Protein AF-0000000086840726 (afdb_homodimer)

InterPro domains:
  IPR001106 Aromatic amino acid lyase [PF00221] (37-524)
  IPR001106 Aromatic amino acid lyase [PTHR10362] (24-712)
  IPR001106 Aromatic amino acid lyase [cd00332] (35-520)
  IPR005922 Phenylalanine ammonia-lyase [TIGR01226] (16-706)
  IPR008948 L-Aspartase-like [SSF48557] (13-707)
  IPR023144 Phenylalanine ammonia-lyase, shielding domain superfamily [G3DSA:1.10.274.20] (523-639)
  IPR024083 Fumarase/histidase, N-terminal [G3DSA:1.10.275.10] (2-245)

Secondary structure (DSSP, 8-state):
---GGGGHHHHHHHHHHHHHHHHHTTSS--EE-SS---HHHHHHHHHH-PPPEE---HHHHHHHHHHHHHHHHHHHTT---TTTTB--GGGTT-B-S-HHHHHHHHHHHH--S---HHHH-GGG-TT-PPPSB--HHHHHHHHHHHHHHHTTSSS---HHHHHHHHHHHHTTEEE--BSS----SSBSHHHHHHHHHHHTT-TTSEEEESSGGG-EEEEHHHHHHHTT--PPP--TTHHHHHHSBSHHHHHHHHHHHHHHHHHHHHHHHHHHHHHHHTT-BGGGG-HHHHHSS--HHHHHHHHHHHHHHTT-SS-BSSSS---S-SS--S--HHHHTHHHHHHHHHHHHHHHHHHHHHHHTS---SSEEE----HHHHHHTTS-TT--EEE---TT--HHHHHHHHHHHHHHHHHHHHHHHHHHHHH-TTTTTTPPGGG--SSS---TTHHHHHHHHHHHHHHHHHTS-GGGG---BTTTTBS----HHHHHHHHHHHHHHHHHHHHHHHHHHHHHHHHHHHHHHHHHHIIIIITT--STTSTTTTS---HHHHHHHHHHHHHHHHHHHHH--SS-HHHHHHHHHHHTHHHHHHHHHHHT----HHHHHHHHHHHHHHHHHHHHHHHSGGGSPPHHHHHTTS-HHHHHHHHIIIIIS-PPPP-GGGG-HHHHHHHT---TT---HHHHHHHHHHHHHHSHHHHHHHHHHHHTPPPP-SHHHHHHHHHHHHHH-/---GGGGHHHHHHHHHHHHHHHHHTTSS--EE-SS---HHHHHHHHHH-PPPEE---HHHHHHHHHHHHHHHHHHHTT---TTTTB--GGGTT-B-S-HHHHHHHHHHHH--S---HHHH-GGG-TT-PPPSB--HHHHHHHHHHHHHHHTTSSS---HHHHHHHHHHHHTTEEE--BSS----SSBSHHHHHHHHHHHTT-TTSEEEESSGGG-EEEEHHHHHHHTT--PPP--TTHHHHHHSBSHHHHHHHHHHHHHHHHHHHHHHHHHHHHHHHTT-BGGGG-HHHHHSS--HHHHHHHHHHHHHHTT-SS-BSSSS---S-SS--S--HHHHTHHHHHHHHHHHHHHHHHHHHHHHTS---SSEEE----HHHHHHTTS-TT--EEE---TT--HHHHHHHHHHHHHHHHHHHHHHHHHHHHH-TTTTTTPPGGG--SSS---TTHHHHHHHHHHHHHHHHHTS-GGGG---BTTTTBS----HHHHHHHHHHHHHHHHHHHHHHHHHHHHHHHHHHHHHHHHHHIIIIITT--STTSTTTTS---HHHHHHHHHHHHHHHHHHHHHT-SS-HHHHHHHHHHHTHHHHHHHHHHHT----HHHHHHHHHHHHHHHHHHHHHHHSGGGSPPHHHHHTTS-HHHHHHHHIIIIIS-PPPP-GGGG-HHHHHHHT---TT---HHHHHHHHHHHHHHSHHHHHHHHHHHHTPPPP-SHHHHHHHHHHHHHH-

pLDDT: mean 91.69, std 8.72, range [26.02, 98.69]

Structure (mmCIF, N/CA/C/O backbone):
data_AF-0000000086840726-model_v1
#
loop_
_entity.id
_entity.type
_entity.pdbx_description
1 polymer 'Phenylalanine ammonia-lyase'
#
loop_
_atom_site.group_PDB
_atom_site.id
_atom_site.type_symbol
_atom_site.label_atom_id
_atom_site.label_alt_id
_atom_site.label_comp_id
_atom_site.label_asym_id
_atom_site.label_entity_id
_atom_site.label_seq_id
_atom_site.pdbx_PDB_ins_code
_atom_site.Cartn_x
_atom_site.Cartn_y
_atom_site.Cartn_z
_atom_site.occupancy
_atom_site.B_iso_or_equiv
_atom_site.auth_seq_id
_atom_site.auth_comp_id
_atom_site.auth_asym_id
_atom_site.auth_atom_id
_atom_site.pdbx_PDB_model_num
ATOM 1 N N . MET A 1 1 ? 1.669 6.367 32.062 1 26.02 1 MET A N 1
ATOM 2 C CA . MET A 1 1 ? 3.076 6.375 31.688 1 26.02 1 MET A CA 1
ATOM 3 C C . MET A 1 1 ? 3.352 5.344 30.594 1 26.02 1 MET A C 1
ATOM 5 O O . MET A 1 1 ? 3.473 4.148 30.891 1 26.02 1 MET A O 1
ATOM 9 N N . THR A 1 2 ? 2.682 5.512 29.406 1 36.84 2 THR A N 1
ATOM 10 C CA . THR A 1 2 ? 2.564 4.602 28.266 1 36.84 2 THR A CA 1
ATOM 11 C C . THR A 1 2 ? 3.943 4.195 27.75 1 36.84 2 THR A C 1
ATOM 13 O O . THR A 1 2 ? 4.723 5.047 27.328 1 36.84 2 THR A O 1
ATOM 16 N N . GLY A 1 3 ? 4.508 3.154 28.109 1 33.62 3 GLY A N 1
ATOM 17 C CA . GLY A 1 3 ? 5.812 2.514 28.094 1 33.62 3 GLY A CA 1
ATOM 18 C C . GLY A 1 3 ? 6.379 2.361 26.703 1 33.62 3 GLY A C 1
ATOM 19 O O . GLY A 1 3 ? 5.832 2.906 25.734 1 33.62 3 GLY A O 1
ATOM 20 N N . PRO A 1 4 ? 7.387 1.463 26.422 1 45.06 4 PRO A N 1
ATOM 21 C CA . PRO A 1 4 ? 8.359 1.13 25.375 1 45.06 4 PRO A CA 1
ATOM 22 C C . PRO A 1 4 ? 7.699 0.834 24.031 1 45.06 4 PRO A C 1
ATOM 24 O O . PRO A 1 4 ? 8.281 1.122 22.969 1 45.06 4 PRO A O 1
ATOM 27 N N . LYS A 1 5 ? 6.512 0.329 23.984 1 55 5 LYS A N 1
ATOM 28 C CA . LYS A 1 5 ? 5.75 -0.009 22.797 1 55 5 LYS A CA 1
ATOM 29 C C . LYS A 1 5 ? 5.301 1.248 22.047 1 55 5 LYS A C 1
ATOM 31 O O . LYS A 1 5 ? 4.93 1.185 20.875 1 55 5 LYS A O 1
ATOM 36 N N . SER A 1 6 ? 5.457 2.453 22.609 1 67.25 6 SER A N 1
ATOM 37 C CA . SER A 1 6 ? 4.906 3.703 22.094 1 67.25 6 SER A CA 1
ATOM 38 C C . SER A 1 6 ? 5.859 4.352 21.094 1 67.25 6 SER A C 1
ATOM 40 O O . SER A 1 6 ? 5.488 5.305 20.406 1 67.25 6 SER A O 1
ATOM 42 N N . LEU A 1 7 ? 7.086 3.775 20.859 1 86 7 LEU A N 1
ATOM 43 C CA . LEU A 1 7 ? 8.016 4.383 19.906 1 86 7 LEU A CA 1
ATOM 44 C C . LEU A 1 7 ? 8.578 3.336 18.953 1 86 7 LEU A C 1
ATOM 46 O O . LEU A 1 7 ? 9.781 3.324 18.672 1 86 7 LEU A O 1
ATOM 50 N N . ALA A 1 8 ? 7.66 2.525 18.406 1 91.44 8 ALA A N 1
ATOM 51 C CA . ALA A 1 8 ? 8.117 1.363 17.641 1 91.44 8 ALA A CA 1
ATOM 52 C C . ALA A 1 8 ? 8.945 1.79 16.438 1 91.44 8 ALA A C 1
ATOM 54 O O . ALA A 1 8 ? 10.039 1.262 16.203 1 91.44 8 ALA A O 1
ATOM 55 N N . HIS A 1 9 ? 8.516 2.717 15.695 1 96.44 9 HIS A N 1
ATOM 56 C CA . HIS A 1 9 ? 9.203 3.131 14.477 1 96.44 9 HIS A CA 1
ATOM 57 C C . HIS A 1 9 ? 10.5 3.859 14.805 1 96.44 9 HIS A C 1
ATOM 59 O O . HIS A 1 9 ? 11.539 3.584 14.203 1 96.44 9 HIS A O 1
ATOM 65 N N . THR A 1 10 ? 10.461 4.816 15.75 1 96.25 10 THR A N 1
ATOM 66 C CA . THR A 1 10 ? 11.648 5.562 16.141 1 96.25 10 THR A CA 1
ATOM 67 C C . THR A 1 10 ? 12.734 4.621 16.672 1 96.25 10 THR A C 1
ATOM 69 O O . THR A 1 10 ? 13.906 4.762 16.312 1 96.25 10 THR A O 1
ATOM 72 N N . ASN A 1 11 ? 12.305 3.688 17.453 1 95.81 11 ASN A N 1
ATOM 73 C CA . ASN A 1 11 ? 13.258 2.727 18 1 95.81 11 ASN A CA 1
ATOM 74 C C . ASN A 1 11 ? 13.883 1.88 16.891 1 95.81 11 ASN A C 1
ATOM 76 O O . ASN A 1 11 ? 15.078 1.591 16.938 1 95.81 11 ASN A O 1
ATOM 80 N N . ALA A 1 12 ? 13.055 1.448 15.992 1 96.38 12 ALA A N 1
ATOM 81 C CA . ALA A 1 12 ? 13.57 0.672 14.875 1 96.38 12 ALA A CA 1
ATOM 82 C C . ALA A 1 12 ? 14.578 1.484 14.062 1 96.38 12 ALA A C 1
ATOM 84 O O . ALA A 1 12 ? 15.609 0.96 13.641 1 96.38 12 ALA A O 1
ATOM 85 N N . THR A 1 13 ? 14.273 2.754 13.82 1 96.69 13 THR A N 1
ATOM 86 C CA . THR A 1 13 ? 15.156 3.646 13.078 1 96.69 13 THR A CA 1
ATOM 87 C C . THR A 1 13 ? 16.453 3.885 13.836 1 96.69 13 THR A C 1
ATOM 89 O O . THR A 1 13 ? 17.531 3.885 13.242 1 96.69 13 THR A O 1
ATOM 92 N N . LEU A 1 14 ? 16.359 4.078 15.156 1 96.62 14 LEU A N 1
ATOM 93 C CA . LEU A 1 14 ? 17.531 4.281 16 1 96.62 14 LEU A CA 1
ATOM 94 C C . LEU A 1 14 ? 18.422 3.039 16.016 1 96.62 14 LEU A C 1
ATOM 96 O O . LEU A 1 14 ? 19.641 3.146 16.047 1 96.62 14 LEU A O 1
ATOM 100 N N . GLN A 1 15 ? 17.766 1.908 16.031 1 96.38 15 GLN A N 1
ATOM 101 C CA . GLN A 1 15 ? 18.531 0.664 16.047 1 96.38 15 GLN A CA 1
ATOM 102 C C . GLN A 1 15 ? 19.391 0.538 14.781 1 96.38 15 GLN A C 1
ATOM 104 O O . GLN A 1 15 ? 20.562 0.166 14.859 1 96.38 15 GLN A O 1
ATOM 109 N N . ILE A 1 16 ? 18.828 0.812 13.68 1 96.75 16 ILE A N 1
ATOM 110 C CA . ILE A 1 16 ? 19.562 0.76 12.422 1 96.75 16 ILE A CA 1
ATOM 111 C C . ILE A 1 16 ? 20.672 1.808 12.438 1 96.75 16 ILE A C 1
ATOM 113 O O . ILE A 1 16 ? 21.812 1.526 12.031 1 96.75 16 ILE A O 1
ATOM 117 N N . TRP A 1 17 ? 20.375 2.996 12.906 1 96 17 TRP A N 1
ATOM 118 C CA . TRP A 1 17 ? 21.328 4.102 12.961 1 96 17 TRP A CA 1
ATOM 119 C C . TRP A 1 17 ? 22.5 3.756 13.867 1 96 17 TRP A C 1
ATOM 121 O O . TRP A 1 17 ? 23.656 3.977 13.5 1 96 17 TRP A O 1
ATOM 131 N N . ARG A 1 18 ? 22.266 3.225 15.039 1 95.56 18 ARG A N 1
ATOM 132 C CA . ARG A 1 18 ? 23.312 2.824 15.977 1 95.56 18 ARG A CA 1
ATOM 133 C C . ARG A 1 18 ? 24.234 1.773 15.359 1 95.56 18 ARG A C 1
ATOM 135 O O . ARG A 1 18 ? 25.453 1.887 15.43 1 95.56 18 ARG A O 1
ATOM 142 N N . ARG A 1 19 ? 23.531 0.818 14.812 1 96.25 19 ARG A N 1
ATOM 143 C CA . ARG A 1 19 ? 24.297 -0.262 14.195 1 96.25 19 ARG A CA 1
ATOM 144 C C . ARG A 1 19 ? 25.172 0.261 13.055 1 96.25 19 ARG A C 1
ATOM 146 O O . ARG A 1 19 ? 26.328 -0.132 12.922 1 96.25 19 ARG A O 1
ATOM 153 N N . LEU A 1 20 ? 24.656 1.109 12.258 1 96 20 LEU A N 1
ATOM 154 C CA . LEU A 1 20 ? 25.406 1.687 11.141 1 96 20 LEU A CA 1
ATOM 155 C C . LEU A 1 20 ? 26.594 2.49 11.648 1 96 20 LEU A C 1
ATOM 157 O O . LEU A 1 20 ? 27.688 2.434 11.062 1 96 20 LEU A O 1
ATOM 161 N N . ARG A 1 21 ? 26.391 3.244 12.703 1 93.62 21 ARG A N 1
ATOM 162 C CA . ARG A 1 21 ? 27.484 4.02 13.289 1 93.62 21 ARG A CA 1
ATOM 163 C C . ARG A 1 21 ? 28.609 3.109 13.773 1 93.62 21 ARG A C 1
ATOM 165 O O . ARG A 1 21 ? 29.781 3.412 13.578 1 93.62 21 ARG A O 1
ATOM 172 N N . HIS A 1 22 ? 28.234 2.025 14.352 1 94.31 22 HIS A N 1
ATOM 173 C CA . HIS A 1 22 ? 29.219 1.062 14.836 1 94.31 22 HIS A CA 1
ATOM 174 C C . HIS A 1 22 ? 29.984 0.431 13.68 1 94.31 22 HIS A C 1
ATOM 176 O O . HIS A 1 22 ? 31.188 0.204 13.773 1 94.31 22 HIS A O 1
ATOM 182 N N . LEU A 1 23 ? 29.281 0.157 12.633 1 95.44 23 LEU A N 1
ATOM 183 C CA . LEU A 1 23 ? 29.906 -0.476 11.477 1 95.44 23 LEU A CA 1
ATOM 184 C C . LEU A 1 23 ? 30.844 0.49 10.766 1 95.44 23 LEU A C 1
ATOM 186 O O . LEU A 1 23 ? 31.922 0.099 10.328 1 95.44 23 LEU A O 1
ATOM 190 N N . ARG A 1 24 ? 30.438 1.73 10.695 1 92.5 24 ARG A N 1
ATOM 191 C CA . ARG A 1 24 ? 31.25 2.756 10.047 1 92.5 24 ARG A CA 1
ATOM 192 C C . ARG A 1 24 ? 32.531 3.008 10.82 1 92.5 24 ARG A C 1
ATOM 194 O O . ARG A 1 24 ? 33.594 3.283 10.234 1 92.5 24 ARG A O 1
ATOM 201 N N . ALA A 1 25 ? 32.438 2.951 12.094 1 90.44 25 ALA A N 1
ATOM 202 C CA . ALA A 1 25 ? 33.594 3.191 12.961 1 90.44 25 ALA A CA 1
ATOM 203 C C . ALA A 1 25 ? 34.5 1.973 13.008 1 90.44 25 ALA A C 1
ATOM 205 O O . ALA A 1 25 ? 35.531 1.996 13.664 1 90.44 25 ALA A O 1
ATOM 206 N N . LYS A 1 26 ? 34.156 0.919 12.297 1 86.44 26 LYS A N 1
ATOM 207 C CA . LYS A 1 26 ? 34.938 -0.327 12.234 1 86.44 26 LYS A CA 1
ATOM 208 C C . LYS A 1 26 ? 35.062 -0.958 13.617 1 86.44 26 LYS A C 1
ATOM 210 O O . LYS A 1 26 ? 36.062 -1.62 13.906 1 86.44 26 LYS A O 1
ATOM 215 N N . SER A 1 27 ? 34.188 -0.633 14.391 1 84.75 27 SER A N 1
ATOM 216 C CA . SER A 1 27 ? 34.125 -1.226 15.727 1 84.75 27 SER A CA 1
ATOM 217 C C . SER A 1 27 ? 33.5 -2.611 15.695 1 84.75 27 SER A C 1
ATOM 219 O O . SER A 1 27 ? 33.625 -3.379 16.656 1 84.75 27 SER A O 1
ATOM 221 N N . ALA A 1 28 ? 32.844 -2.867 14.68 1 86.31 28 ALA A N 1
ATOM 222 C CA . ALA A 1 28 ? 32.219 -4.18 14.477 1 86.31 28 ALA A CA 1
ATOM 223 C C . ALA A 1 28 ? 32.375 -4.637 13.023 1 86.31 28 ALA A C 1
ATOM 225 O O . ALA A 1 28 ? 32.375 -3.818 12.102 1 86.31 28 ALA A O 1
ATOM 226 N N . ALA A 1 29 ? 32.5 -5.844 12.883 1 91.88 29 ALA A N 1
ATOM 227 C CA . ALA A 1 29 ? 32.625 -6.398 11.539 1 91.88 29 ALA A CA 1
ATOM 228 C C . ALA A 1 29 ? 31.297 -6.922 11.039 1 91.88 29 ALA A C 1
ATOM 230 O O . ALA A 1 29 ? 30.422 -7.285 11.836 1 91.88 29 ALA A O 1
ATOM 231 N N . ILE A 1 30 ? 31.062 -6.797 9.82 1 97 30 ILE A N 1
ATOM 232 C CA . ILE A 1 30 ? 29.922 -7.473 9.188 1 97 30 ILE A CA 1
ATOM 233 C C . ILE A 1 30 ? 30.312 -8.898 8.82 1 97 30 ILE A C 1
ATOM 235 O O . ILE A 1 30 ? 31.172 -9.109 7.957 1 97 30 ILE A O 1
ATOM 239 N N . VAL A 1 31 ? 29.781 -9.883 9.508 1 97.69 31 VAL A N 1
ATOM 240 C CA . VAL A 1 31 ? 30.031 -11.297 9.242 1 97.69 31 VAL A CA 1
ATOM 241 C C . VAL A 1 31 ? 28.797 -11.945 8.625 1 97.69 31 VAL A C 1
ATOM 243 O O . VAL A 1 31 ? 27.75 -12.023 9.266 1 97.69 31 VAL A O 1
ATOM 246 N N . LEU A 1 32 ? 28.969 -12.305 7.434 1 98.25 32 LEU A N 1
ATOM 247 C CA . LEU A 1 32 ? 27.875 -12.969 6.727 1 98.25 32 LEU A CA 1
ATOM 248 C C . LEU A 1 32 ? 27.797 -14.445 7.102 1 98.25 32 LEU A C 1
ATOM 250 O O . LEU A 1 32 ? 28.797 -15.164 7 1 98.25 32 LEU A O 1
ATOM 254 N N . ASP A 1 33 ? 26.641 -14.883 7.535 1 97.69 33 ASP A N 1
ATOM 255 C CA . ASP A 1 33 ? 26.453 -16.281 7.93 1 97.69 33 ASP A CA 1
ATOM 256 C C . ASP A 1 33 ? 25.172 -16.844 7.309 1 97.69 33 ASP A C 1
ATOM 258 O O . ASP A 1 33 ? 24.75 -17.953 7.648 1 97.69 33 ASP A O 1
ATOM 262 N N . GLY A 1 34 ? 24.531 -16.062 6.512 1 96.88 34 GLY A N 1
ATOM 263 C CA . GLY A 1 34 ? 23.328 -16.5 5.84 1 96.88 34 GLY A CA 1
ATOM 264 C C . GLY A 1 34 ? 22.062 -16.219 6.633 1 96.88 34 GLY A C 1
ATOM 265 O O . GLY A 1 34 ? 20.953 -16.344 6.109 1 96.88 34 GLY A O 1
ATOM 266 N N . ASN A 1 35 ? 22.172 -15.664 7.844 1 96.44 35 ASN A N 1
ATOM 267 C CA . ASN A 1 35 ? 20.984 -15.68 8.703 1 96.44 35 ASN A CA 1
ATOM 268 C C . ASN A 1 35 ? 20.828 -14.359 9.461 1 96.44 35 ASN A C 1
ATOM 270 O O . ASN A 1 35 ? 19.828 -14.148 10.141 1 96.44 35 ASN A O 1
ATOM 274 N N . SER A 1 36 ? 21.766 -13.445 9.273 1 96.69 36 SER A N 1
ATOM 275 C CA . SER A 1 36 ? 21.688 -12.312 10.195 1 96.69 36 SER A CA 1
ATOM 276 C C . SER A 1 36 ? 22.016 -11 9.484 1 96.69 36 SER A C 1
ATOM 278 O O . SER A 1 36 ? 22.469 -10.039 10.109 1 96.69 36 SER A O 1
ATOM 280 N N . LEU A 1 37 ? 21.938 -10.969 8.219 1 97.94 37 LEU A N 1
ATOM 281 C CA . LEU A 1 37 ? 22.172 -9.719 7.496 1 97.94 37 LEU A CA 1
ATOM 282 C C . LEU A 1 37 ? 21.047 -8.727 7.758 1 97.94 37 LEU A C 1
ATOM 284 O O . LEU A 1 37 ? 19.859 -9.062 7.629 1 97.94 37 LEU A O 1
ATOM 288 N N . ASP A 1 38 ? 21.344 -7.578 8.203 1 97.75 38 ASP A N 1
ATOM 289 C CA . ASP A 1 38 ? 20.344 -6.559 8.5 1 97.75 38 ASP A CA 1
ATOM 290 C C . ASP A 1 38 ? 20.5 -5.352 7.574 1 97.75 38 ASP A C 1
ATOM 292 O O . ASP A 1 38 ? 21.453 -5.281 6.789 1 97.75 38 ASP A O 1
ATOM 296 N N . ILE A 1 39 ? 19.609 -4.434 7.637 1 98.31 39 ILE A N 1
ATOM 297 C CA . ILE A 1 39 ? 19.547 -3.273 6.754 1 98.31 39 ILE A CA 1
ATOM 298 C C . ILE A 1 39 ? 20.75 -2.365 7.004 1 98.31 39 ILE A C 1
ATOM 300 O O . ILE A 1 39 ? 21.359 -1.846 6.062 1 98.31 39 ILE A O 1
ATOM 304 N N . ALA A 1 40 ? 21.141 -2.15 8.227 1 98.19 40 ALA A N 1
ATOM 305 C CA . ALA A 1 40 ? 22.297 -1.319 8.555 1 98.19 40 ALA A CA 1
ATOM 306 C C . ALA A 1 40 ? 23.562 -1.84 7.875 1 98.19 40 ALA A C 1
ATOM 308 O O . ALA A 1 40 ? 24.359 -1.057 7.367 1 98.19 40 ALA A O 1
ATOM 309 N N . SER A 1 41 ? 23.734 -3.154 7.891 1 98.31 41 SER A N 1
ATOM 310 C CA . SER A 1 41 ? 24.891 -3.777 7.262 1 98.31 41 SER A CA 1
ATOM 311 C C . SER A 1 41 ? 24.891 -3.549 5.754 1 98.31 41 SER A C 1
ATOM 313 O O . SER A 1 41 ? 25.938 -3.291 5.16 1 98.31 41 SER A O 1
ATOM 315 N N . VAL A 1 42 ? 23.734 -3.699 5.145 1 98.56 42 VAL A N 1
ATOM 316 C CA . VAL A 1 42 ? 23.625 -3.459 3.711 1 98.56 42 VAL A CA 1
ATOM 317 C C . VAL A 1 42 ? 24.016 -2.018 3.398 1 98.56 42 VAL A C 1
ATOM 319 O O . VAL A 1 42 ? 24.781 -1.767 2.459 1 98.56 42 VAL A O 1
ATOM 322 N N . VAL A 1 43 ? 23.516 -1.052 4.156 1 98.12 43 VAL A N 1
ATOM 323 C CA . VAL A 1 43 ? 23.828 0.358 3.947 1 98.12 43 VAL A CA 1
ATOM 324 C C . VAL A 1 43 ? 25.312 0.597 4.16 1 98.12 43 VAL A C 1
ATOM 326 O O . VAL A 1 43 ? 25.953 1.33 3.398 1 98.12 43 VAL A O 1
ATOM 329 N N . ALA A 1 44 ? 25.922 0.008 5.152 1 97.94 44 ALA A N 1
ATOM 330 C CA . ALA A 1 44 ? 27.328 0.175 5.473 1 97.94 44 ALA A CA 1
ATOM 331 C C . ALA A 1 44 ? 28.219 -0.273 4.309 1 97.94 44 ALA A C 1
ATOM 333 O O . ALA A 1 44 ? 29.172 0.415 3.949 1 97.94 44 ALA A O 1
ATOM 334 N N . VAL A 1 45 ? 27.891 -1.415 3.746 1 97.88 45 VAL A N 1
ATOM 335 C CA . VAL A 1 45 ? 28.672 -1.953 2.639 1 97.88 45 VAL A CA 1
ATOM 336 C C . VAL A 1 45 ? 28.438 -1.109 1.388 1 97.88 45 VAL A C 1
ATOM 338 O O . VAL A 1 45 ? 29.391 -0.778 0.673 1 97.88 45 VAL A O 1
ATOM 341 N N . ALA A 1 46 ? 27.219 -0.783 1.151 1 97.69 46 ALA A N 1
ATOM 342 C CA . ALA A 1 46 ? 26.797 -0.138 -0.093 1 97.69 46 ALA A CA 1
ATOM 343 C C . ALA A 1 46 ? 27.312 1.297 -0.162 1 97.69 46 ALA A C 1
ATOM 345 O O . ALA A 1 46 ? 27.734 1.764 -1.225 1 97.69 46 ALA A O 1
ATOM 346 N N . ARG A 1 47 ? 27.297 2.029 1.031 1 95.69 47 ARG A N 1
ATOM 347 C CA . ARG A 1 47 ? 27.484 3.475 0.969 1 95.69 47 ARG A CA 1
ATOM 348 C C . ARG A 1 47 ? 28.734 3.898 1.738 1 95.69 47 ARG A C 1
ATOM 350 O O . ARG A 1 47 ? 29.25 4.996 1.531 1 95.69 47 ARG A O 1
ATOM 357 N N . HIS A 1 48 ? 29.266 3.018 2.613 1 94.19 48 HIS A N 1
ATOM 358 C CA . HIS A 1 48 ? 30.297 3.518 3.523 1 94.19 48 HIS A CA 1
ATOM 359 C C . HIS A 1 48 ? 31.562 2.666 3.451 1 94.19 48 HIS A C 1
ATOM 361 O O . HIS A 1 48 ? 32.375 2.703 4.359 1 94.19 48 HIS A O 1
ATOM 367 N N . ASP A 1 49 ? 31.672 1.822 2.496 1 92 49 ASP A N 1
ATOM 368 C CA . ASP A 1 49 ? 32.875 1.086 2.15 1 92 49 ASP A CA 1
ATOM 369 C C . ASP A 1 49 ? 33.281 0.118 3.266 1 92 49 ASP A C 1
ATOM 371 O O . ASP A 1 49 ? 34.469 -0.07 3.543 1 92 49 ASP A O 1
ATOM 375 N N . VAL A 1 50 ? 32.25 -0.289 4.004 1 96.06 50 VAL A N 1
ATOM 376 C CA . VAL A 1 50 ? 32.531 -1.353 4.965 1 96.06 50 VAL A CA 1
ATOM 377 C C . VAL A 1 50 ? 32.625 -2.691 4.242 1 96.06 50 VAL A C 1
ATOM 379 O O . VAL A 1 50 ? 31.797 -3.012 3.389 1 96.06 50 VAL A O 1
ATOM 382 N N . LYS A 1 51 ? 33.719 -3.436 4.555 1 96.5 51 LYS A N 1
ATOM 383 C CA . LYS A 1 51 ? 34 -4.699 3.873 1 96.5 51 LYS A CA 1
ATOM 384 C C . LYS A 1 51 ? 33.469 -5.883 4.691 1 96.5 51 LYS A C 1
ATOM 386 O O . LYS A 1 51 ? 33.938 -6.121 5.805 1 96.5 51 LYS A O 1
ATOM 391 N N . PRO A 1 52 ? 32.531 -6.609 4.148 1 97.5 52 PRO A N 1
ATOM 392 C CA . PRO A 1 52 ? 32 -7.758 4.887 1 97.5 52 PRO A CA 1
ATOM 393 C C . PRO A 1 52 ? 32.906 -8.969 4.84 1 97.5 52 PRO A C 1
ATOM 395 O O . PRO A 1 52 ? 33.75 -9.078 3.938 1 97.5 52 PRO A O 1
ATOM 398 N N . LEU A 1 53 ? 32.781 -9.852 5.824 1 97.44 53 LEU A N 1
ATOM 399 C CA . LEU A 1 53 ? 33.469 -11.133 5.875 1 97.44 53 LEU A CA 1
ATOM 400 C C . LEU A 1 53 ? 32.5 -12.289 5.848 1 97.44 53 LEU A C 1
ATOM 402 O O . LEU A 1 53 ? 31.328 -12.133 6.258 1 97.44 53 LEU A O 1
ATOM 406 N N . ILE A 1 54 ? 32.906 -13.398 5.348 1 98 54 ILE A N 1
ATOM 407 C CA . ILE A 1 54 ? 32.125 -14.625 5.469 1 98 54 ILE A CA 1
ATOM 408 C C . ILE A 1 54 ? 32.5 -15.352 6.758 1 98 54 ILE A C 1
ATOM 410 O O . ILE A 1 54 ? 33.688 -15.438 7.109 1 98 54 ILE A O 1
ATOM 414 N N . SER A 1 55 ? 31.547 -15.805 7.426 1 97.5 55 SER A N 1
ATOM 415 C CA . SER A 1 55 ? 31.75 -16.547 8.672 1 97.5 55 SER A CA 1
ATOM 416 C C . SER A 1 55 ? 32.75 -17.688 8.469 1 97.5 55 SER A C 1
ATOM 418 O O . SER A 1 55 ? 32.719 -18.375 7.453 1 97.5 55 SER A O 1
ATOM 420 N N . SER A 1 56 ? 33.656 -17.844 9.43 1 95.56 56 SER A N 1
ATOM 421 C CA . SER A 1 56 ? 34.625 -18.922 9.391 1 95.56 56 SER A CA 1
ATOM 422 C C . SER A 1 56 ? 34.094 -20.172 10.086 1 95.56 56 SER A C 1
ATOM 424 O O . SER A 1 56 ? 34.844 -21.125 10.32 1 95.56 56 SER A O 1
ATOM 426 N N . ASP A 1 57 ? 32.875 -20.141 10.445 1 95.75 57 ASP A N 1
ATOM 427 C CA . ASP A 1 57 ? 32.25 -21.297 11.086 1 95.75 57 ASP A CA 1
ATOM 428 C C . ASP A 1 57 ? 32.344 -22.531 10.188 1 95.75 57 ASP A C 1
ATOM 430 O O . ASP A 1 57 ? 31.781 -22.547 9.094 1 95.75 57 ASP A O 1
ATOM 434 N N . PRO A 1 58 ? 32.906 -23.578 10.695 1 95.25 58 PRO A N 1
ATOM 435 C CA . PRO A 1 58 ? 33.062 -24.781 9.875 1 95.25 58 PRO A CA 1
ATOM 436 C C . PRO A 1 58 ? 31.719 -25.422 9.523 1 95.25 58 PRO A C 1
ATOM 438 O O . PRO A 1 58 ? 31.578 -26.062 8.477 1 95.25 58 PRO A O 1
ATOM 441 N N . GLU A 1 59 ? 30.781 -25.188 10.398 1 94 59 GLU A N 1
ATOM 442 C CA . GLU A 1 59 ? 29.453 -25.766 10.133 1 94 59 GLU A CA 1
ATOM 443 C C . GLU A 1 59 ? 28.828 -25.141 8.898 1 94 59 GLU A C 1
ATOM 445 O O . GLU A 1 59 ? 28.094 -25.812 8.164 1 94 59 GLU A O 1
ATOM 450 N N . LEU A 1 60 ? 29.094 -23.891 8.734 1 95.12 60 LEU A N 1
ATOM 451 C CA . LEU A 1 60 ? 28.594 -23.203 7.543 1 95.12 60 LEU A CA 1
ATOM 452 C C . LEU A 1 60 ? 29.188 -23.812 6.277 1 95.12 60 LEU A C 1
ATOM 454 O O . LEU A 1 60 ? 28.469 -24.094 5.32 1 95.12 60 LEU A O 1
ATOM 458 N N . ALA A 1 61 ? 30.453 -23.984 6.281 1 95.5 61 ALA A N 1
ATOM 459 C CA . ALA A 1 61 ? 31.141 -24.578 5.137 1 95.5 61 ALA A CA 1
ATOM 460 C C . ALA A 1 61 ? 30.641 -25.984 4.863 1 95.5 61 ALA A C 1
ATOM 462 O O . ALA A 1 61 ? 30.453 -26.375 3.709 1 95.5 61 ALA A O 1
ATOM 463 N N . LYS A 1 62 ? 30.469 -26.719 5.898 1 94.44 62 LYS A N 1
ATOM 464 C CA . LYS A 1 62 ? 29.984 -28.094 5.777 1 94.44 62 LYS A CA 1
ATOM 465 C C . LYS A 1 62 ? 28.594 -28.125 5.133 1 94.44 62 LYS A C 1
ATOM 467 O O . LYS A 1 62 ? 28.328 -28.953 4.262 1 94.44 62 LYS A O 1
ATOM 472 N N . GLN A 1 63 ? 27.766 -27.266 5.574 1 93.25 63 GLN A N 1
ATOM 473 C CA . GLN A 1 63 ? 26.422 -27.203 5.027 1 93.25 63 GLN A CA 1
ATOM 474 C C . GLN A 1 63 ? 26.438 -26.891 3.537 1 93.25 63 GLN A C 1
ATOM 476 O O . GLN A 1 63 ? 25.672 -27.469 2.762 1 93.25 63 GLN A O 1
ATOM 481 N N . ILE A 1 64 ? 27.234 -26 3.15 1 95.56 64 ILE A N 1
ATOM 482 C CA . ILE A 1 64 ? 27.375 -25.625 1.749 1 95.56 64 ILE A CA 1
ATOM 483 C C . ILE A 1 64 ? 27.891 -26.812 0.938 1 95.56 64 ILE A C 1
ATOM 485 O O . ILE A 1 64 ? 27.359 -27.125 -0.127 1 95.56 64 ILE A O 1
ATOM 489 N N . ASP A 1 65 ? 28.891 -27.516 1.462 1 94.5 65 ASP A N 1
ATOM 490 C CA . ASP A 1 65 ? 29.453 -28.672 0.777 1 94.5 65 ASP A CA 1
ATOM 491 C C . ASP A 1 65 ? 28.406 -29.781 0.614 1 94.5 65 ASP A C 1
ATOM 493 O O . ASP A 1 65 ? 28.359 -30.438 -0.424 1 94.5 65 ASP A O 1
ATOM 497 N N . LEU A 1 66 ? 27.641 -29.938 1.657 1 93.19 66 LEU A N 1
ATOM 498 C CA . LEU A 1 66 ? 26.594 -30.969 1.608 1 93.19 66 LEU A CA 1
ATOM 499 C C . LEU A 1 66 ? 25.609 -30.688 0.481 1 93.19 66 LEU A C 1
ATOM 501 O O . LEU A 1 66 ? 25.141 -31.609 -0.178 1 93.19 66 LEU A O 1
ATOM 505 N N . SER A 1 67 ? 25.297 -29.469 0.31 1 94.31 67 SER A N 1
ATOM 506 C CA . SER A 1 67 ? 24.375 -29.125 -0.763 1 94.31 67 SER A CA 1
ATOM 507 C C . SER A 1 67 ? 24.984 -29.391 -2.133 1 94.31 67 SER A C 1
ATOM 509 O O . SER A 1 67 ? 24.297 -29.859 -3.041 1 94.31 67 SER A O 1
ATOM 511 N N . VAL A 1 68 ? 26.25 -29.125 -2.326 1 94.56 68 VAL A N 1
ATOM 512 C CA . VAL A 1 68 ? 26.953 -29.375 -3.578 1 94.56 68 VAL A CA 1
ATOM 513 C C . VAL A 1 68 ? 27.016 -30.875 -3.844 1 94.56 68 VAL A C 1
ATOM 515 O O . VAL A 1 68 ? 26.781 -31.328 -4.973 1 94.56 68 VAL A O 1
ATOM 518 N N . GLU A 1 69 ? 27.266 -31.609 -2.824 1 93.12 69 GLU A N 1
ATOM 519 C CA . GLU A 1 69 ? 27.328 -33.062 -2.932 1 93.12 69 GLU A CA 1
ATOM 520 C C . GLU A 1 69 ? 25.969 -33.656 -3.266 1 93.12 69 GLU A C 1
ATOM 522 O O . GLU A 1 69 ? 25.859 -34.594 -4.055 1 93.12 69 GLU A O 1
ATOM 527 N N . ALA A 1 70 ? 25.031 -33.156 -2.627 1 92.44 70 ALA A N 1
ATOM 528 C CA . ALA A 1 70 ? 23.672 -33.625 -2.889 1 92.44 70 ALA A CA 1
ATOM 529 C C . ALA A 1 70 ? 23.297 -33.406 -4.352 1 92.44 70 ALA A C 1
ATOM 531 O O . ALA A 1 70 ? 22.672 -34.281 -4.969 1 92.44 70 ALA A O 1
ATOM 532 N N . LEU A 1 71 ? 23.578 -32.281 -4.855 1 93.69 71 LEU A N 1
ATOM 533 C CA . LEU A 1 71 ? 23.297 -32.031 -6.262 1 93.69 71 LEU A CA 1
ATOM 534 C C . LEU A 1 71 ? 24.062 -33 -7.16 1 93.69 71 LEU A C 1
ATOM 536 O O . LEU A 1 71 ? 23.5 -33.5 -8.133 1 93.69 71 LEU A O 1
ATOM 540 N N . ALA A 1 72 ? 25.312 -33.219 -6.836 1 91.75 72 ALA A N 1
ATOM 541 C CA . ALA A 1 72 ? 26.125 -34.156 -7.617 1 91.75 72 ALA A CA 1
ATOM 542 C C . ALA A 1 72 ? 25.5 -35.531 -7.609 1 91.75 72 ALA A C 1
ATOM 544 O O . ALA A 1 72 ? 25.516 -36.219 -8.633 1 91.75 72 ALA A O 1
ATOM 545 N N . ALA A 1 73 ? 25.047 -35.906 -6.473 1 89.69 73 ALA A N 1
ATOM 546 C CA . ALA A 1 73 ? 24.406 -37.219 -6.336 1 89.69 73 ALA A CA 1
ATOM 547 C C . ALA A 1 73 ? 23.141 -37.281 -7.184 1 89.69 73 ALA A C 1
ATOM 549 O O . ALA A 1 73 ? 22.859 -38.344 -7.793 1 89.69 73 ALA A O 1
ATOM 550 N N . TYR A 1 74 ? 22.453 -36.312 -7.172 1 88.88 74 TYR A N 1
ATOM 551 C CA . TYR A 1 74 ? 21.234 -36.219 -7.973 1 88.88 74 TYR A CA 1
ATOM 552 C C . TYR A 1 74 ? 21.547 -36.375 -9.461 1 88.88 74 TYR A C 1
ATOM 554 O O . TYR A 1 74 ? 20.875 -37.125 -10.172 1 88.88 74 TYR A O 1
ATOM 562 N N . LEU A 1 75 ? 22.562 -35.656 -9.859 1 89 75 LEU A N 1
ATOM 563 C CA . LEU A 1 75 ? 22.953 -35.656 -11.266 1 89 75 LEU A CA 1
ATOM 564 C C . LEU A 1 75 ? 23.516 -37 -11.672 1 89 75 LEU A C 1
ATOM 566 O O . LEU A 1 75 ? 23.328 -37.438 -12.797 1 89 75 LEU A O 1
ATOM 570 N N . ALA A 1 76 ? 24.203 -37.594 -10.797 1 88.88 76 ALA A N 1
ATOM 571 C CA . ALA A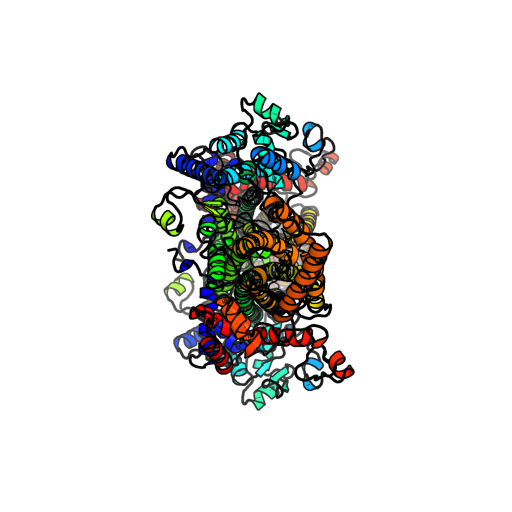 1 76 ? 24.812 -38.906 -11.07 1 88.88 76 ALA A CA 1
ATOM 572 C C . ALA A 1 76 ? 23.75 -39.969 -11.336 1 88.88 76 ALA A C 1
ATOM 574 O O . ALA A 1 76 ? 24 -40.938 -12.039 1 88.88 76 ALA A O 1
ATOM 575 N N . ARG A 1 77 ? 22.594 -39.719 -10.875 1 88.44 77 ARG A N 1
ATOM 576 C CA . ARG A 1 77 ? 21.484 -40.656 -11.062 1 88.44 77 ARG A CA 1
ATOM 577 C C . ARG A 1 77 ? 20.641 -40.25 -12.281 1 88.44 77 ARG A C 1
ATOM 579 O O . ARG A 1 77 ? 19.578 -40.844 -12.516 1 88.44 77 ARG A O 1
ATOM 586 N N . ASP A 1 78 ? 21.062 -39.25 -12.922 1 87.5 78 ASP A N 1
ATOM 587 C CA . ASP A 1 78 ? 20.391 -38.719 -14.109 1 87.5 78 ASP A CA 1
ATOM 588 C C . ASP A 1 78 ? 18.984 -38.219 -13.789 1 87.5 78 ASP A C 1
ATOM 590 O O . ASP A 1 78 ? 18.062 -38.406 -14.578 1 87.5 78 ASP A O 1
ATOM 594 N N . TRP A 1 79 ? 18.891 -37.812 -12.539 1 88.75 79 TRP A N 1
ATOM 595 C CA . TRP A 1 79 ? 17.625 -37.188 -12.172 1 88.75 79 TRP A CA 1
ATOM 596 C C . TRP A 1 79 ? 17.547 -35.75 -12.719 1 88.75 79 TRP A C 1
ATOM 598 O O . TRP A 1 79 ? 18.562 -35.062 -12.812 1 88.75 79 TRP A O 1
ATOM 608 N N . VAL A 1 80 ? 16.406 -35.406 -13.047 1 87.38 80 VAL A N 1
ATOM 609 C CA . VAL A 1 80 ? 16.188 -34.125 -13.695 1 87.38 80 VAL A CA 1
ATOM 610 C C . VAL A 1 80 ? 16.344 -33 -12.672 1 87.38 80 VAL A C 1
ATOM 612 O O . VAL A 1 80 ? 15.719 -33.031 -11.602 1 87.38 80 VAL A O 1
ATOM 615 N N . VAL A 1 81 ? 17.172 -32.094 -12.953 1 88.06 81 VAL A N 1
ATOM 616 C CA . VAL A 1 81 ? 17.344 -30.875 -12.188 1 88.06 81 VAL A CA 1
ATOM 617 C C . VAL A 1 81 ? 17.219 -29.672 -13.117 1 88.06 81 VAL A C 1
ATOM 619 O O . VAL A 1 81 ? 18.094 -29.438 -13.953 1 88.06 81 VAL A O 1
ATOM 622 N N . TYR A 1 82 ? 16.219 -28.938 -12.883 1 88.56 82 TYR A N 1
ATOM 623 C CA . TYR A 1 82 ? 15.938 -27.766 -13.719 1 88.56 82 TYR A CA 1
ATOM 624 C C . TYR A 1 82 ? 17.156 -26.859 -13.789 1 88.56 82 TYR A C 1
ATOM 626 O O . TYR A 1 82 ? 17.781 -26.562 -12.773 1 88.56 82 TYR A O 1
ATOM 634 N N . GLY A 1 83 ? 17.453 -26.406 -15 1 87.06 83 GLY A N 1
ATOM 635 C CA . GLY A 1 83 ? 18.484 -25.406 -15.234 1 87.06 83 GLY A CA 1
ATOM 636 C C . GLY A 1 83 ? 19.891 -25.938 -15.062 1 87.06 83 GLY A C 1
ATOM 637 O O . GLY A 1 83 ? 20.859 -25.188 -15.141 1 87.06 83 GLY A O 1
ATOM 638 N N . VAL A 1 84 ? 19.984 -27.188 -14.734 1 88.94 84 VAL A N 1
ATOM 639 C CA . VAL A 1 84 ? 21.281 -27.828 -14.594 1 88.94 84 VAL A CA 1
ATOM 640 C C . VAL A 1 84 ? 21.469 -28.859 -15.703 1 88.94 84 VAL A C 1
ATOM 642 O O . VAL A 1 84 ? 22.484 -28.844 -16.422 1 88.94 84 VAL A O 1
ATOM 645 N N . ASN A 1 85 ? 20.5 -29.688 -15.875 1 87.25 85 ASN A N 1
ATOM 646 C CA . ASN A 1 85 ? 20.531 -30.594 -17.016 1 87.25 85 ASN A CA 1
ATOM 647 C C . ASN A 1 85 ? 19.297 -30.438 -17.891 1 87.25 85 ASN A C 1
ATOM 649 O O . ASN A 1 85 ? 19.016 -31.312 -18.719 1 87.25 85 ASN A O 1
ATOM 653 N N . THR A 1 86 ? 18.578 -29.469 -17.594 1 83.19 86 THR A N 1
ATOM 654 C CA . THR A 1 86 ? 17.5 -29.031 -18.484 1 83.19 86 THR A CA 1
ATOM 655 C C . THR A 1 86 ? 17.766 -27.625 -19 1 83.19 86 THR A C 1
ATOM 657 O O . THR A 1 86 ? 18.672 -26.938 -18.516 1 83.19 86 THR A O 1
ATOM 660 N N . GLY A 1 87 ? 16.938 -27.125 -19.969 1 75.94 87 GLY A N 1
ATOM 661 C CA . GLY A 1 87 ? 16.938 -25.719 -20.359 1 75.94 87 GLY A CA 1
ATOM 662 C C . GLY A 1 87 ? 16.266 -24.828 -19.344 1 75.94 87 GLY A C 1
ATOM 663 O O . GLY A 1 87 ? 16.109 -25.203 -18.172 1 75.94 87 GLY A O 1
ATOM 664 N N . PHE A 1 88 ? 16.078 -23.594 -19.828 1 76.88 88 PHE A N 1
ATOM 665 C CA . PHE A 1 88 ? 15.523 -22.578 -18.953 1 76.88 88 PHE A CA 1
ATOM 666 C C . PHE A 1 88 ? 14.172 -22.094 -19.453 1 76.88 88 PHE A C 1
ATOM 668 O O . PHE A 1 88 ? 13.914 -22.094 -20.672 1 76.88 88 PHE A O 1
ATOM 675 N N . GLY A 1 89 ? 13.258 -21.766 -18.469 1 72.62 89 GLY A N 1
ATOM 676 C CA . GLY A 1 89 ? 12.016 -21.078 -18.812 1 72.62 89 GLY A CA 1
ATOM 677 C C . GLY A 1 89 ? 11.18 -21.844 -19.828 1 72.62 89 GLY A C 1
ATOM 678 O O . GLY A 1 89 ? 10.898 -23.031 -19.641 1 72.62 89 GLY A O 1
ATOM 679 N N . GLY A 1 90 ? 10.914 -21.188 -20.891 1 68.81 90 GLY A N 1
ATOM 680 C CA . GLY A 1 90 ? 10.102 -21.781 -21.953 1 68.81 90 GLY A CA 1
ATOM 681 C C . GLY A 1 90 ? 10.789 -22.922 -22.656 1 68.81 90 GLY A C 1
ATOM 682 O O . GLY A 1 90 ? 10.141 -23.703 -23.359 1 68.81 90 GLY A O 1
ATOM 683 N N . SER A 1 91 ? 12.078 -23.094 -22.391 1 69.5 91 SER A N 1
ATOM 684 C CA . SER A 1 91 ? 12.828 -24.172 -23.016 1 69.5 91 SER A CA 1
ATOM 685 C C . SER A 1 91 ? 13.211 -25.234 -21.984 1 69.5 91 SER A C 1
ATOM 687 O O . SER A 1 91 ? 14.164 -25.984 -22.188 1 69.5 91 SER A O 1
ATOM 689 N N . ALA A 1 92 ? 12.484 -25.234 -20.969 1 72.94 92 ALA A N 1
ATOM 690 C CA . ALA A 1 92 ? 12.812 -26.109 -19.828 1 72.94 92 ALA A CA 1
ATOM 691 C C . ALA A 1 92 ? 12.609 -27.578 -20.188 1 72.94 92 ALA A C 1
ATOM 693 O O . ALA A 1 92 ? 13.078 -28.469 -19.469 1 72.94 92 ALA A O 1
ATOM 694 N N . ASP A 1 93 ? 12.102 -27.812 -21.266 1 73.5 93 ASP A N 1
ATOM 695 C CA . ASP A 1 93 ? 11.836 -29.188 -21.688 1 73.5 93 ASP A CA 1
ATOM 696 C C . ASP A 1 93 ? 13.055 -29.812 -22.359 1 73.5 93 ASP A C 1
ATOM 698 O O . ASP A 1 93 ? 13.133 -31.031 -22.531 1 73.5 93 ASP A O 1
ATOM 702 N N . SER A 1 94 ? 14.086 -29.078 -22.609 1 71.75 94 SER A N 1
ATOM 703 C CA . SER A 1 94 ? 15.297 -29.594 -23.234 1 71.75 94 SER A CA 1
ATOM 704 C C . SER A 1 94 ? 16.203 -30.281 -22.219 1 71.75 94 SER A C 1
ATOM 706 O O . SER A 1 94 ? 16.094 -30.047 -21.016 1 71.75 94 SER A O 1
ATOM 708 N N . ARG A 1 95 ? 16.984 -31.25 -22.734 1 81.12 95 ARG A N 1
ATOM 709 C CA . ARG A 1 95 ? 17.953 -31.953 -21.906 1 81.12 95 ARG A CA 1
ATOM 710 C C . ARG A 1 95 ? 19.375 -31.766 -22.453 1 81.12 95 ARG A C 1
ATOM 712 O O . ARG A 1 95 ? 19.562 -31.594 -23.656 1 81.12 95 ARG A O 1
ATOM 719 N N . THR A 1 96 ? 20.297 -31.703 -21.469 1 81 96 THR A N 1
ATOM 720 C CA . THR A 1 96 ? 21.688 -31.562 -21.891 1 81 96 THR A CA 1
ATOM 721 C C . THR A 1 96 ? 22.625 -32.25 -20.891 1 81 96 THR A C 1
ATOM 723 O O . THR A 1 96 ? 22.281 -32.406 -19.734 1 81 96 THR A O 1
ATOM 726 N N . ASN A 1 97 ? 23.766 -32.656 -21.438 1 83.62 97 ASN A N 1
ATOM 727 C CA . ASN A 1 97 ? 24.844 -33.156 -20.594 1 83.62 97 ASN A CA 1
ATOM 728 C C . ASN A 1 97 ? 25.984 -32.156 -20.453 1 83.62 97 ASN A C 1
ATOM 730 O O . ASN A 1 97 ? 26.938 -32.375 -19.719 1 83.62 97 ASN A O 1
ATOM 734 N N . GLY A 1 98 ? 25.844 -31.062 -21.109 1 85.62 98 GLY A N 1
ATOM 735 C CA . GLY A 1 98 ? 26.812 -30 -20.984 1 85.62 98 GLY A CA 1
ATOM 736 C C . GLY A 1 98 ? 26.516 -29.062 -19.828 1 85.62 98 GLY A C 1
ATOM 737 O O . GLY A 1 98 ? 26.234 -27.875 -20.031 1 85.62 98 GLY A O 1
ATOM 738 N N . LEU A 1 99 ? 26.812 -29.531 -18.75 1 86.94 99 LEU A N 1
ATOM 739 C CA . LEU A 1 99 ? 26.344 -28.859 -17.547 1 86.94 99 LEU A CA 1
ATOM 740 C C . LEU A 1 99 ? 27.016 -27.5 -17.375 1 86.94 99 LEU A C 1
ATOM 742 O O . LEU A 1 99 ? 26.344 -26.516 -17.062 1 86.94 99 LEU A O 1
ATOM 746 N N . VAL A 1 100 ? 28.281 -27.422 -17.609 1 88.12 100 VAL A N 1
ATOM 747 C CA . VAL A 1 100 ? 29.016 -26.172 -17.422 1 88.12 100 VAL A CA 1
ATOM 748 C C . VAL A 1 100 ? 28.703 -25.219 -18.578 1 88.12 100 VAL A C 1
ATOM 750 O O . VAL A 1 100 ? 28.516 -24.016 -18.359 1 88.12 100 VAL A O 1
ATOM 753 N N . ASP A 1 101 ? 28.594 -25.734 -19.766 1 86.75 101 ASP A N 1
ATOM 754 C CA . ASP A 1 101 ? 28.266 -24.922 -20.938 1 86.75 101 ASP A CA 1
ATOM 755 C C . ASP A 1 101 ? 26.875 -24.297 -20.781 1 86.75 101 ASP A C 1
ATOM 757 O O . ASP A 1 101 ? 26.641 -23.172 -21.234 1 86.75 101 ASP A O 1
ATOM 761 N N . LEU A 1 102 ? 26.047 -25.047 -20.25 1 86.31 102 LEU A N 1
ATOM 762 C CA . LEU A 1 102 ? 24.703 -24.547 -20.031 1 86.31 102 LEU A CA 1
ATOM 763 C C . LEU A 1 102 ? 24.719 -23.297 -19.156 1 86.31 102 LEU A C 1
ATOM 765 O O . LEU A 1 102 ? 23.922 -22.375 -19.375 1 86.31 102 LEU A O 1
ATOM 769 N N . GLN A 1 103 ? 25.578 -23.312 -18.172 1 90.06 103 GLN A N 1
ATOM 770 C CA . GLN A 1 103 ? 25.688 -22.156 -17.281 1 90.06 103 GLN A CA 1
ATOM 771 C C . GLN A 1 103 ? 26.219 -20.938 -18.031 1 90.06 103 GLN A C 1
ATOM 773 O O . GLN A 1 103 ? 25.812 -19.812 -17.75 1 90.06 103 GLN A O 1
ATOM 778 N N . ILE A 1 104 ? 27.047 -21.141 -18.969 1 86.56 104 ILE A N 1
ATOM 779 C CA . ILE A 1 104 ? 27.562 -20.062 -19.797 1 86.56 104 ILE A CA 1
ATOM 780 C C . ILE A 1 104 ? 26.438 -19.5 -20.672 1 86.56 104 ILE A C 1
ATOM 782 O O . ILE A 1 104 ? 26.297 -18.297 -20.828 1 86.56 104 ILE A O 1
ATOM 786 N N . HIS A 1 105 ? 25.609 -20.391 -21.203 1 84.56 105 HIS A N 1
ATOM 787 C CA . HIS A 1 105 ? 24.469 -19.969 -22 1 84.56 105 HIS A CA 1
ATOM 788 C C . HIS A 1 105 ? 23.5 -19.125 -21.188 1 84.56 105 HIS A C 1
ATOM 790 O O . HIS A 1 105 ? 22.922 -18.172 -21.688 1 84.56 105 HIS A O 1
ATOM 796 N N . LEU A 1 106 ? 23.344 -19.516 -20 1 89.38 106 LEU A N 1
ATOM 797 C CA . LEU A 1 106 ? 22.453 -18.797 -19.078 1 89.38 106 LEU A CA 1
ATOM 798 C C . LEU A 1 106 ? 22.938 -17.359 -18.906 1 89.38 106 LEU A C 1
ATOM 800 O O . LEU A 1 106 ? 22.141 -16.422 -19 1 89.38 106 LEU A O 1
ATOM 804 N N . LEU A 1 107 ? 24.188 -17.156 -18.688 1 90.81 107 LEU A N 1
ATOM 805 C CA . LEU A 1 107 ? 24.734 -15.82 -18.531 1 90.81 107 LEU A CA 1
ATOM 806 C C . LEU A 1 107 ? 24.672 -15.039 -19.828 1 90.81 107 LEU A C 1
ATOM 808 O O . LEU A 1 107 ? 24.359 -13.844 -19.828 1 90.81 107 LEU A O 1
ATOM 812 N N . GLN A 1 108 ? 24.906 -15.75 -20.922 1 85 108 GLN A N 1
ATOM 813 C CA . GLN A 1 108 ? 24.906 -15.102 -22.219 1 85 108 GLN A CA 1
ATOM 814 C C . GLN A 1 108 ? 23.547 -14.461 -22.531 1 85 108 GLN A C 1
ATOM 816 O O . GLN A 1 108 ? 23.484 -13.297 -22.906 1 85 108 GLN A O 1
ATOM 821 N N . HIS A 1 109 ? 22.516 -15.195 -22.297 1 84.12 109 HIS A N 1
ATOM 822 C CA . HIS A 1 109 ? 21.25 -14.625 -22.734 1 84.12 109 HIS A CA 1
ATOM 823 C C . HIS A 1 109 ? 20.734 -13.617 -21.703 1 84.12 109 HIS A C 1
ATOM 825 O O . HIS A 1 109 ? 19.969 -12.711 -22.062 1 84.12 109 HIS A O 1
ATOM 831 N N . THR A 1 110 ? 21.156 -13.711 -20.453 1 90.69 110 THR A N 1
ATOM 832 C CA . THR A 1 110 ? 20.719 -12.75 -19.453 1 90.69 110 THR A CA 1
ATOM 833 C C . THR A 1 110 ? 21.562 -11.484 -19.516 1 90.69 110 THR A C 1
ATOM 835 O O . THR A 1 110 ? 21.172 -10.445 -18.969 1 90.69 110 THR A O 1
ATOM 838 N N . GLN A 1 111 ? 22.719 -11.531 -20.125 1 90.06 111 GLN A N 1
ATOM 839 C CA . GLN A 1 111 ? 23.547 -10.359 -20.375 1 90.06 111 GLN A CA 1
ATOM 840 C C . GLN A 1 111 ? 23.188 -9.695 -21.703 1 90.06 111 GLN A C 1
ATOM 842 O O . GLN A 1 111 ? 24.016 -9.617 -22.609 1 90.06 111 GLN A O 1
ATOM 847 N N . SER A 1 112 ? 22 -9.164 -21.781 1 88.62 112 SER A N 1
ATOM 848 C CA . SER A 1 112 ? 21.438 -8.703 -23.047 1 88.62 112 SER A CA 1
ATOM 849 C C . SER A 1 112 ? 20.953 -7.258 -22.938 1 88.62 112 SER A C 1
ATOM 851 O O . SER A 1 112 ? 20.312 -6.742 -23.859 1 88.62 112 SER A O 1
ATOM 853 N N . ALA A 1 113 ? 21.266 -6.551 -21.797 1 90.75 113 ALA A N 1
ATOM 854 C CA . ALA A 1 113 ? 20.797 -5.188 -21.594 1 90.75 113 ALA A CA 1
ATOM 855 C C . ALA A 1 113 ? 21.812 -4.168 -22.109 1 90.75 113 ALA A C 1
ATOM 857 O O . ALA A 1 113 ? 22.891 -4.539 -22.562 1 90.75 113 ALA A O 1
ATOM 858 N N . ILE A 1 114 ? 21.484 -2.814 -22.094 1 88.12 114 ILE A N 1
ATOM 859 C CA . ILE A 1 114 ? 22.234 -1.764 -22.781 1 88.12 114 ILE A CA 1
ATOM 860 C C . ILE A 1 114 ? 23.172 -1.078 -21.797 1 88.12 114 ILE A C 1
ATOM 862 O O . ILE A 1 114 ? 22.75 -0.629 -20.734 1 88.12 114 ILE A O 1
ATOM 866 N N . ILE A 1 115 ? 24.391 -1.075 -22.031 1 91.12 115 ILE A N 1
ATOM 867 C CA . ILE A 1 115 ? 25.438 -0.26 -21.422 1 91.12 115 ILE A CA 1
ATOM 868 C C . ILE A 1 115 ? 26.156 0.554 -22.5 1 91.12 115 ILE A C 1
ATOM 870 O O . ILE A 1 115 ? 26.672 -0.007 -23.469 1 91.12 115 ILE A O 1
ATOM 874 N N . THR A 1 116 ? 26.156 1.845 -22.406 1 87.94 116 THR A N 1
ATOM 875 C CA . THR A 1 116 ? 26.625 2.705 -23.484 1 87.94 116 THR A CA 1
ATOM 876 C C . THR A 1 116 ? 28.125 2.992 -23.328 1 87.94 116 THR A C 1
ATOM 878 O O . THR A 1 116 ? 28.719 2.664 -22.312 1 87.94 116 THR A O 1
ATOM 881 N N . SER A 1 117 ? 28.625 3.602 -24.359 1 90.44 117 SER A N 1
ATOM 882 C CA . SER A 1 117 ? 30.031 4.008 -24.328 1 90.44 117 SER A CA 1
ATOM 883 C C . SER A 1 117 ? 30.281 5.062 -23.266 1 90.44 117 SER A C 1
ATOM 885 O O . SER A 1 117 ? 31.359 5.094 -22.656 1 90.44 117 SER A O 1
ATOM 887 N N . ALA A 1 118 ? 29.281 5.859 -23.016 1 87.31 118 ALA A N 1
ATOM 888 C CA . ALA A 1 118 ? 29.406 6.883 -21.984 1 87.31 118 ALA A CA 1
ATOM 889 C C . ALA A 1 118 ? 29.516 6.254 -20.594 1 87.31 118 ALA A C 1
ATOM 891 O O . ALA A 1 118 ? 30.203 6.785 -19.719 1 87.31 118 ALA A O 1
ATOM 892 N N . ASP A 1 119 ? 28.859 5.152 -20.375 1 92.06 119 ASP A N 1
ATOM 893 C CA . ASP A 1 119 ? 28.953 4.43 -19.109 1 92.06 119 ASP A CA 1
ATOM 894 C C . ASP A 1 119 ? 30.344 3.82 -18.922 1 92.06 119 ASP A C 1
ATOM 896 O O . ASP A 1 119 ? 30.859 3.758 -17.812 1 92.06 119 ASP A O 1
ATOM 900 N N . LYS A 1 120 ? 31 3.369 -20 1 91.25 120 LYS A N 1
ATOM 901 C CA . LYS A 1 120 ? 32.281 2.662 -19.969 1 91.25 120 LYS A CA 1
ATOM 902 C C . LYS A 1 120 ? 33.438 3.639 -19.875 1 91.25 120 LYS A C 1
ATOM 904 O O . LYS A 1 120 ? 34.562 3.242 -19.547 1 91.25 120 LYS A O 1
ATOM 909 N N . ASP A 1 121 ? 33.125 4.902 -20.109 1 88.38 121 ASP A N 1
ATOM 910 C CA . ASP A 1 121 ? 34.125 5.965 -19.984 1 88.38 121 ASP A CA 1
ATOM 911 C C . ASP A 1 121 ? 33.5 7.227 -19.391 1 88.38 121 ASP A C 1
ATOM 913 O O . ASP A 1 121 ? 33.375 8.242 -20.062 1 88.38 121 ASP A O 1
ATOM 917 N N . PRO A 1 122 ? 33.312 7.133 -18.078 1 83.75 122 PRO A N 1
ATOM 918 C CA . PRO A 1 122 ? 32.594 8.242 -17.453 1 83.75 122 PRO A CA 1
ATOM 919 C C . PRO A 1 122 ? 33.375 9.555 -17.484 1 83.75 122 PRO A C 1
ATOM 921 O O . PRO A 1 122 ? 32.781 10.633 -17.516 1 83.75 122 PRO A O 1
ATOM 924 N N . ALA A 1 123 ? 34.625 9.484 -17.516 1 83.12 123 ALA A N 1
ATOM 925 C CA . ALA A 1 123 ? 35.469 10.68 -17.516 1 83.12 123 ALA A CA 1
ATOM 926 C C . ALA A 1 123 ? 35.25 11.492 -18.797 1 83.12 123 ALA A C 1
ATOM 928 O O . ALA A 1 123 ? 35.438 12.711 -18.797 1 83.12 123 ALA A O 1
ATOM 929 N N . SER A 1 124 ? 34.844 10.773 -19.797 1 80.5 124 SER A N 1
ATOM 930 C CA . SER A 1 124 ? 34.688 11.438 -21.094 1 80.5 124 SER A CA 1
ATOM 931 C C . SER A 1 124 ? 33.281 11.938 -21.297 1 80.5 124 SER A C 1
ATOM 933 O O . SER A 1 124 ? 32.938 12.492 -22.344 1 80.5 124 SER A O 1
ATOM 935 N N . ASN A 1 125 ? 32.5 11.766 -20.344 1 80.56 125 ASN A N 1
ATOM 936 C CA . ASN A 1 125 ? 31.078 12.133 -20.5 1 80.56 125 ASN A CA 1
ATOM 937 C C . ASN A 1 125 ? 30.859 13.625 -20.266 1 80.56 125 ASN A C 1
ATOM 939 O O . ASN A 1 125 ? 30.156 14 -19.328 1 80.56 125 ASN A O 1
ATOM 943 N N . SER A 1 126 ? 31.328 14.5 -21.125 1 80.19 126 SER A N 1
ATOM 944 C CA . SER A 1 126 ? 31.234 15.945 -21.016 1 80.19 126 SER A CA 1
ATOM 945 C C . SER A 1 126 ? 29.812 16.422 -21.281 1 80.19 126 SER A C 1
ATOM 947 O O . SER A 1 126 ? 29.422 17.516 -20.859 1 80.19 126 SER A O 1
ATOM 949 N N . ASP A 1 127 ? 29.094 15.648 -21.891 1 80.81 127 ASP A N 1
ATOM 950 C CA . ASP A 1 127 ? 27.719 16 -22.234 1 80.81 127 ASP A CA 1
ATOM 951 C C . ASP A 1 127 ? 26.75 15.633 -21.109 1 80.81 127 ASP A C 1
ATOM 953 O O . ASP A 1 127 ? 25.547 15.875 -21.219 1 80.81 127 ASP A O 1
ATOM 957 N N . ARG A 1 128 ? 27.203 15.102 -20.188 1 84.75 128 ARG A N 1
ATOM 958 C CA . ARG A 1 128 ? 26.438 14.758 -19 1 84.75 128 ARG A CA 1
ATOM 959 C C . ARG A 1 128 ? 25.266 13.859 -19.359 1 84.75 128 ARG A C 1
ATOM 961 O O . ARG A 1 128 ? 24.125 14.125 -18.969 1 84.75 128 ARG A O 1
ATOM 968 N N . GLN A 1 129 ? 25.531 12.945 -20.156 1 76.88 129 GLN A N 1
ATOM 969 C CA . GLN A 1 129 ? 24.516 11.953 -20.5 1 76.88 129 GLN A CA 1
ATOM 970 C C . GLN A 1 129 ? 24.109 11.141 -19.281 1 76.88 129 GLN A C 1
ATOM 972 O O . GLN A 1 129 ? 24.938 10.828 -18.422 1 76.88 129 GLN A O 1
ATOM 977 N N . ALA A 1 130 ? 22.828 10.914 -19.203 1 83.38 130 ALA A N 1
ATOM 978 C CA . ALA A 1 130 ? 22.328 10.102 -18.094 1 83.38 130 ALA A CA 1
ATOM 979 C C . ALA A 1 130 ? 22.938 8.703 -18.125 1 83.38 130 ALA A C 1
ATOM 981 O O . ALA A 1 130 ? 23.094 8.117 -19.188 1 83.38 130 ALA A O 1
ATOM 982 N N . PRO A 1 131 ? 23.234 8.203 -17.031 1 88.56 131 PRO A N 1
ATOM 983 C CA . PRO A 1 131 ? 23.766 6.832 -16.984 1 88.56 131 PRO A CA 1
ATOM 984 C C . PRO A 1 131 ? 22.703 5.781 -17.312 1 88.56 131 PRO A C 1
ATOM 986 O O . PRO A 1 131 ? 21.531 5.965 -16.984 1 88.56 131 PRO A O 1
ATOM 989 N N . HIS A 1 132 ? 23.156 4.719 -17.922 1 89.38 132 HIS A N 1
ATOM 990 C CA . HIS A 1 132 ? 22.297 3.572 -18.203 1 89.38 132 HIS A CA 1
ATOM 991 C C . HIS A 1 132 ? 22.609 2.412 -17.266 1 89.38 132 HIS A C 1
ATOM 993 O O . HIS A 1 132 ? 22.078 1.312 -17.438 1 89.38 132 HIS A O 1
ATOM 999 N N . VAL A 1 133 ? 23.531 2.682 -16.328 1 94.19 133 VAL A N 1
ATOM 1000 C CA . VAL A 1 133 ? 23.922 1.646 -15.391 1 94.19 133 VAL A CA 1
ATOM 1001 C C . VAL A 1 133 ? 23.516 2.053 -13.977 1 94.19 133 VAL A C 1
ATOM 1003 O O . VAL A 1 133 ? 23.297 3.236 -13.703 1 94.19 133 VAL A O 1
ATOM 1006 N N . MET A 1 134 ? 23.453 1.056 -13.109 1 96.25 134 MET A N 1
ATOM 1007 C CA . MET A 1 134 ? 23.094 1.274 -11.711 1 96.25 134 MET A CA 1
ATOM 1008 C C . MET A 1 134 ? 24.172 2.066 -10.984 1 96.25 134 MET A C 1
ATOM 1010 O O . MET A 1 134 ? 25.359 1.95 -11.312 1 96.25 134 MET A O 1
ATOM 1014 N N . PRO A 1 135 ? 23.719 2.922 -10 1 94.19 135 PRO A N 1
ATOM 1015 C CA . PRO A 1 135 ? 24.75 3.453 -9.094 1 94.19 135 PRO A CA 1
ATOM 1016 C C . PRO A 1 135 ? 25.547 2.354 -8.398 1 94.19 135 PRO A C 1
ATOM 1018 O O . PRO A 1 135 ? 24.984 1.316 -8.031 1 94.19 135 PRO A O 1
ATOM 1021 N N . PRO A 1 136 ? 26.844 2.592 -8.164 1 95.62 136 PRO A N 1
ATOM 1022 C CA . PRO A 1 136 ? 27.688 1.564 -7.543 1 95.62 136 PRO A CA 1
ATOM 1023 C C . PRO A 1 136 ? 27.125 1.07 -6.215 1 95.62 136 PRO A C 1
ATOM 1025 O O . PRO A 1 136 ? 27.266 -0.111 -5.883 1 95.62 136 PRO A O 1
ATOM 1028 N N . GLU A 1 137 ? 26.484 1.911 -5.422 1 96.44 137 GLU A N 1
ATOM 1029 C CA . GLU A 1 137 ? 26 1.506 -4.109 1 96.44 137 GLU A CA 1
ATOM 1030 C C . GLU A 1 137 ? 24.938 0.415 -4.23 1 96.44 137 GLU A C 1
ATOM 1032 O O . GLU A 1 137 ? 24.844 -0.472 -3.379 1 96.44 137 GLU A O 1
ATOM 1037 N N . TRP A 1 138 ? 24.094 0.487 -5.309 1 98 138 TRP A N 1
ATOM 1038 C CA . TRP A 1 138 ? 23.109 -0.56 -5.512 1 98 138 TRP A CA 1
ATOM 1039 C C . TRP A 1 138 ? 23.781 -1.905 -5.773 1 98 138 TRP A C 1
ATOM 1041 O O . TRP A 1 138 ? 23.344 -2.93 -5.23 1 98 138 TRP A O 1
ATOM 1051 N N . VAL A 1 139 ? 24.844 -1.871 -6.613 1 97.94 139 VAL A N 1
ATOM 1052 C CA . VAL A 1 139 ? 25.562 -3.08 -7.02 1 97.94 139 VAL A CA 1
ATOM 1053 C C . VAL A 1 139 ? 26.281 -3.682 -5.82 1 97.94 139 VAL A C 1
ATOM 1055 O O . VAL A 1 139 ? 26.234 -4.895 -5.602 1 97.94 139 VAL A O 1
ATOM 1058 N N . ARG A 1 140 ? 26.922 -2.848 -5.055 1 98.19 140 ARG A N 1
ATOM 1059 C CA . ARG A 1 140 ? 27.609 -3.322 -3.855 1 98.19 140 ARG A CA 1
ATOM 1060 C C . ARG A 1 140 ? 26.609 -3.945 -2.875 1 98.19 140 ARG A C 1
ATOM 1062 O O . ARG A 1 140 ? 26.906 -4.984 -2.275 1 98.19 140 ARG A O 1
ATOM 1069 N N . GLY A 1 141 ? 25.422 -3.297 -2.719 1 98.56 141 GLY A N 1
ATOM 1070 C CA . GLY A 1 141 ? 24.375 -3.881 -1.898 1 98.56 141 GLY A CA 1
ATOM 1071 C C . GLY A 1 141 ? 23.891 -5.223 -2.414 1 98.56 141 GLY A C 1
ATOM 1072 O O . GLY A 1 141 ? 23.641 -6.145 -1.631 1 98.56 141 GLY A O 1
ATOM 1073 N N . ALA A 1 142 ? 23.734 -5.336 -3.699 1 98.5 142 ALA A N 1
ATOM 1074 C CA . ALA A 1 142 ? 23.281 -6.582 -4.316 1 98.5 142 ALA A CA 1
ATOM 1075 C C . ALA A 1 142 ? 24.281 -7.711 -4.066 1 98.5 142 ALA A C 1
ATOM 1077 O O . ALA A 1 142 ? 23.891 -8.852 -3.82 1 98.5 142 ALA A O 1
ATOM 1078 N N . ILE A 1 143 ? 25.594 -7.402 -4.16 1 98.44 143 ILE A N 1
ATOM 1079 C CA . ILE A 1 143 ? 26.641 -8.398 -3.975 1 98.44 143 ILE A CA 1
ATOM 1080 C C . ILE A 1 143 ? 26.562 -8.969 -2.561 1 98.44 143 ILE A C 1
ATOM 1082 O O . ILE A 1 143 ? 26.562 -10.188 -2.375 1 98.44 143 ILE A O 1
ATOM 1086 N N . VAL A 1 144 ? 26.422 -8.102 -1.563 1 98.31 144 VAL A N 1
ATOM 1087 C CA . VAL A 1 144 ? 26.422 -8.57 -0.181 1 98.31 144 VAL A CA 1
ATOM 1088 C C . VAL A 1 144 ? 25.125 -9.32 0.104 1 98.31 144 VAL A C 1
ATOM 1090 O O . VAL A 1 144 ? 25.125 -10.32 0.822 1 98.31 144 VAL A O 1
ATOM 1093 N N . ALA A 1 145 ? 23.984 -8.867 -0.402 1 98.31 145 ALA A N 1
ATOM 1094 C CA . ALA A 1 145 ? 22.703 -9.547 -0.221 1 98.31 145 ALA A CA 1
ATOM 1095 C C . ALA A 1 145 ? 22.75 -10.953 -0.825 1 98.31 145 ALA A C 1
ATOM 1097 O O . ALA A 1 145 ? 22.297 -11.914 -0.197 1 98.31 145 ALA A O 1
ATOM 1098 N N . ARG A 1 146 ? 23.25 -11.07 -2.033 1 98.44 146 ARG A N 1
ATOM 1099 C CA . ARG A 1 146 ? 23.281 -12.359 -2.707 1 98.44 146 ARG A CA 1
ATOM 1100 C C . ARG A 1 146 ? 24.203 -13.336 -1.98 1 98.44 146 ARG A C 1
ATOM 1102 O O . ARG A 1 146 ? 23.859 -14.516 -1.819 1 98.44 146 ARG A O 1
ATOM 1109 N N . ALA A 1 147 ? 25.391 -12.805 -1.626 1 98.25 147 ALA A N 1
ATOM 1110 C CA . ALA A 1 147 ? 26.312 -13.656 -0.88 1 98.25 147 ALA A CA 1
ATOM 1111 C C . ALA A 1 147 ? 25.641 -14.234 0.362 1 98.25 147 ALA A C 1
ATOM 1113 O O . ALA A 1 147 ? 25.719 -15.438 0.617 1 98.25 147 ALA A O 1
ATOM 1114 N N . ASN A 1 148 ? 24.953 -13.414 1.089 1 98.44 148 ASN A N 1
ATOM 1115 C CA . ASN A 1 148 ? 24.297 -13.867 2.311 1 98.44 148 ASN A CA 1
ATOM 1116 C C . ASN A 1 148 ? 23.188 -14.867 2.012 1 98.44 148 ASN A C 1
ATOM 1118 O O . ASN A 1 148 ? 23.047 -15.875 2.707 1 98.44 148 ASN A O 1
ATOM 1122 N N . GLN A 1 149 ? 22.406 -14.648 1.046 1 97.62 149 GLN A N 1
ATOM 1123 C CA . GLN A 1 149 ? 21.312 -15.531 0.678 1 97.62 149 GLN A CA 1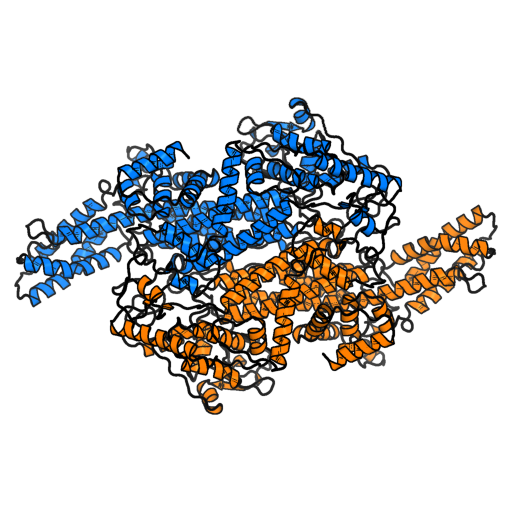
ATOM 1124 C C . GLN A 1 149 ? 21.812 -16.906 0.282 1 97.62 149 GLN A C 1
ATOM 1126 O O . GLN A 1 149 ? 21.188 -17.922 0.606 1 97.62 149 GLN A O 1
ATOM 1131 N N . ASN A 1 150 ? 22.938 -16.938 -0.427 1 97.75 150 ASN A N 1
ATOM 1132 C CA . ASN A 1 150 ? 23.484 -18.203 -0.89 1 97.75 150 ASN A CA 1
ATOM 1133 C C . ASN A 1 150 ? 24.219 -18.938 0.229 1 97.75 150 ASN A C 1
ATOM 1135 O O . ASN A 1 150 ? 24.359 -20.156 0.186 1 97.75 150 ASN A O 1
ATOM 1139 N N . LEU A 1 151 ? 24.688 -18.234 1.233 1 97.69 151 LEU A N 1
ATOM 1140 C CA . LEU A 1 151 ? 25.422 -18.844 2.338 1 97.69 151 LEU A CA 1
ATOM 1141 C C . LEU A 1 151 ? 24.516 -19.734 3.182 1 97.69 151 LEU A C 1
ATOM 1143 O O . LEU A 1 151 ? 25 -20.5 4.016 1 97.69 151 LEU A O 1
ATOM 1147 N N . ARG A 1 152 ? 23.281 -19.703 2.914 1 96 152 ARG A N 1
ATOM 1148 C CA . ARG A 1 152 ? 22.328 -20.5 3.682 1 96 152 ARG A CA 1
ATOM 1149 C C . ARG A 1 152 ? 22.406 -21.969 3.291 1 96 152 ARG A C 1
ATOM 1151 O O . ARG A 1 152 ? 21.891 -22.828 4.004 1 96 152 ARG A O 1
ATOM 1158 N N . GLY A 1 153 ? 23 -22.312 2.182 1 94.12 153 GLY A N 1
ATOM 1159 C CA . GLY A 1 153 ? 23.375 -23.688 1.859 1 94.12 153 GLY A CA 1
ATOM 1160 C C . GLY A 1 153 ? 22.281 -24.453 1.15 1 94.12 153 GLY A C 1
ATOM 1161 O O . GLY A 1 153 ? 22.266 -25.688 1.197 1 94.12 153 GLY A O 1
ATOM 1162 N N . HIS A 1 154 ? 21.391 -23.75 0.476 1 95.94 154 HIS A N 1
ATOM 1163 C CA . HIS A 1 154 ? 20.297 -24.438 -0.226 1 95.94 154 HIS A CA 1
ATOM 1164 C C . HIS A 1 154 ? 20.469 -24.328 -1.738 1 95.94 154 HIS A C 1
ATOM 1166 O O . HIS A 1 154 ? 19.672 -24.859 -2.498 1 95.94 154 HIS A O 1
ATOM 1172 N N . SER A 1 155 ? 21.531 -23.672 -2.229 1 95.94 155 SER A N 1
ATOM 1173 C CA . SER A 1 155 ? 21.625 -23.312 -3.641 1 95.94 155 SER A CA 1
ATOM 1174 C C . SER A 1 155 ? 22.719 -24.109 -4.34 1 95.94 155 SER A C 1
ATOM 1176 O O . SER A 1 155 ? 22.891 -24 -5.555 1 95.94 155 SER A O 1
ATOM 1178 N N . ALA A 1 156 ? 23.484 -24.906 -3.633 1 95.56 156 ALA A N 1
ATOM 1179 C CA . ALA A 1 156 ? 24.562 -25.703 -4.184 1 95.56 156 ALA A CA 1
ATOM 1180 C C . ALA A 1 156 ? 25.594 -24.812 -4.902 1 95.56 156 ALA A C 1
ATOM 1182 O O . ALA A 1 156 ? 26 -25.125 -6.023 1 95.56 156 ALA A O 1
ATOM 1183 N N . VAL A 1 157 ? 25.922 -23.719 -4.328 1 96.75 157 VAL A N 1
ATOM 1184 C CA . VAL A 1 157 ? 27.016 -22.844 -4.777 1 96.75 157 VAL A CA 1
ATOM 1185 C C . VAL A 1 157 ? 28.219 -23.016 -3.855 1 96.75 157 VAL A C 1
ATOM 1187 O O . VAL A 1 157 ? 28.109 -22.844 -2.639 1 96.75 157 VAL A O 1
ATOM 1190 N N . ARG A 1 158 ? 29.328 -23.297 -4.496 1 96.69 158 ARG A N 1
ATOM 1191 C CA . ARG A 1 158 ? 30.531 -23.547 -3.701 1 96.69 158 ARG A CA 1
ATOM 1192 C C . ARG A 1 158 ? 30.953 -22.312 -2.928 1 96.69 158 ARG A C 1
ATOM 1194 O O . ARG A 1 158 ? 30.75 -21.188 -3.398 1 96.69 158 ARG A O 1
ATOM 1201 N N . LEU A 1 159 ? 31.5 -22.547 -1.749 1 97.06 159 LEU A N 1
ATOM 1202 C CA . LEU A 1 159 ? 31.953 -21.453 -0.9 1 97.06 159 LEU A CA 1
ATOM 1203 C C . LEU A 1 159 ? 33 -20.594 -1.626 1 97.06 159 LEU A C 1
ATOM 1205 O O . LEU A 1 159 ? 33.062 -19.375 -1.431 1 97.06 159 LEU A O 1
ATOM 1209 N N . SER A 1 160 ? 33.875 -21.188 -2.445 1 96.44 160 SER A N 1
ATOM 1210 C CA . SER A 1 160 ? 34.906 -20.453 -3.172 1 96.44 160 SER A CA 1
ATOM 1211 C C . SER A 1 160 ? 34.281 -19.422 -4.121 1 96.44 160 SER A C 1
ATOM 1213 O O . SER A 1 160 ? 34.844 -18.344 -4.301 1 96.44 160 SER A O 1
ATOM 1215 N N . VAL A 1 161 ? 33.188 -19.75 -4.719 1 96.69 161 VAL A N 1
ATOM 1216 C CA . VAL A 1 161 ? 32.5 -18.844 -5.613 1 96.69 161 VAL A CA 1
ATOM 1217 C C . VAL A 1 161 ? 31.938 -17.656 -4.812 1 96.69 161 VAL A C 1
ATOM 1219 O O . VAL A 1 161 ? 32.031 -16.5 -5.254 1 96.69 161 VAL A O 1
ATOM 1222 N N . LEU A 1 162 ? 31.391 -17.938 -3.633 1 97.69 162 LEU A N 1
ATOM 1223 C CA . LEU A 1 162 ? 30.844 -16.875 -2.777 1 97.69 162 LEU A CA 1
ATOM 1224 C C . LEU A 1 162 ? 31.953 -15.969 -2.273 1 97.69 162 LEU A C 1
ATOM 1226 O O . LEU A 1 162 ? 31.75 -14.758 -2.137 1 97.69 162 LEU A O 1
ATOM 1230 N N . ARG A 1 163 ? 33.094 -16.531 -2.008 1 97.19 163 ARG A N 1
ATOM 1231 C CA . ARG A 1 163 ? 34.25 -15.734 -1.631 1 97.19 163 ARG A CA 1
ATOM 1232 C C . ARG A 1 163 ? 34.656 -14.805 -2.766 1 97.19 163 ARG A C 1
ATOM 1234 O O . ARG A 1 163 ? 35.062 -13.656 -2.527 1 97.19 163 ARG A O 1
ATOM 1241 N N . SER A 1 164 ? 34.625 -15.312 -3.961 1 96.81 164 SER A N 1
ATOM 1242 C CA . SER A 1 164 ? 34.969 -14.484 -5.113 1 96.81 164 SER A CA 1
ATOM 1243 C C . SER A 1 164 ? 34.031 -13.289 -5.227 1 96.81 164 SER A C 1
ATOM 1245 O O . SER A 1 164 ? 34.438 -12.211 -5.652 1 96.81 164 SER A O 1
ATOM 1247 N N . LEU A 1 165 ? 32.75 -13.477 -4.914 1 96.75 165 LEU A N 1
ATOM 1248 C CA . LEU A 1 165 ? 31.797 -12.375 -4.883 1 96.75 165 LEU A CA 1
ATOM 1249 C C . LEU A 1 165 ? 32.219 -11.312 -3.877 1 96.75 165 LEU A C 1
ATOM 1251 O O . LEU A 1 165 ? 32.219 -10.125 -4.188 1 96.75 165 LEU A O 1
ATOM 1255 N N . ILE A 1 166 ? 32.562 -11.75 -2.695 1 97.5 166 ILE A N 1
ATOM 1256 C CA . ILE A 1 166 ? 32.938 -10.844 -1.614 1 97.5 166 ILE A CA 1
ATOM 1257 C C . ILE A 1 166 ? 34.25 -10.164 -1.943 1 97.5 166 ILE A C 1
ATOM 1259 O O . ILE A 1 166 ? 34.469 -9 -1.593 1 97.5 166 ILE A O 1
ATOM 1263 N N . ASP A 1 167 ? 35.125 -10.867 -2.676 1 97.38 167 ASP A N 1
ATOM 1264 C CA . ASP A 1 167 ? 36.406 -10.305 -3.094 1 97.38 167 ASP A CA 1
ATOM 1265 C C . ASP A 1 167 ? 36.219 -9.062 -3.957 1 97.38 167 ASP A C 1
ATOM 1267 O O . ASP A 1 167 ? 37 -8.133 -3.908 1 97.38 167 ASP A O 1
ATOM 1271 N N . LEU A 1 168 ? 35.156 -9.078 -4.773 1 97.56 168 LEU A N 1
ATOM 1272 C CA . LEU A 1 168 ? 34.875 -7.871 -5.547 1 97.56 168 LEU A CA 1
ATOM 1273 C C . LEU A 1 168 ? 34.781 -6.652 -4.637 1 97.56 168 LEU A C 1
ATOM 1275 O O . LEU A 1 168 ? 35.344 -5.598 -4.941 1 97.56 168 LEU A O 1
ATOM 1279 N N . LEU A 1 169 ? 34.062 -6.789 -3.494 1 97.38 169 LEU A N 1
ATOM 1280 C CA . LEU A 1 169 ? 33.844 -5.691 -2.553 1 97.38 169 LEU A CA 1
ATOM 1281 C C . LEU A 1 169 ? 35.188 -5.316 -1.884 1 97.38 169 LEU A C 1
ATOM 1283 O O . LEU A 1 169 ? 35.469 -4.129 -1.717 1 97.38 169 LEU A O 1
ATOM 1287 N N . HIS A 1 170 ? 35.938 -6.312 -1.565 1 97.06 170 HIS A N 1
ATOM 1288 C CA . HIS A 1 170 ? 37.188 -6.078 -0.857 1 97.06 170 HIS A CA 1
ATOM 1289 C C . HIS A 1 170 ? 38.188 -5.348 -1.742 1 97.06 170 HIS A C 1
ATOM 1291 O O . HIS A 1 170 ? 39.031 -4.605 -1.244 1 97.06 170 HIS A O 1
ATOM 1297 N N . HIS A 1 171 ? 38.125 -5.484 -2.994 1 96.62 171 HIS A N 1
ATOM 1298 C CA . HIS A 1 171 ? 39.094 -4.902 -3.918 1 96.62 171 HIS A CA 1
ATOM 1299 C C . HIS A 1 171 ? 38.5 -3.723 -4.676 1 96.62 171 HIS A C 1
ATOM 1301 O O . HIS A 1 171 ? 39.062 -3.287 -5.691 1 96.62 171 HIS A O 1
ATOM 1307 N N . ASP A 1 172 ? 37.344 -3.246 -4.305 1 96.19 172 ASP A N 1
ATOM 1308 C CA . ASP A 1 172 ? 36.625 -2.104 -4.887 1 96.19 172 ASP A CA 1
ATOM 1309 C C . ASP A 1 172 ? 36.375 -2.314 -6.379 1 96.19 172 ASP A C 1
ATOM 1311 O O . ASP A 1 172 ? 36.688 -1.441 -7.195 1 96.19 172 ASP A O 1
ATOM 1315 N N . LEU A 1 173 ? 36 -3.492 -6.684 1 97.5 173 LEU A N 1
ATOM 1316 C CA . LEU A 1 173 ? 35.531 -3.834 -8.023 1 97.5 173 LEU A CA 1
ATOM 1317 C C . LEU A 1 173 ? 34.031 -3.822 -8.109 1 97.5 173 LEU A C 1
ATOM 1319 O O . LEU A 1 173 ? 33.344 -4.676 -7.512 1 97.5 173 LEU A O 1
ATOM 1323 N N . THR A 1 174 ? 33.438 -2.861 -8.797 1 97.75 174 THR A N 1
ATOM 1324 C CA . THR A 1 174 ? 31.984 -2.773 -8.922 1 97.75 174 THR A CA 1
ATOM 1325 C C . THR A 1 174 ? 31.547 -2.941 -10.375 1 97.75 174 THR A C 1
ATOM 1327 O O . THR A 1 174 ? 31.734 -2.037 -11.195 1 97.75 174 THR A O 1
ATOM 1330 N N . PRO A 1 175 ? 30.953 -4.031 -10.703 1 97.75 175 PRO A N 1
ATOM 1331 C CA . PRO A 1 175 ? 30.5 -4.258 -12.078 1 97.75 175 PRO A CA 1
ATOM 1332 C C . PRO A 1 175 ? 29.531 -3.184 -12.562 1 97.75 175 PRO A C 1
ATOM 1334 O O . PRO A 1 175 ? 28.719 -2.672 -11.781 1 97.75 175 PRO A O 1
ATOM 1337 N N . LEU A 1 176 ? 29.625 -2.76 -13.891 1 96.62 176 LEU A N 1
ATOM 1338 C CA . LEU A 1 176 ? 28.578 -1.961 -14.516 1 96.62 176 LEU A CA 1
ATOM 1339 C C . LEU A 1 176 ? 27.328 -2.801 -14.773 1 96.62 176 LEU A C 1
ATOM 1341 O O . LEU A 1 176 ? 27.359 -3.742 -15.57 1 96.62 176 LEU A O 1
ATOM 1345 N N . VAL A 1 177 ? 26.281 -2.566 -14.031 1 97.38 177 VAL A N 1
ATOM 1346 C CA . VAL A 1 177 ? 25.016 -3.297 -14.148 1 97.38 177 VAL A CA 1
ATOM 1347 C C . VAL A 1 177 ? 23.953 -2.398 -14.773 1 97.38 177 VAL A C 1
ATOM 1349 O O . VAL A 1 177 ? 23.75 -1.271 -14.32 1 97.38 177 VAL A O 1
ATOM 1352 N N . PRO A 1 178 ? 23.344 -2.826 -15.883 1 93.88 178 PRO A N 1
ATOM 1353 C CA . PRO A 1 178 ? 22.312 -1.996 -16.516 1 93.88 178 PRO A CA 1
ATOM 1354 C C . PRO A 1 178 ? 21.188 -1.597 -15.555 1 93.88 178 PRO A C 1
ATOM 1356 O O . PRO A 1 178 ? 20.766 -2.408 -14.734 1 93.88 178 PRO A O 1
ATOM 1359 N N . LEU A 1 179 ? 20.703 -0.421 -15.719 1 93.12 179 LEU A N 1
ATOM 1360 C CA . LEU A 1 179 ? 19.625 0.124 -14.906 1 93.12 179 LEU A CA 1
ATOM 1361 C C . LEU A 1 179 ? 18.281 -0.505 -15.281 1 93.12 179 LEU A C 1
ATOM 1363 O O . LEU A 1 179 ? 17.406 -0.677 -14.43 1 93.12 179 LEU A O 1
ATOM 1367 N N . ARG A 1 180 ? 18.094 -0.841 -16.594 1 90 180 ARG A N 1
ATOM 1368 C CA . ARG A 1 180 ? 16.828 -1.338 -17.141 1 90 180 ARG A CA 1
ATOM 1369 C C . ARG A 1 180 ? 17 -2.738 -17.719 1 90 180 ARG A C 1
ATOM 1371 O O . ARG A 1 180 ? 18.109 -3.131 -18.094 1 90 180 ARG A O 1
ATOM 1378 N N . GLY A 1 181 ? 15.906 -3.486 -17.734 1 86.88 181 GLY A N 1
ATOM 1379 C CA . GLY A 1 181 ? 15.938 -4.762 -18.422 1 86.88 181 GLY A CA 1
ATOM 1380 C C . GLY A 1 181 ? 15.406 -5.914 -17.594 1 86.88 181 GLY A C 1
ATOM 1381 O O . GLY A 1 181 ? 15.18 -7.008 -18.125 1 86.88 181 GLY A O 1
ATOM 1382 N N . THR A 1 182 ? 15.234 -5.648 -16.266 1 91.25 182 THR A N 1
ATOM 1383 C CA . THR A 1 182 ? 14.695 -6.715 -15.422 1 91.25 182 THR A CA 1
ATOM 1384 C C . THR A 1 182 ? 13.227 -6.461 -15.109 1 91.25 182 THR A C 1
ATOM 1386 O O . THR A 1 182 ? 12.812 -5.316 -14.914 1 91.25 182 THR A O 1
ATOM 1389 N N . ILE A 1 183 ? 12.414 -7.531 -15.086 1 90.81 183 ILE A N 1
ATOM 1390 C CA . ILE A 1 183 ? 11.023 -7.469 -14.656 1 90.81 183 ILE A CA 1
ATOM 1391 C C . ILE A 1 183 ? 10.859 -8.227 -13.344 1 90.81 183 ILE A C 1
ATOM 1393 O O . ILE A 1 183 ? 9.734 -8.398 -12.859 1 90.81 183 ILE A O 1
ATOM 1397 N N . SER A 1 184 ? 11.992 -8.734 -12.805 1 94.19 184 SER A N 1
ATOM 1398 C CA . SER A 1 184 ? 12.039 -9.43 -11.516 1 94.19 184 SER A CA 1
ATOM 1399 C C . SER A 1 184 ? 11.086 -10.617 -11.5 1 94.19 184 SER A C 1
ATOM 1401 O O . SER A 1 184 ? 10.367 -10.828 -10.523 1 94.19 184 SER A O 1
ATOM 1403 N N . ALA A 1 185 ? 11.008 -11.352 -12.523 1 89.69 185 ALA A N 1
ATOM 1404 C CA . ALA A 1 185 ? 10.141 -12.516 -12.625 1 89.69 185 ALA A CA 1
ATOM 1405 C C . ALA A 1 185 ? 10.719 -13.703 -11.859 1 89.69 185 ALA A C 1
ATOM 1407 O O . ALA A 1 185 ? 9.992 -14.398 -11.148 1 89.69 185 ALA A O 1
ATOM 1408 N N . SER A 1 186 ? 11.922 -14.062 -12.047 1 90.75 186 SER A N 1
ATOM 1409 C CA . SER A 1 186 ? 12.703 -15.047 -11.297 1 90.75 186 SER A CA 1
ATOM 1410 C C . SER A 1 186 ? 13.75 -14.375 -10.422 1 90.75 186 SER A C 1
ATOM 1412 O O . SER A 1 186 ? 14.906 -14.812 -10.383 1 90.75 186 SER A O 1
ATOM 1414 N N . GLY A 1 187 ? 13.273 -13.336 -9.836 1 91.06 187 GLY A N 1
ATOM 1415 C CA . GLY A 1 187 ? 14.219 -12.383 -9.273 1 91.06 187 GLY A CA 1
ATOM 1416 C C . GLY A 1 187 ? 14.883 -11.508 -10.32 1 91.06 187 GLY A C 1
ATOM 1417 O O . GLY A 1 187 ? 14.258 -11.156 -11.32 1 91.06 187 GLY A O 1
ATOM 1418 N N . ASP A 1 188 ? 16.078 -11.023 -9.992 1 94.56 188 ASP A N 1
ATOM 1419 C CA . ASP A 1 188 ? 16.75 -10.07 -10.883 1 94.56 188 ASP A CA 1
ATOM 1420 C C . ASP A 1 188 ? 17.891 -10.742 -11.648 1 94.56 188 ASP A C 1
ATOM 1422 O O . ASP A 1 188 ? 19.062 -10.469 -11.383 1 94.56 188 ASP A O 1
ATOM 1426 N N . LEU A 1 189 ? 17.438 -11.562 -12.656 1 93.38 189 LEU A N 1
ATOM 1427 C CA . LEU A 1 189 ? 18.391 -12.375 -13.406 1 93.38 189 LEU A CA 1
ATOM 1428 C C . LEU A 1 189 ? 19.391 -11.492 -14.141 1 93.38 189 LEU A C 1
ATOM 1430 O O . LEU A 1 189 ? 20.609 -11.68 -14.008 1 93.38 189 LEU A O 1
ATOM 1434 N N . MET A 1 190 ? 18.906 -10.469 -14.82 1 90.69 190 MET A N 1
ATOM 1435 C CA . MET A 1 190 ? 19.75 -9.664 -15.703 1 90.69 190 MET A CA 1
ATOM 1436 C C . MET A 1 190 ? 20.781 -8.875 -14.914 1 90.69 190 MET A C 1
ATOM 1438 O O . MET A 1 190 ? 21.984 -8.992 -15.156 1 90.69 190 MET A O 1
ATOM 1442 N N . PRO A 1 191 ? 20.359 -8.195 -13.875 1 95.25 191 PRO A N 1
ATOM 1443 C CA . PRO A 1 191 ? 21.375 -7.484 -13.078 1 95.25 191 PRO A CA 1
ATOM 1444 C C . PRO A 1 191 ? 22.422 -8.422 -12.477 1 95.25 191 PRO A C 1
ATOM 1446 O O . PRO A 1 191 ? 23.609 -8.133 -12.531 1 95.25 191 PRO A O 1
ATOM 1449 N N . MET A 1 192 ? 22 -9.508 -11.961 1 95.88 192 MET A N 1
ATOM 1450 C CA . MET A 1 192 ? 22.922 -10.422 -11.289 1 95.88 192 MET A CA 1
ATOM 1451 C C . MET A 1 192 ? 23.844 -11.094 -12.289 1 95.88 192 MET A C 1
ATOM 1453 O O . MET A 1 192 ? 24.984 -11.453 -11.953 1 95.88 192 MET A O 1
ATOM 1457 N N . SER A 1 193 ? 23.391 -11.266 -13.523 1 95.62 193 SER A N 1
ATOM 1458 C CA . SER A 1 193 ? 24.219 -11.898 -14.539 1 95.62 193 SER A CA 1
ATOM 1459 C C . SER A 1 193 ? 25.453 -11.055 -14.852 1 95.62 193 SER A C 1
ATOM 1461 O O . SER A 1 193 ? 26.516 -11.594 -15.164 1 95.62 193 SER A O 1
ATOM 1463 N N . TYR A 1 194 ? 25.312 -9.758 -14.789 1 95.44 194 TYR A N 1
ATOM 1464 C CA . TYR A 1 194 ? 26.469 -8.883 -15.023 1 95.44 194 TYR A CA 1
ATOM 1465 C C . TYR A 1 194 ? 27.453 -8.961 -13.859 1 95.44 194 TYR A C 1
ATOM 1467 O O . TYR A 1 194 ? 28.656 -8.867 -14.055 1 95.44 194 TYR A O 1
ATOM 1475 N N . ILE A 1 195 ? 26.953 -9.148 -12.664 1 97.44 195 ILE A N 1
ATOM 1476 C CA . ILE A 1 195 ? 27.812 -9.359 -11.508 1 97.44 195 ILE A CA 1
ATOM 1477 C C . ILE A 1 195 ? 28.516 -10.711 -11.625 1 97.44 195 ILE A C 1
ATOM 1479 O O . ILE A 1 195 ? 29.719 -10.805 -11.391 1 97.44 195 ILE A O 1
ATOM 1483 N N . ALA A 1 196 ? 27.734 -11.758 -11.992 1 96.62 196 ALA A N 1
ATOM 1484 C CA . ALA A 1 196 ? 28.312 -13.078 -12.211 1 96.62 196 ALA A CA 1
ATOM 1485 C C . ALA A 1 196 ? 29.359 -13.039 -13.312 1 96.62 196 ALA A C 1
ATOM 1487 O O . ALA A 1 196 ? 30.375 -13.727 -13.234 1 96.62 196 ALA A O 1
ATOM 1488 N N . GLY A 1 197 ? 29.078 -12.273 -14.359 1 95.19 197 GLY A N 1
ATOM 1489 C CA . GLY A 1 197 ? 30.047 -12.117 -15.438 1 95.19 197 GLY A CA 1
ATOM 1490 C C . GLY A 1 197 ? 31.359 -11.5 -14.969 1 95.19 197 GLY A C 1
ATOM 1491 O O . GLY A 1 197 ? 32.438 -11.859 -15.469 1 95.19 197 GLY A O 1
ATOM 1492 N N . ALA A 1 198 ? 31.281 -10.578 -14.062 1 96.69 198 ALA A N 1
ATOM 1493 C CA . ALA A 1 198 ? 32.469 -9.969 -13.5 1 96.69 198 ALA A CA 1
ATOM 1494 C C . ALA A 1 198 ? 33.281 -10.984 -12.703 1 96.69 198 ALA A C 1
ATOM 1496 O O . ALA A 1 198 ? 34.531 -11.047 -12.812 1 96.69 198 ALA A O 1
ATOM 1497 N N . VAL A 1 199 ? 32.594 -11.781 -11.945 1 95.94 199 VAL A N 1
ATOM 1498 C CA . VAL A 1 199 ? 33.219 -12.781 -11.094 1 95.94 199 VAL A CA 1
ATOM 1499 C C . VAL A 1 199 ? 33.938 -13.82 -11.953 1 95.94 199 VAL A C 1
ATOM 1501 O O . VAL A 1 199 ? 35 -14.328 -11.57 1 95.94 199 VAL A O 1
ATOM 1504 N N . THR A 1 200 ? 33.375 -14.078 -13.141 1 94.81 200 THR A N 1
ATOM 1505 C CA . THR A 1 200 ? 33.938 -15.109 -14.008 1 94.81 200 THR A CA 1
ATOM 1506 C C . THR A 1 200 ? 34.969 -14.531 -14.953 1 94.81 200 THR A C 1
ATOM 1508 O O . THR A 1 200 ? 35.625 -15.266 -15.695 1 94.81 200 THR A O 1
ATOM 1511 N N . GLY A 1 201 ? 35.188 -13.266 -14.914 1 95.5 201 GLY A N 1
ATOM 1512 C CA . GLY A 1 201 ? 36.219 -12.617 -15.711 1 95.5 201 GLY A CA 1
ATOM 1513 C C . GLY A 1 201 ? 35.875 -12.523 -17.188 1 95.5 201 GLY A C 1
ATOM 1514 O O . GLY A 1 201 ? 36.75 -12.648 -18.047 1 95.5 201 GLY A O 1
ATOM 1515 N N . ASN A 1 202 ? 34.531 -12.422 -17.516 1 94.44 202 ASN A N 1
ATOM 1516 C CA . ASN A 1 202 ? 34.125 -12.219 -18.906 1 94.44 202 ASN A CA 1
ATOM 1517 C C . ASN A 1 202 ? 34.719 -10.953 -19.5 1 94.44 202 ASN A C 1
ATOM 1519 O O . ASN A 1 202 ? 34.531 -9.859 -18.969 1 94.44 202 ASN A O 1
ATOM 1523 N N . PRO A 1 203 ? 35.438 -11.07 -20.547 1 94.38 203 PRO A N 1
ATOM 1524 C CA . PRO A 1 203 ? 36.188 -9.93 -21.062 1 94.38 203 PRO A CA 1
ATOM 1525 C C . PRO A 1 203 ? 35.312 -8.805 -21.578 1 94.38 203 PRO A C 1
ATOM 1527 O O . PRO A 1 203 ? 35.781 -7.699 -21.844 1 94.38 203 PRO A O 1
ATOM 1530 N N . ASP A 1 204 ? 34.062 -9.047 -21.766 1 93.62 204 ASP A N 1
ATOM 1531 C CA . ASP A 1 204 ? 33.156 -8.016 -22.281 1 93.62 204 ASP A CA 1
ATOM 1532 C C . ASP A 1 204 ? 32.219 -7.512 -21.188 1 93.62 204 ASP A C 1
ATOM 1534 O O . ASP A 1 204 ? 31.234 -6.828 -21.469 1 93.62 204 ASP A O 1
ATOM 1538 N N . ILE A 1 205 ? 32.438 -7.938 -20.016 1 95.81 205 ILE A N 1
ATOM 1539 C CA . ILE A 1 205 ? 31.797 -7.348 -18.844 1 95.81 205 ILE A CA 1
ATOM 1540 C C . ILE A 1 205 ? 32.719 -6.301 -18.234 1 95.81 205 ILE A C 1
ATOM 1542 O O . ILE A 1 205 ? 33.906 -6.57 -17.984 1 95.81 205 ILE A O 1
ATOM 1546 N N . PHE A 1 206 ? 32.156 -5.09 -17.984 1 95.94 206 PHE A N 1
ATOM 1547 C CA . PHE A 1 206 ? 33 -3.992 -17.516 1 95.94 206 PHE A CA 1
ATOM 1548 C C . PHE A 1 206 ? 32.781 -3.746 -16.031 1 95.94 206 PHE A C 1
ATOM 1550 O O . PHE A 1 206 ? 31.688 -4.004 -15.508 1 95.94 206 PHE A O 1
ATOM 1557 N N . VAL A 1 207 ? 33.906 -3.293 -15.398 1 97.38 207 VAL A N 1
ATOM 1558 C CA . VAL A 1 207 ? 33.938 -3.111 -13.953 1 97.38 207 VAL A CA 1
ATOM 1559 C C . VAL A 1 207 ? 34.562 -1.767 -13.617 1 97.38 207 VAL A C 1
ATOM 1561 O O . VAL A 1 207 ? 35.562 -1.357 -14.266 1 97.38 207 VAL A O 1
ATOM 1564 N N . GLN A 1 208 ? 33.875 -1.076 -12.727 1 96 208 GLN A N 1
ATOM 1565 C CA . GLN A 1 208 ? 34.531 0.093 -12.141 1 96 208 GLN A CA 1
ATOM 1566 C C . GLN A 1 208 ? 35.5 -0.314 -11.047 1 96 208 GLN A C 1
ATOM 1568 O O . GLN A 1 208 ? 35.125 -1.013 -10.102 1 96 208 GLN A O 1
ATOM 1573 N N . VAL A 1 209 ? 36.75 0.118 -11.211 1 95.81 209 VAL A N 1
ATOM 1574 C CA . VAL A 1 209 ? 37.812 -0.152 -10.234 1 95.81 209 VAL A CA 1
ATOM 1575 C C . VAL A 1 209 ? 38.094 1.11 -9.422 1 95.81 209 VAL A C 1
ATOM 1577 O O . VAL A 1 209 ? 38.344 2.178 -9.992 1 95.81 209 VAL A O 1
ATOM 1580 N N . GLY A 1 210 ? 38.031 0.941 -8.148 1 91.81 210 GLY A N 1
ATOM 1581 C CA . GLY A 1 210 ? 38.25 2.084 -7.281 1 91.81 210 GLY A CA 1
ATOM 1582 C C . GLY A 1 210 ? 37.031 2.922 -7.047 1 91.81 210 GLY A C 1
ATOM 1583 O O . GLY A 1 210 ? 35.906 2.51 -7.391 1 91.81 210 GLY A O 1
ATOM 1584 N N . ARG A 1 211 ? 37.281 4.105 -6.328 1 86.38 211 ARG A N 1
ATOM 1585 C CA . ARG A 1 211 ? 36.188 4.996 -5.957 1 86.38 211 ARG A CA 1
ATOM 1586 C C . ARG A 1 211 ? 36.531 6.445 -6.281 1 86.38 211 ARG A C 1
ATOM 1588 O O . ARG A 1 211 ? 37.688 6.785 -6.492 1 86.38 211 ARG A O 1
ATOM 1595 N N . GLY A 1 212 ? 35.469 7.215 -6.367 1 79 212 GLY A N 1
ATOM 1596 C CA . GLY A 1 212 ? 35.625 8.648 -6.523 1 79 212 GLY A CA 1
ATOM 1597 C C . GLY A 1 212 ? 36.25 9.031 -7.859 1 79 212 GLY A C 1
ATOM 1598 O O . GLY A 1 212 ? 35.969 8.406 -8.883 1 79 212 GLY A O 1
ATOM 1599 N N . SER A 1 213 ? 37.125 10.078 -7.805 1 81.38 213 SER A N 1
ATOM 1600 C CA . SER A 1 213 ? 37.656 10.656 -9.031 1 81.38 213 SER A CA 1
ATOM 1601 C C . SER A 1 213 ? 38.719 9.734 -9.648 1 81.38 213 SER A C 1
ATOM 1603 O O . SER A 1 213 ? 39 9.844 -10.836 1 81.38 213 SER A O 1
ATOM 1605 N N . GLU A 1 214 ? 39.188 8.82 -8.922 1 85.62 214 GLU A N 1
ATOM 1606 C CA . GLU A 1 214 ? 40.25 7.941 -9.406 1 85.62 214 GLU A CA 1
ATOM 1607 C C . GLU A 1 214 ? 39.656 6.641 -9.961 1 85.62 214 GLU A C 1
ATOM 1609 O O . GLU A 1 214 ? 40.406 5.797 -10.477 1 85.62 214 GLU A O 1
ATOM 1614 N N . ALA A 1 215 ? 38.406 6.574 -9.906 1 90 215 ALA A N 1
ATOM 1615 C CA . ALA A 1 215 ? 37.781 5.348 -10.375 1 90 215 ALA A CA 1
ATOM 1616 C C . ALA A 1 215 ? 37.969 5.18 -11.883 1 90 215 ALA A C 1
ATOM 1618 O O . ALA A 1 215 ? 37.906 6.16 -12.633 1 90 215 ALA A O 1
ATOM 1619 N N . ARG A 1 216 ? 38.25 3.994 -12.328 1 93.31 216 ARG A N 1
ATOM 1620 C CA . ARG A 1 216 ? 38.438 3.658 -13.742 1 93.31 216 ARG A CA 1
ATOM 1621 C C . ARG A 1 216 ? 37.562 2.463 -14.125 1 93.31 216 ARG A C 1
ATOM 1623 O O . ARG A 1 216 ? 37.312 1.589 -13.297 1 93.31 216 ARG A O 1
ATOM 1630 N N . VAL A 1 217 ? 37.094 2.461 -15.352 1 96.06 217 VAL A N 1
ATOM 1631 C CA . VAL A 1 217 ? 36.281 1.347 -15.859 1 96.06 217 VAL A CA 1
ATOM 1632 C C . VAL A 1 217 ? 37.125 0.507 -16.828 1 96.06 217 VAL A C 1
ATOM 1634 O O . VAL A 1 217 ? 37.875 1.05 -17.641 1 96.06 217 VAL A O 1
ATOM 1637 N N . MET A 1 218 ? 37.094 -0.786 -16.672 1 96.06 218 MET A N 1
ATOM 1638 C CA . MET A 1 218 ? 37.844 -1.693 -17.531 1 96.06 218 MET A CA 1
ATOM 1639 C C . MET A 1 218 ? 37.156 -3.049 -17.625 1 96.06 218 MET A C 1
ATOM 1641 O O . MET A 1 218 ? 36.219 -3.326 -16.875 1 96.06 218 MET A O 1
ATOM 1645 N N . PRO A 1 219 ? 37.562 -3.908 -18.594 1 95 219 PRO A N 1
ATOM 1646 C CA . PRO A 1 219 ? 37 -5.258 -18.672 1 95 219 PRO A CA 1
ATOM 1647 C C . PRO A 1 219 ? 37.25 -6.074 -17.406 1 95 219 PRO A C 1
ATOM 1649 O O . PRO A 1 219 ? 38.312 -5.965 -16.797 1 95 219 PRO A O 1
ATOM 1652 N N . SER A 1 220 ? 36.312 -6.902 -17.078 1 97.06 220 SER A N 1
ATOM 1653 C CA . SER A 1 220 ? 36.375 -7.664 -15.828 1 97.06 220 SER A CA 1
ATOM 1654 C C . SER A 1 220 ? 37.625 -8.547 -15.789 1 97.06 220 SER A C 1
ATOM 1656 O O . SER A 1 220 ? 38.219 -8.727 -14.734 1 97.06 220 SER A O 1
ATOM 1658 N N . SER A 1 221 ? 37.938 -9.156 -16.922 1 96.12 221 SER A N 1
ATOM 1659 C CA . SER A 1 221 ? 39.156 -10 -16.984 1 96.12 221 SER A CA 1
ATOM 1660 C C . SER A 1 221 ? 40.375 -9.219 -16.578 1 96.12 221 SER A C 1
ATOM 1662 O O . SER A 1 221 ? 41.219 -9.711 -15.828 1 96.12 221 SER A O 1
ATOM 1664 N N . GLU A 1 222 ? 40.5 -8.039 -17.047 1 96.44 222 GLU A N 1
ATOM 1665 C CA . GLU A 1 222 ? 41.625 -7.168 -16.703 1 96.44 222 GLU A CA 1
ATOM 1666 C C . GLU A 1 222 ? 41.562 -6.719 -15.25 1 96.44 222 GLU A C 1
ATOM 1668 O O . GLU A 1 222 ? 42.594 -6.617 -14.578 1 96.44 222 GLU A O 1
ATOM 1673 N N . ALA A 1 223 ? 40.438 -6.348 -14.836 1 97.12 223 ALA A N 1
ATOM 1674 C CA . ALA A 1 223 ? 40.219 -5.891 -13.461 1 97.12 223 ALA A CA 1
ATOM 1675 C C . ALA A 1 223 ? 40.656 -6.965 -12.461 1 97.12 223 ALA A C 1
ATOM 1677 O O . ALA A 1 223 ? 41.281 -6.664 -11.445 1 97.12 223 ALA A O 1
ATOM 1678 N N . LEU A 1 224 ? 40.188 -8.219 -12.703 1 97.19 224 LEU A N 1
ATOM 1679 C CA . LEU A 1 224 ? 40.562 -9.32 -11.836 1 97.19 224 LEU A CA 1
ATOM 1680 C C . LEU A 1 224 ? 42.094 -9.492 -11.82 1 97.19 224 LEU A C 1
ATOM 1682 O O . LEU A 1 224 ? 42.688 -9.617 -10.758 1 97.19 224 LEU A O 1
ATOM 1686 N N . ARG A 1 225 ? 42.656 -9.422 -12.945 1 95.81 225 ARG A N 1
ATOM 1687 C CA . ARG A 1 225 ? 44.094 -9.609 -13.07 1 95.81 225 ARG A CA 1
ATOM 1688 C C . ARG A 1 225 ? 44.844 -8.539 -12.297 1 95.81 225 ARG A C 1
ATOM 1690 O O . ARG A 1 225 ? 45.75 -8.859 -11.508 1 95.81 225 ARG A O 1
ATOM 1697 N N . VAL A 1 226 ? 44.531 -7.301 -12.492 1 95.38 226 VAL A N 1
ATOM 1698 C CA . VAL A 1 226 ? 45.25 -6.188 -11.883 1 95.38 226 VAL A CA 1
ATOM 1699 C C . VAL A 1 226 ? 45.062 -6.215 -10.375 1 95.38 226 VAL A C 1
ATOM 1701 O O . VAL A 1 226 ? 45.906 -5.703 -9.625 1 95.38 226 VAL A O 1
ATOM 1704 N N . SER A 1 227 ? 44.031 -6.82 -9.906 1 95.44 227 SER A N 1
ATOM 1705 C CA . SER A 1 227 ? 43.75 -6.875 -8.484 1 95.44 227 SER A CA 1
ATOM 1706 C C . SER A 1 227 ? 44.281 -8.148 -7.852 1 95.44 227 SER A C 1
ATOM 1708 O O . SER A 1 227 ? 44.062 -8.406 -6.668 1 95.44 227 SER A O 1
ATOM 1710 N N . GLY A 1 228 ? 44.875 -8.977 -8.641 1 95.5 228 GLY A N 1
ATOM 1711 C CA . GLY A 1 228 ? 45.469 -10.203 -8.141 1 95.5 228 GLY A CA 1
ATOM 1712 C C . GLY A 1 228 ? 44.438 -11.305 -7.922 1 95.5 228 GLY A C 1
ATOM 1713 O O . GLY A 1 228 ? 44.688 -12.227 -7.133 1 95.5 228 GLY A O 1
ATOM 1714 N N . LEU A 1 229 ? 43.312 -11.188 -8.547 1 96.38 229 LEU A N 1
ATOM 1715 C CA . LEU A 1 229 ? 42.281 -12.188 -8.43 1 96.38 229 LEU A CA 1
ATOM 1716 C C . LEU A 1 229 ? 42.188 -13.062 -9.68 1 96.38 229 LEU A C 1
ATOM 1718 O O . LEU A 1 229 ? 42.688 -12.672 -10.734 1 96.38 229 LEU A O 1
ATOM 1722 N N . ALA A 1 230 ? 41.688 -14.211 -9.523 1 94.19 230 ALA A N 1
ATOM 1723 C CA . ALA A 1 230 ? 41.438 -15.117 -10.648 1 94.19 230 ALA A CA 1
ATOM 1724 C C . ALA A 1 230 ? 39.969 -15.25 -10.938 1 94.19 230 ALA A C 1
ATOM 1726 O O . ALA A 1 230 ? 39.125 -15.18 -10.031 1 94.19 230 ALA A O 1
ATOM 1727 N N . PRO A 1 231 ? 39.656 -15.367 -12.289 1 93.31 231 PRO A N 1
ATOM 1728 C CA . PRO A 1 231 ? 38.25 -15.672 -12.602 1 93.31 231 PRO A CA 1
ATOM 1729 C C . PRO A 1 231 ? 37.75 -16.922 -11.875 1 93.31 231 PRO A C 1
ATOM 1731 O O . PRO A 1 231 ? 38.469 -17.906 -11.75 1 93.31 231 PRO A O 1
ATOM 1734 N N . SER A 1 232 ? 36.531 -16.719 -11.477 1 89 232 SER A N 1
ATOM 1735 C CA . SER A 1 232 ? 35.938 -17.875 -10.82 1 89 232 SER A CA 1
ATOM 1736 C C . SER A 1 232 ? 35.406 -18.875 -11.844 1 89 232 SER A C 1
ATOM 1738 O O . SER A 1 232 ? 34.781 -18.484 -12.828 1 89 232 SER A O 1
ATOM 1740 N N . GLY A 1 233 ? 35.719 -20.078 -11.805 1 87.44 233 GLY A N 1
ATOM 1741 C CA . GLY A 1 233 ? 35 -21.109 -12.523 1 87.44 233 GLY A CA 1
ATOM 1742 C C . GLY A 1 233 ? 33.656 -21.453 -11.875 1 87.44 233 GLY A C 1
ATOM 1743 O O . GLY A 1 233 ? 33.5 -21.312 -10.664 1 87.44 233 GLY A O 1
ATOM 1744 N N . LEU A 1 234 ? 32.688 -21.703 -12.781 1 92.69 234 LEU A N 1
ATOM 1745 C CA . LEU A 1 234 ? 31.375 -22.047 -12.219 1 92.69 234 LEU A CA 1
ATOM 1746 C C . LEU A 1 234 ? 31.047 -23.516 -12.508 1 92.69 234 LEU A C 1
ATOM 1748 O O . LEU A 1 234 ? 31.266 -24 -13.617 1 92.69 234 LEU A O 1
ATOM 1752 N N . GLY A 1 235 ? 30.688 -24.219 -11.438 1 91.06 235 GLY A N 1
ATOM 1753 C CA . GLY A 1 235 ? 30.203 -25.594 -11.578 1 91.06 235 GLY A CA 1
ATOM 1754 C C . GLY A 1 235 ? 28.75 -25.656 -12.047 1 91.06 235 GLY A C 1
ATOM 1755 O O . GLY A 1 235 ? 28.172 -24.641 -12.414 1 91.06 235 GLY A O 1
ATOM 1756 N N . PRO A 1 236 ? 28.359 -27.016 -11.922 1 90.19 236 PRO A N 1
ATOM 1757 C CA . PRO A 1 236 ? 26.953 -27.172 -12.281 1 90.19 236 PRO A CA 1
ATOM 1758 C C . PRO A 1 236 ? 26.016 -26.359 -11.383 1 90.19 236 PRO A C 1
ATOM 1760 O O . PRO A 1 236 ? 26.219 -26.312 -10.172 1 90.19 236 PRO A O 1
ATOM 1763 N N . LYS A 1 237 ? 25.094 -25.562 -11.891 1 94.44 237 LYS A N 1
ATOM 1764 C CA . LYS A 1 237 ? 24.016 -24.781 -11.273 1 94.44 237 LYS A CA 1
ATOM 1765 C C . LYS A 1 237 ? 24.531 -23.453 -10.727 1 94.44 237 LYS A C 1
ATOM 1767 O O . LYS A 1 237 ? 23.75 -22.609 -10.305 1 94.44 237 LYS A O 1
ATOM 1772 N N . GLU A 1 238 ? 25.875 -23.266 -10.648 1 95.5 238 GLU A N 1
ATOM 1773 C CA . GLU A 1 238 ? 26.422 -22.156 -9.867 1 95.5 238 GLU A CA 1
ATOM 1774 C C . GLU A 1 238 ? 26.094 -20.812 -10.508 1 95.5 238 GLU A C 1
ATOM 1776 O O . GLU A 1 238 ? 25.828 -19.828 -9.812 1 95.5 238 GLU A O 1
ATOM 1781 N N . ALA A 1 239 ? 26.078 -20.719 -11.867 1 93.88 239 ALA A N 1
ATOM 1782 C CA . ALA A 1 239 ? 25.609 -19.484 -12.5 1 93.88 239 ALA A CA 1
ATOM 1783 C C . ALA A 1 239 ? 24.156 -19.219 -12.141 1 93.88 239 ALA A C 1
ATOM 1785 O O . ALA A 1 239 ? 23.797 -18.078 -11.797 1 93.88 239 ALA A O 1
ATOM 1786 N N . LEU A 1 240 ? 23.328 -20.281 -12.258 1 94.31 240 LEU A N 1
ATOM 1787 C CA . LEU A 1 240 ? 21.922 -20.156 -11.898 1 94.31 240 LEU A CA 1
ATOM 1788 C C . LEU A 1 240 ? 21.781 -19.75 -10.43 1 94.31 240 LEU A C 1
ATOM 1790 O O . LEU A 1 240 ? 20.969 -18.875 -10.102 1 94.31 240 LEU A O 1
ATOM 1794 N N . GLY A 1 241 ? 22.547 -20.359 -9.578 1 96 241 GLY A N 1
ATOM 1795 C CA . GLY A 1 241 ? 22.5 -20.047 -8.156 1 96 241 GLY A CA 1
ATOM 1796 C C . GLY A 1 241 ? 22.891 -18.609 -7.852 1 96 241 GLY A C 1
ATOM 1797 O O . GLY A 1 241 ? 22.375 -18.016 -6.906 1 96 241 GLY A O 1
ATOM 1798 N N . LEU A 1 242 ? 23.766 -18.031 -8.641 1 96.19 242 LEU A N 1
ATOM 1799 C CA . LEU A 1 242 ? 24.219 -16.656 -8.43 1 96.19 242 LEU A CA 1
ATOM 1800 C C . LEU A 1 242 ? 23.172 -15.664 -8.906 1 96.19 242 LEU A C 1
ATOM 1802 O O . LEU A 1 242 ? 22.984 -14.609 -8.289 1 96.19 242 LEU A O 1
ATOM 1806 N N . ILE A 1 243 ? 22.438 -15.992 -9.984 1 95.5 243 ILE A N 1
ATOM 1807 C CA . ILE A 1 243 ? 21.734 -14.891 -10.625 1 95.5 243 ILE A CA 1
ATOM 1808 C C . ILE A 1 243 ? 20.234 -15 -10.336 1 95.5 243 ILE A C 1
ATOM 1810 O O . ILE A 1 243 ? 19.484 -14.031 -10.508 1 95.5 243 ILE A O 1
ATOM 1814 N N . ASN A 1 244 ? 19.766 -16.219 -9.984 1 95 244 ASN A N 1
ATOM 1815 C CA . ASN A 1 244 ? 18.359 -16.453 -9.727 1 95 244 ASN A CA 1
ATOM 1816 C C . ASN A 1 244 ? 17.953 -16.031 -8.32 1 95 244 ASN A C 1
ATOM 1818 O O . ASN A 1 244 ? 18.062 -16.812 -7.375 1 95 244 ASN A O 1
ATOM 1822 N N . GLY A 1 245 ? 17.484 -14.781 -8.164 1 95.31 245 GLY A N 1
ATOM 1823 C CA . GLY A 1 245 ? 17.078 -14.352 -6.84 1 95.31 245 GLY A CA 1
ATOM 1824 C C . GLY A 1 245 ? 16.797 -12.859 -6.758 1 95.31 245 GLY A C 1
ATOM 1825 O O . GLY A 1 245 ? 16.906 -12.148 -7.762 1 95.31 245 GLY A O 1
ATOM 1826 N N . THR A 1 246 ? 16.484 -12.328 -5.574 1 97 246 THR A N 1
ATOM 1827 C CA . THR A 1 246 ? 15.922 -11 -5.363 1 97 246 THR A CA 1
ATOM 1828 C C . THR A 1 246 ? 17 -10.023 -4.906 1 97 246 THR A C 1
ATOM 1830 O O . THR A 1 246 ? 16.703 -8.906 -4.48 1 97 246 THR A O 1
ATOM 1833 N N . ALA A 1 247 ? 18.25 -10.359 -4.988 1 98.06 247 ALA A N 1
ATOM 1834 C CA . ALA A 1 247 ? 19.344 -9.633 -4.328 1 98.06 247 ALA A CA 1
ATOM 1835 C C . ALA A 1 247 ? 19.375 -8.172 -4.762 1 98.06 247 ALA A C 1
ATOM 1837 O O . ALA A 1 247 ? 19.406 -7.27 -3.924 1 98.06 247 ALA A O 1
ATOM 1838 N N . PRO A 1 248 ? 19.344 -7.828 -6.094 1 97.62 248 PRO A N 1
ATOM 1839 C CA . PRO A 1 248 ? 19.359 -6.414 -6.465 1 97.62 248 PRO A CA 1
ATOM 1840 C C . PRO A 1 248 ? 18.156 -5.652 -5.922 1 97.62 248 PRO A C 1
ATOM 1842 O O . PRO A 1 248 ? 18.297 -4.551 -5.383 1 97.62 248 PRO A O 1
ATOM 1845 N N . SER A 1 249 ? 16.969 -6.258 -6.035 1 97.88 249 SER A N 1
ATOM 1846 C CA . SER A 1 249 ? 15.75 -5.578 -5.602 1 97.88 249 SER A CA 1
ATOM 1847 C C . SER A 1 249 ? 15.742 -5.367 -4.09 1 97.88 249 SER A C 1
ATOM 1849 O O . SER A 1 249 ? 15.406 -4.281 -3.611 1 97.88 249 SER A O 1
ATOM 1851 N N . VAL A 1 250 ? 16.094 -6.414 -3.305 1 98.25 250 VAL A N 1
ATOM 1852 C CA . VAL A 1 250 ? 16.031 -6.289 -1.853 1 98.25 250 VAL A CA 1
ATOM 1853 C C . VAL A 1 250 ? 17.125 -5.336 -1.368 1 98.25 250 VAL A C 1
ATOM 1855 O O . VAL A 1 250 ? 16.922 -4.594 -0.401 1 98.25 250 VAL A O 1
ATOM 1858 N N . ALA A 1 251 ? 18.266 -5.309 -2.029 1 98.44 251 ALA A N 1
ATOM 1859 C CA . ALA A 1 251 ? 19.328 -4.379 -1.68 1 98.44 251 ALA A CA 1
ATOM 1860 C C . ALA A 1 251 ? 18.891 -2.932 -1.872 1 98.44 251 ALA A C 1
ATOM 1862 O O . ALA A 1 251 ? 19 -2.111 -0.959 1 98.44 251 ALA A O 1
ATOM 1863 N N . VAL A 1 252 ? 18.391 -2.643 -3.07 1 98.19 252 VAL A N 1
ATOM 1864 C CA . VAL A 1 252 ? 17.938 -1.29 -3.371 1 98.19 252 VAL A CA 1
ATOM 1865 C C . VAL A 1 252 ? 16.797 -0.907 -2.436 1 98.19 252 VAL A C 1
ATOM 1867 O O . VAL A 1 252 ? 16.766 0.207 -1.905 1 98.19 252 VAL A O 1
ATOM 1870 N N . ALA A 1 253 ? 15.852 -1.862 -2.242 1 98.62 253 ALA A N 1
ATOM 1871 C CA . ALA A 1 253 ? 14.719 -1.614 -1.349 1 98.62 253 ALA A CA 1
ATOM 1872 C C . ALA A 1 253 ? 15.203 -1.302 0.066 1 98.62 253 ALA A C 1
ATOM 1874 O O . ALA A 1 253 ? 14.625 -0.451 0.749 1 98.62 253 ALA A O 1
ATOM 1875 N N . SER A 1 254 ? 16.234 -1.98 0.524 1 98.62 254 SER A N 1
ATOM 1876 C CA . SER A 1 254 ? 16.781 -1.755 1.856 1 98.62 254 SER A CA 1
ATOM 1877 C C . SER A 1 254 ? 17.375 -0.359 1.977 1 98.62 254 SER A C 1
ATOM 1879 O O . SER A 1 254 ? 17.188 0.323 2.984 1 98.62 254 SER A O 1
ATOM 1881 N N . LEU A 1 255 ? 18.125 0.062 1.003 1 98.25 255 LEU A N 1
ATOM 1882 C CA . LEU A 1 255 ? 18.703 1.401 0.994 1 98.25 255 LEU A CA 1
ATOM 1883 C C . LEU A 1 255 ? 17.609 2.465 1.027 1 98.25 255 LEU A C 1
ATOM 1885 O O . LEU A 1 255 ? 17.703 3.43 1.791 1 98.25 255 LEU A O 1
ATOM 1889 N N . VAL A 1 256 ? 16.594 2.232 0.213 1 98.06 256 VAL A N 1
ATOM 1890 C CA . VAL A 1 256 ? 15.508 3.199 0.072 1 98.06 256 VAL A CA 1
ATOM 1891 C C . VAL A 1 256 ? 14.711 3.268 1.368 1 98.06 256 VAL A C 1
ATOM 1893 O O . VAL A 1 256 ? 14.289 4.348 1.79 1 98.06 256 VAL A O 1
ATOM 1896 N N . LEU A 1 257 ? 14.438 2.086 1.948 1 98.38 257 LEU A N 1
ATOM 1897 C CA . LEU A 1 257 ? 13.695 2.066 3.203 1 98.38 257 LEU A CA 1
ATOM 1898 C C . LEU A 1 257 ? 14.445 2.826 4.293 1 98.38 257 LEU A C 1
ATOM 1900 O O . LEU A 1 257 ? 13.836 3.537 5.094 1 98.38 257 LEU A O 1
ATOM 1904 N N . HIS A 1 258 ? 15.75 2.656 4.359 1 98.06 258 HIS A N 1
ATOM 1905 C CA . HIS A 1 258 ? 16.578 3.4 5.305 1 98.06 258 HIS A CA 1
ATOM 1906 C C . HIS A 1 258 ? 16.375 4.902 5.152 1 98.06 258 HIS A C 1
ATOM 1908 O O . HIS A 1 258 ? 16.156 5.609 6.141 1 98.06 258 HIS A O 1
ATOM 1914 N N . ASP A 1 259 ? 16.438 5.371 3.953 1 97.69 259 ASP A N 1
ATOM 1915 C CA . ASP A 1 259 ? 16.234 6.789 3.674 1 97.69 259 ASP A CA 1
ATOM 1916 C C . ASP A 1 259 ? 14.82 7.234 4.039 1 97.69 259 ASP A C 1
ATOM 1918 O O . ASP A 1 259 ? 14.633 8.305 4.617 1 97.69 259 ASP A O 1
ATOM 1922 N N . ALA A 1 260 ? 13.828 6.402 3.645 1 98.31 260 ALA A N 1
ATOM 1923 C CA . ALA A 1 260 ? 12.422 6.734 3.883 1 98.31 260 ALA A CA 1
ATOM 1924 C C . ALA A 1 260 ? 12.133 6.863 5.375 1 98.31 260 ALA A C 1
ATOM 1926 O O . ALA A 1 260 ? 11.367 7.734 5.793 1 98.31 260 ALA A O 1
ATOM 1927 N N . GLN A 1 261 ? 12.695 5.996 6.18 1 97.94 261 GLN A N 1
ATOM 1928 C CA . GLN A 1 261 ? 12.492 6.047 7.621 1 97.94 261 GLN A CA 1
ATOM 1929 C C . GLN A 1 261 ? 13.07 7.324 8.219 1 97.94 261 GLN A C 1
ATOM 1931 O O . GLN A 1 261 ? 12.484 7.918 9.125 1 97.94 261 GLN A O 1
ATOM 1936 N N . HIS A 1 262 ? 14.227 7.746 7.75 1 97.56 262 HIS A N 1
ATOM 1937 C CA . HIS A 1 262 ? 14.812 9.008 8.172 1 97.56 262 HIS A CA 1
ATOM 1938 C C . HIS A 1 262 ? 13.914 10.188 7.809 1 97.56 262 HIS A C 1
ATOM 1940 O O . HIS A 1 262 ? 13.695 11.086 8.625 1 97.56 262 HIS A O 1
ATOM 1946 N N . LEU A 1 263 ? 13.43 10.141 6.605 1 98.38 263 LEU A N 1
ATOM 1947 C CA . LEU A 1 263 ? 12.586 11.234 6.137 1 98.38 263 LEU A CA 1
ATOM 1948 C C . LEU A 1 263 ? 11.281 11.289 6.93 1 98.38 263 LEU A C 1
ATOM 1950 O O . LEU A 1 263 ? 10.75 12.375 7.172 1 98.38 263 LEU A O 1
ATOM 1954 N N . ALA A 1 264 ? 10.758 10.109 7.34 1 98.38 264 ALA A N 1
ATOM 1955 C CA . ALA A 1 264 ? 9.555 10.062 8.172 1 98.38 264 ALA A CA 1
ATOM 1956 C C . ALA A 1 264 ? 9.805 10.727 9.523 1 98.38 264 ALA A C 1
ATOM 1958 O O . ALA A 1 264 ? 8.953 11.469 10.023 1 98.38 264 ALA A O 1
ATOM 1959 N N . VAL A 1 265 ? 10.938 10.508 10.141 1 97.69 265 VAL A N 1
ATOM 1960 C CA . VAL A 1 265 ? 11.305 11.133 11.398 1 97.69 265 VAL A CA 1
ATOM 1961 C C . VAL A 1 265 ? 11.469 12.641 11.203 1 97.69 265 VAL A C 1
ATOM 1963 O O . VAL A 1 265 ? 10.961 13.438 11.992 1 97.69 265 VAL A O 1
ATOM 1966 N N . LEU A 1 266 ? 12.172 12.969 10.148 1 98.19 266 LEU A N 1
ATOM 1967 C CA . LEU A 1 266 ? 12.43 14.375 9.852 1 98.19 266 LEU A CA 1
ATOM 1968 C C . LEU A 1 266 ? 11.117 15.141 9.656 1 98.19 266 LEU A C 1
ATOM 1970 O O . LEU A 1 266 ? 11 16.297 10.07 1 98.19 266 LEU A O 1
ATOM 1974 N N . SER A 1 267 ? 10.125 14.508 9.008 1 98.5 267 SER A N 1
ATOM 1975 C CA . SER A 1 267 ? 8.836 15.148 8.773 1 98.5 267 SER A CA 1
ATOM 1976 C C . SER A 1 267 ? 8.156 15.523 10.094 1 98.5 267 SER A C 1
ATOM 1978 O O . SER A 1 267 ? 7.469 16.547 10.172 1 98.5 267 SER A O 1
ATOM 1980 N N . GLN A 1 268 ? 8.344 14.742 11.117 1 98.44 268 GLN A N 1
ATOM 1981 C CA . GLN A 1 268 ? 7.789 15.031 12.438 1 98.44 268 GLN A CA 1
ATOM 1982 C C . GLN A 1 268 ? 8.484 16.234 13.078 1 98.44 268 GLN A C 1
ATOM 1984 O O . GLN A 1 268 ? 7.836 17.094 13.672 1 98.44 268 GLN A O 1
ATOM 1989 N N . MET A 1 269 ? 9.812 16.359 12.969 1 98.19 269 MET A N 1
ATOM 1990 C CA . MET A 1 269 ? 10.562 17.516 13.453 1 98.19 269 MET A CA 1
ATOM 1991 C C . MET A 1 269 ? 10.141 18.781 12.727 1 98.19 269 MET A C 1
ATOM 1993 O O . MET A 1 269 ? 9.984 19.828 13.344 1 98.19 269 MET A O 1
ATOM 1997 N N . LEU A 1 270 ? 9.953 18.594 11.445 1 98.69 270 LEU A N 1
ATOM 1998 C CA . LEU A 1 270 ? 9.578 19.75 10.625 1 98.69 270 LEU A CA 1
ATOM 1999 C C . LEU A 1 270 ? 8.164 20.219 10.961 1 98.69 270 LEU A C 1
ATOM 2001 O O . LEU A 1 270 ? 7.871 21.406 10.898 1 98.69 270 LEU A O 1
ATOM 2005 N N . THR A 1 271 ? 7.289 19.281 11.336 1 98.62 271 THR A N 1
ATOM 2006 C CA . THR A 1 271 ? 5.957 19.641 11.797 1 98.62 271 THR A CA 1
ATOM 2007 C C . THR A 1 271 ? 6.039 20.5 13.062 1 98.62 271 THR A C 1
ATOM 2009 O O . THR A 1 271 ? 5.32 21.5 13.188 1 98.62 271 THR A O 1
ATOM 2012 N N . ALA A 1 272 ? 6.914 20.141 13.984 1 98.56 272 ALA A N 1
ATOM 2013 C CA . ALA A 1 272 ? 7.137 20.953 15.18 1 98.56 272 ALA A CA 1
ATOM 2014 C C . ALA A 1 272 ? 7.641 22.344 14.82 1 98.56 272 ALA A C 1
ATOM 2016 O O . ALA A 1 272 ? 7.156 23.344 15.352 1 98.56 272 ALA A O 1
ATOM 2017 N N . LEU A 1 273 ? 8.617 22.391 13.953 1 98.5 273 LEU A N 1
ATOM 2018 C CA . LEU A 1 273 ? 9.195 23.656 13.516 1 98.5 273 LEU A CA 1
ATOM 2019 C C . LEU A 1 273 ? 8.148 24.531 12.844 1 98.5 273 LEU A C 1
ATOM 2021 O O . LEU A 1 273 ? 8.148 25.75 13.023 1 98.5 273 LEU A O 1
ATOM 2025 N N . THR A 1 274 ? 7.242 23.922 12.078 1 98.5 274 THR A N 1
ATOM 2026 C CA . THR A 1 274 ? 6.141 24.641 11.43 1 98.5 274 THR A CA 1
ATOM 2027 C C . THR A 1 274 ? 5.211 25.234 12.477 1 98.5 274 THR A C 1
ATOM 2029 O O . THR A 1 274 ? 4.801 26.391 12.352 1 98.5 274 THR A O 1
ATOM 2032 N N . ALA A 1 275 ? 4.891 24.484 13.453 1 98.19 275 ALA A N 1
ATOM 2033 C CA . ALA A 1 275 ? 4.02 24.984 14.508 1 98.19 275 ALA A CA 1
ATOM 2034 C C . ALA A 1 275 ? 4.625 26.203 15.195 1 98.19 275 ALA A C 1
ATOM 2036 O O . ALA A 1 275 ? 3.92 27.156 15.5 1 98.19 275 ALA A O 1
ATOM 2037 N N . GLU A 1 276 ? 5.906 26.172 15.477 1 98.25 276 GLU A N 1
ATOM 2038 C CA . GLU A 1 276 ? 6.594 27.312 16.094 1 98.25 276 GLU A CA 1
ATOM 2039 C C . GLU A 1 276 ? 6.617 28.516 15.172 1 98.25 276 GLU A C 1
ATOM 2041 O O . GLU A 1 276 ? 6.387 29.641 15.609 1 98.25 276 GLU A O 1
ATOM 2046 N N . ALA A 1 277 ? 6.855 28.25 13.898 1 97.94 277 ALA A N 1
ATOM 2047 C CA . ALA A 1 277 ? 6.879 29.328 12.914 1 97.94 277 ALA A CA 1
ATOM 2048 C C . ALA A 1 277 ? 5.523 30.031 12.836 1 97.94 277 ALA A C 1
ATOM 2050 O O . ALA A 1 277 ? 5.457 31.234 12.625 1 97.94 277 ALA A O 1
ATOM 2051 N N . LEU A 1 278 ? 4.492 29.297 13.062 1 96.94 278 LEU A N 1
ATOM 2052 C CA . LEU A 1 278 ? 3.141 29.828 12.883 1 96.94 278 LEU A CA 1
ATOM 2053 C C . LEU A 1 278 ? 2.562 30.297 14.211 1 96.94 278 LEU A C 1
ATOM 2055 O O . LEU A 1 278 ? 1.451 30.828 14.258 1 96.94 278 LEU A O 1
ATOM 2059 N N . GLY A 1 279 ? 3.363 30.203 15.32 1 95.5 279 GLY A N 1
ATOM 2060 C CA . GLY A 1 279 ? 2.814 30.531 16.625 1 95.5 279 GLY A CA 1
ATOM 2061 C C . GLY A 1 279 ? 1.612 29.688 17 1 95.5 279 GLY A C 1
ATOM 2062 O O . GLY A 1 279 ? 0.583 30.219 17.422 1 95.5 279 GLY A O 1
ATOM 2063 N N . GLY A 1 280 ? 1.796 28.453 16.875 1 94.62 280 GLY A N 1
ATOM 2064 C CA . GLY A 1 280 ? 0.666 27.547 16.938 1 94.62 280 GLY A CA 1
ATOM 2065 C C . GLY A 1 280 ? 0.154 27.312 18.344 1 94.62 280 GLY A C 1
ATOM 2066 O O . GLY A 1 280 ? 0.869 27.547 19.312 1 94.62 280 GLY A O 1
ATOM 2067 N N . ASN A 1 281 ? -1.17 26.953 18.5 1 94.5 281 ASN A N 1
ATOM 2068 C CA . ASN A 1 281 ? -1.768 26.344 19.672 1 94.5 281 ASN A CA 1
ATOM 2069 C C . ASN A 1 281 ? -1.693 24.812 19.625 1 94.5 281 ASN A C 1
ATOM 2071 O O . ASN A 1 281 ? -2.648 24.156 19.203 1 94.5 281 ASN A O 1
ATOM 2075 N N . VAL A 1 282 ? -0.651 24.25 20.25 1 96.69 282 VAL A N 1
ATOM 2076 C CA . VAL A 1 282 ? -0.268 22.875 19.953 1 96.69 282 VAL A CA 1
ATOM 2077 C C . VAL A 1 282 ? -0.911 21.938 20.953 1 96.69 282 VAL A C 1
ATOM 2079 O O . VAL A 1 282 ? -0.353 20.875 21.266 1 96.69 282 VAL A O 1
ATOM 2082 N N . GLU A 1 283 ? -2.014 22.266 21.5 1 94.62 283 GLU A N 1
ATOM 2083 C CA . GLU A 1 283 ? -2.711 21.344 22.406 1 94.62 283 GLU A CA 1
ATOM 2084 C C . GLU A 1 283 ? -3.023 20.016 21.719 1 94.62 283 GLU A C 1
ATOM 2086 O O . GLU A 1 283 ? -3.326 19.031 22.375 1 94.62 283 GLU A O 1
ATOM 2091 N N . TRP A 1 284 ? -2.871 19.969 20.375 1 95.12 284 TRP A N 1
ATOM 2092 C CA . TRP A 1 284 ? -3.174 18.781 19.594 1 95.12 284 TRP A CA 1
ATOM 2093 C C . TRP A 1 284 ? -2.113 17.703 19.812 1 95.12 284 TRP A C 1
ATOM 2095 O O . TRP A 1 284 ? -2.264 16.562 19.344 1 95.12 284 TRP A O 1
ATOM 2105 N N . VAL A 1 285 ? -1.061 17.969 20.562 1 95.75 285 VAL A N 1
ATOM 2106 C CA . VAL A 1 285 ? -0.072 16.938 20.859 1 95.75 285 VAL A CA 1
ATOM 2107 C C . VAL A 1 285 ? -0.331 16.344 22.234 1 95.75 285 VAL A C 1
ATOM 2109 O O . VAL A 1 285 ? 0.429 15.492 22.703 1 95.75 285 VAL A O 1
ATOM 2112 N N . GLN A 1 286 ? -1.378 16.844 22.938 1 94 286 GLN A N 1
ATOM 2113 C CA . GLN A 1 286 ? -1.669 16.344 24.281 1 94 286 GLN A CA 1
ATOM 2114 C C . GLN A 1 286 ? -1.968 14.852 24.25 1 94 286 GLN A C 1
ATOM 2116 O O . GLN A 1 286 ? -2.725 14.375 23.406 1 94 286 GLN A O 1
ATOM 2121 N N . PRO A 1 287 ? -1.438 14.062 25.203 1 92.5 287 PRO A N 1
ATOM 2122 C CA . PRO A 1 287 ? -1.551 12.602 25.219 1 92.5 287 PRO A CA 1
ATOM 2123 C C . PRO A 1 287 ? -3 12.117 25.25 1 92.5 287 PRO A C 1
ATOM 2125 O O . PRO A 1 287 ? -3.318 11.078 24.688 1 92.5 287 PRO A O 1
ATOM 2128 N N . PHE A 1 288 ? -3.891 12.852 25.938 1 92.44 288 PHE A N 1
ATOM 2129 C CA . PHE A 1 288 ? -5.289 12.453 26.047 1 92.44 288 PHE A CA 1
ATOM 2130 C C . PHE A 1 288 ? -5.902 12.227 24.672 1 92.44 288 PHE A C 1
ATOM 2132 O O . PHE A 1 288 ? -6.621 11.25 24.453 1 92.44 288 PHE A O 1
ATOM 2139 N N . ILE A 1 289 ? -5.594 13.117 23.703 1 94.5 289 ILE A N 1
ATOM 2140 C CA . ILE A 1 289 ? -6.164 13.086 22.359 1 94.5 289 ILE A CA 1
ATOM 2141 C C . ILE A 1 289 ? -5.824 11.758 21.688 1 94.5 289 ILE A C 1
ATOM 2143 O O . ILE A 1 289 ? -6.691 11.125 21.078 1 94.5 289 ILE A O 1
ATOM 2147 N N . HIS A 1 290 ? -4.684 11.352 21.844 1 95 290 HIS A N 1
ATOM 2148 C CA . HIS A 1 290 ? -4.18 10.195 21.109 1 95 290 HIS A CA 1
ATOM 2149 C C . HIS A 1 290 ? -4.453 8.906 21.859 1 95 290 HIS A C 1
ATOM 2151 O O . HIS A 1 290 ? -4.477 7.82 21.281 1 95 290 HIS A O 1
ATOM 2157 N N . ALA A 1 291 ? -4.688 8.992 23.141 1 93.38 291 ALA A N 1
ATOM 2158 C CA . ALA A 1 291 ? -5.184 7.855 23.906 1 93.38 291 ALA A CA 1
ATOM 2159 C C . ALA A 1 291 ? -6.629 7.535 23.547 1 93.38 291 ALA A C 1
ATOM 2161 O O . ALA A 1 291 ? -7.047 6.375 23.594 1 93.38 291 ALA A O 1
ATOM 2162 N N . ALA A 1 292 ? -7.398 8.547 23.156 1 94.38 292 ALA A N 1
ATOM 2163 C CA . ALA A 1 292 ? -8.805 8.375 22.781 1 94.38 292 ALA A CA 1
ATOM 2164 C C . ALA A 1 292 ? -8.938 7.715 21.422 1 94.38 292 ALA A C 1
ATOM 2166 O O . ALA A 1 292 ? -10.008 7.227 21.062 1 94.38 292 ALA A O 1
ATOM 2167 N N . ARG A 1 293 ? -7.961 7.684 20.672 1 96.06 293 ARG A N 1
ATOM 2168 C CA . ARG A 1 293 ? -7.848 7.035 19.375 1 96.06 293 ARG A CA 1
ATOM 2169 C C . ARG A 1 293 ? -6.527 6.281 19.25 1 96.06 293 ARG A C 1
ATOM 2171 O O . ARG A 1 293 ? -5.633 6.699 18.516 1 96.06 293 ARG A O 1
ATOM 2178 N N . PRO A 1 294 ? -6.453 5.09 19.859 1 94.38 294 PRO A N 1
ATOM 2179 C CA . PRO A 1 294 ? -5.152 4.531 20.234 1 94.38 294 PRO A CA 1
ATOM 2180 C C . PRO A 1 294 ? -4.508 3.723 19.125 1 94.38 294 PRO A C 1
ATOM 2182 O O . PRO A 1 294 ? -4.082 2.584 19.328 1 94.38 294 PRO A O 1
ATOM 2185 N N . HIS A 1 295 ? -4.324 4.324 17.938 1 95.44 295 HIS A N 1
ATOM 2186 C CA . HIS A 1 295 ? -3.42 3.771 16.938 1 95.44 295 HIS A CA 1
ATOM 2187 C C . HIS A 1 295 ? -1.964 3.93 17.359 1 95.44 295 HIS A C 1
ATOM 2189 O O . HIS A 1 295 ? -1.54 5.02 17.75 1 95.44 295 HIS A O 1
ATOM 2195 N N . ALA A 1 296 ? -1.153 2.898 17.234 1 95.25 296 ALA A N 1
ATOM 2196 C CA . ALA A 1 296 ? 0.228 2.914 17.719 1 95.25 296 ALA A CA 1
ATOM 2197 C C . ALA A 1 296 ? 1.036 4 17.016 1 95.25 296 ALA A C 1
ATOM 2199 O O . ALA A 1 296 ? 1.785 4.738 17.656 1 95.25 296 ALA A O 1
ATOM 2200 N N . GLY A 1 297 ? 0.929 4.102 15.68 1 96.56 297 GLY A N 1
ATOM 2201 C CA . GLY A 1 297 ? 1.662 5.105 14.922 1 96.56 297 GLY A CA 1
ATOM 2202 C C . GLY A 1 297 ? 1.266 6.527 15.273 1 96.56 297 GLY A C 1
ATOM 2203 O O . GLY A 1 297 ? 2.115 7.418 15.32 1 96.56 297 GLY A O 1
ATOM 2204 N N . GLN A 1 298 ? -0.04 6.773 15.516 1 96.94 298 GLN A N 1
ATOM 2205 C CA . GLN A 1 298 ? -0.534 8.094 15.898 1 96.94 298 GLN A CA 1
ATOM 2206 C C . GLN A 1 298 ? 0.016 8.516 17.25 1 96.94 298 GLN A C 1
ATOM 2208 O O . GLN A 1 298 ? 0.471 9.648 17.422 1 96.94 298 GLN A O 1
ATOM 2213 N N . ILE A 1 299 ? -0.023 7.617 18.219 1 97.12 299 ILE A N 1
ATOM 2214 C CA . ILE A 1 299 ? 0.499 7.879 19.562 1 97.12 299 ILE A CA 1
ATOM 2215 C C . ILE A 1 299 ? 1.984 8.219 19.484 1 97.12 299 ILE A C 1
ATOM 2217 O O . ILE A 1 299 ? 2.445 9.18 20.109 1 97.12 299 ILE A O 1
ATOM 2221 N N . GLU A 1 300 ? 2.674 7.492 18.656 1 97.19 300 GLU A N 1
ATOM 2222 C CA . GLU A 1 300 ? 4.109 7.707 18.516 1 97.19 300 GLU A CA 1
ATOM 2223 C C . GLU A 1 300 ? 4.406 9.055 17.875 1 97.19 300 GLU A C 1
ATOM 2225 O O . GLU A 1 300 ? 5.262 9.805 18.344 1 97.19 300 GLU A O 1
ATOM 2230 N N . ALA A 1 301 ? 3.762 9.352 16.781 1 97.69 301 ALA A N 1
ATOM 2231 C CA . ALA A 1 301 ? 3.986 10.609 16.062 1 97.69 301 ALA A CA 1
ATOM 2232 C C . ALA A 1 301 ? 3.695 11.805 16.969 1 97.69 301 ALA A C 1
ATOM 2234 O O . ALA A 1 301 ? 4.477 12.758 17.016 1 97.69 301 ALA A O 1
ATOM 2235 N N . ALA A 1 302 ? 2.58 11.75 17.672 1 97.69 302 ALA A N 1
ATOM 2236 C CA . ALA A 1 302 ? 2.219 12.82 18.594 1 97.69 302 ALA A CA 1
ATOM 2237 C C . ALA A 1 302 ? 3.262 12.977 19.703 1 97.69 302 ALA A C 1
ATOM 2239 O O . ALA A 1 302 ? 3.635 14.094 20.062 1 97.69 302 ALA A O 1
ATOM 2240 N N . GLY A 1 303 ? 3.67 11.852 20.234 1 96.88 303 GLY A N 1
ATOM 2241 C CA . GLY A 1 303 ? 4.684 11.875 21.281 1 96.88 303 GLY A CA 1
ATOM 2242 C C . GLY A 1 303 ? 6 12.477 20.828 1 96.88 303 GLY A C 1
ATOM 2243 O O . GLY A 1 303 ? 6.621 13.25 21.547 1 96.88 303 GLY A O 1
ATOM 2244 N N . ASN A 1 304 ? 6.453 12.086 19.656 1 97.38 304 ASN A N 1
ATOM 2245 C CA . ASN A 1 304 ? 7.68 12.648 19.094 1 97.38 304 ASN A CA 1
ATOM 2246 C C . ASN A 1 304 ? 7.57 14.156 18.906 1 97.38 304 ASN A C 1
ATOM 2248 O O . ASN A 1 304 ? 8.469 14.906 19.297 1 97.38 304 ASN A O 1
ATOM 2252 N N . ILE A 1 305 ? 6.492 14.578 18.281 1 98.19 305 ILE A N 1
ATOM 2253 C CA . ILE A 1 305 ? 6.328 16 18 1 98.19 305 ILE A CA 1
ATOM 2254 C C . ILE A 1 305 ? 6.281 16.781 19.312 1 98.19 305 ILE A C 1
ATOM 2256 O O . ILE A 1 305 ? 6.871 17.859 19.406 1 98.19 305 ILE A O 1
ATOM 2260 N N . ARG A 1 306 ? 5.582 16.266 20.297 1 97.25 306 ARG A N 1
ATOM 2261 C CA . ARG A 1 306 ? 5.531 16.906 21.609 1 97.25 306 ARG A CA 1
ATOM 2262 C C . ARG A 1 306 ? 6.93 17.047 22.203 1 97.25 306 ARG A C 1
ATOM 2264 O O . ARG A 1 306 ? 7.27 18.094 22.766 1 97.25 306 ARG A O 1
ATOM 2271 N N . ARG A 1 307 ? 7.715 16.016 22.109 1 96.38 307 ARG A N 1
ATOM 2272 C CA . ARG A 1 307 ? 9.086 16.062 22.594 1 96.38 307 ARG A CA 1
ATOM 2273 C C . ARG A 1 307 ? 9.914 17.094 21.859 1 96.38 307 ARG A C 1
ATOM 2275 O O . ARG A 1 307 ? 10.742 17.797 22.453 1 96.38 307 ARG A O 1
ATOM 2282 N N . PHE A 1 308 ? 9.75 17.188 20.594 1 97.75 308 PHE A N 1
ATOM 2283 C CA . PHE A 1 308 ? 10.5 18.141 19.797 1 97.75 308 PHE A CA 1
ATOM 2284 C C . PHE A 1 308 ? 10.109 19.578 20.156 1 97.75 308 PHE A C 1
ATOM 2286 O O . PHE A 1 308 ? 10.93 20.484 20.062 1 97.75 308 PHE A O 1
ATOM 2293 N N . LEU A 1 309 ? 8.867 19.766 20.594 1 97.81 309 LEU A N 1
ATOM 2294 C CA . LEU A 1 309 ? 8.352 21.094 20.906 1 97.81 309 LEU A CA 1
ATOM 2295 C C . LEU A 1 309 ? 8.688 21.469 22.344 1 97.81 309 LEU A C 1
ATOM 2297 O O . LEU A 1 309 ? 8.547 22.641 22.734 1 97.81 309 LEU A O 1
ATOM 2301 N N . LYS A 1 310 ? 9.148 20.547 23.156 1 96.81 310 LYS A N 1
ATOM 2302 C CA . LYS A 1 310 ? 9.398 20.812 24.562 1 96.81 310 LYS A CA 1
ATOM 2303 C C . LYS A 1 310 ? 10.344 21.984 24.75 1 96.81 310 LYS A C 1
ATOM 2305 O O . LYS A 1 310 ? 11.391 22.062 24.094 1 96.81 310 LYS A O 1
ATOM 2310 N N . GLY A 1 311 ? 9.945 22.938 25.609 1 95.69 311 GLY A N 1
ATOM 2311 C CA . GLY A 1 311 ? 10.758 24.094 25.938 1 95.69 311 GLY A CA 1
ATOM 2312 C C . GLY A 1 311 ? 10.523 25.266 25.016 1 95.69 311 GLY A C 1
ATOM 2313 O O . GLY A 1 311 ? 11.062 26.359 25.219 1 95.69 311 GLY A O 1
ATOM 2314 N N . SER A 1 312 ? 9.688 25.109 24 1 97 312 SER A N 1
ATOM 2315 C CA . SER A 1 312 ? 9.445 26.172 23.016 1 97 312 SER A CA 1
ATOM 2316 C C . SER A 1 312 ? 8.75 27.375 23.656 1 97 312 SER A C 1
ATOM 2318 O O . SER A 1 312 ? 7.844 27.203 24.484 1 97 312 SER A O 1
ATOM 2320 N N . LYS A 1 313 ? 9.172 28.531 23.312 1 95.5 313 LYS A N 1
ATOM 2321 C CA . LYS A 1 313 ? 8.531 29.766 23.734 1 95.5 313 LYS A CA 1
ATOM 2322 C C . LYS A 1 313 ? 7.738 30.391 22.594 1 95.5 313 LYS A C 1
ATOM 2324 O O . LYS A 1 313 ? 7.309 31.547 22.688 1 95.5 313 LYS A O 1
ATOM 2329 N N . MET A 1 314 ? 7.578 29.562 21.547 1 95.75 314 MET A N 1
ATOM 2330 C CA . MET A 1 314 ? 6.961 30.109 20.344 1 95.75 314 MET A CA 1
ATOM 2331 C C . MET A 1 314 ? 5.551 29.547 20.156 1 95.75 314 MET A C 1
ATOM 2333 O O . MET A 1 314 ? 4.84 29.938 19.234 1 95.75 314 MET A O 1
ATOM 2337 N N . VAL A 1 315 ? 5.227 28.609 20.984 1 95.69 315 VAL A N 1
ATOM 2338 C CA . VAL A 1 315 ? 3.912 27.984 20.875 1 95.69 315 VAL A CA 1
ATOM 2339 C C . VAL A 1 315 ? 3.195 28.031 22.219 1 95.69 315 VAL A C 1
ATOM 2341 O O . VAL A 1 315 ? 3.812 28.328 23.25 1 95.69 315 VAL A O 1
ATOM 2344 N N . VAL A 1 316 ? 1.882 27.844 22.219 1 93.25 316 VAL A N 1
ATOM 2345 C CA . VAL A 1 316 ? 1.076 27.656 23.422 1 93.25 316 VAL A CA 1
ATOM 2346 C C . VAL A 1 316 ? 0.439 26.266 23.406 1 93.25 316 VAL A C 1
ATOM 2348 O O . VAL A 1 316 ? 0.547 25.531 22.406 1 93.25 316 VAL A O 1
ATOM 2351 N N . GLY A 1 317 ? -0.07 25.844 24.578 1 91.94 317 GLY A N 1
ATOM 2352 C CA . GLY A 1 317 ? -0.854 24.625 24.594 1 91.94 317 GLY A CA 1
ATOM 2353 C C . GLY A 1 317 ? -0.062 23.406 25.062 1 91.94 317 GLY A C 1
ATOM 2354 O O . GLY A 1 317 ? -0.605 22.312 25.156 1 91.94 317 GLY A O 1
ATOM 2355 N N . LEU A 1 318 ? 1.281 23.594 25.328 1 92.06 318 LEU A N 1
ATOM 2356 C CA . LEU A 1 318 ? 2.053 22.484 25.891 1 92.06 318 LEU A CA 1
ATOM 2357 C C . LEU A 1 318 ? 1.779 22.328 27.391 1 92.06 318 LEU A C 1
ATOM 2359 O O . LEU A 1 318 ? 1.066 21.406 27.797 1 92.06 318 LEU A O 1
ATOM 2363 N N . GLU A 1 319 ? 2.252 23.328 28.031 1 85.88 319 GLU A N 1
ATOM 2364 C CA . GLU A 1 319 ? 2.031 23.328 29.469 1 85.88 319 GLU A CA 1
ATOM 2365 C C . GLU A 1 319 ? 0.996 24.375 29.875 1 85.88 319 GLU A C 1
ATOM 2367 O O . GLU A 1 319 ? 0.555 24.422 31.016 1 85.88 319 GLU A O 1
ATOM 2372 N N . SER A 1 320 ? 0.614 25.156 28.938 1 84.38 320 SER A N 1
ATOM 2373 C CA . SER A 1 320 ? -0.402 26.172 29.156 1 84.38 320 SER A CA 1
ATOM 2374 C C . SER A 1 320 ? -1.68 25.859 28.391 1 84.38 320 SER A C 1
ATOM 2376 O O . SER A 1 320 ? -1.703 24.938 27.562 1 84.38 320 SER A O 1
ATOM 2378 N N . ARG A 1 321 ? -2.732 26.625 28.844 1 86.5 321 ARG A N 1
ATOM 2379 C CA . ARG A 1 321 ? -4.016 26.469 28.156 1 86.5 321 ARG A CA 1
ATOM 2380 C C . ARG A 1 321 ? -4.57 27.828 27.719 1 86.5 321 ARG A C 1
ATOM 2382 O O . ARG A 1 321 ? -4.535 28.797 28.469 1 86.5 321 ARG A O 1
ATOM 2389 N N . LYS A 1 322 ? -4.91 27.766 26.469 1 83.88 322 LYS A N 1
ATOM 2390 C CA . LYS A 1 322 ? -5.633 28.922 25.922 1 83.88 322 LYS A CA 1
ATOM 2391 C C . LYS A 1 322 ? -7.141 28.75 26.094 1 83.88 322 LYS A C 1
ATOM 2393 O O . LYS A 1 322 ? -7.703 27.734 25.656 1 83.88 322 LYS A O 1
ATOM 2398 N N . ARG A 1 323 ? -7.805 29.641 26.75 1 84.88 323 ARG A N 1
ATOM 2399 C CA . ARG A 1 323 ? -9.227 29.469 27.016 1 84.88 323 ARG A CA 1
ATOM 2400 C C . ARG A 1 323 ? -10.039 30.609 26.406 1 84.88 323 ARG A C 1
ATOM 2402 O O . ARG A 1 323 ? -11.227 30.469 26.141 1 84.88 323 ARG A O 1
ATOM 2409 N N . LYS A 1 324 ? -9.414 31.719 26.281 1 83.19 324 LYS A N 1
ATOM 2410 C CA . LYS A 1 324 ? -10.094 32.906 25.734 1 83.19 324 LYS A CA 1
ATOM 2411 C C . LYS A 1 324 ? -9.234 33.594 24.688 1 83.19 324 LYS A C 1
ATOM 2413 O O . LYS A 1 324 ? -8.031 33.344 24.594 1 83.19 324 LYS A O 1
ATOM 2418 N N . GLY A 1 325 ? -9.891 34.406 23.938 1 77 325 GLY A N 1
ATOM 2419 C CA . GLY A 1 325 ? -9.156 35.188 22.938 1 77 325 GLY A CA 1
ATOM 2420 C C . GLY A 1 325 ? -9.789 35.125 21.562 1 77 325 GLY A C 1
ATOM 2421 O O . GLY A 1 325 ? -10.875 34.594 21.391 1 77 325 GLY A O 1
ATOM 2422 N N . HIS A 1 326 ? -9.102 35.812 20.641 1 71.69 326 HIS A N 1
ATOM 2423 C CA . HIS A 1 326 ? -9.609 35.938 19.281 1 71.69 326 HIS A CA 1
ATOM 2424 C C . HIS A 1 326 ? -8.648 35.344 18.281 1 71.69 326 HIS A C 1
ATOM 2426 O O . HIS A 1 326 ? -7.547 34.906 18.641 1 71.69 326 HIS A O 1
ATOM 2432 N N . GLY A 1 327 ? -9.172 35.125 17.062 1 74.44 327 GLY A N 1
ATOM 2433 C CA . GLY A 1 327 ? -8.32 34.625 16 1 74.44 327 GLY A CA 1
ATOM 2434 C C . GLY A 1 327 ? -8.477 33.125 15.789 1 74.44 327 GLY A C 1
ATOM 2435 O O . GLY A 1 327 ? -9.461 32.531 16.219 1 74.44 327 GLY A O 1
ATOM 2436 N N . LEU A 1 328 ? -7.445 32.656 15.078 1 78.19 328 LEU A N 1
ATOM 2437 C CA . LEU A 1 328 ? -7.484 31.219 14.773 1 78.19 328 LEU A CA 1
ATOM 2438 C C . LEU A 1 328 ? -7.34 30.391 16.047 1 78.19 328 LEU A C 1
ATOM 2440 O O . LEU A 1 328 ? -6.293 30.422 16.703 1 78.19 328 LEU A O 1
ATOM 2444 N N . TRP A 1 329 ? -8.352 29.766 16.422 1 81.5 329 TRP A N 1
ATOM 2445 C CA . TRP A 1 329 ? -8.383 29.031 17.703 1 81.5 329 TRP A CA 1
ATOM 2446 C C . TRP A 1 329 ? -7.68 27.688 17.578 1 81.5 329 TRP A C 1
ATOM 2448 O O . TRP A 1 329 ? -6.98 27.25 18.484 1 81.5 329 TRP A O 1
ATOM 2458 N N . GLN A 1 330 ? -7.93 26.969 16.469 1 90.56 330 GLN A N 1
ATOM 2459 C CA . GLN A 1 330 ? -7.285 25.703 16.188 1 90.56 330 GLN A CA 1
ATOM 2460 C C . GLN A 1 330 ? -6.285 25.828 15.047 1 90.56 330 GLN A C 1
ATOM 2462 O O . GLN A 1 330 ? -6.562 26.484 14.039 1 90.56 330 GLN A O 1
ATOM 2467 N N . ASP A 1 331 ? -5.145 25.156 15.281 1 92.62 331 ASP A N 1
ATOM 2468 C CA . ASP A 1 331 ? -4.184 25.125 14.18 1 92.62 331 ASP A CA 1
ATOM 2469 C C . ASP A 1 331 ? -4.793 24.484 12.938 1 92.62 331 ASP A C 1
ATOM 2471 O O . ASP A 1 331 ? -5.754 23.719 13.031 1 92.62 331 ASP A O 1
ATOM 2475 N N . ARG A 1 332 ? -4.285 24.828 11.773 1 92.56 332 ARG A N 1
ATOM 2476 C CA . ARG A 1 332 ? -4.758 24.266 10.516 1 92.56 332 ARG A CA 1
ATOM 2477 C C . ARG A 1 332 ? -4.418 22.781 10.43 1 92.56 332 ARG A C 1
ATOM 2479 O O . ARG A 1 332 ? -3.615 22.266 11.219 1 92.56 332 ARG A O 1
ATOM 2486 N N . TYR A 1 333 ? -5 22.062 9.461 1 94.5 333 TYR A N 1
ATOM 2487 C CA . TYR A 1 333 ? -4.957 20.609 9.398 1 94.5 333 TYR A CA 1
ATOM 2488 C C . TYR A 1 333 ? -3.531 20.109 9.172 1 94.5 333 TYR A C 1
ATOM 2490 O O . TYR A 1 333 ? -3.16 19.031 9.648 1 94.5 333 TYR A O 1
ATOM 2498 N N . SER A 1 334 ? -2.68 20.891 8.516 1 94.88 334 SER A N 1
ATOM 2499 C CA . SER A 1 334 ? -1.337 20.453 8.156 1 94.88 334 SER A CA 1
ATOM 2500 C C . SER A 1 334 ? -0.478 20.219 9.398 1 94.88 334 SER A C 1
ATOM 2502 O O . SER A 1 334 ? 0.484 19.453 9.367 1 94.88 334 SER A O 1
ATOM 2504 N N . THR A 1 335 ? -0.809 20.875 10.539 1 96.25 335 THR A N 1
ATOM 2505 C CA . THR A 1 335 ? -0.082 20.656 11.781 1 96.25 335 THR A CA 1
ATOM 2506 C C . THR A 1 335 ? -0.952 19.906 12.789 1 96.25 335 THR A C 1
ATOM 2508 O O . THR A 1 335 ? -0.575 18.828 13.266 1 96.25 335 THR A O 1
ATOM 2511 N N . ARG A 1 336 ? -2.182 20.328 12.977 1 96.06 336 ARG A N 1
ATOM 2512 C CA . ARG A 1 336 ? -3.059 19.812 14.016 1 96.06 336 ARG A CA 1
ATOM 2513 C C . ARG A 1 336 ? -3.348 18.328 13.789 1 96.06 336 ARG A C 1
ATOM 2515 O O . ARG A 1 336 ? -3.482 17.562 14.75 1 96.06 336 ARG A O 1
ATOM 2522 N N . THR A 1 337 ? -3.424 17.828 12.523 1 96.69 337 THR A N 1
ATOM 2523 C CA . THR A 1 337 ? -3.771 16.438 12.242 1 96.69 337 THR A CA 1
ATOM 2524 C C . THR A 1 337 ? -2.537 15.648 11.828 1 96.69 337 THR A C 1
ATOM 2526 O O . THR A 1 337 ? -2.654 14.531 11.328 1 96.69 337 THR A O 1
ATOM 2529 N N . ALA A 1 338 ? -1.328 16.234 12.008 1 97.81 338 ALA A N 1
ATOM 2530 C CA . ALA A 1 338 ? -0.094 15.602 11.547 1 97.81 338 ALA A CA 1
ATOM 2531 C C . ALA A 1 338 ? 0.094 14.234 12.203 1 97.81 338 ALA A C 1
ATOM 2533 O O . ALA A 1 338 ? 0.506 13.281 11.547 1 97.81 338 ALA A O 1
ATOM 2534 N N . PRO A 1 339 ? -0.239 14.062 13.547 1 97.44 339 PRO A N 1
ATOM 2535 C CA . PRO A 1 339 ? -0.072 12.734 14.133 1 97.44 339 PRO A CA 1
ATOM 2536 C C . PRO A 1 339 ? -0.952 11.672 13.469 1 97.44 339 PRO A C 1
ATOM 2538 O O . PRO A 1 339 ? -0.485 10.57 13.18 1 97.44 339 PRO A O 1
ATOM 2541 N N . GLN A 1 340 ? -2.227 12.016 13.172 1 97.5 340 GLN A N 1
ATOM 2542 C CA . GLN A 1 340 ? -3.164 11.094 12.531 1 97.5 340 GLN A CA 1
ATOM 2543 C C . GLN A 1 340 ? -2.77 10.828 11.086 1 97.5 340 GLN A C 1
ATOM 2545 O O . GLN A 1 340 ? -3.053 9.758 10.539 1 97.5 340 GLN A O 1
ATOM 2550 N N . TRP A 1 341 ? -2.082 11.852 10.469 1 97.56 341 TRP A N 1
ATOM 2551 C CA . TRP A 1 341 ? -1.68 11.766 9.07 1 97.56 341 TRP A CA 1
ATOM 2552 C C . TRP A 1 341 ? -0.458 10.867 8.906 1 97.56 341 TRP A C 1
ATOM 2554 O O . TRP A 1 341 ? -0.418 10.023 8.016 1 97.56 341 TRP A O 1
ATOM 2564 N N . ILE A 1 342 ? 0.564 11.055 9.773 1 97.94 342 ILE A N 1
ATOM 2565 C CA . ILE A 1 342 ? 1.846 10.367 9.68 1 97.94 342 ILE A CA 1
ATOM 2566 C C . ILE A 1 342 ? 1.716 8.961 10.273 1 97.94 342 ILE A C 1
ATOM 2568 O O . ILE A 1 342 ? 2.336 8.016 9.781 1 97.94 342 ILE A O 1
ATOM 2572 N N . GLY A 1 343 ? 0.89 8.781 11.281 1 97.69 343 GLY A N 1
ATOM 2573 C CA . GLY A 1 343 ? 0.805 7.602 12.133 1 97.69 343 GLY A CA 1
ATOM 2574 C C . GLY A 1 343 ? 0.647 6.312 11.344 1 97.69 343 GLY A C 1
ATOM 2575 O O . GLY A 1 343 ? 1.439 5.383 11.508 1 97.69 343 GLY A O 1
ATOM 2576 N N . PRO A 1 344 ? -0.385 6.258 10.492 1 96.75 344 PRO A N 1
ATOM 2577 C CA . PRO A 1 344 ? -0.604 5.012 9.758 1 96.75 344 PRO A CA 1
ATOM 2578 C C . PRO A 1 344 ? 0.606 4.598 8.922 1 96.75 344 PRO A C 1
ATOM 2580 O O . PRO A 1 344 ? 0.855 3.404 8.742 1 96.75 344 PRO A O 1
ATOM 2583 N N . TYR A 1 345 ? 1.367 5.492 8.438 1 97.06 345 TYR A N 1
ATOM 2584 C CA . TYR A 1 345 ? 2.475 5.191 7.535 1 97.06 345 TYR A CA 1
ATOM 2585 C C . TYR A 1 345 ? 3.721 4.793 8.312 1 97.06 345 TYR A C 1
ATOM 2587 O O . TYR A 1 345 ? 4.602 4.109 7.785 1 97.06 345 TYR A O 1
ATOM 2595 N N . LEU A 1 346 ? 3.803 5.215 9.656 1 97.94 346 LEU A N 1
ATOM 2596 C CA . LEU A 1 346 ? 4.828 4.613 10.508 1 97.94 346 LEU A CA 1
ATOM 2597 C C . LEU A 1 346 ? 4.605 3.113 10.641 1 97.94 346 LEU A C 1
ATOM 2599 O O . LEU A 1 346 ? 5.562 2.336 10.625 1 97.94 346 LEU A O 1
ATOM 2603 N N . GLU A 1 347 ? 3.34 2.715 10.742 1 96.31 347 GLU A N 1
ATOM 2604 C CA . GLU A 1 347 ? 2.99 1.3 10.828 1 96.31 347 GLU A CA 1
ATOM 2605 C C . GLU A 1 347 ? 3.312 0.572 9.531 1 96.31 347 GLU A C 1
ATOM 2607 O O . GLU A 1 347 ? 3.805 -0.558 9.547 1 96.31 347 GLU A O 1
ATOM 2612 N N . ASP A 1 348 ? 3.021 1.199 8.406 1 96.81 348 ASP A N 1
ATOM 2613 C CA . ASP A 1 348 ? 3.322 0.618 7.098 1 96.81 348 ASP A CA 1
ATOM 2614 C C . ASP A 1 348 ? 4.824 0.402 6.926 1 96.81 348 ASP A C 1
ATOM 2616 O O . ASP A 1 348 ? 5.254 -0.637 6.422 1 96.81 348 ASP A O 1
ATOM 2620 N N . LEU A 1 349 ? 5.625 1.419 7.32 1 98 349 LEU A N 1
ATOM 2621 C CA . LEU A 1 349 ? 7.074 1.354 7.168 1 98 349 LEU A CA 1
ATOM 2622 C C . LEU A 1 349 ? 7.664 0.252 8.039 1 98 349 LEU A C 1
ATOM 2624 O O . LEU A 1 349 ? 8.641 -0.397 7.656 1 98 349 LEU A O 1
ATOM 2628 N N . LEU A 1 350 ? 7.062 0.02 9.219 1 97.12 350 LEU A N 1
ATOM 2629 C CA . LEU A 1 350 ? 7.523 -1.052 10.094 1 97.12 350 LEU A CA 1
ATOM 2630 C C . LEU A 1 350 ? 7.273 -2.416 9.461 1 97.12 350 LEU A C 1
ATOM 2632 O O . LEU A 1 350 ? 8.109 -3.316 9.562 1 97.12 350 LEU A O 1
ATOM 2636 N N . LEU A 1 351 ? 6.117 -2.547 8.852 1 96.12 351 LEU A N 1
ATOM 2637 C CA . LEU A 1 351 ? 5.836 -3.803 8.164 1 96.12 351 LEU A CA 1
ATOM 2638 C C . LEU A 1 351 ? 6.805 -4.012 7.004 1 96.12 351 LEU A C 1
ATOM 2640 O O . LEU A 1 351 ? 7.297 -5.121 6.793 1 96.12 351 LEU A O 1
ATOM 2644 N N . ALA A 1 352 ? 7.059 -2.979 6.219 1 97.81 352 ALA A N 1
ATOM 2645 C CA . ALA A 1 352 ? 8.016 -3.057 5.113 1 97.81 352 ALA A CA 1
ATOM 2646 C C . ALA A 1 352 ? 9.391 -3.477 5.609 1 97.81 352 ALA A C 1
ATOM 2648 O O . ALA A 1 352 ? 10.062 -4.293 4.977 1 97.81 352 ALA A O 1
ATOM 2649 N N . GLN A 1 353 ? 9.836 -2.906 6.727 1 97.56 353 GLN A N 1
ATOM 2650 C CA . GLN A 1 353 ? 11.133 -3.246 7.301 1 97.56 353 GLN A CA 1
ATOM 2651 C C . GLN A 1 353 ? 11.211 -4.73 7.648 1 97.56 353 GLN A C 1
ATOM 2653 O O . GLN A 1 353 ? 12.188 -5.402 7.328 1 97.56 353 GLN A O 1
ATOM 2658 N N . ARG A 1 354 ? 10.172 -5.238 8.289 1 96.75 354 ARG A N 1
ATOM 2659 C CA . ARG A 1 354 ? 10.141 -6.645 8.664 1 96.75 354 ARG A CA 1
ATOM 2660 C C . ARG A 1 354 ? 10.219 -7.543 7.43 1 96.75 354 ARG A C 1
ATOM 2662 O O . ARG A 1 354 ? 10.945 -8.539 7.426 1 96.75 354 ARG A O 1
ATOM 2669 N N . GLN A 1 355 ? 9.477 -7.227 6.449 1 97.38 355 GLN A N 1
ATOM 2670 C CA . GLN A 1 355 ? 9.461 -8.016 5.223 1 97.38 355 GLN A CA 1
ATOM 2671 C C . GLN A 1 355 ? 10.836 -8.047 4.566 1 97.38 355 GLN A C 1
ATOM 2673 O O . GLN A 1 355 ? 11.297 -9.102 4.121 1 97.38 355 GLN A O 1
ATOM 2678 N N . LEU A 1 356 ? 11.531 -6.875 4.535 1 98.25 356 LEU A N 1
ATOM 2679 C CA . LEU A 1 356 ? 12.836 -6.805 3.889 1 98.25 356 LEU A CA 1
ATOM 2680 C C . LEU A 1 356 ? 13.891 -7.523 4.719 1 98.25 356 LEU A C 1
ATOM 2682 O O . LEU A 1 356 ? 14.789 -8.172 4.168 1 98.25 356 LEU A O 1
ATOM 2686 N N . GLU A 1 357 ? 13.797 -7.43 6.027 1 97.75 357 GLU A N 1
ATOM 2687 C CA . GLU A 1 357 ? 14.766 -8.094 6.891 1 97.75 357 GLU A CA 1
ATOM 2688 C C . GLU A 1 357 ? 14.641 -9.617 6.789 1 97.75 357 GLU A C 1
ATOM 2690 O O . GLU A 1 357 ? 15.648 -10.328 6.789 1 97.75 357 GLU A O 1
ATOM 2695 N N . VAL A 1 358 ? 13.406 -10.117 6.684 1 98.06 358 VAL A N 1
ATOM 2696 C CA . VAL A 1 358 ? 13.211 -11.539 6.445 1 98.06 358 VAL A CA 1
ATOM 2697 C C . VAL A 1 358 ? 13.797 -11.922 5.086 1 98.06 358 VAL A C 1
ATOM 2699 O O . VAL A 1 358 ? 14.477 -12.945 4.961 1 98.06 358 VAL A O 1
ATOM 2702 N N . GLU A 1 359 ? 13.57 -11.086 4.113 1 97.75 359 GLU A N 1
ATOM 2703 C CA . GLU A 1 359 ? 14.016 -11.383 2.754 1 97.75 359 GLU A CA 1
ATOM 2704 C C . GLU A 1 359 ? 15.539 -11.445 2.67 1 97.75 359 GLU A C 1
ATOM 2706 O O . GLU A 1 359 ? 16.094 -12.281 1.95 1 97.75 359 GLU A O 1
ATOM 2711 N N . LEU A 1 360 ? 16.219 -10.531 3.408 1 98 360 LEU A N 1
ATOM 2712 C CA . LEU A 1 360 ? 17.688 -10.508 3.414 1 98 360 LEU A CA 1
ATOM 2713 C C . LEU A 1 360 ? 18.25 -11.82 3.953 1 98 360 LEU A C 1
ATOM 2715 O O . LEU A 1 360 ? 19.375 -12.188 3.637 1 98 360 LEU A O 1
ATOM 2719 N N . ASN A 1 361 ? 17.5 -12.539 4.688 1 97.81 361 ASN A N 1
ATOM 2720 C CA . ASN A 1 361 ? 17.922 -13.781 5.32 1 97.81 361 ASN A CA 1
ATOM 2721 C C . ASN A 1 361 ? 17.094 -14.969 4.844 1 97.81 361 ASN A C 1
ATOM 2723 O O . ASN A 1 361 ? 16.703 -15.828 5.645 1 97.81 361 ASN A O 1
ATOM 2727 N N . SER A 1 362 ? 16.75 -14.953 3.604 1 97.38 362 SER A N 1
ATOM 2728 C CA . SER A 1 362 ? 15.961 -15.984 2.936 1 97.38 362 SER A CA 1
ATOM 2729 C C . SER A 1 362 ? 16.719 -16.578 1.749 1 97.38 362 SER A C 1
ATOM 2731 O O . SER A 1 362 ? 17.531 -15.891 1.123 1 97.38 362 SER A O 1
ATOM 2733 N N . THR A 1 363 ? 16.484 -17.859 1.465 1 97.25 363 THR A N 1
ATOM 2734 C CA . THR A 1 363 ? 17 -18.453 0.232 1 97.25 363 THR A CA 1
ATOM 2735 C C . THR A 1 363 ? 16.094 -18.109 -0.947 1 97.25 363 THR A C 1
ATOM 2737 O O . THR A 1 363 ? 15.086 -18.781 -1.179 1 97.25 363 THR A O 1
ATOM 2740 N N . SER A 1 364 ? 16.453 -17.062 -1.614 1 95.81 364 SER A N 1
ATOM 2741 C CA . SER A 1 364 ? 15.812 -16.734 -2.881 1 95.81 364 SER A CA 1
ATOM 2742 C C . SER A 1 364 ? 16.516 -17.422 -4.051 1 95.81 364 SER A C 1
ATOM 2744 O O . SER A 1 364 ? 17.547 -16.953 -4.516 1 95.81 364 SER A O 1
ATOM 2746 N N . ASP A 1 365 ? 15.969 -18.5 -4.473 1 94.81 365 ASP A N 1
ATOM 2747 C CA . ASP A 1 365 ? 16.578 -19.359 -5.484 1 94.81 365 ASP A CA 1
ATOM 2748 C C . ASP A 1 365 ? 15.617 -20.438 -5.953 1 94.81 365 ASP A C 1
ATOM 2750 O O . ASP A 1 365 ? 14.547 -20.625 -5.363 1 94.81 365 ASP A O 1
ATOM 2754 N N . ASN A 1 366 ? 15.914 -21 -7.086 1 95.06 366 ASN A N 1
ATOM 2755 C CA . ASN A 1 366 ? 15.203 -22.156 -7.625 1 95.06 366 ASN A CA 1
ATOM 2756 C C . ASN A 1 366 ? 16.047 -22.891 -8.664 1 95.06 366 ASN A C 1
ATOM 2758 O O . ASN A 1 366 ? 16.641 -22.266 -9.547 1 95.06 366 ASN A O 1
ATOM 2762 N N . PRO A 1 367 ? 16.141 -24.25 -8.531 1 94.25 367 PRO A N 1
ATOM 2763 C CA . PRO A 1 367 ? 15.578 -25.062 -7.453 1 94.25 367 PRO A CA 1
ATOM 2764 C C . PRO A 1 367 ? 16.406 -24.984 -6.168 1 94.25 367 PRO A C 1
ATOM 2766 O O . PRO A 1 367 ? 17.5 -24.406 -6.164 1 94.25 367 PRO A O 1
ATOM 2769 N N . LEU A 1 368 ? 15.805 -25.5 -5.102 1 95.75 368 LEU A N 1
ATOM 2770 C CA . LEU A 1 368 ? 16.469 -25.531 -3.803 1 95.75 368 LEU A CA 1
ATOM 2771 C C . LEU A 1 368 ? 16.969 -26.938 -3.48 1 95.75 368 LEU A C 1
ATOM 2773 O O . LEU A 1 368 ? 16.297 -27.922 -3.818 1 95.75 368 LEU A O 1
ATOM 2777 N N . VAL A 1 369 ? 18.094 -27.016 -2.838 1 94.31 369 VAL A N 1
ATOM 2778 C CA . VAL A 1 369 ? 18.656 -28.297 -2.422 1 94.31 369 VAL A CA 1
ATOM 2779 C C . VAL A 1 369 ? 18.469 -28.484 -0.919 1 94.31 369 VAL A C 1
ATOM 2781 O O . VAL A 1 369 ? 18.906 -27.656 -0.122 1 94.31 369 VAL A O 1
ATOM 2784 N N . ASP A 1 370 ? 17.766 -29.484 -0.504 1 92.31 370 ASP A N 1
ATOM 2785 C CA . ASP A 1 370 ? 17.625 -29.891 0.89 1 92.31 370 ASP A CA 1
ATOM 2786 C C . ASP A 1 370 ? 18.672 -30.938 1.259 1 92.31 370 ASP A C 1
ATOM 2788 O O . ASP A 1 370 ? 18.5 -32.125 0.994 1 92.31 370 ASP A O 1
ATOM 2792 N N . ALA A 1 371 ? 19.734 -30.516 1.872 1 88.06 371 ALA A N 1
ATOM 2793 C CA . ALA A 1 371 ? 20.844 -31.422 2.176 1 88.06 371 ALA A CA 1
ATOM 2794 C C . ALA A 1 371 ? 21.016 -31.594 3.682 1 88.06 371 ALA A C 1
ATOM 2796 O O . ALA A 1 371 ? 22.078 -32 4.152 1 88.06 371 ALA A O 1
ATOM 2797 N N . SER A 1 372 ? 19.969 -31.297 4.387 1 78.81 372 SER A N 1
ATOM 2798 C CA . SER A 1 372 ? 20.094 -31.391 5.836 1 78.81 372 SER A CA 1
ATOM 2799 C C . SER A 1 372 ? 20.391 -32.812 6.27 1 78.81 372 SER A C 1
ATOM 2801 O O . SER A 1 372 ? 19.719 -33.75 5.84 1 78.81 372 SER A O 1
ATOM 2803 N N . PRO A 1 373 ? 21.406 -32.938 7.016 1 71.44 373 PRO A N 1
ATOM 2804 C CA . PRO A 1 373 ? 21.766 -34.281 7.477 1 71.44 373 PRO A CA 1
ATOM 2805 C C . PRO A 1 373 ? 20.922 -34.75 8.648 1 71.44 373 PRO A C 1
ATOM 2807 O O . PRO A 1 373 ? 21.031 -35.906 9.086 1 71.44 373 PRO A O 1
ATOM 2810 N N . ASP A 1 374 ? 20.016 -33.875 9 1 65.12 374 ASP A N 1
ATOM 2811 C CA . ASP A 1 374 ? 19.188 -34.219 10.156 1 65.12 374 ASP A CA 1
ATOM 2812 C C . ASP A 1 374 ? 18.359 -35.469 9.883 1 65.12 374 ASP A C 1
ATOM 2814 O O . ASP A 1 374 ? 17.562 -35.5 8.93 1 65.12 374 ASP A O 1
ATOM 2818 N N . PRO A 1 375 ? 18.672 -36.344 10.75 1 59.38 375 PRO A N 1
ATOM 2819 C CA . PRO A 1 375 ? 17.984 -37.625 10.531 1 59.38 375 PRO A CA 1
ATOM 2820 C C . PRO A 1 375 ? 16.469 -37.5 10.492 1 59.38 375 PRO A C 1
ATOM 2822 O O . PRO A 1 375 ? 15.797 -38.188 9.711 1 59.38 375 PRO A O 1
ATOM 2825 N N . MET A 1 376 ? 16 -36.594 11.344 1 56.69 376 MET A N 1
ATOM 2826 C CA . MET A 1 376 ? 14.555 -36.406 11.336 1 56.69 376 MET A CA 1
ATOM 2827 C C . MET A 1 376 ? 14.078 -35.875 9.992 1 56.69 376 MET A C 1
ATOM 2829 O O . MET A 1 376 ? 13.031 -36.312 9.492 1 56.69 376 MET A O 1
ATOM 2833 N N . GLN A 1 377 ? 14.906 -35.031 9.484 1 61.12 377 GLN A N 1
ATOM 2834 C CA . GLN A 1 377 ? 14.555 -34.469 8.188 1 61.12 377 GLN A CA 1
ATOM 2835 C C . GLN A 1 377 ? 14.75 -35.5 7.07 1 61.12 377 GLN A C 1
ATOM 2837 O O . GLN A 1 377 ? 13.977 -35.531 6.109 1 61.12 377 GLN A O 1
ATOM 2842 N N . GLN A 1 378 ? 15.695 -36.281 7.312 1 59.78 378 GLN A N 1
ATOM 2843 C CA . GLN A 1 378 ? 15.945 -37.344 6.34 1 59.78 378 GLN A CA 1
ATOM 2844 C C . GLN A 1 378 ? 14.781 -38.312 6.297 1 59.78 378 GLN A C 1
ATOM 2846 O O . GLN A 1 378 ? 14.398 -38.781 5.223 1 59.78 378 GLN A O 1
ATOM 2851 N N . LEU A 1 379 ? 14.234 -38.594 7.422 1 55.25 379 LEU A N 1
ATOM 2852 C CA . LEU A 1 379 ? 13.102 -39.5 7.531 1 55.25 379 LEU A CA 1
ATOM 2853 C C . LEU A 1 379 ? 11.875 -38.906 6.828 1 55.25 379 LEU A C 1
ATOM 2855 O O . LEU A 1 379 ? 11.094 -39.656 6.227 1 55.25 379 LEU A O 1
ATOM 2859 N N . LEU A 1 380 ? 11.766 -37.688 6.93 1 55.56 380 LEU A N 1
ATOM 2860 C CA . LEU A 1 380 ? 10.602 -37.062 6.312 1 55.56 380 LEU A CA 1
ATOM 2861 C C . LEU A 1 380 ? 10.711 -37.094 4.793 1 55.56 380 LEU A C 1
ATOM 2863 O O . LEU A 1 380 ? 9.695 -37.062 4.094 1 55.56 380 LEU A O 1
ATOM 2867 N N . ARG A 1 381 ? 12 -37.219 4.332 1 58.84 381 ARG A N 1
ATOM 2868 C CA . ARG A 1 381 ? 12.219 -37.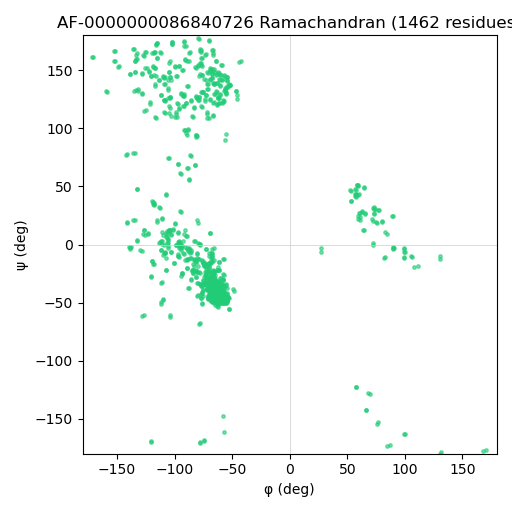281 2.891 1 58.84 381 ARG A CA 1
ATOM 2869 C C . ARG A 1 381 ? 11.961 -38.688 2.357 1 58.84 381 ARG A C 1
ATOM 2871 O O . ARG A 1 381 ? 11.859 -38.875 1.146 1 58.84 381 ARG A O 1
ATOM 2878 N N . ASN A 1 382 ? 11.219 -39.625 2.984 1 46.66 382 ASN A N 1
ATOM 2879 C CA . ASN A 1 382 ? 10.914 -41 2.68 1 46.66 382 ASN A CA 1
ATOM 2880 C C . ASN A 1 382 ? 12.016 -41.656 1.844 1 46.66 382 ASN A C 1
ATOM 2882 O O . ASN A 1 382 ? 11.742 -42.5 1.002 1 46.66 382 ASN A O 1
ATOM 2886 N N . GLU A 1 383 ? 13.039 -41.062 1.344 1 51.59 383 GLU A N 1
ATOM 2887 C CA . GLU A 1 383 ? 13.961 -41.75 0.454 1 51.59 383 GLU A CA 1
ATOM 2888 C C . GLU A 1 383 ? 15.242 -42.156 1.183 1 51.59 383 GLU A C 1
ATOM 2890 O O . GLU A 1 383 ? 15.469 -41.75 2.322 1 51.59 383 GLU A O 1
ATOM 2895 N N . ALA A 1 384 ? 16.203 -43.031 0.307 1 48.03 384 ALA A N 1
ATOM 2896 C CA . ALA A 1 384 ? 17.453 -43.656 0.729 1 48.03 384 ALA A CA 1
ATOM 2897 C C . ALA A 1 384 ? 18.328 -42.688 1.501 1 48.03 384 ALA A C 1
ATOM 2899 O O . ALA A 1 384 ? 18.422 -41.5 1.144 1 48.03 384 ALA A O 1
ATOM 2900 N N . PRO A 1 385 ? 18.844 -43 2.574 1 49.75 385 PRO A N 1
ATOM 2901 C CA . PRO A 1 385 ? 19.766 -42.281 3.465 1 49.75 385 PRO A CA 1
ATOM 2902 C C . PRO A 1 385 ? 20.922 -41.625 2.719 1 49.75 385 PRO A C 1
ATOM 2904 O O . PRO A 1 385 ? 21.484 -42.25 1.802 1 49.75 385 PRO A O 1
ATOM 2907 N N . GLY A 1 386 ? 21.219 -40.312 2.824 1 56.44 386 GLY A N 1
ATOM 2908 C CA . GLY A 1 386 ? 22.469 -39.688 2.475 1 56.44 386 GLY A CA 1
ATOM 2909 C C . GLY A 1 386 ? 22.359 -38.781 1.255 1 56.44 386 GLY A C 1
ATOM 2910 O O . GLY A 1 386 ? 23.266 -38 0.968 1 56.44 386 GLY A O 1
ATOM 2911 N N . THR A 1 387 ? 21.25 -39 0.449 1 70.81 387 THR A N 1
ATOM 2912 C CA . THR A 1 387 ? 21.25 -38.188 -0.767 1 70.81 387 THR A CA 1
ATOM 2913 C C . THR A 1 387 ? 20.266 -37 -0.642 1 70.81 387 THR A C 1
ATOM 2915 O O . THR A 1 387 ? 19.234 -37.125 0.019 1 70.81 387 THR A O 1
ATOM 2918 N N . GLY A 1 388 ? 20.656 -35.781 -0.553 1 84.69 388 GLY A N 1
ATOM 2919 C CA . GLY A 1 388 ? 19.859 -34.562 -0.551 1 84.69 388 GLY A CA 1
ATOM 2920 C C . GLY A 1 388 ? 18.75 -34.594 -1.59 1 84.69 388 GLY A C 1
ATOM 2921 O O . GLY A 1 388 ? 18.625 -35.531 -2.357 1 84.69 388 GLY A O 1
ATOM 2922 N N . GLU A 1 389 ? 17.672 -33.812 -1.454 1 89.44 389 GLU A N 1
ATOM 2923 C CA . GLU A 1 389 ? 16.578 -33.625 -2.402 1 89.44 389 GLU A CA 1
ATOM 2924 C C . GLU A 1 389 ? 16.594 -32.25 -3.039 1 89.44 389 GLU A C 1
ATOM 2926 O O . GLU A 1 389 ? 17.016 -31.281 -2.404 1 89.44 389 GLU A O 1
ATOM 2931 N N . VAL A 1 390 ? 16.234 -32.219 -4.277 1 91.31 390 VAL A N 1
ATOM 2932 C CA . VAL A 1 390 ? 16.156 -30.953 -5.004 1 91.31 390 VAL A CA 1
ATOM 2933 C C . VAL A 1 390 ? 14.688 -30.625 -5.266 1 91.31 390 VAL A C 1
ATOM 2935 O O . VAL A 1 390 ? 13.93 -31.438 -5.793 1 91.31 390 VAL A O 1
ATOM 2938 N N . TYR A 1 391 ? 14.219 -29.422 -4.832 1 91.38 391 TYR A N 1
ATOM 2939 C CA . TYR A 1 391 ? 12.828 -29 -4.977 1 91.38 391 TYR A CA 1
ATOM 2940 C C . TYR A 1 391 ? 12.727 -27.766 -5.863 1 91.38 391 TYR A C 1
ATOM 2942 O O . TYR A 1 391 ? 13.555 -26.844 -5.77 1 91.38 391 TYR A O 1
ATOM 2950 N N . SER A 1 392 ? 11.742 -27.766 -6.727 1 90.5 392 SER A N 1
ATOM 2951 C CA . SER A 1 392 ? 11.383 -26.578 -7.496 1 90.5 392 SER A CA 1
ATOM 2952 C C . SER A 1 392 ? 10.195 -25.859 -6.875 1 90.5 392 SER A C 1
ATOM 2954 O O . SER A 1 392 ? 9.094 -26.406 -6.82 1 90.5 392 SER A O 1
ATOM 2956 N N . GLY A 1 393 ? 10.414 -24.625 -6.359 1 91.38 393 GLY A N 1
ATOM 2957 C CA . GLY A 1 393 ? 9.336 -24 -5.605 1 91.38 393 GLY A CA 1
ATOM 2958 C C . GLY A 1 393 ? 9.18 -22.531 -5.902 1 91.38 393 GLY A C 1
ATOM 2959 O O . GLY A 1 393 ? 8.297 -21.875 -5.344 1 91.38 393 GLY A O 1
ATOM 2960 N N . GLY A 1 394 ? 10.008 -21.891 -6.715 1 93.19 394 GLY A N 1
ATOM 2961 C CA . GLY A 1 394 ? 9.844 -20.516 -7.176 1 93.19 394 GLY A CA 1
ATOM 2962 C C . GLY A 1 394 ? 10.219 -19.484 -6.133 1 93.19 394 GLY A C 1
ATOM 2963 O O . GLY A 1 394 ? 9.641 -18.391 -6.094 1 93.19 394 GLY A O 1
ATOM 2964 N N . ASN A 1 395 ? 11.117 -19.734 -5.234 1 94.56 395 ASN A N 1
ATOM 2965 C CA . ASN A 1 395 ? 11.523 -18.844 -4.156 1 94.56 395 ASN A CA 1
ATOM 2966 C C . ASN A 1 395 ? 12.289 -17.625 -4.691 1 94.56 395 ASN A C 1
ATOM 2968 O O . ASN A 1 395 ? 12.766 -16.797 -3.916 1 94.56 395 ASN A O 1
ATOM 2972 N N . PHE A 1 396 ? 12.297 -17.453 -5.984 1 94.62 396 PHE A N 1
ATOM 2973 C CA . PHE A 1 396 ? 12.898 -16.281 -6.613 1 94.62 396 PHE A CA 1
ATOM 2974 C C . PHE A 1 396 ? 11.883 -15.156 -6.746 1 94.62 396 PHE A C 1
ATOM 2976 O O . PHE A 1 396 ? 12.25 -14.016 -7.031 1 94.62 396 PHE A O 1
ATOM 2983 N N . GLN A 1 397 ? 10.516 -15.484 -6.547 1 95.38 397 GLN A N 1
ATOM 2984 C CA . GLN A 1 397 ? 9.453 -14.508 -6.738 1 95.38 397 GLN A CA 1
ATOM 2985 C C . GLN A 1 397 ? 9.609 -13.328 -5.785 1 95.38 397 GLN A C 1
ATOM 2987 O O . GLN A 1 397 ? 9.547 -13.492 -4.562 1 95.38 397 GLN A O 1
ATOM 2992 N N . ALA A 1 398 ? 9.727 -12.117 -6.32 1 95.94 398 ALA A N 1
ATOM 2993 C CA . ALA A 1 398 ? 10.188 -10.969 -5.539 1 95.94 398 ALA A CA 1
ATOM 2994 C C . ALA A 1 398 ? 9.016 -10.109 -5.078 1 95.94 398 ALA A C 1
ATOM 2996 O O . ALA A 1 398 ? 9.203 -8.969 -4.652 1 95.94 398 ALA A O 1
ATOM 2997 N N . THR A 1 399 ? 7.762 -10.586 -5.066 1 96 399 THR A N 1
ATOM 2998 C CA . THR A 1 399 ? 6.559 -9.812 -4.809 1 96 399 THR A CA 1
ATOM 2999 C C . THR A 1 399 ? 6.609 -9.18 -3.42 1 96 399 THR A C 1
ATOM 3001 O O . THR A 1 399 ? 6.074 -8.086 -3.205 1 96 399 THR A O 1
ATOM 3004 N N . VAL A 1 400 ? 7.316 -9.828 -2.482 1 97.19 400 VAL A N 1
ATOM 3005 C CA . VAL A 1 400 ? 7.414 -9.266 -1.136 1 97.19 400 VAL A CA 1
ATOM 3006 C C . VAL A 1 400 ? 8.125 -7.922 -1.185 1 97.19 400 VAL A C 1
ATOM 3008 O O . VAL A 1 400 ? 7.773 -6.996 -0.449 1 97.19 400 VAL A O 1
ATOM 3011 N N . VAL A 1 401 ? 9.148 -7.793 -2.037 1 97.94 401 VAL A N 1
ATOM 3012 C CA . VAL A 1 401 ? 9.867 -6.531 -2.188 1 97.94 401 VAL A CA 1
ATOM 3013 C C . VAL A 1 401 ? 8.961 -5.496 -2.84 1 97.94 401 VAL A C 1
ATOM 3015 O O . VAL A 1 401 ? 8.953 -4.328 -2.443 1 97.94 401 VAL A O 1
ATOM 3018 N N . THR A 1 402 ? 8.117 -5.922 -3.824 1 97.12 402 THR A N 1
ATOM 3019 C CA . THR A 1 402 ? 7.152 -5.047 -4.477 1 97.12 402 THR A CA 1
ATOM 3020 C C . THR A 1 402 ? 6.156 -4.488 -3.465 1 97.12 402 THR A C 1
ATOM 3022 O O . THR A 1 402 ? 5.906 -3.281 -3.432 1 97.12 402 THR A O 1
ATOM 3025 N N . SER A 1 403 ? 5.621 -5.359 -2.672 1 96.19 403 SER A N 1
ATOM 3026 C CA . SER A 1 403 ? 4.664 -4.965 -1.646 1 96.19 403 SER A CA 1
ATOM 3027 C C . SER A 1 403 ? 5.277 -3.969 -0.669 1 96.19 403 SER A C 1
ATOM 3029 O O . SER A 1 403 ? 4.645 -2.971 -0.316 1 96.19 403 SER A O 1
ATOM 3031 N N . ALA A 1 404 ? 6.496 -4.23 -0.216 1 97.56 404 ALA A N 1
ATOM 3032 C CA . ALA A 1 404 ? 7.203 -3.357 0.717 1 97.56 404 ALA A CA 1
ATOM 3033 C C . ALA A 1 404 ? 7.434 -1.978 0.107 1 97.56 404 ALA A C 1
ATOM 3035 O O . ALA A 1 404 ? 7.234 -0.957 0.771 1 97.56 404 ALA A O 1
ATOM 3036 N N . MET A 1 405 ? 7.789 -1.957 -1.167 1 97.38 405 MET A N 1
ATOM 3037 C CA . MET A 1 405 ? 8.133 -0.697 -1.817 1 97.38 405 MET A CA 1
ATOM 3038 C C . MET A 1 405 ? 6.879 0.093 -2.178 1 97.38 405 MET A C 1
ATOM 3040 O O . MET A 1 405 ? 6.879 1.324 -2.121 1 97.38 405 MET A O 1
ATOM 3044 N N . ASP A 1 406 ? 5.805 -0.601 -2.525 1 95.44 406 ASP A N 1
ATOM 3045 C CA . ASP A 1 406 ? 4.555 0.099 -2.801 1 95.44 406 ASP A CA 1
ATOM 3046 C C . ASP A 1 406 ? 4.051 0.832 -1.561 1 95.44 406 ASP A C 1
ATOM 3048 O O . ASP A 1 406 ? 3.652 1.996 -1.639 1 95.44 406 ASP A O 1
ATOM 3052 N N . LYS A 1 407 ? 4.074 0.175 -0.466 1 95.38 407 LYS A N 1
ATOM 3053 C CA . LYS A 1 407 ? 3.635 0.817 0.77 1 95.38 407 LYS A CA 1
ATOM 3054 C C . LYS A 1 407 ? 4.578 1.95 1.165 1 95.38 407 LYS A C 1
ATOM 3056 O O . LYS A 1 407 ? 4.152 2.938 1.769 1 95.38 407 LYS A O 1
ATOM 3061 N N . THR A 1 408 ? 5.914 1.757 0.956 1 97.81 408 THR A N 1
ATOM 3062 C CA . THR A 1 408 ? 6.891 2.797 1.262 1 97.81 408 THR A CA 1
ATOM 3063 C C . THR A 1 408 ? 6.66 4.027 0.386 1 97.81 408 THR A C 1
ATOM 3065 O O . THR A 1 408 ? 6.711 5.16 0.872 1 97.81 408 THR A O 1
ATOM 3068 N N . ARG A 1 409 ? 6.41 3.797 -0.883 1 96.81 409 ARG A N 1
ATOM 3069 C CA . ARG A 1 409 ? 6.195 4.895 -1.822 1 96.81 409 ARG A CA 1
ATOM 3070 C C . ARG A 1 409 ? 4.93 5.672 -1.477 1 96.81 409 ARG A C 1
ATOM 3072 O O . ARG A 1 409 ? 4.914 6.902 -1.556 1 96.81 409 ARG A O 1
ATOM 3079 N N . LEU A 1 410 ? 3.893 5.004 -1.057 1 95.94 410 LEU A N 1
ATOM 3080 C CA . LEU A 1 410 ? 2.664 5.668 -0.63 1 95.94 410 LEU A CA 1
ATOM 3081 C C . LEU A 1 410 ? 2.904 6.5 0.625 1 95.94 410 LEU A C 1
ATOM 3083 O O . LEU A 1 410 ? 2.367 7.602 0.755 1 95.94 410 LEU A O 1
ATOM 3087 N N . ALA A 1 411 ? 3.691 5.953 1.553 1 97.75 411 ALA A N 1
ATOM 3088 C CA . ALA A 1 411 ? 4.059 6.711 2.744 1 97.75 411 ALA A CA 1
ATOM 3089 C C . ALA A 1 411 ? 4.773 8.008 2.369 1 97.75 411 ALA A C 1
ATOM 3091 O O . ALA A 1 411 ? 4.453 9.078 2.895 1 97.75 411 ALA A O 1
ATOM 3092 N N . LEU A 1 412 ? 5.734 7.875 1.408 1 98 412 LEU A N 1
ATOM 3093 C CA . LEU A 1 412 ? 6.504 9.039 0.979 1 98 412 LEU A CA 1
ATOM 3094 C C . LEU A 1 412 ? 5.602 10.078 0.325 1 98 412 LEU A C 1
ATOM 3096 O O . LEU A 1 412 ? 5.75 11.273 0.568 1 98 412 LEU A O 1
ATOM 3100 N N . GLN A 1 413 ? 4.695 9.609 -0.469 1 97.12 413 GLN A N 1
ATOM 3101 C CA . GLN A 1 413 ? 3.766 10.516 -1.134 1 97.12 413 GLN A CA 1
ATOM 3102 C C . GLN A 1 413 ? 2.918 11.273 -0.119 1 97.12 413 GLN A C 1
ATOM 3104 O O . GLN A 1 413 ? 2.74 12.492 -0.239 1 97.12 413 GLN A O 1
ATOM 3109 N N . MET A 1 414 ? 2.424 10.641 0.879 1 97.19 414 MET A N 1
ATOM 3110 C CA . MET A 1 414 ? 1.561 11.273 1.873 1 97.19 414 MET A CA 1
ATOM 3111 C C . MET A 1 414 ? 2.359 12.211 2.768 1 97.19 414 MET A C 1
ATOM 3113 O O . MET A 1 414 ? 1.877 13.281 3.137 1 97.19 414 MET A O 1
ATOM 3117 N N . ILE A 1 415 ? 3.557 11.828 3.115 1 97.69 415 ILE A N 1
ATOM 3118 C CA . ILE A 1 415 ? 4.43 12.695 3.896 1 97.69 415 ILE A CA 1
ATOM 3119 C C . ILE A 1 415 ? 4.777 13.945 3.086 1 97.69 415 ILE A C 1
ATOM 3121 O O . ILE A 1 415 ? 4.758 15.062 3.613 1 97.69 415 ILE A O 1
ATOM 3125 N N . GLY A 1 416 ? 5.086 13.711 1.764 1 97.69 416 GLY A N 1
ATOM 3126 C CA . GLY A 1 416 ? 5.332 14.844 0.89 1 97.69 416 GLY A CA 1
ATOM 3127 C C . GLY A 1 416 ? 4.164 15.812 0.827 1 97.69 416 GLY A C 1
ATOM 3128 O O . GLY A 1 416 ? 4.359 17.031 0.827 1 97.69 416 GLY A O 1
ATOM 3129 N N . ARG A 1 417 ? 2.953 15.305 0.796 1 96.44 417 ARG A N 1
ATOM 3130 C CA . ARG A 1 417 ? 1.75 16.141 0.78 1 96.44 417 ARG A CA 1
ATOM 3131 C C . ARG A 1 417 ? 1.664 17 2.031 1 96.44 417 ARG A C 1
ATOM 3133 O O . ARG A 1 417 ? 1.312 18.172 1.954 1 96.44 417 ARG A O 1
ATOM 3140 N N . LEU A 1 418 ? 1.961 16.438 3.152 1 97.5 418 LEU A N 1
ATOM 3141 C CA . LEU A 1 418 ? 1.973 17.172 4.414 1 97.5 418 LEU A CA 1
ATOM 3142 C C . LEU A 1 418 ? 2.996 18.297 4.375 1 97.5 418 LEU A C 1
ATOM 3144 O O . LEU A 1 418 ? 2.686 19.438 4.742 1 97.5 418 LEU A O 1
ATOM 3148 N N . LEU A 1 419 ? 4.223 17.984 3.922 1 98 419 LEU A N 1
ATOM 3149 C CA . LEU A 1 419 ? 5.305 18.953 3.861 1 98 419 LEU A CA 1
ATOM 3150 C C . LEU A 1 419 ? 4.945 20.109 2.93 1 98 419 LEU A C 1
ATOM 3152 O O . LEU A 1 419 ? 5.203 21.281 3.246 1 98 419 LEU A O 1
ATOM 3156 N N . TYR A 1 420 ? 4.371 19.781 1.801 1 96.69 420 TYR A N 1
ATOM 3157 C CA . TYR A 1 420 ? 3.945 20.781 0.828 1 96.69 420 TYR A CA 1
ATOM 3158 C C . TYR A 1 420 ? 2.955 21.766 1.448 1 96.69 420 TYR A C 1
ATOM 3160 O O . TYR A 1 420 ? 3.107 22.984 1.316 1 96.69 420 TYR A O 1
ATOM 3168 N N . SER A 1 421 ? 1.985 21.219 2.131 1 96.75 421 SER A N 1
ATOM 3169 C CA . SER A 1 421 ? 0.961 22.062 2.75 1 96.75 421 SER A CA 1
ATOM 3170 C C . SER A 1 421 ? 1.561 22.969 3.818 1 96.75 421 SER A C 1
ATOM 3172 O O . SER A 1 421 ? 1.217 24.141 3.902 1 96.75 421 SER A O 1
ATOM 3174 N N . GLN A 1 422 ? 2.412 22.484 4.613 1 97.81 422 GLN A N 1
ATOM 3175 C CA . GLN A 1 42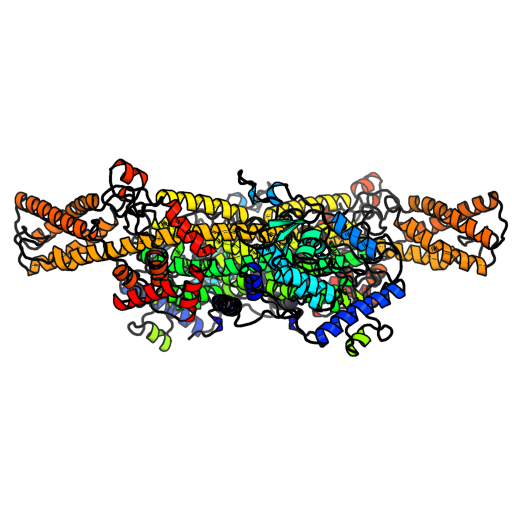2 ? 3.039 23.25 5.688 1 97.81 422 GLN A CA 1
ATOM 3176 C C . GLN A 1 422 ? 3.873 24.391 5.133 1 97.81 422 GLN A C 1
ATOM 3178 O O . GLN A 1 422 ? 3.785 25.531 5.617 1 97.81 422 GLN A O 1
ATOM 3183 N N . VAL A 1 423 ? 4.621 24.141 4.102 1 97 423 VAL A N 1
ATOM 3184 C CA . VAL A 1 423 ? 5.488 25.156 3.521 1 97 423 VAL A CA 1
ATOM 3185 C C . VAL A 1 423 ? 4.637 26.266 2.902 1 97 423 VAL A C 1
ATOM 3187 O O . VAL A 1 423 ? 4.898 27.453 3.121 1 97 423 VAL A O 1
ATOM 3190 N N . THR A 1 424 ? 3.615 25.906 2.195 1 94 424 THR A N 1
ATOM 3191 C CA . THR A 1 424 ? 2.752 26.875 1.541 1 94 424 THR A CA 1
ATOM 3192 C C . THR A 1 424 ? 2.051 27.75 2.574 1 94 424 THR A C 1
ATOM 3194 O O . THR A 1 424 ? 1.896 28.969 2.369 1 94 424 THR A O 1
ATOM 3197 N N . GLU A 1 425 ? 1.688 27.188 3.67 1 95.62 425 GLU A N 1
ATOM 3198 C CA . GLU A 1 425 ? 1.004 27.938 4.723 1 95.62 425 GLU A CA 1
ATOM 3199 C C . GLU A 1 425 ? 1.942 28.938 5.391 1 95.62 425 GLU A C 1
ATOM 3201 O O . GLU A 1 425 ? 1.517 30.016 5.797 1 95.62 425 GLU A O 1
ATOM 3206 N N . MET A 1 426 ? 3.207 28.625 5.496 1 96.25 426 MET A N 1
ATOM 3207 C CA . MET A 1 426 ? 4.172 29.531 6.105 1 96.25 426 MET A CA 1
ATOM 3208 C C . MET A 1 426 ? 4.484 30.703 5.18 1 96.25 426 MET A C 1
ATOM 3210 O O . MET A 1 426 ? 4.711 31.828 5.641 1 96.25 426 MET A O 1
ATOM 3214 N N . ILE A 1 427 ? 4.473 30.453 3.891 1 93.69 427 ILE A N 1
ATOM 3215 C CA . ILE A 1 427 ? 4.879 31.469 2.918 1 93.69 427 ILE A CA 1
ATOM 3216 C C . ILE A 1 427 ? 3.721 32.438 2.658 1 93.69 427 ILE A C 1
ATOM 3218 O O . ILE A 1 427 ? 3.936 33.625 2.434 1 93.69 427 ILE A O 1
ATOM 3222 N N . ASN A 1 428 ? 2.486 31.969 2.807 1 91.12 428 ASN A N 1
ATOM 3223 C CA . ASN A 1 428 ? 1.28 32.719 2.482 1 91.12 428 ASN A CA 1
ATOM 3224 C C . ASN A 1 428 ? 0.882 33.656 3.621 1 91.12 428 ASN A C 1
ATOM 3226 O O . ASN A 1 428 ? 0.536 33.188 4.711 1 91.12 428 ASN A O 1
ATOM 3230 N N . PRO A 1 429 ? 0.855 35 3.367 1 91.25 429 PRO A N 1
ATOM 3231 C CA . PRO A 1 429 ? 0.514 35.938 4.438 1 91.25 429 PRO A CA 1
ATOM 3232 C C . PRO A 1 429 ? -0.901 35.719 4.973 1 91.25 429 PRO A C 1
ATOM 3234 O O . PRO A 1 429 ? -1.184 36.062 6.125 1 91.25 429 PRO A O 1
ATOM 3237 N N . SER A 1 430 ? -1.748 35.125 4.246 1 89.81 430 SER A N 1
ATOM 3238 C CA . SER A 1 430 ? -3.121 34.875 4.688 1 89.81 430 SER A CA 1
ATOM 3239 C C . SER A 1 430 ? -3.195 33.75 5.691 1 89.81 430 SER A C 1
ATOM 3241 O O . SER A 1 430 ? -4.199 33.594 6.391 1 89.81 430 SER A O 1
ATOM 3243 N N . THR A 1 431 ? -2.084 32.969 5.758 1 92.12 431 THR A N 1
ATOM 3244 C CA . THR A 1 431 ? -2.191 31.781 6.598 1 92.12 431 THR A CA 1
ATOM 3245 C C . THR A 1 431 ? -1.026 31.719 7.582 1 92.12 431 THR A C 1
ATOM 3247 O O . THR A 1 431 ? -1.009 30.859 8.469 1 92.12 431 THR A O 1
ATOM 3250 N N . ASN A 1 432 ? -0.062 32.594 7.52 1 94.5 432 ASN A N 1
ATOM 3251 C CA . ASN A 1 432 ? 1.168 32.406 8.281 1 94.5 432 ASN A CA 1
ATOM 3252 C C . ASN A 1 432 ? 1.129 33.188 9.609 1 94.5 432 ASN A C 1
ATOM 3254 O O . ASN A 1 432 ? 2.164 33.375 10.242 1 94.5 432 ASN A O 1
ATOM 3258 N N . ASN A 1 433 ? -0.044 33.688 9.945 1 93.44 433 ASN A N 1
ATOM 3259 C CA . ASN A 1 433 ? -0.278 34.312 11.242 1 93.44 433 ASN A CA 1
ATOM 3260 C C . ASN A 1 433 ? 0.573 35.594 11.414 1 93.44 433 ASN A C 1
ATOM 3262 O O . ASN A 1 433 ? 1.302 35.719 12.406 1 93.44 433 ASN A O 1
ATOM 3266 N N . GLY A 1 434 ? 0.572 36.5 10.422 1 93.56 434 GLY A N 1
ATOM 3267 C CA . GLY A 1 434 ? 1.072 37.844 10.586 1 93.56 434 GLY A CA 1
ATOM 3268 C C . GLY A 1 434 ? 2.475 38.031 10.039 1 93.56 434 GLY A C 1
ATOM 3269 O O . GLY A 1 434 ? 2.984 39.156 10 1 93.56 434 GLY A O 1
ATOM 3270 N N . LEU A 1 435 ? 3.145 36.969 9.609 1 93.44 435 LEU A N 1
ATOM 3271 C CA . LEU A 1 435 ? 4.457 37.125 9 1 93.44 435 LEU A CA 1
ATOM 3272 C C . LEU A 1 435 ? 4.34 37.812 7.637 1 93.44 435 LEU A C 1
ATOM 3274 O O . LEU A 1 435 ? 3.309 37.688 6.973 1 93.44 435 LEU A O 1
ATOM 3278 N N . GLU A 1 436 ? 5.324 38.531 7.293 1 91.25 436 GLU A N 1
ATOM 3279 C CA . GLU A 1 436 ? 5.301 39.219 6.02 1 91.25 436 GLU A CA 1
ATOM 3280 C C . GLU A 1 436 ? 5.211 38.25 4.848 1 91.25 436 GLU A C 1
ATOM 3282 O O . GLU A 1 436 ? 5.75 37.156 4.906 1 91.25 436 GLU A O 1
ATOM 3287 N N . ALA A 1 437 ? 4.566 38.688 3.814 1 87.69 437 ALA A N 1
ATOM 3288 C CA . ALA A 1 437 ? 4.426 37.906 2.604 1 87.69 437 ALA A CA 1
ATOM 3289 C C . ALA A 1 437 ? 5.789 37.406 2.113 1 87.69 437 ALA A C 1
ATOM 3291 O O . ALA A 1 437 ? 6.773 38.156 2.156 1 87.69 437 ALA A O 1
ATOM 3292 N N . ASN A 1 438 ? 5.855 36.188 1.701 1 88.25 438 ASN A N 1
ATOM 3293 C CA . ASN A 1 438 ? 7.062 35.562 1.157 1 88.25 438 ASN A CA 1
ATOM 3294 C C . ASN A 1 438 ? 8.172 35.469 2.205 1 88.25 438 ASN A C 1
ATOM 3296 O O . ASN A 1 438 ? 9.32 35.188 1.874 1 88.25 438 ASN A O 1
ATOM 3300 N N . LEU A 1 439 ? 7.789 35.719 3.461 1 92.88 439 LEU A N 1
ATOM 3301 C CA . LEU A 1 439 ? 8.719 35.719 4.582 1 92.88 439 LEU A CA 1
ATOM 3302 C C . LEU A 1 439 ? 9.859 36.688 4.359 1 92.88 439 LEU A C 1
ATOM 3304 O O . LEU A 1 439 ? 11.031 36.344 4.504 1 92.88 439 LEU A O 1
ATOM 3308 N N . ASN A 1 440 ? 9.5 37.812 3.971 1 87.44 440 ASN A N 1
ATOM 3309 C CA . ASN A 1 440 ? 10.43 38.906 3.701 1 87.44 440 ASN A CA 1
ATOM 3310 C C . ASN A 1 440 ? 10.945 39.531 4.992 1 87.44 440 ASN A C 1
ATOM 3312 O O . ASN A 1 440 ? 10.172 39.844 5.895 1 87.44 440 ASN A O 1
ATOM 3316 N N . VAL A 1 441 ? 12.266 39.75 5.191 1 85.12 441 VAL A N 1
ATOM 3317 C CA . VAL A 1 441 ? 12.844 40.344 6.402 1 85.12 441 VAL A CA 1
ATOM 3318 C C . VAL A 1 441 ? 13.43 41.719 6.09 1 85.12 441 VAL A C 1
ATOM 3320 O O . VAL A 1 441 ? 13.875 42.438 6.996 1 85.12 441 VAL A O 1
ATOM 3323 N N . SER A 1 442 ? 13.336 42.188 4.941 1 77 442 SER A N 1
ATOM 3324 C CA . SER A 1 442 ? 13.977 43.438 4.555 1 77 442 SER A CA 1
ATOM 3325 C C . SER A 1 442 ? 12.977 44.594 4.508 1 77 442 SER A C 1
ATOM 3327 O O . SER A 1 442 ? 11.773 44.375 4.656 1 77 442 SER A O 1
ATOM 3329 N N . VAL A 1 443 ? 13.602 45.719 4.324 1 76.62 443 VAL A N 1
ATOM 3330 C CA . VAL A 1 443 ? 12.781 46.906 4.227 1 76.62 443 VAL A CA 1
ATOM 3331 C C . VAL A 1 443 ? 12.18 47.031 2.828 1 76.62 443 VAL A C 1
ATOM 3333 O O . VAL A 1 443 ? 11.227 47.781 2.607 1 76.62 443 VAL A O 1
ATOM 3336 N N . HIS A 1 444 ? 12.672 46.25 1.925 1 76.12 444 HIS A N 1
ATOM 3337 C CA . HIS A 1 444 ? 12.18 46.219 0.551 1 76.12 444 HIS A CA 1
ATOM 3338 C C . HIS A 1 444 ? 11.227 45.031 0.331 1 76.12 444 HIS A C 1
ATOM 3340 O O . HIS A 1 444 ? 11.273 44.062 1.063 1 76.12 444 HIS A O 1
ATOM 3346 N N . GLU A 1 445 ? 10.367 45.281 -0.618 1 77.88 445 GLU A N 1
ATOM 3347 C CA . GLU A 1 445 ? 9.57 44.156 -1.04 1 77.88 445 GLU A CA 1
ATOM 3348 C C . GLU A 1 445 ? 10.438 43.094 -1.693 1 77.88 445 GLU A C 1
ATOM 3350 O O . GLU A 1 445 ? 11.297 43.375 -2.525 1 77.88 445 GLU A O 1
ATOM 3355 N N . ASN A 1 446 ? 10.383 41.875 -1.142 1 78.94 446 ASN A N 1
ATOM 3356 C CA . ASN A 1 446 ? 11.141 40.75 -1.679 1 78.94 446 ASN A CA 1
ATOM 3357 C C . ASN A 1 446 ? 10.234 39.562 -1.984 1 78.94 446 ASN A C 1
ATOM 3359 O O . ASN A 1 446 ? 9.141 39.438 -1.434 1 78.94 446 ASN A O 1
ATOM 3363 N N . PHE A 1 447 ? 10.664 38.781 -2.938 1 79.94 447 PHE A N 1
ATOM 3364 C CA . PHE A 1 447 ? 9.914 37.594 -3.389 1 79.94 447 PHE A CA 1
ATOM 3365 C C . PHE A 1 447 ? 10.719 36.312 -3.166 1 79.94 447 PHE A C 1
ATOM 3367 O O . PHE A 1 447 ? 10.641 35.406 -3.967 1 79.94 447 PHE A O 1
ATOM 3374 N N . THR A 1 448 ? 11.484 36.344 -2.092 1 79.69 448 THR A N 1
ATOM 3375 C CA . THR A 1 448 ? 12.516 35.344 -1.829 1 79.69 448 THR A CA 1
ATOM 3376 C C . THR A 1 448 ? 11.922 33.938 -1.799 1 79.69 448 THR A C 1
ATOM 3378 O O . THR A 1 448 ? 12.438 33.031 -2.439 1 79.69 448 THR A O 1
ATOM 3381 N N . MET A 1 449 ? 10.789 33.688 -1.107 1 91.88 449 MET A N 1
ATOM 3382 C CA . MET A 1 449 ? 10.289 32.344 -0.894 1 91.88 449 MET A CA 1
ATOM 3383 C C . MET A 1 449 ? 9.266 31.953 -1.957 1 91.88 449 MET A C 1
ATOM 3385 O O . MET A 1 449 ? 8.789 30.828 -1.997 1 91.88 449 MET A O 1
ATOM 3389 N N . LYS A 1 450 ? 8.93 32.875 -2.867 1 84.88 450 LYS A N 1
ATOM 3390 C CA . LYS A 1 450 ? 7.961 32.594 -3.924 1 84.88 450 LYS A CA 1
ATOM 3391 C C . LYS A 1 450 ? 8.422 31.453 -4.809 1 84.88 450 LYS A C 1
ATOM 3393 O O . LYS A 1 450 ? 7.605 30.625 -5.242 1 84.88 450 LYS A O 1
ATOM 3398 N N . GLY A 1 451 ? 9.711 31.5 -5.188 1 85 451 GLY A N 1
ATOM 3399 C CA . GLY A 1 451 ? 10.258 30.422 -5.988 1 85 451 GLY A CA 1
ATOM 3400 C C . GLY A 1 451 ? 10.195 29.078 -5.293 1 85 451 GLY A C 1
ATOM 3401 O O . GLY A 1 451 ? 9.938 28.047 -5.934 1 85 451 GLY A O 1
ATOM 3402 N N . ILE A 1 452 ? 10.445 28.984 -3.99 1 91.94 452 ILE A N 1
ATOM 3403 C CA . ILE A 1 452 ? 10.383 27.75 -3.219 1 91.94 452 ILE A CA 1
ATOM 3404 C C . ILE A 1 452 ? 8.961 27.203 -3.232 1 91.94 452 ILE A C 1
ATOM 3406 O O . ILE A 1 452 ? 8.758 26 -3.357 1 91.94 452 ILE A O 1
ATOM 3410 N N . ASP A 1 453 ? 7.965 28.094 -3.127 1 91.38 453 ASP A N 1
ATOM 3411 C CA . ASP A 1 453 ? 6.566 27.672 -3.184 1 91.38 453 ASP A CA 1
ATOM 3412 C C . ASP A 1 453 ? 6.254 26.969 -4.508 1 91.38 453 ASP A C 1
ATOM 3414 O O . ASP A 1 453 ? 5.602 25.922 -4.527 1 91.38 453 ASP A O 1
ATOM 3418 N N . VAL A 1 454 ? 6.742 27.562 -5.613 1 84.81 454 VAL A N 1
ATOM 3419 C CA . VAL A 1 454 ? 6.527 27 -6.938 1 84.81 454 VAL A CA 1
ATOM 3420 C C . VAL A 1 454 ? 7.258 25.672 -7.051 1 84.81 454 VAL A C 1
ATOM 3422 O O . VAL A 1 454 ? 6.707 24.688 -7.578 1 84.81 454 VAL A O 1
ATOM 3425 N N . ASN A 1 455 ? 8.547 25.609 -6.555 1 88.31 455 ASN A N 1
ATOM 3426 C CA . ASN A 1 455 ? 9.305 24.359 -6.559 1 88.31 455 ASN A CA 1
ATOM 3427 C C . ASN A 1 455 ? 8.578 23.266 -5.797 1 88.31 455 ASN A C 1
ATOM 3429 O O . ASN A 1 455 ? 8.492 22.125 -6.266 1 88.31 455 ASN A O 1
ATOM 3433 N N . MET A 1 456 ? 8.008 23.609 -4.664 1 93.62 456 MET A N 1
ATOM 3434 C CA . MET A 1 456 ? 7.289 22.641 -3.834 1 93.62 456 MET A CA 1
ATOM 3435 C C . MET A 1 456 ? 6.086 22.078 -4.578 1 93.62 456 MET A C 1
ATOM 3437 O O . MET A 1 456 ? 5.789 20.891 -4.48 1 93.62 456 MET A O 1
ATOM 3441 N N . SER A 1 457 ? 5.363 22.953 -5.293 1 87.5 457 SER A N 1
ATOM 3442 C CA . SER A 1 457 ? 4.227 22.5 -6.09 1 87.5 457 SER A CA 1
ATOM 3443 C C . SER A 1 457 ? 4.668 21.531 -7.191 1 87.5 457 SER A C 1
ATOM 3445 O O . SER A 1 457 ? 3.996 20.547 -7.461 1 87.5 457 SER A O 1
ATOM 3447 N N . ALA A 1 458 ? 5.77 21.891 -7.805 1 88.06 458 ALA A N 1
ATOM 3448 C CA . ALA A 1 458 ? 6.309 21.016 -8.852 1 88.06 458 ALA A CA 1
ATOM 3449 C C . ALA A 1 458 ? 6.711 19.656 -8.289 1 88.06 458 ALA A C 1
ATOM 3451 O O . ALA A 1 458 ? 6.383 18.625 -8.867 1 88.06 458 ALA A O 1
ATOM 3452 N N . TYR A 1 459 ? 7.488 19.641 -7.176 1 92.81 459 TYR A N 1
ATOM 3453 C CA . TYR A 1 459 ? 7.898 18.406 -6.516 1 92.81 459 TYR A CA 1
ATOM 3454 C C . TYR A 1 459 ? 6.691 17.562 -6.133 1 92.81 459 TYR A C 1
ATOM 3456 O O . TYR A 1 459 ? 6.684 16.344 -6.336 1 92.81 459 TYR A O 1
ATOM 3464 N N . MET A 1 460 ? 5.621 18.172 -5.57 1 94.25 460 MET A N 1
ATOM 3465 C CA . MET A 1 460 ? 4.434 17.453 -5.125 1 94.25 460 MET A CA 1
ATOM 3466 C C . MET A 1 460 ? 3.717 16.797 -6.309 1 94.25 460 MET A C 1
ATOM 3468 O O . MET A 1 460 ? 3.229 15.68 -6.203 1 94.25 460 MET A O 1
ATOM 3472 N N . SER A 1 461 ? 3.607 17.578 -7.41 1 87.38 461 SER A N 1
ATOM 3473 C CA . SER A 1 461 ? 2.975 17.031 -8.609 1 87.38 461 SER A CA 1
ATOM 3474 C C . SER A 1 461 ? 3.73 15.805 -9.117 1 87.38 461 SER A C 1
ATOM 3476 O O . SER A 1 461 ? 3.117 14.805 -9.5 1 87.38 461 SER A O 1
ATOM 3478 N N . GLU A 1 462 ? 5.047 15.945 -9.172 1 87.31 462 GLU A N 1
ATOM 3479 C CA . GLU A 1 462 ? 5.879 14.82 -9.586 1 87.31 462 GLU A CA 1
ATOM 3480 C C . GLU A 1 462 ? 5.719 13.633 -8.641 1 87.31 462 GLU A C 1
ATOM 3482 O O . GLU A 1 462 ? 5.57 12.492 -9.086 1 87.31 462 GLU A O 1
ATOM 3487 N N . LEU A 1 463 ? 5.758 13.852 -7.383 1 93.88 463 LEU A N 1
ATOM 3488 C CA . LEU A 1 463 ? 5.617 12.82 -6.359 1 93.88 463 LEU A CA 1
ATOM 3489 C C . LEU A 1 463 ? 4.262 12.133 -6.473 1 93.88 463 LEU A C 1
ATOM 3491 O O . LEU A 1 463 ? 4.168 10.906 -6.336 1 93.88 463 LEU A O 1
ATOM 3495 N N . ALA A 1 464 ? 3.17 12.891 -6.676 1 92.25 464 ALA A N 1
ATOM 3496 C CA . ALA A 1 464 ? 1.826 12.336 -6.828 1 92.25 464 ALA A CA 1
ATOM 3497 C C . ALA A 1 464 ? 1.754 11.398 -8.023 1 92.25 464 ALA A C 1
ATOM 3499 O O . ALA A 1 464 ? 1.104 10.352 -7.961 1 92.25 464 ALA A O 1
ATOM 3500 N N . ALA A 1 465 ? 2.381 11.781 -9.031 1 85.25 465 ALA A N 1
ATOM 3501 C CA . ALA A 1 465 ? 2.408 10.938 -10.219 1 85.25 465 ALA A CA 1
ATOM 3502 C C . ALA A 1 465 ? 3.164 9.641 -9.953 1 85.25 465 ALA A C 1
ATOM 3504 O O . ALA A 1 465 ? 2.766 8.57 -10.43 1 85.25 465 ALA A O 1
ATOM 3505 N N . LEU A 1 466 ? 4.223 9.688 -9.203 1 90.88 466 LEU A N 1
ATOM 3506 C CA . LEU A 1 466 ? 5.062 8.539 -8.891 1 90.88 466 LEU A CA 1
ATOM 3507 C C . LEU A 1 466 ? 4.316 7.543 -8.008 1 90.88 466 LEU A C 1
ATOM 3509 O O . LEU A 1 466 ? 4.715 6.379 -7.906 1 90.88 466 LEU A O 1
ATOM 3513 N N . ALA A 1 467 ? 3.197 7.992 -7.445 1 91.88 467 ALA A N 1
ATOM 3514 C CA . ALA A 1 467 ? 2.465 7.152 -6.5 1 91.88 467 ALA A CA 1
ATOM 3515 C C . ALA A 1 467 ? 1.788 5.984 -7.215 1 91.88 467 ALA A C 1
ATOM 3517 O O . ALA A 1 467 ? 1.41 4.996 -6.582 1 91.88 467 ALA A O 1
ATOM 3518 N N . HIS A 1 468 ? 1.638 6.035 -8.484 1 88.12 468 HIS A N 1
ATOM 3519 C CA . HIS A 1 468 ? 1.035 4.957 -9.258 1 88.12 468 HIS A CA 1
ATOM 3520 C C . HIS A 1 468 ? 1.859 3.676 -9.148 1 88.12 468 HIS A C 1
ATOM 3522 O O . HIS A 1 468 ? 3.062 3.684 -9.422 1 88.12 468 HIS A O 1
ATOM 3528 N N . PRO A 1 469 ? 1.161 2.594 -8.75 1 91.5 469 PRO A N 1
ATOM 3529 C CA . PRO A 1 469 ? 1.936 1.356 -8.625 1 91.5 469 PRO A CA 1
ATOM 3530 C C . PRO A 1 469 ? 2.328 0.766 -9.977 1 91.5 469 PRO A C 1
ATOM 3532 O O . PRO A 1 469 ? 1.462 0.505 -10.812 1 91.5 469 PRO A O 1
ATOM 3535 N N . VAL A 1 470 ? 3.627 0.476 -10.148 1 90.25 470 VAL A N 1
ATOM 3536 C CA . VAL A 1 470 ? 4.094 -0.13 -11.391 1 90.25 470 VAL A CA 1
ATOM 3537 C C . VAL A 1 470 ? 3.68 -1.6 -11.438 1 90.25 470 VAL A C 1
ATOM 3539 O O . VAL A 1 470 ? 3.615 -2.199 -12.516 1 90.25 470 VAL A O 1
ATOM 3542 N N . SER A 1 471 ? 3.357 -2.154 -10.281 1 89.25 471 SER A N 1
ATOM 3543 C CA . SER A 1 471 ? 2.967 -3.557 -10.172 1 89.25 471 SER A CA 1
ATOM 3544 C C . SER A 1 471 ? 1.705 -3.844 -10.977 1 89.25 471 SER A C 1
ATOM 3546 O O . SER A 1 471 ? 1.388 -5.004 -11.25 1 89.25 471 SER A O 1
ATOM 3548 N N . SER A 1 472 ? 0.96 -2.826 -11.398 1 88.81 472 SER A N 1
ATOM 3549 C CA . SER A 1 472 ? -0.25 -3.012 -12.195 1 88.81 472 SER A CA 1
ATOM 3550 C C . SER A 1 472 ? 0.081 -3.188 -13.672 1 88.81 472 SER A C 1
ATOM 3552 O O . SER A 1 472 ? -0.807 -3.449 -14.484 1 88.81 472 SER A O 1
ATOM 3554 N N . HIS A 1 473 ? 1.363 -3.219 -14.086 1 84.88 473 HIS A N 1
ATOM 3555 C CA . HIS A 1 473 ? 1.771 -3.264 -15.484 1 84.88 473 HIS A CA 1
ATOM 3556 C C . HIS A 1 473 ? 2.543 -4.543 -15.797 1 84.88 473 HIS A C 1
ATOM 3558 O O . HIS A 1 473 ? 3.475 -4.531 -16.609 1 84.88 473 HIS A O 1
ATOM 3564 N N . VAL A 1 474 ? 2.188 -5.562 -15.195 1 84.94 474 VAL A N 1
ATOM 3565 C CA . VAL A 1 474 ? 2.846 -6.855 -15.367 1 84.94 474 VAL A CA 1
ATOM 3566 C C . VAL A 1 474 ? 2.637 -7.352 -16.797 1 84.94 474 VAL A C 1
ATOM 3568 O O . VAL A 1 474 ? 1.516 -7.332 -17.312 1 84.94 474 VAL A O 1
ATOM 3571 N N . MET A 1 475 ? 3.771 -7.742 -17.422 1 75.81 475 MET A N 1
ATOM 3572 C CA . MET A 1 475 ? 3.744 -8.344 -18.75 1 75.81 475 MET A CA 1
ATOM 3573 C C . MET A 1 475 ? 4.195 -9.805 -18.703 1 75.81 475 MET A C 1
ATOM 3575 O O . MET A 1 475 ? 5.059 -10.164 -17.906 1 75.81 475 MET A O 1
ATOM 3579 N N . SER A 1 476 ? 3.518 -10.648 -19.516 1 86.56 476 SER A N 1
ATOM 3580 C CA . SER A 1 476 ? 3.967 -12.031 -19.656 1 86.56 476 SER A CA 1
ATOM 3581 C C . SER A 1 476 ? 5.262 -12.109 -20.469 1 86.56 476 SER A C 1
ATOM 3583 O O . SER A 1 476 ? 5.445 -11.367 -21.438 1 86.56 476 SER A O 1
ATOM 3585 N N . ALA A 1 477 ? 6.191 -13.008 -19.938 1 80.44 477 ALA A N 1
ATOM 3586 C CA . ALA A 1 477 ? 7.492 -13.125 -20.594 1 80.44 477 ALA A CA 1
ATOM 3587 C C . ALA A 1 477 ? 7.895 -14.586 -20.75 1 80.44 477 ALA A C 1
ATOM 3589 O O . ALA A 1 477 ? 7.215 -15.484 -20.25 1 80.44 477 ALA A O 1
ATOM 3590 N N . GLU A 1 478 ? 9.016 -14.828 -21.594 1 83.38 478 GLU A N 1
ATOM 3591 C CA . GLU A 1 478 ? 9.664 -16.125 -21.766 1 83.38 478 GLU A CA 1
ATOM 3592 C C . GLU A 1 478 ? 8.672 -17.172 -22.281 1 83.38 478 GLU A C 1
ATOM 3594 O O . GLU A 1 478 ? 8.492 -18.219 -21.672 1 83.38 478 GLU A O 1
ATOM 3599 N N . MET A 1 479 ? 7.953 -16.875 -23.359 1 74.94 479 MET A N 1
ATOM 3600 C CA . MET A 1 479 ? 6.977 -17.734 -24.031 1 74.94 479 MET A CA 1
ATOM 3601 C C . MET A 1 479 ? 5.848 -18.109 -23.078 1 74.94 479 MET A C 1
ATOM 3603 O O . MET A 1 479 ? 5.402 -19.266 -23.062 1 74.94 479 MET A O 1
ATOM 3607 N N . HIS A 1 480 ? 5.547 -17.234 -22.047 1 78.25 480 HIS A N 1
ATOM 3608 C CA . HIS A 1 480 ? 4.395 -17.266 -21.156 1 78.25 480 HIS A CA 1
ATOM 3609 C C . HIS A 1 480 ? 4.629 -18.203 -19.984 1 78.25 480 HIS A C 1
ATOM 3611 O O . HIS A 1 480 ? 3.709 -18.5 -19.219 1 78.25 480 HIS A O 1
ATOM 3617 N N . ASN A 1 481 ? 5.902 -18.688 -19.844 1 84.88 481 ASN A N 1
ATOM 3618 C CA . ASN A 1 481 ? 6.227 -19.375 -18.609 1 84.88 481 ASN A CA 1
ATOM 3619 C C . ASN A 1 481 ? 6.148 -18.438 -17.406 1 84.88 481 ASN A C 1
ATOM 3621 O O . ASN A 1 481 ? 5.797 -18.859 -16.297 1 84.88 481 ASN A O 1
ATOM 3625 N N . GLN A 1 482 ? 6.551 -17.25 -17.703 1 89.38 482 GLN A N 1
ATOM 3626 C CA . GLN A 1 482 ? 6.469 -16.188 -16.703 1 89.38 482 GLN A CA 1
ATOM 3627 C C . GLN A 1 482 ? 5.207 -15.352 -16.891 1 89.38 482 GLN A C 1
ATOM 3629 O O . GLN A 1 482 ? 5.285 -14.164 -17.203 1 89.38 482 GLN A O 1
ATOM 3634 N N . GLY A 1 483 ? 4.074 -16 -16.594 1 89 483 GLY A N 1
ATOM 3635 C CA . GLY A 1 483 ? 2.789 -15.336 -16.75 1 89 483 GLY A CA 1
ATOM 3636 C C . GLY A 1 483 ? 2.561 -14.234 -15.727 1 89 483 GLY A C 1
ATOM 3637 O O . GLY A 1 483 ? 1.72 -13.359 -15.93 1 89 483 GLY A O 1
ATOM 3638 N N . ILE A 1 484 ? 3.312 -14.305 -14.664 1 91.44 484 ILE A N 1
ATOM 3639 C CA . ILE A 1 484 ? 3.293 -13.242 -13.672 1 91.44 484 ILE A CA 1
ATOM 3640 C C . ILE A 1 484 ? 4.719 -12.883 -13.266 1 91.44 484 ILE A C 1
ATOM 3642 O O . ILE A 1 484 ? 5.613 -13.727 -13.305 1 91.44 484 ILE A O 1
ATOM 3646 N N . ASN A 1 485 ? 4.934 -11.641 -12.93 1 93.12 485 ASN A N 1
ATOM 3647 C CA . ASN A 1 485 ? 6.211 -11.133 -12.453 1 93.12 485 ASN A CA 1
ATOM 3648 C C . ASN A 1 485 ? 6.027 -9.93 -11.531 1 93.12 485 ASN A C 1
ATOM 3650 O O . ASN A 1 485 ? 5.023 -9.219 -11.625 1 93.12 485 ASN A O 1
ATOM 3654 N N . SER A 1 486 ? 7.016 -9.648 -10.695 1 94.31 486 SER A N 1
ATOM 3655 C CA . SER A 1 486 ? 6.801 -8.781 -9.547 1 94.31 486 SER A CA 1
ATOM 3656 C C . SER A 1 486 ? 7.156 -7.332 -9.875 1 94.31 486 SER A C 1
ATOM 3658 O O . SER A 1 486 ? 6.727 -6.406 -9.18 1 94.31 486 SER A O 1
ATOM 3660 N N . LEU A 1 487 ? 8.031 -7.102 -10.859 1 95.25 487 LEU A N 1
ATOM 3661 C CA . LEU A 1 487 ? 8.578 -5.781 -11.148 1 95.25 487 LEU A CA 1
ATOM 3662 C C . LEU A 1 487 ? 9.188 -5.16 -9.891 1 95.25 487 LEU A C 1
ATOM 3664 O O . LEU A 1 487 ? 9.109 -3.943 -9.695 1 95.25 487 LEU A O 1
ATOM 3668 N N . ALA A 1 488 ? 9.805 -5.969 -9.109 1 96.62 488 ALA A N 1
ATOM 3669 C CA . ALA A 1 488 ? 10.281 -5.551 -7.793 1 96.62 488 ALA A CA 1
ATOM 3670 C C . ALA A 1 488 ? 11.359 -4.48 -7.914 1 96.62 488 ALA A C 1
ATOM 3672 O O . ALA A 1 488 ? 11.305 -3.455 -7.227 1 96.62 488 ALA A O 1
ATOM 3673 N N . LEU A 1 489 ? 12.383 -4.648 -8.75 1 96.19 489 LEU A N 1
ATOM 3674 C CA . LEU A 1 489 ? 13.453 -3.67 -8.875 1 96.19 489 LEU A CA 1
ATOM 3675 C C . LEU A 1 489 ? 12.922 -2.346 -9.422 1 96.19 489 LEU A C 1
ATOM 3677 O O . LEU A 1 489 ? 13.359 -1.275 -8.984 1 96.19 489 LEU A O 1
ATOM 3681 N N . LEU A 1 490 ? 12.031 -2.447 -10.391 1 94.56 490 LEU A N 1
ATOM 3682 C CA . LEU A 1 490 ? 11.422 -1.228 -10.914 1 94.56 490 LEU A CA 1
ATOM 3683 C C . LEU A 1 490 ? 10.656 -0.489 -9.828 1 94.56 490 LEU A C 1
ATOM 3685 O O . LEU A 1 490 ? 10.711 0.74 -9.75 1 94.56 490 LEU A O 1
ATOM 3689 N N . SER A 1 491 ? 9.883 -1.24 -9.039 1 95.94 491 SER A N 1
ATOM 3690 C CA . SER A 1 491 ? 9.18 -0.619 -7.926 1 95.94 491 SER A CA 1
ATOM 3691 C C . SER A 1 491 ? 10.156 0.055 -6.965 1 95.94 491 SER A C 1
ATOM 3693 O O . SER A 1 491 ? 9.898 1.161 -6.488 1 95.94 491 SER A O 1
ATOM 3695 N N . ALA A 1 492 ? 11.266 -0.594 -6.648 1 97.12 492 ALA A N 1
ATOM 3696 C CA . ALA A 1 492 ? 12.281 -0.021 -5.77 1 97.12 492 ALA A CA 1
ATOM 3697 C C . ALA A 1 492 ? 12.891 1.239 -6.379 1 97.12 492 ALA A C 1
ATOM 3699 O O . ALA A 1 492 ? 13.117 2.229 -5.68 1 97.12 492 ALA A O 1
ATOM 3700 N N . ARG A 1 493 ? 13.148 1.233 -7.684 1 95.44 493 ARG A N 1
ATOM 3701 C CA . ARG A 1 493 ? 13.703 2.387 -8.383 1 95.44 493 ARG A CA 1
ATOM 3702 C C . ARG A 1 493 ? 12.766 3.584 -8.305 1 95.44 493 ARG A C 1
ATOM 3704 O O . ARG A 1 493 ? 13.195 4.707 -8.039 1 95.44 493 ARG A O 1
ATOM 3711 N N . ARG A 1 494 ? 11.477 3.289 -8.523 1 95.56 494 ARG A N 1
ATOM 3712 C CA . ARG A 1 494 ? 10.484 4.359 -8.461 1 95.56 494 ARG A CA 1
ATOM 3713 C C . ARG A 1 494 ? 10.367 4.918 -7.047 1 95.56 494 ARG A C 1
ATOM 3715 O O . ARG A 1 494 ? 10.164 6.117 -6.863 1 95.56 494 ARG A O 1
ATOM 3722 N N . THR A 1 495 ? 10.43 4.047 -6.102 1 97.62 495 THR A N 1
ATOM 3723 C CA . THR A 1 495 ? 10.367 4.492 -4.711 1 97.62 495 THR A CA 1
ATOM 3724 C C . THR A 1 495 ? 11.602 5.312 -4.352 1 97.62 495 THR A C 1
ATOM 3726 O O . THR A 1 495 ? 11.516 6.266 -3.57 1 97.62 495 THR A O 1
ATOM 3729 N N . HIS A 1 496 ? 12.789 4.93 -4.875 1 97.06 496 HIS A N 1
ATOM 3730 C CA . HIS A 1 496 ? 14.008 5.707 -4.684 1 97.06 496 HIS A CA 1
ATOM 3731 C C . HIS A 1 496 ? 13.844 7.129 -5.207 1 97.06 496 HIS A C 1
ATOM 3733 O O . HIS A 1 496 ? 14.266 8.086 -4.559 1 97.06 496 HIS A O 1
ATOM 3739 N N . GLU A 1 497 ? 13.242 7.238 -6.375 1 94.31 497 GLU A N 1
ATOM 3740 C CA . GLU A 1 497 ? 12.953 8.555 -6.938 1 94.31 497 GLU A CA 1
ATOM 3741 C C . GLU A 1 497 ? 12.039 9.359 -6.02 1 94.31 497 GLU A C 1
ATOM 3743 O O . GLU A 1 497 ? 12.25 10.555 -5.82 1 94.31 497 GLU A O 1
ATOM 3748 N N . ALA A 1 498 ? 11.016 8.688 -5.5 1 97.31 498 ALA A N 1
ATOM 3749 C CA . ALA A 1 498 ? 10.094 9.344 -4.578 1 97.31 498 ALA A CA 1
ATOM 3750 C C . ALA A 1 498 ? 10.828 9.852 -3.34 1 97.31 498 ALA A C 1
ATOM 3752 O O . ALA A 1 498 ? 10.57 10.961 -2.867 1 97.31 498 ALA A O 1
ATOM 3753 N N . ALA A 1 499 ? 11.727 9.055 -2.799 1 97.44 499 ALA A N 1
ATOM 3754 C CA . ALA A 1 499 ? 12.492 9.445 -1.621 1 97.44 499 ALA A CA 1
ATOM 3755 C C . ALA A 1 499 ? 13.352 10.672 -1.91 1 97.44 499 ALA A C 1
ATOM 3757 O O . ALA A 1 499 ? 13.484 11.562 -1.064 1 97.44 499 ALA A O 1
ATOM 3758 N N . ASP A 1 500 ? 13.93 10.688 -3.074 1 95.88 500 ASP A N 1
ATOM 3759 C CA . ASP A 1 500 ? 14.75 11.828 -3.463 1 95.88 500 ASP A CA 1
ATOM 3760 C C . ASP A 1 500 ? 13.914 13.109 -3.533 1 95.88 500 ASP A C 1
ATOM 3762 O O . ASP A 1 500 ? 14.359 14.172 -3.102 1 95.88 500 ASP A O 1
ATOM 3766 N N . ILE A 1 501 ? 12.742 12.992 -4.062 1 95.81 501 ILE A N 1
ATOM 3767 C CA . ILE A 1 501 ? 11.852 14.148 -4.168 1 95.81 501 ILE A CA 1
ATOM 3768 C C . ILE A 1 501 ? 11.477 14.633 -2.773 1 95.81 501 ILE A C 1
ATOM 3770 O O . ILE A 1 501 ? 11.477 15.844 -2.51 1 95.81 501 ILE A O 1
ATOM 3774 N N . VAL A 1 502 ? 11.156 13.711 -1.899 1 98.25 502 VAL A N 1
ATOM 3775 C CA . VAL A 1 502 ? 10.789 14.102 -0.543 1 98.25 502 VAL A CA 1
ATOM 3776 C C . VAL A 1 502 ? 11.984 14.75 0.15 1 98.25 502 VAL A C 1
ATOM 3778 O O . VAL A 1 502 ? 11.828 15.68 0.942 1 98.25 502 VAL A O 1
ATOM 3781 N N . ALA A 1 503 ? 13.203 14.281 -0.156 1 97.56 503 ALA A N 1
ATOM 3782 C CA . ALA A 1 503 ? 14.398 14.93 0.378 1 97.56 503 ALA A CA 1
ATOM 3783 C C . ALA A 1 503 ? 14.516 16.375 -0.108 1 97.56 503 ALA A C 1
ATOM 3785 O O . ALA A 1 503 ? 14.883 17.266 0.657 1 97.56 503 ALA A O 1
ATOM 3786 N N . HIS A 1 504 ? 14.195 16.625 -1.424 1 96 504 HIS A N 1
ATOM 3787 C CA . HIS A 1 504 ? 14.125 17.984 -1.945 1 96 504 HIS A CA 1
ATOM 3788 C C . HIS A 1 504 ? 13.125 18.812 -1.158 1 96 504 HIS A C 1
ATOM 3790 O O . HIS A 1 504 ? 13.422 19.953 -0.792 1 96 504 HIS A O 1
ATOM 3796 N N . MET A 1 505 ? 12.047 18.234 -0.901 1 98.06 505 MET A N 1
ATOM 3797 C CA . MET A 1 505 ? 10.977 18.938 -0.196 1 98.06 505 MET A CA 1
ATOM 3798 C C . MET A 1 505 ? 11.391 19.25 1.236 1 98.06 505 MET A C 1
ATOM 3800 O O . MET A 1 505 ? 11.086 20.344 1.744 1 98.06 505 MET A O 1
ATOM 3804 N N . CYS A 1 506 ? 12.062 18.312 1.868 1 98.38 506 CYS A N 1
ATOM 3805 C CA . CYS A 1 506 ? 12.539 18.547 3.225 1 98.38 506 CYS A CA 1
ATOM 3806 C C . CYS A 1 506 ? 13.562 19.688 3.254 1 98.38 506 CYS A C 1
ATOM 3808 O O . CYS A 1 506 ? 13.562 20.5 4.18 1 98.38 506 CYS A O 1
ATOM 3810 N N . ALA A 1 507 ? 14.445 19.719 2.277 1 97.44 507 ALA A N 1
ATOM 3811 C CA . ALA A 1 507 ? 15.445 20.797 2.207 1 97.44 507 ALA A CA 1
ATOM 3812 C C . ALA A 1 507 ? 14.773 22.156 2.088 1 97.44 507 ALA A C 1
ATOM 3814 O O . ALA A 1 507 ? 15.141 23.094 2.797 1 97.44 507 ALA A O 1
ATOM 3815 N N . CYS A 1 508 ? 13.797 22.234 1.208 1 96.31 508 CYS A N 1
ATOM 3816 C CA . CYS A 1 508 ? 13.031 23.469 1.054 1 96.31 508 CYS A CA 1
ATOM 3817 C C . CYS A 1 508 ? 12.32 23.828 2.352 1 96.31 508 CYS A C 1
ATOM 3819 O O . CYS A 1 508 ? 12.312 25 2.754 1 96.31 508 CYS A O 1
ATOM 3821 N N . HIS A 1 509 ? 11.758 22.828 2.973 1 98.56 509 HIS A N 1
ATOM 3822 C CA . HIS A 1 509 ? 11.016 23.031 4.211 1 98.56 509 HIS A CA 1
ATOM 3823 C C . HIS A 1 509 ? 11.922 23.594 5.305 1 98.56 509 HIS A C 1
ATOM 3825 O O . HIS A 1 509 ? 11.555 24.562 5.969 1 98.56 509 HIS A O 1
ATOM 3831 N N . ILE A 1 510 ? 13.086 23.031 5.492 1 98.25 510 ILE A N 1
ATOM 3832 C CA . ILE A 1 510 ? 14.031 23.469 6.504 1 98.25 510 ILE A CA 1
ATOM 3833 C C . ILE A 1 510 ? 14.422 24.922 6.242 1 98.25 510 ILE A C 1
ATOM 3835 O O . ILE A 1 510 ? 14.445 25.75 7.164 1 98.25 510 ILE A O 1
ATOM 3839 N N . TYR A 1 511 ? 14.656 25.281 5.012 1 96.81 511 TYR A N 1
ATOM 3840 C CA . TYR A 1 511 ? 15.047 26.625 4.621 1 96.81 511 TYR A CA 1
ATOM 3841 C C . TYR A 1 511 ? 13.945 27.625 4.961 1 96.81 511 TYR A C 1
ATOM 3843 O O . TYR A 1 511 ? 14.219 28.672 5.566 1 96.81 511 TYR A O 1
ATOM 3851 N N . VAL A 1 512 ? 12.773 27.266 4.637 1 97.31 512 VAL A N 1
ATOM 3852 C CA . VAL A 1 512 ? 11.617 28.141 4.82 1 97.31 512 VAL A CA 1
ATOM 3853 C C . VAL A 1 512 ? 11.297 28.266 6.309 1 97.31 512 VAL A C 1
ATOM 3855 O O . VAL A 1 512 ? 11.07 29.375 6.812 1 97.31 512 VAL A O 1
ATOM 3858 N N . SER A 1 513 ? 11.281 27.172 7.016 1 98.06 513 SER A N 1
ATOM 3859 C CA . SER A 1 513 ? 10.867 27.172 8.414 1 98.06 513 SER A CA 1
ATOM 3860 C C . SER A 1 513 ? 11.859 27.922 9.289 1 98.06 513 SER A C 1
ATOM 3862 O O . SER A 1 513 ? 11.461 28.609 10.242 1 98.06 513 SER A O 1
ATOM 3864 N N . CYS A 1 514 ? 13.125 27.859 8.984 1 97.38 514 CYS A N 1
ATOM 3865 C CA . CYS A 1 514 ? 14.117 28.562 9.773 1 97.38 514 CYS A CA 1
ATOM 3866 C C . CYS A 1 514 ? 14.008 30.078 9.562 1 97.38 514 CYS A C 1
ATOM 3868 O O . CYS A 1 514 ? 14.164 30.844 10.5 1 97.38 514 CYS A O 1
ATOM 3870 N N . GLN A 1 515 ? 13.727 30.5 8.312 1 95.06 515 GLN A N 1
ATOM 3871 C CA . GLN A 1 515 ? 13.438 31.906 8.039 1 95.06 515 GLN A CA 1
ATOM 3872 C C . GLN A 1 515 ? 12.211 32.375 8.82 1 95.06 515 GLN A C 1
ATOM 3874 O O . GLN A 1 515 ? 12.219 33.469 9.414 1 95.06 515 GLN A O 1
ATOM 3879 N N . ALA A 1 516 ? 11.227 31.547 8.852 1 97.25 516 ALA A N 1
ATOM 3880 C CA . ALA A 1 516 ? 9.945 31.891 9.461 1 97.25 516 ALA A CA 1
ATOM 3881 C C . ALA A 1 516 ? 10.078 32.031 10.977 1 97.25 516 ALA A C 1
ATOM 3883 O O . ALA A 1 516 ? 9.484 32.906 11.578 1 97.25 516 ALA A O 1
ATOM 3884 N N . VAL A 1 517 ? 10.836 31.156 11.617 1 97.31 517 VAL A N 1
ATOM 3885 C CA . VAL A 1 517 ? 10.93 31.203 13.078 1 97.31 517 VAL A CA 1
ATOM 3886 C C . VAL A 1 517 ? 11.75 32.406 13.5 1 97.31 517 VAL A C 1
ATOM 3888 O O . VAL A 1 517 ? 11.539 32.969 14.586 1 97.31 517 VAL A O 1
ATOM 3891 N N . GLU A 1 518 ? 12.695 32.875 12.742 1 95.88 518 GLU A N 1
ATOM 3892 C CA . GLU A 1 518 ? 13.43 34.094 13.031 1 95.88 518 GLU A CA 1
ATOM 3893 C C . GLU A 1 518 ? 12.508 35.312 12.977 1 95.88 518 GLU A C 1
ATOM 3895 O O . GLU A 1 518 ? 12.562 36.188 13.852 1 95.88 518 GLU A O 1
ATOM 3900 N N . MET A 1 519 ? 11.75 35.312 11.961 1 94.06 519 MET A N 1
ATOM 3901 C CA . MET A 1 519 ? 10.797 36.406 11.828 1 94.06 519 MET A CA 1
ATOM 3902 C C . MET A 1 519 ? 9.789 36.406 12.969 1 94.06 519 MET A C 1
ATOM 3904 O O . MET A 1 519 ? 9.43 37.438 13.492 1 94.06 519 MET A O 1
ATOM 3908 N N . ARG A 1 520 ? 9.336 35.219 13.312 1 95.31 520 ARG A N 1
ATOM 3909 C CA . ARG A 1 520 ? 8.391 35.094 14.414 1 95.31 520 ARG A CA 1
ATOM 3910 C C . ARG A 1 520 ? 9.008 35.562 15.727 1 95.31 520 ARG A C 1
ATOM 3912 O O . ARG A 1 520 ? 8.352 36.25 16.5 1 95.31 520 ARG A O 1
ATOM 3919 N N . ALA A 1 521 ? 10.227 35.219 15.977 1 95 521 ALA A N 1
ATOM 3920 C CA . ALA A 1 521 ? 10.93 35.656 17.188 1 95 521 ALA A CA 1
ATOM 3921 C C . ALA A 1 521 ? 11.062 37.188 17.234 1 95 521 ALA A C 1
ATOM 3923 O O . ALA A 1 521 ? 10.883 37.781 18.281 1 95 521 ALA A O 1
ATOM 3924 N N . ASN A 1 522 ? 11.367 37.812 16.156 1 93 522 ASN A N 1
ATOM 3925 C CA . ASN A 1 522 ? 11.484 39.25 16.094 1 93 522 ASN A CA 1
ATOM 3926 C C . ASN A 1 522 ? 10.133 39.938 16.297 1 93 522 ASN A C 1
ATOM 3928 O O . ASN A 1 522 ? 10.062 41 16.891 1 93 522 ASN A O 1
ATOM 3932 N N . HIS A 1 523 ? 9.172 39.312 15.68 1 92.44 523 HIS A N 1
ATOM 3933 C CA . HIS A 1 523 ? 7.828 39.844 15.867 1 92.44 523 HIS A CA 1
ATOM 3934 C C . HIS A 1 523 ? 7.441 39.875 17.344 1 92.44 523 HIS A C 1
ATOM 3936 O O . HIS A 1 523 ? 6.871 40.844 17.828 1 92.44 523 HIS A O 1
ATOM 3942 N N . HIS A 1 524 ? 7.773 38.844 18.062 1 92.44 524 HIS A N 1
ATOM 3943 C CA . HIS A 1 524 ? 7.512 38.781 19.484 1 92.44 524 HIS A CA 1
ATOM 3944 C C . HIS A 1 524 ? 8.273 39.875 20.234 1 92.44 524 HIS A C 1
ATOM 3946 O O . HIS A 1 524 ? 7.711 40.531 21.109 1 92.44 524 HIS A O 1
ATOM 3952 N N . ARG A 1 525 ? 9.453 40.062 19.922 1 92.38 525 ARG A N 1
ATOM 3953 C CA . ARG A 1 525 ? 10.273 41.062 20.562 1 92.38 525 ARG A CA 1
ATOM 3954 C C . ARG A 1 525 ? 9.688 42.469 20.328 1 92.38 525 ARG A C 1
ATOM 3956 O O . ARG A 1 525 ? 9.625 43.281 21.25 1 92.38 525 ARG A O 1
ATOM 3963 N N . PHE A 1 526 ? 9.305 42.75 19.156 1 93.69 526 PHE A N 1
ATOM 3964 C CA . PHE A 1 526 ? 8.711 44.062 18.797 1 93.69 526 PHE A CA 1
ATOM 3965 C C . PHE A 1 526 ? 7.457 44.312 19.609 1 93.69 526 PHE A C 1
ATOM 3967 O O . PHE A 1 526 ? 7.316 45.375 20.219 1 93.69 526 PHE A O 1
ATOM 3974 N N . LEU A 1 527 ? 6.613 43.281 19.625 1 93.38 527 LEU A N 1
ATOM 3975 C CA . LEU A 1 527 ? 5.352 43.438 20.344 1 93.38 527 LEU A CA 1
ATOM 3976 C C . LEU A 1 527 ? 5.59 43.594 21.844 1 93.38 527 LEU A C 1
ATOM 3978 O O . LEU A 1 527 ? 4.902 44.344 22.516 1 93.38 527 LEU A O 1
ATOM 3982 N N . ASP A 1 528 ? 6.57 42.906 22.312 1 92.75 528 ASP A N 1
ATOM 3983 C CA . ASP A 1 528 ? 6.938 43.031 23.719 1 92.75 528 ASP A CA 1
ATOM 3984 C C . ASP A 1 528 ? 7.473 44.438 24.016 1 92.75 528 ASP A C 1
ATOM 3986 O O . ASP A 1 528 ? 7.148 45.031 25.047 1 92.75 528 ASP A O 1
ATOM 3990 N N . THR A 1 529 ? 8.258 44.906 23.125 1 92.62 529 THR A N 1
ATOM 3991 C CA . THR A 1 529 ? 8.812 46.25 23.281 1 92.62 529 THR A CA 1
ATOM 3992 C C . THR A 1 529 ? 7.703 47.312 23.281 1 92.62 529 THR A C 1
ATOM 3994 O O . THR A 1 529 ? 7.719 48.219 24.109 1 92.62 529 THR A O 1
ATOM 3997 N N . LEU A 1 530 ? 6.785 47.125 22.453 1 94.19 530 LEU A N 1
ATOM 3998 C CA . LEU A 1 530 ? 5.66 48.062 22.406 1 94.19 530 LEU A CA 1
ATOM 3999 C C . LEU A 1 530 ? 4.832 47.969 23.672 1 94.19 530 LEU A C 1
ATOM 4001 O O . LEU A 1 530 ? 4.512 49 24.281 1 94.19 530 LEU A O 1
ATOM 4005 N N . ARG A 1 531 ? 4.527 46.844 24.078 1 93.75 531 ARG A N 1
ATOM 4006 C CA . ARG A 1 531 ? 3.637 46.594 25.203 1 93.75 531 ARG A CA 1
ATOM 4007 C C . ARG A 1 531 ? 4.281 47.031 26.516 1 93.75 531 ARG A C 1
ATOM 4009 O O . ARG A 1 531 ? 3.637 47.688 27.344 1 93.75 531 ARG A O 1
ATOM 4016 N N . ASP A 1 532 ? 5.555 46.781 26.688 1 93.31 532 ASP A N 1
ATOM 4017 C CA . ASP A 1 532 ? 6.164 46.906 28 1 93.31 532 ASP A CA 1
ATOM 4018 C C . ASP A 1 532 ? 6.938 48.219 28.141 1 93.31 532 ASP A C 1
ATOM 4020 O O . ASP A 1 532 ? 7.223 48.656 29.25 1 93.31 532 ASP A O 1
ATOM 4024 N N . ARG A 1 533 ? 7.199 48.844 26.984 1 92.88 533 ARG A N 1
ATOM 4025 C CA . ARG A 1 533 ? 8.055 50.031 27.078 1 92.88 533 ARG A CA 1
ATOM 4026 C C . ARG A 1 533 ? 7.398 51.25 26.406 1 92.88 533 ARG A C 1
ATOM 4028 O O . ARG A 1 533 ? 6.957 52.188 27.078 1 92.88 533 ARG A O 1
ATOM 4035 N N . GLU A 1 534 ? 7.137 51.156 25.172 1 94.25 534 GLU A N 1
ATOM 4036 C CA . GLU A 1 534 ? 6.754 52.312 24.391 1 94.25 534 GLU A CA 1
ATOM 4037 C C . GLU A 1 534 ? 5.383 52.844 24.812 1 94.25 534 GLU A C 1
ATOM 4039 O O . GLU A 1 534 ? 5.16 54.062 24.875 1 94.25 534 GLU A O 1
ATOM 4044 N N . LEU A 1 535 ? 4.48 52 25.078 1 94.5 535 LEU A N 1
ATOM 4045 C CA . LEU A 1 535 ? 3.111 52.375 25.391 1 94.5 535 LEU A CA 1
ATOM 4046 C C . LEU A 1 535 ? 2.994 52.812 26.844 1 94.5 535 LEU A C 1
ATOM 4048 O O . LEU A 1 535 ? 2.102 53.594 27.188 1 94.5 535 LEU A O 1
ATOM 4052 N N . ARG A 1 536 ? 3.879 52.375 27.641 1 92.69 536 ARG A N 1
ATOM 4053 C CA . ARG A 1 536 ? 3.746 52.594 29.078 1 92.69 536 ARG A CA 1
ATOM 4054 C C . ARG A 1 536 ? 4.68 53.719 29.531 1 92.69 536 ARG A C 1
ATOM 4056 O O . ARG A 1 536 ? 4.594 54.188 30.672 1 92.69 536 ARG A O 1
ATOM 4063 N N . ASP A 1 537 ? 5.52 54.219 28.656 1 91.69 537 ASP A N 1
ATOM 4064 C CA . ASP A 1 537 ? 6.43 55.312 28.984 1 91.69 537 ASP A CA 1
ATOM 4065 C C . ASP A 1 537 ? 5.672 56.625 29.141 1 91.69 537 ASP A C 1
ATOM 4067 O O . ASP A 1 537 ? 5.145 57.156 28.156 1 91.69 537 ASP A O 1
ATOM 4071 N N . PRO A 1 538 ? 5.609 57.156 30.297 1 88.62 538 PRO A N 1
ATOM 4072 C CA . PRO A 1 538 ? 4.828 58.375 30.516 1 88.62 538 PRO A CA 1
ATOM 4073 C C . PRO A 1 538 ? 5.57 59.656 30.094 1 88.62 538 PRO A C 1
ATOM 4075 O O . PRO A 1 538 ? 5 60.75 30.125 1 88.62 538 PRO A O 1
ATOM 4078 N N . THR A 1 539 ? 6.82 59.562 29.734 1 90.06 539 THR A N 1
ATOM 4079 C CA . THR A 1 539 ? 7.633 60.719 29.375 1 90.06 539 THR A CA 1
ATOM 4080 C C . THR A 1 539 ? 7.34 61.188 27.938 1 90.06 539 THR A C 1
ATOM 4082 O O . THR A 1 539 ? 6.512 60.562 27.25 1 90.06 539 THR A O 1
ATOM 4085 N N . HIS A 1 540 ? 7.98 62.25 27.578 1 89.62 540 HIS A N 1
ATOM 4086 C CA . HIS A 1 540 ? 7.789 62.781 26.234 1 89.62 540 HIS A CA 1
ATOM 4087 C C . HIS A 1 540 ? 8.328 61.812 25.172 1 89.62 540 HIS A C 1
ATOM 4089 O O . HIS A 1 540 ? 8.039 61.969 23.984 1 89.62 540 HIS A O 1
ATOM 4095 N N . PHE A 1 541 ? 8.914 60.719 25.609 1 89.38 541 PHE A N 1
ATOM 4096 C CA . PHE A 1 541 ? 9.445 59.719 24.688 1 89.38 541 PHE A CA 1
ATOM 4097 C C . PHE A 1 541 ? 8.453 58.594 24.5 1 89.38 541 PHE A C 1
ATOM 4099 O O . PHE A 1 541 ? 8.633 57.75 23.625 1 89.38 541 PHE A O 1
ATOM 4106 N N . GLY A 1 542 ? 7.473 58.625 25.297 1 92.56 542 GLY A N 1
ATOM 4107 C CA . GLY A 1 542 ? 6.488 57.562 25.219 1 92.56 542 GLY A CA 1
ATOM 4108 C C . GLY A 1 542 ? 5.492 57.75 24.094 1 92.56 542 GLY A C 1
ATOM 4109 O O . GLY A 1 542 ? 5.211 58.875 23.672 1 92.56 542 GLY A O 1
ATOM 4110 N N . ALA A 1 543 ? 4.914 56.625 23.625 1 94.12 543 ALA A N 1
ATOM 4111 C CA . ALA A 1 543 ? 4.055 56.594 22.453 1 94.12 543 ALA A CA 1
ATOM 4112 C C . ALA A 1 543 ? 2.756 57.344 22.703 1 94.12 543 ALA A C 1
ATOM 4114 O O . ALA A 1 543 ? 2.143 57.875 21.766 1 94.12 543 ALA A O 1
ATOM 4115 N N . LEU A 1 544 ? 2.357 57.469 23.953 1 94.25 544 LEU A N 1
ATOM 4116 C CA . LEU A 1 544 ? 1.05 58.031 24.234 1 94.25 544 LEU A CA 1
ATOM 4117 C C . LEU A 1 544 ? 1.188 59.469 24.75 1 94.25 544 LEU A C 1
ATOM 4119 O O . LEU A 1 544 ? 0.225 60.062 25.25 1 94.25 544 LEU A O 1
ATOM 4123 N N . HIS A 1 545 ? 2.332 60 24.609 1 91.38 545 HIS A N 1
ATOM 4124 C CA . HIS A 1 545 ? 2.564 61.406 25 1 91.38 545 HIS A CA 1
ATOM 4125 C C . HIS A 1 545 ? 1.766 62.375 24.141 1 91.38 545 HIS A C 1
ATOM 4127 O O . HIS A 1 545 ? 1.541 62.094 22.953 1 91.38 545 HIS A O 1
ATOM 4133 N N . GLY A 1 546 ? 1.393 63.469 24.75 1 87.69 546 GLY A N 1
ATOM 4134 C CA . GLY A 1 546 ? 0.732 64.5 23.984 1 87.69 546 GLY A CA 1
ATOM 4135 C C . GLY A 1 546 ? -0.76 64.562 24.25 1 87.69 546 GLY A C 1
ATOM 4136 O O . GLY A 1 546 ? -1.413 65.562 23.859 1 87.69 546 GLY A O 1
ATOM 4137 N N . LEU A 1 547 ? -1.251 63.625 24.922 1 89.69 547 LEU A N 1
ATOM 4138 C CA . LEU A 1 547 ? -2.68 63.625 25.203 1 89.69 547 LEU A CA 1
ATOM 4139 C C . LEU A 1 547 ? -2.979 64.312 26.531 1 89.69 547 LEU A C 1
ATOM 4141 O O . LEU A 1 547 ? -4.141 64.562 26.859 1 89.69 547 LEU A O 1
ATOM 4145 N N . GLY A 1 548 ? -1.927 64.625 27.25 1 85.69 548 GLY A N 1
ATOM 4146 C CA . GLY A 1 548 ? -2.092 65.312 28.531 1 85.69 548 GLY A CA 1
ATOM 4147 C C . GLY A 1 548 ? -2.631 64.375 29.609 1 85.69 548 GLY A C 1
ATOM 4148 O O . GLY A 1 548 ? -3.316 64.812 30.531 1 85.69 548 GLY A O 1
ATOM 4149 N N . LEU A 1 549 ? -2.303 63.188 29.547 1 89.44 549 LEU A N 1
ATOM 4150 C CA . LEU A 1 549 ? -2.848 62.219 30.5 1 89.44 549 LEU A CA 1
ATOM 4151 C C . LEU A 1 549 ? -1.927 62.031 31.703 1 89.44 549 LEU A C 1
ATOM 4153 O O . LEU A 1 549 ? -0.711 62.219 31.594 1 89.44 549 LEU A O 1
ATOM 4157 N N . LYS A 1 550 ? -2.566 61.719 32.812 1 90 550 LYS A N 1
ATOM 4158 C CA . LYS A 1 550 ? -1.806 61.312 34 1 90 550 LYS A CA 1
ATOM 4159 C C . LYS A 1 550 ? -1.23 59.906 33.812 1 90 550 LYS A C 1
ATOM 4161 O O . LYS A 1 550 ? -1.677 59.156 32.938 1 90 550 LYS A O 1
ATOM 4166 N N . CYS A 1 551 ? -0.262 59.562 34.656 1 89.75 551 CYS A N 1
ATOM 4167 C CA . CYS A 1 551 ? 0.464 58.312 34.531 1 89.75 551 CYS A CA 1
ATOM 4168 C C . CYS A 1 551 ? -0.487 57.125 34.625 1 89.75 551 CYS A C 1
ATOM 4170 O O . CYS A 1 551 ? -0.364 56.156 33.875 1 89.75 551 CYS A O 1
ATOM 4172 N N . THR A 1 552 ? -1.455 57.25 35.5 1 91.75 552 THR A N 1
ATOM 4173 C CA . THR A 1 552 ? -2.398 56.156 35.688 1 91.75 552 THR A CA 1
ATOM 4174 C C . THR A 1 552 ? -3.273 55.969 34.469 1 91.75 552 THR A C 1
ATOM 4176 O O . THR A 1 552 ? -3.609 54.844 34.094 1 91.75 552 THR A O 1
ATOM 4179 N N . ASP A 1 553 ? -3.584 57.031 33.844 1 92 553 ASP A N 1
ATOM 4180 C CA . ASP A 1 553 ? -4.43 56.969 32.656 1 92 553 ASP A CA 1
ATOM 4181 C C . ASP A 1 553 ? -3.65 56.438 31.438 1 92 553 ASP A C 1
ATOM 4183 O O . ASP A 1 553 ? -4.215 55.781 30.578 1 92 553 ASP A O 1
ATOM 4187 N N . VAL A 1 554 ? -2.398 56.719 31.422 1 93 554 VAL A N 1
ATOM 4188 C CA . VAL A 1 554 ? -1.543 56.219 30.359 1 93 554 VAL A CA 1
ATOM 4189 C C . VAL A 1 554 ? -1.496 54.688 30.422 1 93 554 VAL A C 1
ATOM 4191 O O . VAL A 1 554 ? -1.582 54.031 29.375 1 93 554 VAL A O 1
ATOM 4194 N N . GLU A 1 555 ? -1.346 54.188 31.562 1 94.19 555 GLU A N 1
ATOM 4195 C CA . GLU A 1 555 ? -1.293 52.75 31.75 1 94.19 555 GLU A CA 1
ATOM 4196 C C . GLU A 1 555 ? -2.6 52.062 31.328 1 94.19 555 GLU A C 1
ATOM 4198 O O . GLU A 1 555 ? -2.584 51.031 30.672 1 94.19 555 GLU A O 1
ATOM 4203 N N . ARG A 1 556 ? -3.689 52.656 31.672 1 94.94 556 ARG A N 1
ATOM 4204 C CA . ARG A 1 556 ? -4.996 52.094 31.328 1 94.94 556 ARG A CA 1
ATOM 4205 C C . ARG A 1 556 ? -5.223 52.156 29.812 1 94.94 556 ARG A C 1
ATOM 4207 O O . ARG A 1 556 ? -5.734 51.219 29.219 1 94.94 556 ARG A O 1
ATOM 4214 N N . LEU A 1 557 ? -4.867 53.25 29.266 1 95 557 LEU A N 1
ATOM 4215 C CA . LEU A 1 557 ? -5.02 53.406 27.828 1 95 557 LEU A CA 1
ATOM 4216 C C . LEU A 1 557 ? -4.129 52.438 27.078 1 95 557 LEU A C 1
ATOM 4218 O O . LEU A 1 557 ? -4.531 51.875 26.047 1 95 557 LEU A O 1
ATOM 4222 N N . ALA A 1 558 ? -2.941 52.219 27.578 1 95.69 558 ALA A N 1
ATOM 4223 C CA . ALA A 1 558 ? -2.021 51.25 26.969 1 95.69 558 ALA A CA 1
ATOM 4224 C C . ALA A 1 558 ? -2.627 49.875 26.938 1 95.69 558 ALA A C 1
ATOM 4226 O O . ALA A 1 558 ? -2.506 49.156 25.938 1 95.69 558 ALA A O 1
ATOM 4227 N N . GLU A 1 559 ? -3.209 49.469 27.953 1 94.69 559 GLU A N 1
ATOM 4228 C CA . GLU A 1 559 ? -3.834 48.156 28.062 1 94.69 559 GLU A CA 1
ATOM 4229 C C . GLU A 1 559 ? -4.984 48 27.062 1 94.69 559 GLU A C 1
ATOM 4231 O O . GLU A 1 559 ? -5.195 46.906 26.5 1 94.69 559 GLU A O 1
ATOM 4236 N N . GLU A 1 560 ? -5.641 49.031 26.859 1 94.38 560 GLU A N 1
ATOM 4237 C CA . GLU A 1 560 ? -6.781 49.031 25.938 1 94.38 560 GLU A CA 1
ATOM 4238 C C . GLU A 1 560 ? -6.32 49.031 24.484 1 94.38 560 GLU A C 1
ATOM 4240 O O . GLU A 1 560 ? -6.984 48.438 23.625 1 94.38 560 GLU A O 1
ATOM 4245 N N . LEU A 1 561 ? -5.238 49.719 24.25 1 95.56 561 LEU A N 1
ATOM 4246 C CA . LEU A 1 561 ? -4.812 49.906 22.875 1 95.56 561 LEU A CA 1
ATOM 4247 C C . LEU A 1 561 ? -4.008 48.719 22.375 1 95.56 561 LEU A C 1
ATOM 4249 O O . LEU A 1 561 ? -3.988 48.438 21.172 1 95.56 561 LEU A O 1
ATOM 4253 N N . PHE A 1 562 ? -3.381 47.969 23.203 1 95.06 562 PHE A N 1
ATOM 4254 C CA . PHE A 1 562 ? -2.42 46.969 22.781 1 95.06 562 PHE A CA 1
ATOM 4255 C C . PHE A 1 562 ? -3.1 45.906 21.938 1 95.06 562 PHE A C 1
ATOM 4257 O O . PHE A 1 562 ? -2.594 45.531 20.875 1 95.06 562 PHE A O 1
ATOM 4264 N N . PRO A 1 563 ? -4.262 45.375 22.344 1 92.94 563 PRO A N 1
ATOM 4265 C CA . PRO A 1 563 ? -4.91 44.344 21.5 1 92.94 563 PRO A CA 1
ATOM 4266 C C . PRO A 1 563 ? -5.234 44.875 20.094 1 92.94 563 PRO A C 1
ATOM 4268 O O . PRO A 1 563 ? -5.18 44.125 19.125 1 92.94 563 PRO A O 1
ATOM 4271 N N . VAL A 1 564 ? -5.578 46.125 20.016 1 94.25 564 VAL A N 1
ATOM 4272 C CA . VAL A 1 564 ? -5.883 46.719 18.734 1 94.25 564 VAL A CA 1
ATOM 4273 C C . VAL A 1 564 ? -4.613 46.812 17.891 1 94.25 564 VAL A C 1
ATOM 4275 O O . VAL A 1 564 ? -4.637 46.562 16.688 1 94.25 564 VAL A O 1
ATOM 4278 N N . ILE A 1 565 ? -3.557 47.25 18.562 1 95.06 565 ILE A N 1
ATOM 4279 C CA . ILE A 1 565 ? -2.27 47.375 17.875 1 95.06 565 ILE A CA 1
ATOM 4280 C C . ILE A 1 565 ? -1.83 46 17.359 1 95.06 565 ILE A C 1
ATOM 4282 O O . ILE A 1 565 ? -1.46 45.875 16.188 1 95.06 565 ILE A O 1
ATOM 4286 N N . GLU A 1 566 ? -1.89 45.062 18.188 1 93.38 566 GLU A N 1
ATOM 4287 C CA . GLU A 1 566 ? -1.445 43.719 17.844 1 93.38 566 GLU A CA 1
ATOM 4288 C C . GLU A 1 566 ? -2.27 43.125 16.688 1 93.38 566 GLU A C 1
ATOM 4290 O O . GLU A 1 566 ? -1.714 42.625 15.719 1 93.38 566 GLU A O 1
ATOM 4295 N N . SER A 1 567 ? -3.561 43.188 16.766 1 92.25 567 SER A N 1
ATOM 4296 C CA . SER A 1 567 ? -4.445 42.656 15.75 1 92.25 567 SER A CA 1
ATOM 4297 C C . SER A 1 567 ? -4.246 43.344 14.406 1 92.25 567 SER A C 1
ATOM 4299 O O . SER A 1 567 ? -4.25 42.688 13.359 1 92.25 567 SER A O 1
ATOM 4301 N N . THR A 1 568 ? -4.145 44.656 14.453 1 93.75 568 THR A N 1
ATOM 4302 C CA . THR A 1 568 ? -3.945 45.406 13.227 1 93.75 568 THR A CA 1
ATOM 4303 C C . THR A 1 568 ? -2.588 45.094 12.602 1 93.75 568 THR A C 1
ATOM 4305 O O . THR A 1 568 ? -2.475 44.969 11.383 1 93.75 568 THR A O 1
ATOM 4308 N N . TRP A 1 569 ? -1.597 44.969 13.469 1 93.69 569 TRP A N 1
ATOM 4309 C CA . TRP A 1 569 ? -0.252 44.656 12.992 1 93.69 569 TRP A CA 1
ATOM 4310 C C . TRP A 1 569 ? -0.219 43.312 12.305 1 93.69 569 TRP A C 1
ATOM 4312 O O . TRP A 1 569 ? 0.413 43.156 11.258 1 93.69 569 TRP A O 1
ATOM 4322 N N . TYR A 1 570 ? -0.886 42.312 12.82 1 91.88 570 TYR A N 1
ATOM 4323 C CA . TYR A 1 570 ? -0.908 40.969 12.273 1 91.88 570 TYR A CA 1
ATOM 4324 C C . TYR A 1 570 ? -1.738 40.906 10.992 1 91.88 570 TYR A C 1
ATOM 4326 O O . TYR A 1 570 ? -1.453 40.125 10.094 1 91.88 570 TYR A O 1
ATOM 4334 N N . HIS A 1 571 ? -2.678 41.75 10.883 1 90.69 571 HIS A N 1
ATOM 4335 C CA . HIS A 1 571 ? -3.6 41.75 9.758 1 90.69 571 HIS A CA 1
ATOM 4336 C C . HIS A 1 571 ? -2.947 42.312 8.5 1 90.69 571 HIS A C 1
ATOM 4338 O O . HIS A 1 571 ? -3.123 41.781 7.406 1 90.69 571 HIS A O 1
ATOM 4344 N N . TRP A 1 572 ? -2.25 43.375 8.641 1 92.25 572 TRP A N 1
ATOM 4345 C CA . TRP A 1 572 ? -1.705 44.062 7.48 1 92.25 572 TRP A CA 1
ATOM 4346 C C . TRP A 1 572 ? -0.275 43.625 7.199 1 92.25 572 TRP A C 1
ATOM 4348 O O . TRP A 1 572 ? 0.636 44.438 7.113 1 92.25 572 TRP A O 1
ATOM 4358 N N . ASN A 1 573 ? -0.162 42.281 6.934 1 91.25 573 ASN A N 1
ATOM 4359 C CA . ASN A 1 573 ? 1.168 41.688 6.805 1 91.25 573 ASN A CA 1
ATOM 4360 C C . ASN A 1 573 ? 1.53 41.438 5.344 1 91.25 573 ASN A C 1
ATOM 4362 O O . ASN A 1 573 ? 2.541 40.781 5.055 1 91.25 573 ASN A O 1
ATOM 4366 N N . ALA A 1 574 ? 0.698 41.938 4.359 1 85.38 574 ALA A N 1
ATOM 4367 C CA . ALA A 1 574 ? 0.949 41.688 2.943 1 85.38 574 ALA A CA 1
ATOM 4368 C C . ALA A 1 574 ? 2.158 42.469 2.449 1 85.38 574 ALA A C 1
ATOM 4370 O O . ALA A 1 574 ? 2.779 42.094 1.45 1 85.38 574 ALA A O 1
ATOM 4371 N N . HIS A 1 575 ? 2.43 43.531 3.172 1 82.19 575 HIS A N 1
ATOM 4372 C CA . HIS A 1 575 ? 3.543 44.406 2.812 1 82.19 575 HIS A CA 1
ATOM 4373 C C . HIS A 1 575 ? 4.562 44.5 3.945 1 82.19 575 HIS A C 1
ATOM 4375 O O . HIS A 1 575 ? 4.473 43.75 4.922 1 82.19 575 HIS A O 1
ATOM 4381 N N . THR A 1 576 ? 5.539 45.438 3.863 1 86 576 THR A N 1
ATOM 4382 C CA . THR A 1 576 ? 6.613 45.531 4.848 1 86 576 THR A CA 1
ATOM 4383 C C . THR A 1 576 ? 6.113 46.188 6.125 1 86 576 THR A C 1
ATOM 4385 O O . THR A 1 576 ? 5.047 46.812 6.133 1 86 576 THR A O 1
ATOM 4388 N N . TRP A 1 577 ? 6.895 46.062 7.152 1 87.94 577 TRP A N 1
ATOM 4389 C CA . TRP A 1 577 ? 6.535 46.625 8.445 1 87.94 577 TRP A CA 1
ATOM 4390 C C . TRP A 1 577 ? 6.305 48.125 8.344 1 87.94 577 TRP A C 1
ATOM 4392 O O . TRP A 1 577 ? 5.508 48.688 9.094 1 87.94 577 TRP A O 1
ATOM 4402 N N . LYS A 1 578 ? 6.902 48.812 7.363 1 88.19 578 LYS A N 1
ATOM 4403 C CA . LYS A 1 578 ? 6.746 50.25 7.184 1 88.19 578 LYS A CA 1
ATOM 4404 C C . LYS A 1 578 ? 5.301 50.625 6.852 1 88.19 578 LYS A C 1
ATOM 4406 O O . LYS A 1 578 ? 4.777 51.625 7.328 1 88.19 578 LYS A O 1
ATOM 4411 N N . HIS A 1 579 ? 4.766 49.781 6.07 1 89.06 579 HIS A N 1
ATOM 4412 C CA . HIS A 1 579 ? 3.393 50.031 5.648 1 89.06 579 HIS A CA 1
ATOM 4413 C C . HIS A 1 579 ? 2.412 49.781 6.785 1 89.06 579 HIS A C 1
ATOM 4415 O O . HIS A 1 579 ? 1.362 50.406 6.871 1 89.06 579 HIS A O 1
ATOM 4421 N N . ARG A 1 580 ? 2.799 48.938 7.711 1 93.06 580 ARG A N 1
ATOM 4422 C CA . ARG A 1 580 ? 1.915 48.531 8.797 1 93.06 580 ARG A CA 1
ATOM 4423 C C . ARG A 1 580 ? 1.753 49.656 9.82 1 93.06 580 ARG A C 1
ATOM 4425 O O . ARG A 1 580 ? 0.707 49.75 10.461 1 93.06 580 ARG A O 1
ATOM 4432 N N . VAL A 1 581 ? 2.746 50.469 9.867 1 94.31 581 VAL A N 1
ATOM 4433 C CA . VAL A 1 581 ? 2.799 51.5 10.883 1 94.31 581 VAL A CA 1
ATOM 4434 C C . VAL A 1 581 ? 1.617 52.469 10.711 1 94.31 581 VAL A C 1
ATOM 4436 O O . VAL A 1 581 ? 0.924 52.781 11.68 1 94.31 581 VAL A O 1
ATOM 4439 N N . ALA A 1 582 ? 1.414 52.812 9.477 1 93.88 582 ALA A N 1
ATOM 4440 C CA . ALA A 1 582 ? 0.332 53.781 9.195 1 93.88 582 ALA A CA 1
ATOM 4441 C C . ALA A 1 582 ? -1.024 53.156 9.539 1 93.88 582 ALA A C 1
ATOM 4443 O O . ALA A 1 582 ? -1.924 53.875 10.016 1 93.88 582 ALA A O 1
ATOM 4444 N N . HIS A 1 583 ? -1.196 51.969 9.297 1 95.19 583 HIS A N 1
ATOM 4445 C CA . HIS A 1 583 ? -2.457 51.281 9.586 1 95.19 583 HIS A CA 1
ATOM 4446 C C . HIS A 1 583 ? -2.705 51.188 11.086 1 95.19 583 HIS A C 1
ATOM 4448 O O . HIS A 1 583 ? -3.836 51.375 11.547 1 95.19 583 HIS A O 1
ATOM 4454 N N . VAL A 1 584 ? -1.699 50.906 11.797 1 96.44 584 VAL A N 1
ATOM 4455 C CA . VAL A 1 584 ? -1.826 50.812 13.25 1 96.44 584 VAL A CA 1
ATOM 4456 C C . VAL A 1 584 ? -2.143 52.188 13.828 1 96.44 584 VAL A C 1
ATOM 4458 O O . VAL A 1 584 ? -3.008 52.312 14.703 1 96.44 584 VAL A O 1
ATOM 4461 N N . ALA A 1 585 ? -1.412 53.188 13.359 1 96.12 585 ALA A N 1
ATOM 4462 C CA . ALA A 1 585 ? -1.649 54.562 13.828 1 96.12 585 ALA A CA 1
ATOM 4463 C C . ALA A 1 585 ? -3.09 54.969 13.562 1 96.12 585 ALA A C 1
ATOM 4465 O O . ALA A 1 585 ? -3.688 55.688 14.375 1 96.12 585 ALA A O 1
ATOM 4466 N N . GLY A 1 586 ? -3.549 54.594 12.461 1 94.88 586 GLY A N 1
ATOM 4467 C CA . GLY A 1 586 ? -4.934 54.906 12.133 1 94.88 586 GLY A CA 1
ATOM 4468 C C . GLY A 1 586 ? -5.93 54.156 13 1 94.88 586 GLY A C 1
ATOM 4469 O O . GLY A 1 586 ? -6.949 54.688 13.406 1 94.88 586 GLY A O 1
ATOM 4470 N N . ALA A 1 587 ? -5.656 52.938 13.336 1 96.12 587 ALA A N 1
ATOM 4471 C CA . ALA A 1 587 ? -6.586 52.031 14.008 1 96.12 587 ALA A CA 1
ATOM 4472 C C . ALA A 1 587 ? -6.77 52.438 15.477 1 96.12 587 ALA A C 1
ATOM 4474 O O . ALA A 1 587 ? -7.836 52.188 16.062 1 96.12 587 ALA A O 1
ATOM 4475 N N . ILE A 1 588 ? -5.789 53.094 16.078 1 96.12 588 ILE A N 1
ATOM 4476 C CA . ILE A 1 588 ? -5.863 53.344 17.516 1 96.12 588 ILE A CA 1
ATOM 4477 C C . ILE A 1 588 ? -6.609 54.656 17.766 1 96.12 588 ILE A C 1
ATOM 4479 O O . ILE A 1 588 ? -6.988 54.969 18.891 1 96.12 588 ILE A O 1
ATOM 4483 N N . MET A 1 589 ? -6.859 55.5 16.797 1 95.69 589 MET A N 1
ATOM 4484 C CA . MET A 1 589 ? -7.41 56.844 17 1 95.69 589 MET A CA 1
ATOM 4485 C C . MET A 1 589 ? -8.82 56.75 17.562 1 95.69 589 MET A C 1
ATOM 4487 O O . MET A 1 589 ? -9.18 57.531 18.438 1 95.69 589 MET A O 1
ATOM 4491 N N . SER A 1 590 ? -9.555 55.844 17.062 1 94.25 590 SER A N 1
ATOM 4492 C CA . SER A 1 590 ? -10.922 55.719 17.562 1 94.25 590 SER A CA 1
ATOM 4493 C C . SER A 1 590 ? -10.922 55.281 19.031 1 94.25 590 SER A C 1
ATOM 4495 O O . SER A 1 590 ? -11.547 55.938 19.875 1 94.25 590 SER A O 1
ATOM 4497 N N . PRO A 1 591 ? -10.211 54.25 19.344 1 95.94 591 PRO A N 1
ATOM 4498 C CA . PRO A 1 591 ? -10.156 53.875 20.75 1 95.94 591 PRO A CA 1
ATOM 4499 C C . PRO A 1 591 ? -9.602 55 21.641 1 95.94 591 PRO A C 1
ATOM 4501 O O . PRO A 1 591 ? -10.016 55.125 22.797 1 95.94 591 PRO A O 1
ATOM 4504 N N . VAL A 1 592 ? -8.641 55.812 21.203 1 95.81 592 VAL A N 1
ATOM 4505 C CA . VAL A 1 592 ? -8.07 56.906 21.953 1 95.81 592 VAL A CA 1
ATOM 4506 C C . VAL A 1 592 ? -9.148 57.969 22.203 1 95.81 592 VAL A C 1
ATOM 4508 O O . VAL A 1 592 ? -9.312 58.438 23.328 1 95.81 592 VAL A O 1
ATOM 4511 N N . ALA A 1 593 ? -9.875 58.281 21.188 1 94.25 593 ALA A N 1
ATOM 4512 C CA . ALA A 1 593 ? -10.953 59.25 21.312 1 94.25 593 ALA A CA 1
ATOM 4513 C C . ALA A 1 593 ? -12.016 58.781 22.297 1 94.25 593 ALA A C 1
ATOM 4515 O O . ALA A 1 593 ? -12.516 59.562 23.109 1 94.25 593 ALA A O 1
ATOM 4516 N N . ASP A 1 594 ? -12.344 57.625 22.188 1 95.12 594 ASP A N 1
ATOM 4517 C CA . ASP A 1 594 ? -13.328 57.062 23.094 1 95.12 594 ASP A CA 1
ATOM 4518 C C . ASP A 1 594 ? -12.852 57.125 24.531 1 95.12 594 ASP A C 1
ATOM 4520 O O . ASP A 1 594 ? -13.625 57.438 25.438 1 95.12 594 ASP A O 1
ATOM 4524 N N . PHE A 1 595 ? -11.609 56.75 24.688 1 95.19 595 PHE A N 1
ATOM 4525 C CA . PHE A 1 595 ? -11.031 56.781 26.031 1 95.19 595 PHE A CA 1
ATOM 4526 C C . PHE A 1 595 ? -11.055 58.188 26.609 1 95.19 595 PHE A C 1
ATOM 4528 O O . PHE A 1 595 ? -11.414 58.375 27.766 1 95.19 595 PHE A O 1
ATOM 4535 N N . LEU A 1 596 ? -10.695 59.25 25.875 1 94 596 LEU A N 1
ATOM 4536 C CA . LEU A 1 596 ? -10.664 60.656 26.312 1 94 596 LEU A CA 1
ATOM 4537 C C . LEU A 1 596 ? -12.055 61.156 26.672 1 94 596 LEU A C 1
ATOM 4539 O O . LEU A 1 596 ? -12.234 61.875 27.641 1 94 596 LEU A O 1
ATOM 4543 N N . THR A 1 597 ? -12.945 60.656 25.922 1 93.69 597 THR A N 1
ATOM 4544 C CA . THR A 1 597 ? -14.336 61.031 26.156 1 93.69 597 THR A CA 1
ATOM 4545 C C . THR A 1 597 ? -14.836 60.438 27.484 1 93.69 597 THR A C 1
ATOM 4547 O O . THR A 1 597 ? -15.438 61.156 28.281 1 93.69 597 THR A O 1
ATOM 4550 N N . VAL A 1 598 ? -14.586 59.25 27.656 1 94.44 598 VAL A N 1
ATOM 4551 C CA . VAL A 1 598 ? -15.055 58.562 28.844 1 94.44 598 VAL A CA 1
ATOM 4552 C C . VAL A 1 598 ? -14.391 59.156 30.094 1 94.44 598 VAL A C 1
ATOM 4554 O O . VAL A 1 598 ? -15.016 59.25 31.141 1 94.44 598 VAL A O 1
ATOM 4557 N N . GLU A 1 599 ? -13.156 59.562 29.969 1 91.62 599 GLU A N 1
ATOM 4558 C CA . GLU A 1 599 ? -12.406 60.094 31.109 1 91.62 599 GLU A CA 1
ATOM 4559 C C . GLU A 1 599 ? -12.633 61.594 31.281 1 91.62 599 GLU A C 1
ATOM 4561 O O . GLU A 1 599 ? -12.148 62.188 32.25 1 91.62 599 GLU A O 1
ATOM 4566 N N . GLY A 1 600 ? -13.328 62.219 30.375 1 89.94 600 GLY A N 1
ATOM 4567 C CA . GLY A 1 600 ? -13.648 63.625 30.453 1 89.94 600 GLY A CA 1
ATOM 4568 C C . GLY A 1 600 ? -12.461 64.5 30.172 1 89.94 600 GLY A C 1
ATOM 4569 O O . GLY A 1 600 ? -12.359 65.625 30.719 1 89.94 600 GLY A O 1
ATOM 4570 N N . HIS A 1 601 ? -11.609 64 29.453 1 90.94 601 HIS A N 1
ATOM 4571 C CA . HIS A 1 601 ? -10.422 64.75 29.094 1 90.94 601 HIS A CA 1
ATOM 4572 C C . HIS A 1 601 ? -10.625 65.5 27.766 1 90.94 601 HIS A C 1
ATOM 4574 O O . HIS A 1 601 ? -10.906 64.875 26.734 1 90.94 601 HIS A O 1
ATOM 4580 N N . GLU A 1 602 ? -10.539 66.75 27.781 1 87.94 602 GLU A N 1
ATOM 4581 C CA . GLU A 1 602 ? -10.719 67.562 26.562 1 87.94 602 GLU A CA 1
ATOM 4582 C C . GLU A 1 602 ? -9.406 67.688 25.781 1 87.94 602 GLU A C 1
ATOM 4584 O O . GLU A 1 602 ? -8.352 67.938 26.375 1 87.94 602 GLU A O 1
ATOM 4589 N N . CYS A 1 603 ? -9.43 67.312 24.594 1 88.75 603 CYS A N 1
ATOM 4590 C CA . CYS A 1 603 ? -8.289 67.375 23.672 1 88.75 603 CYS A CA 1
ATOM 4591 C C . CYS A 1 603 ? -8.695 68 22.344 1 88.75 603 CYS A C 1
ATOM 4593 O O . CYS A 1 603 ? -9.727 67.625 21.781 1 88.75 603 CYS A O 1
ATOM 4595 N N . SER A 1 604 ? -7.93 68.938 21.797 1 91 604 SER A N 1
ATOM 4596 C CA . SER A 1 604 ? -8.25 69.562 20.516 1 91 604 SER A CA 1
ATOM 4597 C C . SER A 1 604 ? -7.906 68.625 19.359 1 91 604 SER A C 1
ATOM 4599 O O . SER A 1 604 ? -7.113 67.75 19.5 1 91 604 SER A O 1
ATOM 4601 N N . VAL A 1 605 ? -8.523 68.938 18.25 1 91.25 605 VAL A N 1
ATOM 4602 C CA . VAL A 1 605 ? -8.25 68.188 17.031 1 91.25 605 VAL A CA 1
ATOM 4603 C C . VAL A 1 605 ? -6.773 68.312 16.656 1 91.25 605 VAL A C 1
ATOM 4605 O O . VAL A 1 605 ? -6.164 67.375 16.172 1 91.25 605 VAL A O 1
ATOM 4608 N N . SER A 1 606 ? -6.25 69.438 16.938 1 91.81 606 SER A N 1
ATOM 4609 C CA . SER A 1 606 ? -4.84 69.688 16.656 1 91.81 606 SER A CA 1
ATOM 4610 C C . SER A 1 606 ? -3.951 68.875 17.578 1 91.81 606 SER A C 1
ATOM 4612 O O . SER A 1 606 ? -2.906 68.375 17.156 1 91.81 606 SER A O 1
ATOM 4614 N N . GLN A 1 607 ? -4.375 68.75 18.734 1 92.25 607 GLN A N 1
ATOM 4615 C CA . GLN A 1 607 ? -3.639 67.938 19.703 1 92.25 607 GLN A CA 1
ATOM 4616 C C . GLN A 1 607 ? -3.699 66.438 19.328 1 92.25 607 GLN A C 1
ATOM 4618 O O . GLN A 1 607 ? -2.705 65.75 19.453 1 92.25 607 GLN A O 1
ATOM 4623 N N . LEU A 1 608 ? -4.863 66.062 18.938 1 94 608 LEU A N 1
ATOM 4624 C CA . LEU A 1 608 ? -5.031 64.625 18.5 1 94 608 LEU A CA 1
ATOM 4625 C C . LEU A 1 608 ? -4.191 64.375 17.266 1 94 608 LEU A C 1
ATOM 4627 O O . LEU A 1 608 ? -3.629 63.281 17.141 1 94 608 LEU A O 1
ATOM 4631 N N . ALA A 1 609 ? -4.164 65.312 16.391 1 94.56 609 ALA A N 1
ATOM 4632 C CA . ALA A 1 609 ? -3.35 65.125 15.188 1 94.56 609 ALA A CA 1
ATOM 4633 C C . ALA A 1 609 ? -1.865 65.062 15.531 1 94.56 609 ALA A C 1
ATOM 4635 O O . ALA A 1 609 ? -1.12 64.312 14.93 1 94.56 609 ALA A O 1
ATOM 4636 N N . ALA A 1 610 ? -1.476 65.875 16.438 1 94.19 610 ALA A N 1
ATOM 4637 C CA . ALA A 1 610 ? -0.086 65.875 16.891 1 94.19 610 ALA A CA 1
ATOM 4638 C C . ALA A 1 610 ? 0.247 64.562 17.594 1 94.19 610 ALA A C 1
ATOM 4640 O O . ALA A 1 610 ? 1.351 64 17.453 1 94.19 610 ALA A O 1
ATOM 4641 N N . PHE A 1 611 ? -0.69 64.062 18.344 1 94.69 611 PHE A N 1
ATOM 4642 C CA . PHE A 1 611 ? -0.521 62.781 19.016 1 94.69 611 PHE A CA 1
ATOM 4643 C C . PHE A 1 611 ? -0.332 61.656 18 1 94.69 611 PHE A C 1
ATOM 4645 O O . PHE A 1 611 ? 0.575 60.844 18.141 1 94.69 611 PHE A O 1
ATOM 4652 N N . LYS A 1 612 ? -1.209 61.625 17.031 1 96.38 612 LYS A N 1
ATOM 4653 C CA . LYS A 1 612 ? -1.126 60.562 16.016 1 96.38 612 LYS A CA 1
ATOM 4654 C C . LYS A 1 612 ? 0.245 60.562 15.344 1 96.38 612 LYS A C 1
ATOM 4656 O O . LYS A 1 612 ? 0.831 59.5 15.125 1 96.38 612 LYS A O 1
ATOM 4661 N N . THR A 1 613 ? 0.699 61.781 14.969 1 96 613 THR A N 1
ATOM 4662 C CA . THR A 1 613 ? 2.004 61.906 14.336 1 96 613 THR A CA 1
ATOM 4663 C C . THR A 1 613 ? 3.111 61.406 15.266 1 96 613 THR A C 1
ATOM 4665 O O . THR A 1 613 ? 4.043 60.75 14.836 1 96 613 THR A O 1
ATOM 4668 N N . HIS A 1 614 ? 2.992 61.781 16.453 1 95.81 614 HIS A N 1
ATOM 4669 C CA . HIS A 1 614 ? 3.959 61.344 17.453 1 95.81 614 HIS A CA 1
ATOM 4670 C C . HIS A 1 614 ? 3.938 59.844 17.625 1 95.81 614 HIS A C 1
ATOM 4672 O O . HIS A 1 614 ? 4.988 59.188 17.625 1 95.81 614 HIS A O 1
ATOM 4678 N N . PHE A 1 615 ? 2.748 59.312 17.797 1 96.75 615 PHE A N 1
ATOM 4679 C CA . PHE A 1 615 ? 2.588 57.875 17.938 1 96.75 615 PHE A CA 1
ATOM 4680 C C . PHE A 1 615 ? 3.197 57.156 16.75 1 96.75 615 PHE A C 1
ATOM 4682 O O . PHE A 1 615 ? 3.912 56.156 16.938 1 96.75 615 PHE A O 1
ATOM 4689 N N . GLU A 1 616 ? 2.883 57.562 15.602 1 96.75 616 GLU A N 1
ATOM 4690 C CA . GLU A 1 616 ? 3.412 56.969 14.375 1 96.75 616 GLU A CA 1
ATOM 4691 C C . GLU A 1 616 ? 4.938 56.969 14.367 1 96.75 616 GLU A C 1
ATOM 4693 O O . GLU A 1 616 ? 5.57 56 13.938 1 96.75 616 GLU A O 1
ATOM 4698 N N . SER A 1 617 ? 5.453 58.031 14.766 1 95.88 617 SER A N 1
ATOM 4699 C CA . SER A 1 617 ? 6.906 58.188 14.797 1 95.88 617 SER A CA 1
ATOM 4700 C C . SER A 1 617 ? 7.539 57.188 15.781 1 95.88 617 SER A C 1
ATOM 4702 O O . SER A 1 617 ? 8.555 56.562 15.469 1 95.88 617 SER A O 1
ATOM 4704 N N . ILE A 1 618 ? 6.965 57.094 16.922 1 95.5 618 ILE A N 1
ATOM 4705 C CA . ILE A 1 618 ? 7.492 56.188 17.938 1 95.5 618 ILE A CA 1
ATOM 4706 C C . ILE A 1 618 ? 7.359 54.75 17.453 1 95.5 618 ILE A C 1
ATOM 4708 O O . ILE A 1 618 ? 8.273 53.938 17.641 1 95.5 618 ILE A O 1
ATOM 4712 N N . LEU A 1 619 ? 6.195 54.438 16.891 1 95.56 619 LEU A N 1
ATOM 4713 C CA . LEU A 1 619 ? 5.977 53.094 16.359 1 95.56 619 LEU A CA 1
ATOM 4714 C C . LEU A 1 619 ? 6.98 52.75 15.266 1 95.56 619 LEU A C 1
ATOM 4716 O O . LEU A 1 619 ? 7.5 51.625 15.203 1 95.56 619 LEU A O 1
ATOM 4720 N N . SER A 1 620 ? 7.164 53.656 14.422 1 94.31 620 SER A N 1
ATOM 4721 C CA . SER A 1 620 ? 8.109 53.5 13.328 1 94.31 620 SER A CA 1
ATOM 4722 C C . SER A 1 620 ? 9.523 53.25 13.852 1 94.31 620 SER A C 1
ATOM 4724 O O . SER A 1 620 ? 10.25 52.406 13.328 1 94.31 620 SER A O 1
ATOM 4726 N N . LYS A 1 621 ? 9.898 54 14.812 1 93.12 621 LYS A N 1
ATOM 4727 C CA . LYS A 1 621 ? 11.219 53.812 15.414 1 93.12 621 LYS A CA 1
ATOM 4728 C C . LYS A 1 621 ? 11.359 52.469 16.094 1 93.12 621 LYS A C 1
ATOM 4730 O O . LYS A 1 621 ? 12.391 51.812 15.969 1 93.12 621 LYS A O 1
ATOM 4735 N N . ALA A 1 622 ? 10.32 52.156 16.797 1 92.69 622 ALA A N 1
ATOM 4736 C CA . ALA A 1 622 ? 10.328 50.844 17.453 1 92.69 622 ALA A CA 1
ATOM 4737 C C . ALA A 1 622 ? 10.406 49.719 16.422 1 92.69 622 ALA A C 1
ATOM 4739 O O . ALA A 1 622 ? 11.141 48.75 16.625 1 92.69 622 ALA A O 1
ATOM 4740 N N . ALA A 1 623 ? 9.625 49.781 15.391 1 92.12 623 ALA A N 1
ATOM 4741 C CA . ALA A 1 623 ? 9.648 48.781 14.336 1 92.12 623 ALA A CA 1
ATOM 4742 C C . ALA A 1 623 ? 11.016 48.719 13.664 1 92.12 623 ALA A C 1
ATOM 4744 O O . ALA A 1 623 ? 11.539 47.625 13.398 1 92.12 623 ALA A O 1
ATOM 4745 N N . ALA A 1 624 ? 11.562 49.812 13.398 1 89.12 624 ALA A N 1
ATOM 4746 C CA . ALA A 1 624 ? 12.875 49.906 12.766 1 89.12 624 ALA A CA 1
ATOM 4747 C C . ALA A 1 624 ? 13.945 49.25 13.633 1 89.12 624 ALA A C 1
ATOM 4749 O O . ALA A 1 624 ? 14.883 48.625 13.117 1 89.12 624 ALA A O 1
ATOM 4750 N N . SER A 1 625 ? 13.781 49.406 14.859 1 87.38 625 SER A N 1
ATOM 4751 C CA . SER A 1 625 ? 14.75 48.844 15.797 1 87.38 625 SER A CA 1
ATOM 4752 C C . SER A 1 625 ? 14.578 47.344 15.945 1 87.38 625 SER A C 1
ATOM 4754 O O . SER A 1 625 ? 15.461 46.656 16.484 1 87.38 625 SER A O 1
ATOM 4756 N N . ASN A 1 626 ? 13.547 46.906 15.5 1 85.81 626 ASN A N 1
ATOM 4757 C CA . ASN A 1 626 ? 13.297 45.469 15.672 1 85.81 626 ASN A CA 1
ATOM 4758 C C . ASN A 1 626 ? 13.344 44.719 14.336 1 85.81 626 ASN A C 1
ATOM 4760 O O . ASN A 1 626 ? 13.648 43.531 14.289 1 85.81 626 ASN A O 1
ATOM 4764 N N . PHE A 1 627 ? 12.961 45.312 13.312 1 83.56 627 PHE A N 1
ATOM 4765 C CA . PHE A 1 627 ? 12.891 44.688 12.008 1 83.56 627 PHE A CA 1
ATOM 4766 C C . PHE A 1 627 ? 13.977 45.188 11.078 1 83.56 627 PHE A C 1
ATOM 4768 O O . PHE A 1 627 ? 14.188 44.656 9.992 1 83.56 627 PHE A O 1
ATOM 4775 N N . GLY A 1 628 ? 14.641 46.25 11.5 1 74 628 GLY A N 1
ATOM 4776 C CA . GLY A 1 628 ? 15.742 46.75 10.711 1 74 628 GLY A CA 1
ATOM 4777 C C . GLY A 1 628 ? 16.938 45.812 10.695 1 74 628 GLY A C 1
ATOM 4778 O O . GLY A 1 628 ? 17.141 45.031 11.625 1 74 628 GLY A O 1
ATOM 4779 N N . HIS A 1 629 ? 17.672 45.812 9.703 1 68.38 629 HIS A N 1
ATOM 4780 C CA . HIS A 1 629 ? 18.75 44.906 9.375 1 68.38 629 HIS A CA 1
ATOM 4781 C C . HIS A 1 629 ? 19.688 44.719 10.562 1 68.38 629 HIS A C 1
ATOM 4783 O O . HIS A 1 629 ? 20.141 43.594 10.82 1 68.38 629 HIS A O 1
ATOM 4789 N N . CYS A 1 630 ? 19.891 45.719 11.156 1 61.78 630 CYS A N 1
ATOM 4790 C CA . CYS A 1 630 ? 20.922 45.656 12.195 1 61.78 630 CYS A CA 1
ATOM 4791 C C . CYS A 1 630 ? 20.312 45.281 13.539 1 61.78 630 CYS A C 1
ATOM 4793 O O . CYS A 1 630 ? 21.047 45.094 14.516 1 61.78 630 CYS A O 1
ATOM 4795 N N . PHE A 1 631 ? 19.078 44.844 13.453 1 73.38 631 PHE A N 1
ATOM 4796 C CA . PHE A 1 631 ? 18.5 44.719 14.773 1 73.38 631 PHE A CA 1
ATOM 4797 C C . PHE A 1 631 ? 17.734 43.406 14.883 1 73.38 631 PHE A C 1
ATOM 4799 O O . PHE A 1 631 ? 16.938 43.188 15.805 1 73.38 631 PHE A O 1
ATOM 4806 N N . LEU A 1 632 ? 18.078 42.531 14.047 1 85.12 632 LEU A N 1
ATOM 4807 C CA . LEU A 1 632 ? 17.453 41.219 14.156 1 85.12 632 LEU A CA 1
ATOM 4808 C C . LEU A 1 632 ? 18.078 40.406 15.281 1 85.12 632 LEU A C 1
ATOM 4810 O O . LEU A 1 632 ? 19.266 40.562 15.578 1 85.12 632 LEU A O 1
ATOM 4814 N N . LEU A 1 633 ? 17.25 39.594 15.922 1 90.81 633 LEU A N 1
ATOM 4815 C CA . LEU A 1 633 ? 17.75 38.719 16.984 1 90.81 633 LEU A CA 1
ATOM 4816 C C . LEU A 1 633 ? 18.875 37.844 16.469 1 90.81 633 LEU A C 1
ATOM 4818 O O . LEU A 1 633 ? 18.797 37.312 15.352 1 90.81 633 LEU A O 1
ATOM 4822 N N . PRO A 1 634 ? 19.938 37.75 17.266 1 92.88 634 PRO A N 1
ATOM 4823 C CA . PRO A 1 634 ? 20.984 36.812 16.859 1 92.88 634 PRO A CA 1
ATOM 4824 C C . PRO A 1 634 ? 20.531 35.344 16.906 1 92.88 634 PRO A C 1
ATOM 4826 O O . PRO A 1 634 ? 19.531 35.031 17.547 1 92.88 634 PRO A O 1
ATOM 4829 N N . THR A 1 635 ? 21.281 34.531 16.281 1 94.94 635 THR A N 1
ATOM 4830 C CA . THR A 1 635 ? 20.922 33.125 16.109 1 94.94 635 THR A CA 1
ATOM 4831 C C . THR A 1 635 ? 20.766 32.438 17.453 1 94.94 635 THR A C 1
ATOM 4833 O O . THR A 1 635 ? 19.922 31.562 17.625 1 94.94 635 THR A O 1
ATOM 4836 N N . ASP A 1 636 ? 21.625 32.781 18.391 1 95.88 636 ASP A N 1
ATOM 4837 C CA . ASP A 1 636 ? 21.562 32.125 19.719 1 95.88 636 ASP A CA 1
ATOM 4838 C C . ASP A 1 636 ? 20.266 32.5 20.438 1 95.88 636 ASP A C 1
ATOM 4840 O O . ASP A 1 636 ? 19.672 31.641 21.094 1 95.88 636 ASP A O 1
ATOM 4844 N N . ALA A 1 637 ? 19.781 33.719 20.266 1 95.44 637 ALA A N 1
ATOM 4845 C CA . ALA A 1 637 ? 18.547 34.156 20.906 1 95.44 637 ALA A CA 1
ATOM 4846 C C . ALA A 1 637 ? 17.328 33.469 20.281 1 95.44 637 ALA A C 1
ATOM 4848 O O . ALA A 1 637 ? 16.359 33.156 20.984 1 95.44 637 ALA A O 1
ATOM 4849 N N . VAL A 1 638 ? 17.391 33.312 19 1 96.81 638 VAL A N 1
ATOM 4850 C CA . VAL A 1 638 ? 16.312 32.594 18.328 1 96.81 638 VAL A CA 1
ATOM 4851 C C . VAL A 1 638 ? 16.312 31.141 18.766 1 96.81 638 VAL A C 1
ATOM 4853 O O . VAL A 1 638 ? 15.258 30.609 19.125 1 96.81 638 VAL A O 1
ATOM 4856 N N . ALA A 1 639 ? 17.453 30.5 18.781 1 97.44 639 ALA A N 1
ATOM 4857 C CA . ALA A 1 639 ? 17.578 29.094 19.172 1 97.44 639 ALA A CA 1
ATOM 4858 C C . ALA A 1 639 ? 17.047 28.875 20.578 1 97.44 639 ALA A C 1
ATOM 4860 O O . ALA A 1 639 ? 16.438 27.828 20.875 1 97.44 639 ALA A O 1
ATOM 4861 N N . ALA A 1 640 ? 17.25 29.828 21.406 1 96.44 640 ALA A N 1
ATOM 4862 C CA . ALA A 1 640 ? 16.875 29.719 22.812 1 96.44 640 ALA A CA 1
ATOM 4863 C C . ALA A 1 640 ? 15.352 29.734 22.969 1 96.44 640 ALA A C 1
ATOM 4865 O O . ALA A 1 640 ? 14.828 29.359 24.031 1 96.44 640 ALA A O 1
ATOM 4866 N N . ARG A 1 641 ? 14.648 30.141 21.969 1 96.81 641 ARG A N 1
ATOM 4867 C CA . ARG A 1 641 ? 13.195 30.219 22.031 1 96.81 641 ARG A CA 1
ATOM 4868 C C . ARG A 1 641 ? 12.547 28.984 21.406 1 96.81 641 ARG A C 1
ATOM 4870 O O . ARG A 1 641 ? 11.344 28.781 21.547 1 96.81 641 ARG A O 1
ATOM 4877 N N . LEU A 1 642 ? 13.336 28.172 20.75 1 97.81 642 LEU A N 1
ATOM 4878 C CA . LEU A 1 642 ? 12.812 27.016 20.016 1 97.81 642 LEU A CA 1
ATOM 4879 C C . LEU A 1 642 ? 12.773 25.781 20.891 1 97.81 642 LEU A C 1
ATOM 4881 O O . LEU A 1 642 ? 13.422 25.719 21.938 1 97.81 642 LEU A O 1
ATOM 4885 N N . GLY A 1 643 ? 11.961 24.844 20.5 1 97.62 643 GLY A N 1
ATOM 4886 C CA . GLY A 1 643 ? 11.898 23.562 21.188 1 97.62 643 GLY A CA 1
ATOM 4887 C C . GLY A 1 643 ? 13.133 22.719 20.969 1 97.62 643 GLY A C 1
ATOM 4888 O O . GLY A 1 643 ? 14 23.047 20.172 1 97.62 643 GLY A O 1
ATOM 4889 N N . ASN A 1 644 ? 13.164 21.594 21.641 1 96.19 644 ASN A N 1
ATOM 4890 C CA . ASN A 1 644 ? 14.336 20.719 21.672 1 96.19 644 ASN A CA 1
ATOM 4891 C C . ASN A 1 644 ? 14.719 20.25 20.281 1 96.19 644 ASN A C 1
ATOM 4893 O O . ASN A 1 644 ? 15.906 20.219 19.938 1 96.19 644 ASN A O 1
ATOM 4897 N N . GLY A 1 645 ? 13.727 19.844 19.562 1 95.31 645 GLY A N 1
ATOM 4898 C CA . GLY A 1 645 ? 14.008 19.344 18.234 1 95.31 645 GLY A CA 1
ATOM 4899 C C . GLY A 1 645 ? 14.297 20.438 17.219 1 95.31 645 GLY A C 1
ATOM 4900 O O . GLY A 1 645 ? 15.227 20.312 16.422 1 95.31 645 GLY A O 1
ATOM 4901 N N . SER A 1 646 ? 13.562 21.484 17.266 1 96.75 646 SER A N 1
ATOM 4902 C CA . SER A 1 646 ? 13.672 22.594 16.312 1 96.75 646 SER A CA 1
ATOM 4903 C C . SER A 1 646 ? 14.984 23.344 16.484 1 96.75 646 SER A C 1
ATOM 4905 O O . SER A 1 646 ? 15.609 23.734 15.5 1 96.75 646 SER A O 1
ATOM 4907 N N . ALA A 1 647 ? 15.398 23.516 17.734 1 97.5 647 ALA A N 1
ATOM 4908 C CA . ALA A 1 647 ? 16.625 24.266 18.016 1 97.5 647 ALA A CA 1
ATOM 4909 C C . ALA A 1 647 ? 17.828 23.578 17.375 1 97.5 647 ALA A C 1
ATOM 4911 O O . ALA A 1 647 ? 18.75 24.25 16.891 1 97.5 647 ALA A O 1
ATOM 4912 N N . ARG A 1 648 ? 17.812 22.344 17.359 1 95.75 648 ARG A N 1
ATOM 4913 C CA . ARG A 1 648 ? 18.922 21.594 16.781 1 95.75 648 ARG A CA 1
ATOM 4914 C C . ARG A 1 648 ? 18.969 21.766 15.266 1 95.75 648 ARG A C 1
ATOM 4916 O O . ARG A 1 648 ? 20.031 22 14.688 1 95.75 648 ARG A O 1
ATOM 4923 N N . LEU A 1 649 ? 17.812 21.641 14.656 1 96.62 649 LEU A N 1
ATOM 4924 C CA . LEU A 1 649 ? 17.75 21.812 13.211 1 96.62 649 LEU A CA 1
ATOM 4925 C C . LEU A 1 649 ? 18.141 23.219 12.805 1 96.62 649 LEU A C 1
ATOM 4927 O O . LEU A 1 649 ? 18.859 23.422 11.828 1 96.62 649 LEU A O 1
ATOM 4931 N N . TYR A 1 650 ? 17.609 24.156 13.562 1 97.94 650 TYR A N 1
ATOM 4932 C CA . TYR A 1 650 ? 17.906 25.562 13.32 1 97.94 650 TYR A CA 1
ATOM 4933 C C . TYR A 1 650 ? 19.406 25.828 13.453 1 97.94 650 TYR A C 1
ATOM 4935 O O . TYR A 1 650 ? 20 26.484 12.594 1 97.94 650 TYR A O 1
ATOM 4943 N N . THR A 1 651 ? 19.984 25.328 14.531 1 97.25 651 THR A N 1
ATOM 4944 C CA . THR A 1 651 ? 21.406 25.516 14.773 1 97.25 651 THR A CA 1
ATOM 4945 C C . THR A 1 651 ? 22.234 24.828 13.695 1 97.25 651 THR A C 1
ATOM 4947 O O . THR A 1 651 ? 23.25 25.344 13.258 1 97.25 651 THR A O 1
ATOM 4950 N N . TRP A 1 652 ? 21.797 23.625 13.312 1 97.19 652 TRP A N 1
ATOM 4951 C CA . TRP A 1 652 ? 22.469 22.922 12.227 1 97.19 652 TRP A CA 1
ATOM 4952 C C . TRP A 1 652 ? 22.531 23.797 10.977 1 97.19 652 TRP A C 1
ATOM 4954 O O . TRP A 1 652 ? 23.578 23.906 10.336 1 97.19 652 TRP A O 1
ATOM 4964 N N . LEU A 1 653 ? 21.422 24.375 10.594 1 97.44 653 LEU A N 1
ATOM 4965 C CA . LEU A 1 653 ? 21.344 25.188 9.383 1 97.44 653 LEU A CA 1
ATOM 4966 C C . LEU A 1 653 ? 22.219 26.422 9.492 1 97.44 653 LEU A C 1
ATOM 4968 O O . LEU A 1 653 ? 23 26.719 8.586 1 97.44 653 LEU A O 1
ATOM 4972 N N . ARG A 1 654 ? 22.156 27.188 10.617 1 97.25 654 ARG A N 1
ATOM 4973 C CA . ARG A 1 654 ? 22.734 28.531 10.727 1 97.25 654 ARG A CA 1
ATOM 4974 C C . ARG A 1 654 ? 24.203 28.453 11.125 1 97.25 654 ARG A C 1
ATOM 4976 O O . ARG A 1 654 ? 24.984 29.344 10.773 1 97.25 654 ARG A O 1
ATOM 4983 N N . SER A 1 655 ? 24.547 27.453 11.828 1 95.44 655 SER A N 1
ATOM 4984 C CA . SER A 1 655 ? 25.938 27.375 12.297 1 95.44 655 SER A CA 1
ATOM 4985 C C . SER A 1 655 ? 26.734 26.359 11.492 1 95.44 655 SER A C 1
ATOM 4987 O O . SER A 1 655 ? 27.625 26.719 10.719 1 95.44 655 SER A O 1
ATOM 4989 N N . LYS A 1 656 ? 26.297 25.125 11.547 1 95.62 656 LYS A N 1
ATOM 4990 C CA . LYS A 1 656 ? 27.062 24.062 10.891 1 95.62 656 LYS A CA 1
ATOM 4991 C C . LYS A 1 656 ? 27.109 24.281 9.383 1 95.62 656 LYS A C 1
ATOM 4993 O O . LYS A 1 656 ? 28.172 24.219 8.773 1 95.62 656 LYS A O 1
ATOM 4998 N N . LEU A 1 657 ? 25.969 24.516 8.758 1 96 657 LEU A N 1
ATOM 4999 C CA . LEU A 1 657 ? 25.906 24.656 7.305 1 96 657 LEU A CA 1
ATOM 5000 C C . LEU A 1 657 ? 26.219 26.094 6.887 1 96 657 LEU A C 1
ATOM 5002 O O . LEU A 1 657 ? 26.531 26.344 5.723 1 96 657 LEU A O 1
ATOM 5006 N N . GLY A 1 658 ? 26.031 27.047 7.832 1 95.31 658 GLY A N 1
ATOM 5007 C CA . GLY A 1 658 ? 26.344 28.438 7.578 1 95.31 658 GLY A CA 1
ATOM 5008 C C . GLY A 1 658 ? 25.344 29.109 6.633 1 95.31 658 GLY A C 1
ATOM 5009 O O . GLY A 1 658 ? 25.688 30.078 5.945 1 95.31 658 GLY A O 1
ATOM 5010 N N . VAL A 1 659 ? 24.156 28.562 6.492 1 95.19 659 VAL A N 1
ATOM 5011 C CA . VAL A 1 659 ? 23.125 29.172 5.656 1 95.19 659 VAL A CA 1
ATOM 5012 C C . VAL A 1 659 ? 22.516 30.375 6.387 1 95.19 659 VAL A C 1
ATOM 5014 O O . VAL A 1 659 ? 21.906 30.219 7.453 1 95.19 659 VAL A O 1
ATOM 5017 N N . PRO A 1 660 ? 22.609 31.516 5.887 1 93.56 660 PRO A N 1
ATOM 5018 C CA . PRO A 1 660 ? 22.172 32.719 6.613 1 93.56 660 PRO A CA 1
ATOM 5019 C C . PRO A 1 660 ? 20.703 33 6.402 1 93.56 660 PRO A C 1
ATOM 5021 O O . PRO A 1 660 ? 20.062 32.406 5.527 1 93.56 660 PRO A O 1
ATOM 5024 N N . LEU A 1 661 ? 20.188 33.906 7.293 1 93.44 661 LEU A N 1
ATOM 5025 C CA . LEU A 1 661 ? 18.906 34.531 7.012 1 93.44 661 LEU A CA 1
ATOM 5026 C C . LEU A 1 661 ? 18.938 35.25 5.676 1 93.44 661 LEU A C 1
ATOM 5028 O O . LEU A 1 661 ? 19.922 35.938 5.363 1 93.44 661 LEU A O 1
ATOM 5032 N N . HIS A 1 662 ? 17.984 35.062 4.836 1 90.88 662 HIS A N 1
ATOM 5033 C CA . HIS A 1 662 ? 17.969 35.656 3.506 1 90.88 662 HIS A CA 1
ATOM 5034 C C . HIS A 1 662 ? 17.234 37 3.504 1 90.88 662 HIS A C 1
ATOM 5036 O O . HIS A 1 662 ? 16.094 37.094 3.955 1 90.88 662 HIS A O 1
ATOM 5042 N N . ARG A 1 663 ? 17.844 38 2.957 1 88.69 663 ARG A N 1
ATOM 5043 C CA . ARG A 1 663 ? 17.312 39.375 3.029 1 88.69 663 ARG A CA 1
ATOM 5044 C C . ARG A 1 663 ? 16.891 39.844 1.651 1 88.69 663 ARG A C 1
ATOM 5046 O O . ARG A 1 663 ? 17.062 41.031 1.33 1 88.69 663 ARG A O 1
ATOM 5053 N N . GLY A 1 664 ? 16.438 38.875 0.831 1 85.31 664 GLY A N 1
ATOM 5054 C CA . GLY A 1 664 ? 15.906 39.25 -0.474 1 85.31 664 GLY A CA 1
ATOM 5055 C C . GLY A 1 664 ? 16.969 39.75 -1.431 1 85.31 664 GLY A C 1
ATOM 5056 O O . GLY A 1 664 ? 18.016 39.125 -1.604 1 85.31 664 GLY A O 1
ATOM 5057 N N . ILE A 1 665 ? 16.703 40.938 -2.016 1 82.75 665 ILE A N 1
ATOM 5058 C CA . ILE A 1 665 ? 17.531 41.469 -3.078 1 82.75 665 ILE A CA 1
ATOM 5059 C C . ILE A 1 665 ? 18.891 41.875 -2.508 1 82.75 665 ILE A C 1
ATOM 5061 O O . ILE A 1 665 ? 19.906 41.812 -3.213 1 82.75 665 ILE A O 1
ATOM 5065 N N . ASP A 1 666 ? 18.922 42.125 -1.253 1 84.88 666 ASP A N 1
ATOM 5066 C CA . ASP A 1 666 ? 20.172 42.531 -0.609 1 84.88 666 ASP A CA 1
ATOM 5067 C C . ASP A 1 666 ? 21.156 41.344 -0.545 1 84.88 666 ASP A C 1
ATOM 5069 O O . ASP A 1 666 ? 22.344 41.562 -0.326 1 84.88 666 ASP A O 1
ATOM 5073 N N . ASP A 1 667 ? 20.672 40.156 -0.742 1 88.19 667 ASP A N 1
ATOM 5074 C CA . ASP A 1 667 ? 21.531 39 -0.672 1 88.19 667 ASP A CA 1
ATOM 5075 C C . ASP A 1 667 ? 21.719 38.375 -2.055 1 88.19 667 ASP A C 1
ATOM 5077 O O . ASP A 1 667 ? 22.281 37.281 -2.178 1 88.19 667 ASP A O 1
ATOM 5081 N N . ASP A 1 668 ? 21.266 39.094 -3.068 1 86 668 ASP A N 1
ATOM 5082 C CA . ASP A 1 668 ? 21.484 38.594 -4.422 1 86 668 ASP A CA 1
ATOM 5083 C C . ASP A 1 668 ? 22.906 38.875 -4.895 1 86 668 ASP A C 1
ATOM 5085 O O . ASP A 1 668 ? 23.344 40.031 -4.867 1 86 668 ASP A O 1
ATOM 5089 N N . PRO A 1 669 ? 23.578 37.906 -5.332 1 87.81 669 PRO A N 1
ATOM 5090 C CA . PRO A 1 669 ? 24.984 38.125 -5.699 1 87.81 669 PRO A CA 1
ATOM 5091 C C . PRO A 1 669 ? 25.125 39.062 -6.895 1 87.81 669 PRO A C 1
ATOM 5093 O O . PRO A 1 669 ? 26.031 39.906 -6.91 1 87.81 669 PRO A O 1
ATOM 5096 N N . LEU A 1 670 ? 24.281 39 -7.902 1 84.69 670 LEU A N 1
ATOM 5097 C CA . LEU A 1 670 ? 24.391 39.875 -9.086 1 84.69 670 LEU A CA 1
ATOM 5098 C C . LEU A 1 670 ? 24.047 41.312 -8.742 1 84.69 670 LEU A C 1
ATOM 5100 O O . LEU A 1 670 ? 24.703 42.25 -9.227 1 84.69 670 LEU A O 1
ATOM 5104 N N . TYR A 1 671 ? 22.938 41.469 -7.984 1 85.75 671 TYR A N 1
ATOM 5105 C CA . TYR A 1 671 ? 22.547 42.812 -7.547 1 85.75 671 TYR A CA 1
ATOM 5106 C C . TYR A 1 671 ? 23.688 43.5 -6.797 1 85.75 671 TYR A C 1
ATOM 5108 O O . TYR A 1 671 ? 24.031 44.656 -7.078 1 85.75 671 TYR A O 1
ATOM 5116 N N . ASN A 1 672 ? 24.25 42.812 -5.828 1 89.25 672 ASN A N 1
ATOM 5117 C CA . ASN A 1 672 ? 25.344 43.375 -5.051 1 89.25 672 ASN A CA 1
ATOM 5118 C C . ASN A 1 672 ? 26.547 43.688 -5.93 1 89.25 672 ASN A C 1
ATOM 5120 O O . ASN A 1 672 ? 27.172 44.75 -5.777 1 89.25 672 ASN A O 1
ATOM 5124 N N . ALA A 1 673 ? 26.812 42.812 -6.844 1 88.19 673 ALA A N 1
ATOM 5125 C CA . ALA A 1 673 ? 27.922 43.062 -7.77 1 88.19 673 ALA A CA 1
ATOM 5126 C C . ALA A 1 673 ? 27.672 44.344 -8.586 1 88.19 673 ALA A C 1
ATOM 5128 O O . ALA A 1 673 ? 28.578 45.156 -8.766 1 88.19 673 ALA A O 1
ATOM 5129 N N . ARG A 1 674 ? 26.516 44.469 -9.016 1 89.69 674 ARG A N 1
ATOM 5130 C CA . ARG A 1 674 ? 26.156 45.594 -9.852 1 89.69 674 ARG A CA 1
ATOM 5131 C C . ARG A 1 674 ? 26.172 46.906 -9.047 1 89.69 674 ARG A C 1
ATOM 5133 O O . ARG A 1 674 ? 26.453 47.969 -9.586 1 89.69 674 ARG A O 1
ATOM 5140 N N . LYS A 1 675 ? 25.922 46.812 -7.777 1 92.75 675 LYS A N 1
ATOM 5141 C CA . LYS A 1 675 ? 25.844 47.969 -6.922 1 92.75 675 LYS A CA 1
ATOM 5142 C C . LYS A 1 675 ? 27.156 48.219 -6.207 1 92.75 675 LYS A C 1
ATOM 5144 O O . LYS A 1 675 ? 27.266 49.156 -5.398 1 92.75 675 LYS A O 1
ATOM 5149 N N . GLY A 1 676 ? 28.078 47.406 -6.438 1 91.38 676 GLY A N 1
ATOM 5150 C CA . GLY A 1 676 ? 29.375 47.562 -5.805 1 91.38 676 GLY A CA 1
ATOM 5151 C C . GLY A 1 676 ? 29.375 47.156 -4.34 1 91.38 676 GLY A C 1
ATOM 5152 O O . GLY A 1 676 ? 30.188 47.656 -3.557 1 91.38 676 GLY A O 1
ATOM 5153 N N . LEU A 1 677 ? 28.406 46.406 -4.004 1 90.62 677 LEU A N 1
ATOM 5154 C CA . LEU A 1 677 ? 28.297 45.906 -2.645 1 90.62 677 LEU A CA 1
ATOM 5155 C C . LEU A 1 677 ? 29.047 44.562 -2.516 1 90.62 677 LEU A C 1
ATOM 5157 O O . LEU A 1 677 ? 29.344 43.906 -3.521 1 90.62 677 LEU A O 1
ATOM 5161 N N . PRO A 1 678 ? 29.453 44.156 -1.3 1 90.81 678 PRO A N 1
ATOM 5162 C CA . PRO A 1 678 ? 30.141 42.875 -1.102 1 90.81 678 PRO A CA 1
ATOM 5163 C C . PRO A 1 678 ? 29.344 41.688 -1.626 1 90.81 678 PRO A C 1
ATOM 5165 O O . PRO A 1 678 ? 28.125 41.625 -1.437 1 90.81 678 PRO A O 1
ATOM 5168 N N . THR A 1 679 ? 30.016 40.906 -2.305 1 90.19 679 THR A N 1
ATOM 5169 C CA . THR A 1 679 ? 29.391 39.719 -2.875 1 90.19 679 THR A CA 1
ATOM 5170 C C . THR A 1 679 ? 29.828 38.469 -2.131 1 90.19 679 THR A C 1
ATOM 5172 O O . THR A 1 679 ? 29.328 37.375 -2.402 1 90.19 679 THR A O 1
ATOM 5175 N N . ASP A 1 680 ? 30.641 38.656 -1.132 1 89.12 680 ASP A N 1
ATOM 5176 C CA . ASP A 1 680 ? 31.156 37.531 -0.369 1 89.12 680 ASP A CA 1
ATOM 5177 C C . ASP A 1 680 ? 30.031 36.781 0.33 1 89.12 680 ASP A C 1
ATOM 5179 O O . ASP A 1 680 ? 29.172 37.406 0.97 1 89.12 680 ASP A O 1
ATOM 5183 N N . ASN A 1 681 ? 30.016 35.531 0.195 1 87.81 681 ASN A N 1
ATOM 5184 C CA . ASN A 1 681 ? 29.078 34.594 0.818 1 87.81 681 ASN A CA 1
ATOM 5185 C C . ASN A 1 681 ? 27.641 34.875 0.379 1 87.81 681 ASN A C 1
ATOM 5187 O O . ASN A 1 681 ? 26.703 34.688 1.154 1 87.81 681 ASN A O 1
ATOM 5191 N N . LYS A 1 682 ? 27.453 35.531 -0.713 1 91.31 682 LYS A N 1
ATOM 5192 C CA . LYS A 1 682 ? 26.141 35.688 -1.334 1 91.31 682 LYS A CA 1
ATOM 5193 C C . LYS A 1 682 ? 25.875 34.594 -2.35 1 91.31 682 LYS A C 1
ATOM 5195 O O . LYS A 1 682 ? 26.766 34.25 -3.148 1 91.31 682 LYS A O 1
ATOM 5200 N N . LYS A 1 683 ? 24.734 33.906 -2.234 1 90.5 683 LYS A N 1
ATOM 5201 C CA . LYS A 1 683 ? 24.359 32.812 -3.119 1 90.5 683 LYS A CA 1
ATOM 5202 C C . LYS A 1 683 ? 22.906 32.938 -3.572 1 90.5 683 LYS A C 1
ATOM 5204 O O . LYS A 1 683 ? 22.141 33.688 -2.979 1 90.5 683 LYS A O 1
ATOM 5209 N N . THR A 1 684 ? 22.609 32.281 -4.703 1 87.31 684 THR A N 1
ATOM 5210 C CA . THR A 1 684 ? 21.203 32.188 -5.078 1 87.31 684 THR A CA 1
ATOM 5211 C C . THR A 1 684 ? 20.438 31.375 -4.039 1 87.31 684 THR A C 1
ATOM 5213 O O . THR A 1 684 ? 21.016 30.594 -3.283 1 87.31 684 THR A O 1
ATOM 5216 N N . VAL A 1 685 ? 19.141 31.547 -3.969 1 89.56 685 VAL A N 1
ATOM 5217 C CA . VAL A 1 685 ? 18.281 30.766 -3.08 1 89.56 685 VAL A CA 1
ATOM 5218 C C . VAL A 1 685 ? 18.484 29.281 -3.34 1 89.56 685 VAL A C 1
ATOM 5220 O O . VAL A 1 685 ? 18.594 28.484 -2.4 1 89.56 685 VAL A O 1
ATOM 5223 N N . GLY A 1 686 ? 18.531 28.891 -4.621 1 88.75 686 GLY A N 1
ATOM 5224 C CA . GLY A 1 686 ? 18.766 27.5 -4.996 1 88.75 686 GLY A CA 1
ATOM 5225 C C . GLY A 1 686 ? 20.062 26.938 -4.445 1 88.75 686 GLY A C 1
ATOM 5226 O O . GLY A 1 686 ? 20.125 25.766 -4.039 1 88.75 686 GLY A O 1
ATOM 5227 N N . SER A 1 687 ? 21.109 27.766 -4.496 1 90.81 687 SER A N 1
ATOM 5228 C CA . SER A 1 687 ? 22.406 27.328 -3.973 1 90.81 687 SER A CA 1
ATOM 5229 C C . SER A 1 687 ? 22.328 27.078 -2.469 1 90.81 687 SER A C 1
ATOM 5231 O O . SER A 1 687 ? 22.922 26.125 -1.96 1 90.81 687 SER A O 1
ATOM 5233 N N . TRP A 1 688 ? 21.672 27.906 -1.749 1 93.25 688 TRP A N 1
ATOM 5234 C CA . TRP A 1 688 ? 21.516 27.734 -0.309 1 93.25 688 TRP A CA 1
ATOM 5235 C C . TRP A 1 688 ? 20.719 26.469 -0 1 93.25 688 TRP A C 1
ATOM 5237 O O . TRP A 1 688 ? 21.109 25.672 0.867 1 93.25 688 TRP A O 1
ATOM 5247 N N . VAL A 1 689 ? 19.609 26.234 -0.701 1 94.31 689 VAL A N 1
ATOM 5248 C CA . VAL A 1 689 ? 18.766 25.078 -0.481 1 94.31 689 VAL A CA 1
ATOM 5249 C C . VAL A 1 689 ? 19.531 23.797 -0.847 1 94.31 689 VAL A C 1
ATOM 5251 O O . VAL A 1 689 ? 19.359 22.766 -0.211 1 94.31 689 VAL A O 1
ATOM 5254 N N . THR A 1 690 ? 20.375 23.906 -1.881 1 93.88 690 THR A N 1
ATOM 5255 C CA . THR A 1 690 ? 21.172 22.766 -2.303 1 93.88 690 THR A CA 1
ATOM 5256 C C . THR A 1 690 ? 22.094 22.312 -1.177 1 93.88 690 THR A C 1
ATOM 5258 O O . THR A 1 690 ? 22.297 21.109 -0.979 1 93.88 690 THR A O 1
ATOM 5261 N N . ILE A 1 691 ? 22.672 23.266 -0.455 1 94.38 691 ILE A N 1
ATOM 5262 C CA . ILE A 1 691 ? 23.531 22.938 0.67 1 94.38 691 ILE A CA 1
ATOM 5263 C C . ILE A 1 691 ? 22.766 22.109 1.697 1 94.38 691 ILE A C 1
ATOM 5265 O O . ILE A 1 691 ? 23.281 21.125 2.234 1 94.38 691 ILE A O 1
ATOM 5269 N N . VAL A 1 692 ? 21.547 22.5 1.981 1 96.56 692 VAL A N 1
ATOM 5270 C CA . VAL A 1 692 ? 20.703 21.766 2.924 1 96.56 692 VAL A CA 1
ATOM 5271 C C . VAL A 1 692 ? 20.406 20.375 2.379 1 96.56 692 VAL A C 1
ATOM 5273 O O . VAL A 1 692 ? 20.5 19.375 3.105 1 96.56 692 VAL A O 1
ATOM 5276 N N . TYR A 1 693 ? 20.031 20.281 1.136 1 96 693 TYR A N 1
ATOM 5277 C CA . TYR A 1 693 ? 19.734 19.016 0.475 1 96 693 TYR A CA 1
ATOM 5278 C C . TYR A 1 693 ? 20.906 18.062 0.562 1 96 693 TYR A C 1
ATOM 5280 O O . TYR A 1 693 ? 20.734 16.875 0.885 1 96 693 TYR A O 1
ATOM 5288 N N . GLU A 1 694 ? 22.109 18.562 0.296 1 94.62 694 GLU A N 1
ATOM 5289 C CA . GLU A 1 694 ? 23.312 17.75 0.347 1 94.62 694 GLU A CA 1
ATOM 5290 C C . GLU A 1 694 ? 23.562 17.234 1.761 1 94.62 694 GLU A C 1
ATOM 5292 O O . GLU A 1 694 ? 24.062 16.125 1.939 1 94.62 694 GLU A O 1
ATOM 5297 N N . SER A 1 695 ? 23.266 18.062 2.697 1 95.38 695 SER A N 1
ATOM 5298 C CA . SER A 1 695 ? 23.453 17.641 4.082 1 95.38 695 SER A CA 1
ATOM 5299 C C . SER A 1 695 ? 22.531 16.484 4.438 1 95.38 695 SER A C 1
ATOM 5301 O O . SER A 1 695 ? 22.859 15.656 5.289 1 95.38 695 SER A O 1
ATOM 5303 N N . ILE A 1 696 ? 21.328 16.438 3.848 1 95 696 ILE A N 1
ATOM 5304 C CA . ILE A 1 696 ? 20.406 15.312 4.035 1 95 696 ILE A CA 1
ATOM 5305 C C . ILE A 1 696 ? 20.969 14.07 3.357 1 95 696 ILE A C 1
ATOM 5307 O O . ILE A 1 696 ? 20.984 12.984 3.943 1 95 696 ILE A O 1
ATOM 5311 N N . LEU A 1 697 ? 21.484 14.219 2.18 1 91.12 697 LEU A N 1
ATOM 5312 C CA . LEU A 1 697 ? 21.969 13.109 1.36 1 91.12 697 LEU A CA 1
ATOM 5313 C C . LEU A 1 697 ? 23.188 12.461 1.987 1 91.12 697 LEU A C 1
ATOM 5315 O O . LEU A 1 697 ? 23.359 11.242 1.924 1 91.12 697 LEU A O 1
ATOM 5319 N N . THR A 1 698 ? 24.109 13.336 2.568 1 90.19 698 THR A N 1
ATOM 5320 C CA . THR A 1 698 ? 25.359 12.812 3.088 1 90.19 698 THR A CA 1
ATOM 5321 C C . THR A 1 698 ? 25.188 12.258 4.5 1 90.19 698 THR A C 1
ATOM 5323 O O . THR A 1 698 ? 26.094 11.641 5.055 1 90.19 698 THR A O 1
ATOM 5326 N N . GLY A 1 699 ? 24.094 12.523 5.148 1 89 699 GLY A N 1
ATOM 5327 C CA . GLY A 1 699 ? 23.719 11.852 6.383 1 89 699 GLY A CA 1
ATOM 5328 C C . GLY A 1 699 ? 24.047 12.664 7.625 1 89 699 GLY A C 1
ATOM 5329 O O . GLY A 1 699 ? 23.594 12.328 8.727 1 89 699 GLY A O 1
ATOM 5330 N N . GLY A 1 700 ? 24.828 13.766 7.453 1 92.06 700 GLY A N 1
ATOM 5331 C CA . GLY A 1 700 ? 25.203 14.555 8.617 1 92.06 700 GLY A CA 1
ATOM 5332 C C . GLY A 1 700 ? 24.016 15.102 9.375 1 92.06 700 GLY A C 1
ATOM 5333 O O . GLY A 1 700 ? 24 15.086 10.609 1 92.06 700 GLY A O 1
ATOM 5334 N N . LEU A 1 701 ? 23.094 15.578 8.625 1 95.56 701 LEU A N 1
ATOM 5335 C CA . LEU A 1 701 ? 21.906 16.141 9.25 1 95.56 701 LEU A CA 1
ATOM 5336 C C . LEU A 1 701 ? 21.156 15.078 10.055 1 95.56 701 LEU A C 1
ATOM 5338 O O . LEU A 1 701 ? 20.766 15.32 11.195 1 95.56 701 LEU A O 1
ATOM 5342 N N . MET A 1 702 ? 21 13.898 9.484 1 94.62 702 MET A N 1
ATOM 5343 C CA . MET A 1 702 ? 20.234 12.859 10.172 1 94.62 702 MET A CA 1
ATOM 5344 C C . MET A 1 702 ? 21.031 12.273 11.336 1 94.62 702 MET A C 1
ATOM 5346 O O . MET A 1 702 ? 20.453 11.898 12.359 1 94.62 702 MET A O 1
ATOM 5350 N N . ASP A 1 703 ? 22.328 12.195 11.172 1 94.88 703 ASP A N 1
ATOM 5351 C CA . ASP A 1 703 ? 23.141 11.789 12.312 1 94.88 703 ASP A CA 1
ATOM 5352 C C . ASP A 1 703 ? 22.922 12.711 13.508 1 94.88 703 ASP A C 1
ATOM 5354 O O . ASP A 1 703 ? 22.75 12.242 14.633 1 94.88 703 ASP A O 1
ATOM 5358 N N . MET A 1 704 ? 22.984 13.992 13.234 1 94.94 704 MET A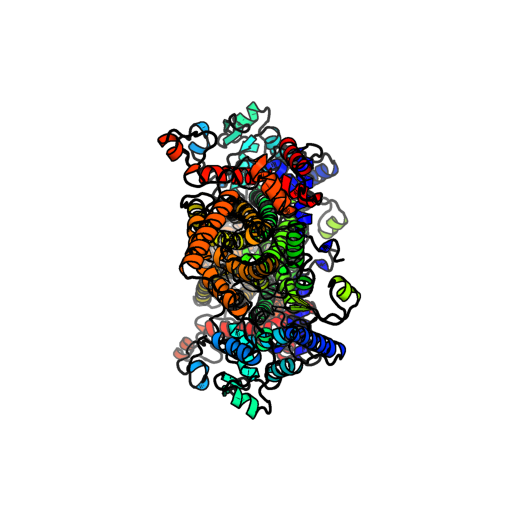 N 1
ATOM 5359 C CA . MET A 1 704 ? 22.75 14.992 14.273 1 94.94 704 MET A CA 1
ATOM 5360 C C . MET A 1 704 ? 21.359 14.828 14.883 1 94.94 704 MET A C 1
ATOM 5362 O O . MET A 1 704 ? 21.203 14.844 16.109 1 94.94 704 MET A O 1
ATOM 5366 N N . ALA A 1 705 ? 20.344 14.648 14.055 1 95.56 705 ALA A N 1
ATOM 5367 C CA . ALA A 1 705 ? 18.969 14.523 14.523 1 95.56 705 ALA A CA 1
ATOM 5368 C C . ALA A 1 705 ? 18.781 13.258 15.352 1 95.56 705 ALA A C 1
ATOM 5370 O O . ALA A 1 705 ? 18.172 13.289 16.422 1 95.56 705 ALA A O 1
ATOM 5371 N N . MET A 1 706 ? 19.297 12.117 14.867 1 95.5 706 MET A N 1
ATOM 5372 C CA . MET A 1 706 ? 19.156 10.836 15.555 1 95.5 706 MET A CA 1
ATOM 5373 C C . MET A 1 706 ? 19.906 10.852 16.891 1 95.5 706 MET A C 1
ATOM 5375 O O . MET A 1 706 ? 19.422 10.289 17.875 1 95.5 706 MET A O 1
ATOM 5379 N N . ASP A 1 707 ? 21.047 11.523 16.922 1 93.94 707 ASP A N 1
ATOM 5380 C CA . ASP A 1 707 ? 21.766 11.68 18.172 1 93.94 707 ASP A CA 1
ATOM 5381 C C . ASP A 1 707 ? 20.938 12.438 19.203 1 93.94 707 ASP A C 1
ATOM 5383 O O . ASP A 1 707 ? 20.922 12.086 20.391 1 93.94 707 ASP A O 1
ATOM 5387 N N . GLY A 1 708 ? 20.328 13.492 18.719 1 93.56 708 GLY A N 1
ATOM 5388 C CA . GLY A 1 708 ? 19.469 14.266 19.594 1 93.56 708 GLY A CA 1
ATOM 5389 C C . GLY A 1 708 ? 18.312 13.469 20.156 1 93.56 708 GLY A C 1
ATOM 5390 O O . GLY A 1 708 ? 17.953 13.617 21.328 1 93.56 708 GLY A O 1
ATOM 5391 N N . ILE A 1 709 ? 17.75 12.68 19.344 1 94.06 709 ILE A N 1
ATOM 5392 C CA . ILE A 1 709 ? 16.609 11.859 19.75 1 94.06 709 ILE A CA 1
ATOM 5393 C C . ILE A 1 709 ? 17.078 10.797 20.75 1 94.06 709 ILE A C 1
ATOM 5395 O O . ILE A 1 709 ? 16.422 10.562 21.766 1 94.06 709 ILE A O 1
ATOM 5399 N N . GLU A 1 710 ? 18.156 10.203 20.469 1 92.69 710 GLU A N 1
ATOM 5400 C CA . GLU A 1 710 ? 18.688 9.141 21.312 1 92.69 710 GLU A CA 1
ATOM 5401 C C . GLU A 1 710 ? 19.062 9.664 22.688 1 92.69 710 GLU A C 1
ATOM 5403 O O . GLU A 1 710 ? 18.766 9.031 23.703 1 92.69 710 GLU A O 1
ATOM 5408 N N . SER A 1 711 ? 19.672 10.875 22.766 1 90.19 711 SER A N 1
ATOM 5409 C CA . SER A 1 711 ? 20.203 11.414 24 1 90.19 711 SER A CA 1
ATOM 5410 C C . SER A 1 711 ? 19.203 12.328 24.703 1 90.19 711 SER A C 1
ATOM 5412 O O . SER A 1 711 ? 19.469 12.828 25.797 1 90.19 711 SER A O 1
ATOM 5414 N N . SER A 1 712 ? 18.125 12.516 24.031 1 88.94 712 SER A N 1
ATOM 5415 C CA . SER A 1 712 ? 17.125 13.422 24.578 1 88.94 712 SER A CA 1
ATOM 5416 C C . SER A 1 712 ? 17.719 14.781 24.922 1 88.94 712 SER A C 1
ATOM 5418 O O . SER A 1 712 ? 17.547 15.289 26.031 1 88.94 712 SER A O 1
ATOM 5420 N N . LEU A 1 713 ? 18.453 15.258 24.047 1 86.5 713 LEU A N 1
ATOM 5421 C CA . LEU A 1 713 ? 19.156 16.516 24.25 1 86.5 713 LEU A CA 1
ATOM 5422 C C . LEU A 1 713 ? 18.156 17.688 24.312 1 86.5 713 LEU A C 1
ATOM 5424 O O . LEU A 1 713 ? 17.172 17.703 23.578 1 86.5 713 LEU A O 1
ATOM 5428 N N . GLU A 1 714 ? 18.5 18.594 25.172 1 92.94 714 GLU A N 1
ATOM 5429 C CA . GLU A 1 714 ? 17.656 19.766 25.328 1 92.94 714 GLU A CA 1
ATOM 5430 C C . GLU A 1 714 ? 18.172 20.938 24.484 1 92.94 714 GLU A C 1
ATOM 5432 O O . GLU A 1 714 ? 19.375 21.016 24.188 1 92.94 714 GLU A O 1
ATOM 5437 N N . ALA A 1 715 ? 17.328 21.781 24.125 1 93.62 715 ALA A N 1
ATOM 5438 C CA . ALA A 1 715 ? 17.672 22.984 23.375 1 93.62 715 ALA A CA 1
ATOM 5439 C C . ALA A 1 715 ? 18.531 23.922 24.219 1 93.62 715 ALA A C 1
ATOM 5441 O O . ALA A 1 715 ? 18.422 23.938 25.438 1 93.62 715 ALA A O 1
ATOM 5442 N N . PRO A 1 716 ? 19.406 24.734 23.547 1 95.25 716 PRO A N 1
ATOM 5443 C CA . PRO A 1 716 ? 20.141 25.75 24.297 1 95.25 716 PRO A CA 1
ATOM 5444 C C . PRO A 1 716 ? 19.25 26.891 24.797 1 95.25 716 PRO A C 1
ATOM 5446 O O . PRO A 1 716 ? 18.328 27.312 24.078 1 95.25 716 PRO A O 1
ATOM 5449 N N . ARG A 1 717 ? 19.547 27.359 26.016 1 95.56 717 ARG A N 1
ATOM 5450 C CA . ARG A 1 717 ? 18.766 28.453 26.594 1 95.56 717 ARG A CA 1
ATOM 5451 C C . ARG A 1 717 ? 19.641 29.656 26.875 1 95.56 717 ARG A C 1
ATOM 5453 O O . ARG A 1 717 ? 19.141 30.75 27.125 1 95.56 717 ARG A O 1
ATOM 5460 N N . THR A 1 718 ? 20.984 29.422 26.844 1 94.62 718 THR A N 1
ATOM 5461 C CA . THR A 1 718 ? 21.953 30.484 27.062 1 94.62 718 THR A CA 1
ATOM 5462 C C . THR A 1 718 ? 22.953 30.562 25.906 1 94.62 718 THR A C 1
ATOM 5464 O O . THR A 1 718 ? 23.031 29.625 25.094 1 94.62 718 THR A O 1
ATOM 5467 N N . LEU A 1 719 ? 23.625 31.672 25.922 1 94.38 719 LEU A N 1
ATOM 5468 C CA . LEU A 1 719 ? 24.656 31.844 24.891 1 94.38 719 LEU A CA 1
ATOM 5469 C C . LEU A 1 719 ? 25.719 30.75 25.016 1 94.38 719 LEU A C 1
ATOM 5471 O O . LEU A 1 719 ? 26.156 30.203 24 1 94.38 719 LEU A O 1
ATOM 5475 N N . GLY A 1 720 ? 26.109 30.438 26.219 1 94.5 720 GLY A N 1
ATOM 5476 C CA . GLY A 1 720 ? 27.094 29.391 26.453 1 94.5 720 GLY A CA 1
ATOM 5477 C C . GLY A 1 720 ? 26.656 28.031 25.938 1 94.5 720 GLY A C 1
ATOM 5478 O O . GLY A 1 720 ? 27.453 27.312 25.328 1 94.5 720 GLY A O 1
ATOM 5479 N N . GLU A 1 721 ? 25.469 27.734 26.219 1 95.75 721 GLU A N 1
ATOM 5480 C CA . GLU A 1 721 ? 24.922 26.453 25.75 1 95.75 721 GLU A CA 1
ATOM 5481 C C . GLU A 1 721 ? 24.844 26.406 24.234 1 95.75 721 GLU A C 1
ATOM 5483 O O . GLU A 1 721 ? 25.094 25.359 23.625 1 95.75 721 GLU A O 1
ATOM 5488 N N . PHE A 1 722 ? 24.469 27.484 23.672 1 96.56 722 PHE A N 1
ATOM 5489 C CA . PHE A 1 722 ? 24.391 27.562 22.219 1 96.56 722 PHE A CA 1
ATOM 5490 C C . PHE A 1 722 ? 25.766 27.391 21.594 1 96.56 722 PHE A C 1
ATOM 5492 O O . PHE A 1 722 ? 25.906 26.656 20.609 1 96.56 722 PHE A O 1
ATOM 5499 N N . GLU A 1 723 ? 26.719 28.078 22.125 1 96 723 GLU A N 1
ATOM 5500 C CA . GLU A 1 723 ? 28.078 27.953 21.609 1 96 723 GLU A CA 1
ATOM 5501 C C . GLU A 1 723 ? 28.578 26.516 21.734 1 96 723 GLU A C 1
ATOM 5503 O O . GLU A 1 723 ? 29.281 26.016 20.859 1 96 723 GLU A O 1
ATOM 5508 N N . SER A 1 724 ? 28.266 25.938 22.828 1 94.69 724 SER A N 1
ATOM 5509 C CA . SER A 1 724 ? 28.641 24.547 23.031 1 94.69 724 SER A CA 1
ATOM 5510 C C . SER A 1 724 ? 28 23.656 21.969 1 94.69 724 SER A C 1
ATOM 5512 O O . SER A 1 724 ? 28.641 22.734 21.453 1 94.69 724 SER A O 1
ATOM 5514 N N . LEU A 1 725 ? 26.766 23.859 21.703 1 94.19 725 LEU A N 1
ATOM 5515 C CA . LEU A 1 725 ? 26.062 23.094 20.688 1 94.19 725 LEU A CA 1
ATOM 5516 C C . LEU A 1 725 ? 26.703 23.297 19.312 1 94.19 725 LEU A C 1
ATOM 5518 O O . LEU A 1 725 ? 26.859 22.328 18.547 1 94.19 725 LEU A O 1
ATOM 5522 N N . CYS A 1 726 ? 27.031 24.484 18.984 1 96.12 726 CYS A N 1
ATOM 5523 C CA . CYS A 1 726 ? 27.688 24.797 17.719 1 96.12 726 CYS A CA 1
ATOM 5524 C C . CYS A 1 726 ? 29.016 24.031 17.594 1 96.12 726 CYS A C 1
ATOM 5526 O O . CYS A 1 726 ? 29.328 23.484 16.547 1 96.12 726 CYS A O 1
ATOM 5528 N N . ARG A 1 727 ? 29.766 24.031 18.641 1 94.38 727 ARG A N 1
ATOM 5529 C CA . ARG A 1 727 ? 31.047 23.344 18.656 1 94.38 727 ARG A CA 1
ATOM 5530 C C . ARG A 1 727 ? 30.859 21.828 18.469 1 94.38 727 ARG A C 1
ATOM 5532 O O . ARG A 1 727 ? 31.594 21.203 17.719 1 94.38 727 ARG A O 1
ATOM 5539 N N . GLU A 1 728 ? 29.938 21.406 19.141 1 92.5 728 GLU A N 1
ATOM 5540 C CA . GLU A 1 728 ? 29.609 19.984 19.016 1 92.5 728 GLU A CA 1
ATOM 5541 C C . GLU A 1 728 ? 29.281 19.625 17.578 1 92.5 728 GLU A C 1
ATOM 5543 O O . GLU A 1 728 ? 29.75 18.609 17.047 1 92.5 728 GLU A O 1
ATOM 5548 N N . MET A 1 729 ? 28.453 20.391 16.938 1 94.19 729 MET A N 1
ATOM 5549 C CA . MET A 1 729 ? 28.016 20.125 15.57 1 94.19 729 MET A CA 1
ATOM 5550 C C . MET A 1 729 ? 29.188 20.25 14.594 1 94.19 729 MET A C 1
ATOM 5552 O O . MET A 1 729 ? 29.266 19.516 13.609 1 94.19 729 MET A O 1
ATOM 5556 N N . ALA A 1 730 ? 30.031 21.172 14.867 1 92.81 730 ALA A N 1
ATOM 5557 C CA . ALA A 1 730 ? 31.203 21.359 14.023 1 92.81 730 ALA A CA 1
ATOM 5558 C C . ALA A 1 730 ? 32.188 20.203 14.156 1 92.81 730 ALA A C 1
ATOM 5560 O O . ALA A 1 730 ? 32.781 19.766 13.172 1 92.81 730 ALA A O 1
ATOM 5561 N N . ASP A 1 731 ? 32.312 19.688 15.328 1 89.81 731 ASP A N 1
ATOM 5562 C CA . ASP A 1 731 ? 33.344 18.688 15.625 1 89.81 731 ASP A CA 1
ATOM 5563 C C . ASP A 1 731 ? 32.844 17.281 15.328 1 89.81 731 ASP A C 1
ATOM 5565 O O . ASP A 1 731 ? 33.562 16.422 14.844 1 89.81 731 ASP A O 1
ATOM 5569 N N . MET A 1 732 ? 31.625 17.047 15.609 1 85.94 732 MET A N 1
ATOM 5570 C CA . MET A 1 732 ? 31.125 15.672 15.641 1 85.94 732 MET A CA 1
ATOM 5571 C C . MET A 1 732 ? 30.516 15.289 14.297 1 85.94 732 MET A C 1
ATOM 5573 O O . MET A 1 732 ? 30.469 14.102 13.945 1 85.94 732 MET A O 1
ATOM 5577 N N . TYR A 1 733 ? 30.109 16.281 13.672 1 86.12 733 TYR A N 1
ATOM 5578 C CA . TYR A 1 733 ? 29.391 15.93 12.461 1 86.12 733 TYR A CA 1
ATOM 5579 C C . TYR A 1 733 ? 29.984 16.625 11.242 1 86.12 733 TYR A C 1
ATOM 5581 O O . TYR A 1 733 ? 29.594 16.344 10.109 1 86.12 733 TYR A O 1
ATOM 5589 N N . MET B 1 1 ? 7.582 -28.703 13.453 1 26.05 1 MET B N 1
ATOM 5590 C CA . MET B 1 1 ? 6.129 -28.703 13.594 1 26.05 1 MET B CA 1
ATOM 5591 C C . MET B 1 1 ? 5.613 -27.312 13.922 1 26.05 1 MET B C 1
ATOM 5593 O O . MET B 1 1 ? 5.633 -26.891 15.078 1 26.05 1 MET B O 1
ATOM 5597 N N . THR B 1 2 ? 5.941 -26.297 12.984 1 36.31 2 THR B N 1
ATOM 5598 C CA . THR B 1 2 ? 5.746 -24.859 13.062 1 36.31 2 THR B CA 1
ATOM 5599 C C . THR B 1 2 ? 4.277 -24.516 13.297 1 36.31 2 THR B C 1
ATOM 5601 O O . THR B 1 2 ? 3.434 -24.766 12.43 1 36.31 2 THR B O 1
ATOM 5604 N N . GLY B 1 3 ? 3.818 -24.406 14.43 1 33.38 3 GLY B N 1
ATOM 5605 C CA . GLY B 1 3 ? 2.545 -24.344 15.133 1 33.38 3 GLY B CA 1
ATOM 5606 C C . GLY B 1 3 ? 1.657 -23.203 14.656 1 33.38 3 GLY B C 1
ATOM 5607 O O . GLY B 1 3 ? 1.899 -22.625 13.602 1 33.38 3 GLY B O 1
ATOM 5608 N N . PRO B 1 4 ? 0.781 -22.547 15.516 1 44.78 4 PRO B N 1
ATOM 5609 C CA . PRO B 1 4 ? -0.4 -21.688 15.492 1 44.78 4 PRO B CA 1
ATOM 5610 C C . PRO B 1 4 ? -0.142 -20.344 14.781 1 44.78 4 PRO B C 1
ATOM 5612 O O . PRO B 1 4 ? -1.043 -19.797 14.148 1 44.78 4 PRO B O 1
ATOM 5615 N N . LYS B 1 5 ? 0.987 -19.812 14.844 1 54.28 5 LYS B N 1
ATOM 5616 C CA . LYS B 1 5 ? 1.401 -18.562 14.211 1 54.28 5 LYS B CA 1
ATOM 5617 C C . LYS B 1 5 ? 1.433 -18.703 12.695 1 54.28 5 LYS B C 1
ATOM 5619 O O . LYS B 1 5 ? 1.488 -17.703 11.977 1 54.28 5 LYS B O 1
ATOM 5624 N N . SER B 1 6 ? 1.298 -19.891 12.133 1 67.56 6 SER B N 1
ATOM 5625 C CA . SER B 1 6 ? 1.483 -20.188 10.711 1 67.56 6 SER B CA 1
ATOM 5626 C C . SER B 1 6 ? 0.198 -19.938 9.93 1 67.56 6 SER B C 1
ATOM 5628 O O . SER B 1 6 ? 0.212 -19.922 8.695 1 67.56 6 SER B O 1
ATOM 5630 N N . LEU B 1 7 ? -0.954 -19.578 10.602 1 86 7 LEU B N 1
ATOM 5631 C CA . LEU B 1 7 ? -2.197 -19.344 9.875 1 86 7 LEU B CA 1
ATOM 5632 C C . LEU B 1 7 ? -2.854 -18.047 10.32 1 86 7 LEU B C 1
ATOM 5634 O O . LEU B 1 7 ? -4.066 -18 10.523 1 86 7 LEU B O 1
ATOM 5638 N N . ALA B 1 8 ? -2.018 -16.984 10.383 1 91.38 8 ALA B N 1
ATOM 5639 C CA . ALA B 1 8 ? -2.502 -15.75 11.008 1 91.38 8 ALA B CA 1
ATOM 5640 C C . ALA B 1 8 ? -3.695 -15.18 10.242 1 91.38 8 ALA B C 1
ATOM 5642 O O . ALA B 1 8 ? -4.719 -14.844 10.836 1 91.38 8 ALA B O 1
ATOM 5643 N N . HIS B 1 9 ? -3.637 -15.109 8.984 1 96.38 9 HIS B N 1
ATOM 5644 C CA . HIS B 1 9 ? -4.699 -14.516 8.188 1 96.38 9 HIS B CA 1
ATOM 5645 C C . HIS B 1 9 ? -5.941 -15.398 8.172 1 96.38 9 HIS B C 1
ATOM 5647 O O . HIS B 1 9 ? -7.059 -14.906 8.352 1 96.38 9 HIS B O 1
ATOM 5653 N N . THR B 1 10 ? -5.766 -16.703 7.949 1 96.31 10 THR B N 1
ATOM 5654 C CA . THR B 1 10 ? -6.887 -17.641 7.93 1 96.31 10 THR B CA 1
ATOM 5655 C C . THR B 1 10 ? -7.625 -17.625 9.266 1 96.31 10 THR B C 1
ATOM 5657 O O . THR B 1 10 ? -8.852 -17.609 9.297 1 96.31 10 THR B O 1
ATOM 5660 N N . ASN B 1 11 ? -6.852 -17.625 10.305 1 95.69 11 AS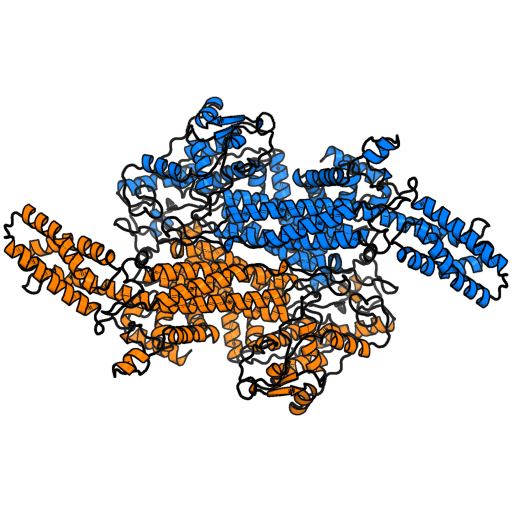N B N 1
ATOM 5661 C CA . ASN B 1 11 ? -7.461 -17.594 11.633 1 95.69 11 ASN B CA 1
ATOM 5662 C C . ASN B 1 11 ? -8.25 -16.297 11.859 1 95.69 11 ASN B C 1
ATOM 5664 O O . ASN B 1 11 ? -9.336 -16.328 12.445 1 95.69 11 ASN B O 1
ATOM 5668 N N . ALA B 1 12 ? -7.664 -15.219 11.453 1 96.31 12 ALA B N 1
ATOM 5669 C CA . ALA B 1 12 ? -8.367 -13.945 11.586 1 96.31 12 ALA B CA 1
ATOM 5670 C C . ALA B 1 12 ? -9.672 -13.953 10.789 1 96.31 12 ALA B C 1
ATOM 5672 O O . ALA B 1 12 ? -10.695 -13.453 11.258 1 96.31 12 ALA B O 1
ATOM 5673 N N . THR B 1 13 ? -9.641 -14.5 9.578 1 96.75 13 THR B N 1
ATOM 5674 C CA . THR B 1 13 ? -10.82 -14.594 8.719 1 96.75 13 THR B CA 1
ATOM 5675 C C . THR B 1 13 ? -11.859 -15.523 9.336 1 96.75 13 THR B C 1
ATOM 5677 O O . THR B 1 13 ? -13.055 -15.219 9.32 1 96.75 13 THR B O 1
ATOM 5680 N N . LEU B 1 14 ? -11.414 -16.656 9.891 1 96.62 14 LEU B N 1
ATOM 5681 C CA . LEU B 1 14 ? -12.305 -17.609 10.539 1 96.62 14 LEU B CA 1
ATOM 5682 C C . LEU B 1 14 ? -12.961 -16.984 11.773 1 96.62 14 LEU B C 1
ATOM 5684 O O . LEU B 1 14 ? -14.133 -17.25 12.055 1 96.62 14 LEU B O 1
ATOM 5688 N N . GLN B 1 15 ? -12.18 -16.219 12.477 1 96.38 15 GLN B N 1
ATOM 5689 C CA . GLN B 1 15 ? -12.719 -15.57 13.672 1 96.38 15 GLN B CA 1
ATOM 5690 C C . GLN B 1 15 ? -13.875 -14.641 13.312 1 96.38 15 GLN B C 1
ATOM 5692 O O . GLN B 1 15 ? -14.906 -14.641 13.984 1 96.38 15 GLN B O 1
ATOM 5697 N N . ILE B 1 16 ? -13.711 -13.859 12.32 1 96.75 16 ILE B N 1
ATOM 5698 C CA . ILE B 1 16 ? -14.766 -12.961 11.875 1 96.75 16 ILE B CA 1
ATOM 5699 C C . ILE B 1 16 ? -15.969 -13.766 11.391 1 96.75 16 ILE B C 1
ATOM 5701 O O . ILE B 1 16 ? -17.109 -13.453 11.711 1 96.75 16 ILE B O 1
ATOM 5705 N N . TRP B 1 17 ? -15.711 -14.82 10.633 1 96 17 TRP B N 1
ATOM 5706 C CA . TRP B 1 17 ? -16.75 -15.68 10.078 1 96 17 TRP B CA 1
ATOM 5707 C C . TRP B 1 17 ? -17.562 -16.344 11.188 1 96 17 TRP B C 1
ATOM 5709 O O . TRP B 1 17 ? -18.797 -16.359 11.148 1 96 17 TRP B O 1
ATOM 5719 N N . ARG B 1 18 ? -16.922 -16.891 12.188 1 95.62 18 ARG B N 1
ATOM 5720 C CA . ARG B 1 18 ? -17.594 -17.531 13.312 1 95.62 18 ARG B CA 1
ATOM 5721 C C . ARG B 1 18 ? -18.484 -16.547 14.055 1 95.62 18 ARG B C 1
ATOM 5723 O O . ARG B 1 18 ? -19.641 -16.844 14.359 1 95.62 18 ARG B O 1
ATOM 5730 N N . ARG B 1 19 ? -17.844 -15.438 14.297 1 96.25 19 ARG B N 1
ATOM 5731 C CA . ARG B 1 19 ? -18.594 -14.406 15.016 1 96.25 19 ARG B CA 1
ATOM 5732 C C . ARG B 1 19 ? -19.828 -13.969 14.227 1 96.25 19 ARG B C 1
ATOM 5734 O O . ARG B 1 19 ? -20.906 -13.789 14.797 1 96.25 19 ARG B O 1
ATOM 5741 N N . LEU B 1 20 ? -19.688 -13.789 12.977 1 96.06 20 LEU B N 1
ATOM 5742 C CA . LEU B 1 20 ? -20.797 -13.375 12.117 1 96.06 20 LEU B CA 1
ATOM 5743 C C . LEU B 1 20 ? -21.906 -14.438 12.109 1 96.06 20 LEU B C 1
ATOM 5745 O O . LEU B 1 20 ? -23.094 -14.102 12.141 1 96.06 20 LEU B O 1
ATOM 5749 N N . ARG B 1 21 ? -21.516 -15.68 12.055 1 93.69 21 ARG B N 1
ATOM 5750 C CA . ARG B 1 21 ? -22.484 -16.766 12.094 1 93.69 21 ARG B CA 1
ATOM 5751 C C . ARG B 1 21 ? -23.281 -16.75 13.391 1 93.69 21 ARG B C 1
ATOM 5753 O O . ARG B 1 21 ? -24.484 -16.953 13.383 1 93.69 21 ARG B O 1
ATOM 5760 N N . HIS B 1 22 ? -22.594 -16.484 14.453 1 94.38 22 HIS B N 1
ATOM 5761 C CA . HIS B 1 22 ? -23.25 -16.422 15.75 1 94.38 22 HIS B CA 1
ATOM 5762 C C . HIS B 1 22 ? -24.219 -15.242 15.82 1 94.38 22 HIS B C 1
ATOM 5764 O O . HIS B 1 22 ? -25.312 -15.359 16.406 1 94.38 22 HIS B O 1
ATOM 5770 N N . LEU B 1 23 ? -23.828 -14.164 15.25 1 95.56 23 LEU B N 1
ATOM 5771 C CA . LEU B 1 23 ? -24.656 -12.961 15.273 1 95.56 23 LEU B CA 1
ATOM 5772 C C . LEU B 1 23 ? -25.891 -13.133 14.398 1 95.56 23 LEU B C 1
ATOM 5774 O O . LEU B 1 23 ? -26.984 -12.719 14.773 1 95.56 23 LEU B O 1
ATOM 5778 N N . ARG B 1 24 ? -25.703 -13.781 13.273 1 92.69 24 ARG B N 1
ATOM 5779 C CA . ARG B 1 24 ? -26.797 -14.023 12.352 1 92.69 24 ARG B CA 1
ATOM 5780 C C . ARG B 1 24 ? -27.828 -14.969 12.953 1 92.69 24 ARG B C 1
ATOM 5782 O O . ARG B 1 24 ? -29.031 -14.836 12.711 1 92.69 24 ARG B O 1
ATOM 5789 N N . ALA B 1 25 ? -27.344 -15.906 13.68 1 90.62 25 ALA B N 1
ATOM 5790 C CA . ALA B 1 25 ? -28.219 -16.906 14.297 1 90.62 25 ALA B CA 1
ATOM 5791 C C . ALA B 1 25 ? -28.906 -16.328 15.539 1 90.62 25 ALA B C 1
ATOM 5793 O O . ALA B 1 25 ? -29.703 -17.016 16.172 1 90.62 25 ALA B O 1
ATOM 5794 N N . LYS B 1 26 ? -28.641 -15.086 15.883 1 86.75 26 LYS B N 1
ATOM 5795 C CA . LYS B 1 26 ? -29.188 -14.391 17.031 1 86.75 26 LYS B CA 1
ATOM 5796 C C . LYS B 1 26 ? -28.844 -15.102 18.344 1 86.75 26 LYS B C 1
ATOM 5798 O O . LYS B 1 26 ? -29.594 -15.055 19.312 1 86.75 26 LYS B O 1
ATOM 5803 N N . SER B 1 27 ? -27.828 -15.781 18.25 1 85.44 27 SER B N 1
ATOM 5804 C CA . SER B 1 27 ? -27.312 -16.453 19.453 1 85.44 27 SER B CA 1
ATOM 5805 C C . SER B 1 27 ? -26.5 -15.492 20.312 1 85.44 27 SER B C 1
ATOM 5807 O O . SER B 1 27 ? -26.188 -15.797 21.469 1 85.44 27 SER B O 1
ATOM 5809 N N . ALA B 1 28 ? -26.156 -14.453 19.766 1 86.56 28 ALA B N 1
ATOM 5810 C CA . ALA B 1 28 ? -25.438 -13.398 20.484 1 86.56 28 ALA B CA 1
ATOM 5811 C C . ALA B 1 28 ? -25.953 -12.016 20.094 1 86.56 28 ALA B C 1
ATOM 5813 O O . ALA B 1 28 ? -26.344 -11.797 18.953 1 86.56 28 ALA B O 1
ATOM 5814 N N . ALA B 1 29 ? -25.922 -11.195 20.984 1 91.94 29 ALA B N 1
ATOM 5815 C CA . ALA B 1 29 ? -26.344 -9.82 20.719 1 91.94 29 ALA B CA 1
ATOM 5816 C C . ALA B 1 29 ? -25.141 -8.914 20.469 1 91.94 29 ALA B C 1
ATOM 5818 O O . ALA B 1 29 ? -24.031 -9.195 20.922 1 91.94 29 ALA B O 1
ATOM 5819 N N . ILE B 1 30 ? -25.297 -7.996 19.625 1 97 30 ILE B N 1
ATOM 5820 C CA . ILE B 1 30 ? -24.312 -6.93 19.484 1 97 30 ILE B CA 1
ATOM 5821 C C . ILE B 1 30 ? -24.594 -5.828 20.5 1 97 30 ILE B C 1
ATOM 5823 O O . ILE B 1 30 ? -25.625 -5.152 20.438 1 97 30 ILE B O 1
ATOM 5827 N N . VAL B 1 31 ? -23.734 -5.684 21.5 1 97.75 31 VAL B N 1
ATOM 5828 C CA . VAL B 1 31 ? -23.859 -4.656 22.516 1 97.75 31 VAL B CA 1
ATOM 5829 C C . VAL B 1 31 ? -22.766 -3.604 22.328 1 97.75 31 VAL B C 1
ATOM 5831 O O . VAL B 1 31 ? -21.578 -3.902 22.453 1 97.75 31 VAL B O 1
ATOM 5834 N N . LEU B 1 32 ? -23.203 -2.471 22 1 98.25 32 LEU B N 1
ATOM 5835 C CA . LEU B 1 32 ? -22.281 -1.359 21.812 1 98.25 32 LEU B CA 1
ATOM 5836 C C . LEU B 1 32 ? -21.891 -0.746 23.156 1 98.25 32 LEU B C 1
ATOM 5838 O O . LEU B 1 32 ? -22.766 -0.377 23.953 1 98.25 32 LEU B O 1
ATOM 5842 N N . ASP B 1 33 ? -20.609 -0.642 23.406 1 97.69 33 ASP B N 1
ATOM 5843 C CA . ASP B 1 33 ? -20.109 -0.076 24.656 1 97.69 33 ASP B CA 1
ATOM 5844 C C . ASP B 1 33 ? -19 0.939 24.391 1 97.69 33 ASP B C 1
ATOM 5846 O O . ASP B 1 33 ? -18.359 1.411 25.328 1 97.69 33 ASP B O 1
ATOM 5850 N N . GLY B 1 34 ? -18.734 1.167 23.156 1 96.88 34 GLY B N 1
ATOM 5851 C CA . GLY B 1 34 ? -17.719 2.133 22.781 1 96.88 34 GLY B CA 1
ATOM 5852 C C . GLY B 1 34 ? -16.328 1.519 22.625 1 96.88 34 GLY B C 1
ATOM 5853 O O . GLY B 1 34 ? -15.422 2.156 22.109 1 96.88 34 GLY B O 1
ATOM 5854 N N . ASN B 1 35 ? -16.172 0.222 22.906 1 96.44 35 ASN B N 1
ATOM 5855 C CA . ASN B 1 35 ? -14.812 -0.271 23.047 1 96.44 35 ASN B CA 1
ATOM 5856 C C . ASN B 1 35 ? -14.641 -1.642 22.391 1 96.44 35 ASN B C 1
ATOM 5858 O O . ASN B 1 35 ? -13.531 -2.164 22.312 1 96.44 35 ASN B O 1
ATOM 5862 N N . SER B 1 36 ? -15.703 -2.184 21.844 1 96.75 36 SER B N 1
ATOM 5863 C CA . SER B 1 36 ? -15.547 -3.582 21.453 1 96.75 36 SER B CA 1
ATOM 5864 C C . SER B 1 36 ? -16.25 -3.867 20.125 1 96.75 36 SER B C 1
ATOM 5866 O O . SER B 1 36 ? -16.609 -5.012 19.844 1 96.75 36 SER B O 1
ATOM 5868 N N . LEU B 1 37 ? -16.531 -2.895 19.375 1 97.94 37 LEU B N 1
ATOM 5869 C CA . LEU B 1 37 ? -17.141 -3.119 18.062 1 97.94 37 LEU B CA 1
ATOM 5870 C C . LEU B 1 37 ? -16.141 -3.768 17.109 1 97.94 37 LEU B C 1
ATOM 5872 O O . LEU B 1 37 ? -15.016 -3.285 16.953 1 97.94 37 LEU B O 1
ATOM 5876 N N . ASP B 1 38 ? -16.469 -4.863 16.547 1 97.75 38 ASP B N 1
ATOM 5877 C CA . ASP B 1 38 ? -15.578 -5.57 15.633 1 97.75 38 ASP B CA 1
ATOM 5878 C C . ASP B 1 38 ? -16.172 -5.605 14.219 1 97.75 38 ASP B C 1
ATOM 5880 O O . ASP B 1 38 ? -17.297 -5.168 14 1 97.75 38 ASP B O 1
ATOM 5884 N N . ILE B 1 39 ? -15.438 -6.074 13.281 1 98.31 39 ILE B N 1
ATOM 5885 C CA . ILE B 1 39 ? -15.805 -6.078 11.867 1 98.31 39 ILE B CA 1
ATOM 5886 C C . ILE B 1 39 ? -17 -7 11.641 1 98.31 39 ILE B C 1
ATOM 5888 O O . ILE B 1 39 ? -17.922 -6.668 10.891 1 98.31 39 ILE B O 1
ATOM 5892 N N . ALA B 1 40 ? -17.047 -8.141 12.266 1 98.19 40 ALA B N 1
ATOM 5893 C CA . ALA B 1 40 ? -18.172 -9.07 12.133 1 98.19 40 ALA B CA 1
ATOM 5894 C C . ALA B 1 40 ? -19.484 -8.398 12.523 1 98.19 40 ALA B C 1
ATOM 5896 O O . ALA B 1 40 ? -20.516 -8.602 11.867 1 98.19 40 ALA B O 1
ATOM 5897 N N . SER B 1 41 ? -19.453 -7.637 13.609 1 98.38 41 SER B N 1
ATOM 5898 C CA . SER B 1 41 ? -20.641 -6.934 14.078 1 98.38 41 SER B CA 1
ATOM 5899 C C . SER B 1 41 ? -21.109 -5.898 13.062 1 98.38 41 SER B C 1
ATOM 5901 O O . SER B 1 41 ? -22.312 -5.742 12.836 1 98.38 41 SER B O 1
ATOM 5903 N N . VAL B 1 42 ? -20.156 -5.164 12.516 1 98.56 42 VAL B N 1
ATOM 5904 C CA . VAL B 1 42 ? -20.5 -4.176 11.5 1 98.56 42 VAL B CA 1
ATOM 5905 C C . VAL B 1 42 ? -21.172 -4.863 10.312 1 98.56 42 VAL B C 1
ATOM 5907 O O . VAL B 1 42 ? -22.203 -4.395 9.82 1 98.56 42 VAL B O 1
ATOM 5910 N N . VAL B 1 43 ? -20.609 -5.969 9.836 1 98.12 43 VAL B N 1
ATOM 5911 C CA . VAL B 1 43 ? -21.172 -6.707 8.703 1 98.12 43 VAL B CA 1
ATOM 5912 C C . VAL B 1 43 ? -22.562 -7.234 9.062 1 98.12 43 VAL B C 1
ATOM 5914 O O . VAL B 1 43 ? -23.484 -7.176 8.25 1 98.12 43 VAL B O 1
ATOM 5917 N N . ALA B 1 44 ? -22.766 -7.738 10.242 1 97.94 44 ALA B N 1
ATOM 5918 C CA . ALA B 1 44 ? -24.031 -8.297 10.695 1 97.94 44 ALA B CA 1
ATOM 5919 C C . ALA B 1 44 ? -25.141 -7.242 10.656 1 97.94 44 ALA B C 1
ATOM 5921 O O . ALA B 1 44 ? -26.25 -7.516 10.188 1 97.94 44 ALA B O 1
ATOM 5922 N N . VAL B 1 45 ? -24.828 -6.059 11.141 1 97.88 45 VAL B N 1
ATOM 5923 C CA . VAL B 1 45 ? -25.797 -4.98 11.164 1 97.88 45 VAL B CA 1
ATOM 5924 C C . VAL B 1 45 ? -26.062 -4.48 9.742 1 97.88 45 VAL B C 1
ATOM 5926 O O . VAL B 1 45 ? -27.219 -4.258 9.359 1 97.88 45 VAL B O 1
ATOM 5929 N N . ALA B 1 46 ? -25.016 -4.324 9.008 1 97.69 46 ALA B N 1
ATOM 5930 C CA . ALA B 1 46 ? -25.078 -3.688 7.695 1 97.69 46 ALA B CA 1
ATOM 5931 C C . ALA B 1 46 ? -25.797 -4.578 6.688 1 97.69 46 ALA B C 1
ATOM 5933 O O . ALA B 1 46 ? -26.562 -4.094 5.848 1 97.69 46 ALA B O 1
ATOM 5934 N N . ARG B 1 47 ? -25.531 -5.957 6.777 1 95.75 47 ARG B N 1
ATOM 5935 C CA . ARG B 1 47 ? -25.938 -6.816 5.668 1 95.75 47 ARG B CA 1
ATOM 5936 C C . ARG B 1 47 ? -26.969 -7.852 6.121 1 95.75 47 ARG B C 1
ATOM 5938 O O . ARG B 1 47 ? -27.672 -8.438 5.297 1 95.75 47 ARG B O 1
ATOM 5945 N N . HIS B 1 48 ? -27.094 -8.07 7.445 1 94.25 48 HIS B N 1
ATOM 5946 C CA . HIS B 1 48 ? -27.875 -9.234 7.855 1 94.25 48 HIS B CA 1
ATOM 5947 C C . HIS B 1 48 ? -28.969 -8.844 8.844 1 94.25 48 HIS B C 1
ATOM 5949 O O . HIS B 1 48 ? -29.5 -9.695 9.562 1 94.25 48 HIS B O 1
ATOM 5955 N N . ASP B 1 49 ? -29.234 -7.602 9 1 92 49 ASP B N 1
ATOM 5956 C CA . ASP B 1 49 ? -30.375 -7.059 9.734 1 92 49 ASP B CA 1
ATOM 5957 C C . ASP B 1 49 ? -30.281 -7.398 11.219 1 92 49 ASP B C 1
ATOM 5959 O O . ASP B 1 49 ? -31.297 -7.676 11.859 1 92 49 ASP B O 1
ATOM 5963 N N . VAL B 1 50 ? -29.047 -7.582 11.664 1 96.12 50 VAL B N 1
ATOM 5964 C CA . VAL B 1 50 ? -28.875 -7.727 13.102 1 96.12 50 VAL B CA 1
ATOM 5965 C C . VAL B 1 50 ? -28.984 -6.363 13.781 1 96.12 50 VAL B C 1
ATOM 5967 O O . VAL B 1 50 ? -28.391 -5.383 13.312 1 96.12 50 VAL B O 1
ATOM 5970 N N . LYS B 1 51 ? -29.812 -6.309 14.844 1 96.56 51 LYS B N 1
ATOM 5971 C CA . LYS B 1 51 ? -30.078 -5.047 15.531 1 96.56 51 LYS B CA 1
ATOM 5972 C C . LYS B 1 51 ? -29.188 -4.891 16.75 1 96.56 51 LYS B C 1
ATOM 5974 O O . LYS B 1 51 ? -29.266 -5.688 17.688 1 96.56 51 LYS B O 1
ATOM 5979 N N . PRO B 1 52 ? -28.344 -3.891 16.75 1 97.5 52 PRO B N 1
ATOM 5980 C CA . PRO B 1 52 ? -27.453 -3.691 17.906 1 97.5 52 PRO B CA 1
ATOM 5981 C C . PRO B 1 52 ? -28.172 -3.055 19.094 1 97.5 52 PRO B C 1
ATOM 5983 O O . PRO B 1 52 ? -29.203 -2.4 18.922 1 97.5 52 PRO B O 1
ATOM 5986 N N . LEU B 1 53 ? -27.641 -3.271 20.281 1 97.5 53 LEU B N 1
ATOM 5987 C CA . LEU B 1 53 ? -28.094 -2.633 21.516 1 97.5 53 LEU B CA 1
ATOM 5988 C C . LEU B 1 53 ? -27 -1.763 22.125 1 97.5 53 LEU B C 1
ATOM 5990 O O . LEU B 1 53 ? -25.812 -2.008 21.891 1 97.5 53 LEU B O 1
ATOM 5994 N N . ILE B 1 54 ? -27.391 -0.766 22.828 1 98 54 ILE B N 1
ATOM 5995 C CA . ILE B 1 54 ? -26.438 -0.001 23.625 1 98 54 ILE B CA 1
ATOM 5996 C C . ILE B 1 54 ? -26.328 -0.619 25.016 1 98 54 ILE B C 1
ATOM 5998 O O . ILE B 1 54 ? -27.328 -1.013 25.625 1 98 54 ILE B O 1
ATOM 6002 N N . SER B 1 55 ? -25.141 -0.725 25.469 1 97.5 55 SER B N 1
ATOM 6003 C CA . SER B 1 55 ? -24.891 -1.281 26.797 1 97.5 55 SER B CA 1
ATOM 6004 C C . SER B 1 55 ? -25.719 -0.577 27.859 1 97.5 55 SER B C 1
ATOM 6006 O O . SER B 1 55 ? -25.875 0.645 27.828 1 97.5 55 SER B O 1
ATOM 6008 N N . SER B 1 56 ? -26.281 -1.354 28.766 1 95.5 56 SER B N 1
ATOM 6009 C CA . SER B 1 56 ? -27.062 -0.807 29.875 1 95.5 56 SER B CA 1
ATOM 6010 C C . SER B 1 56 ? -26.172 -0.517 31.078 1 95.5 56 SER B C 1
ATOM 6012 O O . SER B 1 56 ? -26.688 -0.227 32.156 1 95.5 56 SER B O 1
ATOM 6014 N N . ASP B 1 57 ? -24.906 -0.64 30.922 1 95.75 57 ASP B N 1
ATOM 6015 C CA . ASP B 1 57 ? -23.969 -0.347 32 1 95.75 57 ASP B CA 1
ATOM 6016 C C . ASP B 1 57 ? -24.141 1.091 32.5 1 95.75 57 ASP B C 1
ATOM 6018 O O . ASP B 1 57 ? -23.922 2.037 31.734 1 95.75 57 ASP B O 1
ATOM 6022 N N . PRO B 1 58 ? -24.391 1.243 33.75 1 95.25 58 PRO B N 1
ATOM 6023 C CA . PRO B 1 58 ? -24.594 2.596 34.25 1 95.25 58 PRO B CA 1
ATOM 6024 C C . PRO B 1 58 ? -23.328 3.455 34.188 1 95.25 58 PRO B C 1
ATOM 6026 O O . PRO B 1 58 ? -23.422 4.68 34.062 1 95.25 58 PRO B O 1
ATOM 6029 N N . GLU B 1 59 ? -22.219 2.764 34.219 1 94 59 GLU B N 1
ATOM 6030 C CA . GLU B 1 59 ? -20.969 3.51 34.125 1 94 59 GLU B CA 1
ATOM 6031 C C . GLU B 1 59 ? -20.812 4.191 32.781 1 94 59 GLU B C 1
ATOM 6033 O O . GLU B 1 59 ? -20.219 5.277 32.688 1 94 59 GLU B O 1
ATOM 6038 N N . LEU B 1 60 ? -21.297 3.523 31.797 1 95.12 60 LEU B N 1
ATOM 6039 C CA . LEU B 1 60 ? -21.266 4.109 30.469 1 95.12 60 LEU B CA 1
ATOM 6040 C C . LEU B 1 60 ? -22.109 5.375 30.406 1 95.12 60 LEU B C 1
ATOM 6042 O O . LEU B 1 60 ? -21.656 6.406 29.891 1 95.12 60 LEU B O 1
ATOM 6046 N N . ALA B 1 61 ? -23.266 5.305 30.906 1 95.44 61 ALA B N 1
ATOM 6047 C CA . ALA B 1 61 ? -24.172 6.461 30.922 1 95.44 61 ALA B CA 1
ATOM 6048 C C . ALA B 1 61 ? -23.562 7.602 31.734 1 95.44 61 ALA B C 1
ATOM 6050 O O . ALA B 1 61 ? -23.656 8.766 31.344 1 95.44 61 ALA B O 1
ATOM 6051 N N . LYS B 1 62 ? -23 7.258 32.844 1 94.38 62 LYS B N 1
ATOM 6052 C CA . LYS B 1 62 ? -22.375 8.25 33.688 1 94.38 62 LYS B CA 1
ATOM 6053 C C . LYS B 1 62 ? -21.234 8.977 32.969 1 94.38 62 LYS B C 1
ATOM 6055 O O . LYS B 1 62 ? -21.125 10.203 33.062 1 94.38 62 LYS B O 1
ATOM 6060 N N . GLN B 1 63 ? -20.453 8.227 32.312 1 93.19 63 GLN B N 1
ATOM 6061 C CA . GLN B 1 63 ? -19.344 8.812 31.562 1 93.19 63 GLN B CA 1
ATOM 6062 C C . GLN B 1 63 ? -19.828 9.781 30.5 1 93.19 63 GLN B C 1
ATOM 6064 O O . GLN B 1 63 ? -19.234 10.844 30.297 1 93.19 63 GLN B O 1
ATOM 6069 N N . ILE B 1 64 ? -20.828 9.438 29.812 1 95.5 64 ILE B N 1
ATOM 6070 C CA . ILE B 1 64 ? -21.422 10.281 28.781 1 95.5 64 ILE B CA 1
ATOM 6071 C C . ILE B 1 64 ? -21.969 11.562 29.406 1 95.5 64 ILE B C 1
ATOM 6073 O O . ILE B 1 64 ? -21.719 12.656 28.906 1 95.5 64 ILE B O 1
ATOM 6077 N N . ASP B 1 65 ? -22.656 11.438 30.531 1 94.44 65 ASP B N 1
ATOM 6078 C CA . ASP B 1 65 ? -23.219 12.594 31.219 1 94.44 65 ASP B CA 1
ATOM 6079 C C . ASP B 1 65 ? -22.125 13.547 31.688 1 94.44 65 ASP B C 1
ATOM 6081 O O . ASP B 1 65 ? -22.266 14.766 31.625 1 94.44 65 ASP B O 1
ATOM 6085 N N . LEU B 1 66 ? -21.062 12.945 32.188 1 93.06 66 LEU B N 1
ATOM 6086 C CA . LEU B 1 66 ? -19.938 13.75 32.656 1 93.06 66 LEU B CA 1
ATOM 6087 C C . LEU B 1 66 ? -19.375 14.602 31.516 1 93.06 66 LEU B C 1
ATOM 6089 O O . LEU B 1 66 ? -18.969 15.742 31.734 1 93.06 66 LEU B O 1
ATOM 6093 N N . SER B 1 67 ? -19.312 14.039 30.391 1 94.31 67 SER B N 1
ATOM 6094 C CA . SER B 1 67 ? -18.797 14.797 29.25 1 94.31 67 SER B CA 1
ATOM 6095 C C . SER B 1 67 ? -19.719 15.945 28.891 1 94.31 67 SER B C 1
ATOM 6097 O O . SER B 1 67 ? -19.266 17.047 28.547 1 94.31 67 SER B O 1
ATOM 6099 N N . VAL B 1 68 ? -21.016 15.75 28.938 1 94.5 68 VAL B N 1
ATOM 6100 C CA . VAL B 1 68 ? -22 16.781 28.641 1 94.5 68 VAL B CA 1
ATOM 6101 C C . VAL B 1 68 ? -21.922 17.891 29.688 1 94.5 68 VAL B C 1
ATOM 6103 O O . VAL B 1 68 ? -21.953 19.078 29.344 1 94.5 68 VAL B O 1
ATOM 6106 N N . GLU B 1 69 ? -21.75 17.5 30.891 1 93 69 GLU B N 1
ATOM 6107 C CA . GLU B 1 69 ? -21.641 18.469 31.984 1 93 69 GLU B CA 1
ATOM 6108 C C . GLU B 1 69 ? -20.359 19.281 31.875 1 93 69 GLU B C 1
ATOM 6110 O O . GLU B 1 69 ? -20.344 20.484 32.125 1 93 69 GLU B O 1
ATOM 6115 N N . ALA B 1 70 ? -19.359 18.609 31.562 1 92.31 70 ALA B N 1
ATOM 6116 C CA . ALA B 1 70 ? -18.078 19.297 31.391 1 92.31 70 ALA B CA 1
ATOM 6117 C C . ALA B 1 70 ? -18.172 20.375 30.312 1 92.31 70 ALA B C 1
ATOM 6119 O O . ALA B 1 70 ? -17.641 21.469 30.484 1 92.31 70 ALA B O 1
ATOM 6120 N N . LEU B 1 71 ? -18.75 20.031 29.25 1 93.69 71 LEU B N 1
ATOM 6121 C CA . LEU B 1 71 ? -18.938 21.016 28.172 1 93.69 71 LEU B CA 1
ATOM 6122 C C . LEU B 1 71 ? -19.766 22.188 28.641 1 93.69 71 LEU B C 1
ATOM 6124 O O . LEU B 1 71 ? -19.453 23.344 28.344 1 93.69 71 LEU B O 1
ATOM 6128 N N . ALA B 1 72 ? -20.828 21.891 29.359 1 91.62 72 ALA B N 1
ATOM 6129 C CA . ALA B 1 72 ? -21.672 22.953 29.875 1 91.62 72 ALA B CA 1
ATOM 6130 C C . ALA B 1 72 ? -20.891 23.891 30.797 1 91.62 72 ALA B C 1
ATOM 6132 O O . ALA B 1 72 ? -21.094 25.109 30.766 1 91.62 72 ALA B O 1
ATOM 6133 N N . ALA B 1 73 ? -20.078 23.281 31.578 1 89.5 73 ALA B N 1
ATOM 6134 C CA . ALA B 1 73 ? -19.25 24.062 32.5 1 89.5 73 ALA B CA 1
ATOM 6135 C C . ALA B 1 73 ? -18.281 24.969 31.719 1 89.5 73 ALA B C 1
ATOM 6137 O O . ALA B 1 73 ? -18.047 26.109 32.125 1 89.5 73 ALA B O 1
ATOM 6138 N N . TYR B 1 74 ? -17.781 24.453 30.734 1 88.81 74 TYR B N 1
ATOM 6139 C CA . TYR B 1 74 ? -16.875 25.203 29.891 1 88.81 74 TYR B CA 1
ATOM 6140 C C . TYR B 1 74 ? -17.578 26.406 29.266 1 88.81 74 TYR B C 1
ATOM 6142 O O . TYR B 1 74 ? -17.031 27.516 29.266 1 88.81 74 TYR B O 1
ATOM 6150 N N . LEU B 1 75 ? -18.734 26.141 28.781 1 88.88 75 LEU B N 1
ATOM 6151 C CA . LEU B 1 75 ? -19.516 27.172 28.109 1 88.88 75 LEU B CA 1
ATOM 6152 C C . LEU B 1 75 ? -19.984 28.234 29.109 1 88.88 75 LEU B C 1
ATOM 6154 O O . LEU B 1 75 ? -20.062 29.406 28.766 1 88.88 75 LEU B O 1
ATOM 6158 N N . ALA B 1 76 ? -20.297 27.812 30.25 1 88.75 76 ALA B N 1
ATOM 6159 C CA . ALA B 1 76 ? -20.766 28.734 31.297 1 88.75 76 ALA B CA 1
ATOM 6160 C C . ALA B 1 76 ? -19.688 29.734 31.672 1 88.75 76 ALA B C 1
ATOM 6162 O O . ALA B 1 76 ? -19.984 30.844 32.125 1 88.75 76 ALA B O 1
ATOM 6163 N N . ARG B 1 77 ? -18.484 29.391 31.406 1 88.38 77 ARG B N 1
ATOM 6164 C CA . ARG B 1 77 ? -17.344 30.266 31.703 1 88.38 77 ARG B CA 1
ATOM 6165 C C . ARG B 1 77 ? -16.953 31.094 30.5 1 88.38 77 ARG B C 1
ATOM 6167 O O . ARG B 1 77 ? -15.938 31.781 30.516 1 88.38 77 ARG B O 1
ATOM 6174 N N . ASP B 1 78 ? -17.688 30.922 29.453 1 87.44 78 ASP B N 1
ATOM 6175 C CA . ASP B 1 78 ? -17.469 31.625 28.203 1 87.44 78 ASP B CA 1
ATOM 6176 C C . ASP B 1 78 ? -16.109 31.281 27.594 1 87.44 78 ASP B C 1
ATOM 6178 O O . ASP B 1 78 ? -15.43 32.156 27.031 1 87.44 78 ASP B O 1
ATOM 6182 N N . TRP B 1 79 ? -15.727 30.062 27.938 1 88.62 79 TRP B N 1
ATOM 6183 C CA . TRP B 1 79 ? -14.516 29.578 27.297 1 88.62 79 TRP B CA 1
ATOM 6184 C C . TRP B 1 79 ? -14.797 29.156 25.859 1 88.62 79 TRP B C 1
ATOM 6186 O O . TRP B 1 79 ? -15.891 28.656 25.562 1 88.62 79 TRP B O 1
ATOM 6196 N N . VAL B 1 80 ? -13.859 29.359 25.062 1 87.44 80 VAL B N 1
ATOM 6197 C CA . VAL B 1 80 ? -14.031 29.109 23.641 1 87.44 80 VAL B CA 1
ATOM 6198 C C . VAL B 1 80 ? -14.039 27.609 23.375 1 87.44 80 VAL B C 1
ATOM 6200 O O . VAL B 1 80 ? -13.141 26.891 23.812 1 87.44 80 VAL B O 1
ATOM 6203 N N . VAL B 1 81 ? -15.047 27.156 22.781 1 88 81 VAL B N 1
ATOM 6204 C CA . VAL B 1 81 ? -15.148 25.797 22.281 1 88 81 VAL B CA 1
ATOM 6205 C C . VAL B 1 81 ? -15.477 25.812 20.797 1 88 81 VAL B C 1
ATOM 6207 O O . VAL B 1 81 ? -16.578 26.188 20.391 1 88 81 VAL B O 1
ATOM 6210 N N . TYR B 1 82 ? -14.555 25.312 20.062 1 88.5 82 TYR B N 1
ATOM 6211 C CA . TYR B 1 82 ? -14.695 25.312 18.609 1 88.5 82 TYR B CA 1
ATOM 6212 C C . TYR B 1 82 ? -16 24.641 18.203 1 88.5 82 TYR B C 1
ATOM 6214 O O . TYR B 1 82 ? -16.344 23.578 18.719 1 88.5 82 TYR B O 1
ATOM 6222 N N . GLY B 1 83 ? -16.688 25.266 17.25 1 87.06 83 GLY B N 1
ATOM 6223 C CA . GLY B 1 83 ? -17.875 24.688 16.625 1 87.06 83 GLY B CA 1
ATOM 6224 C C . GLY B 1 83 ? -19.078 24.672 17.547 1 87.06 83 GLY B C 1
ATOM 6225 O O . GLY B 1 83 ? -20.125 24.125 17.188 1 87.06 83 GLY B O 1
ATOM 6226 N N . VAL B 1 84 ? -18.906 25.172 18.719 1 88.62 84 VAL B N 1
ATOM 6227 C CA . VAL B 1 84 ? -20 25.266 19.688 1 88.62 84 VAL B CA 1
ATOM 6228 C C . VAL B 1 84 ? -20.359 26.734 19.922 1 88.62 84 VAL B C 1
ATOM 6230 O O . VAL B 1 84 ? -21.516 27.125 19.797 1 88.62 84 VAL B O 1
ATOM 6233 N N . ASN B 1 85 ? -19.359 27.5 20.203 1 87.25 85 ASN B N 1
ATOM 6234 C CA . ASN B 1 85 ? -19.609 28.938 20.281 1 87.25 85 ASN B CA 1
ATOM 6235 C C . ASN B 1 85 ? -18.719 29.703 19.328 1 87.25 85 ASN B C 1
ATOM 6237 O O . ASN B 1 85 ? -18.547 30.922 19.469 1 87.25 85 ASN B O 1
ATOM 6241 N N . THR B 1 86 ? -18.078 29 18.516 1 83.19 86 THR B N 1
ATOM 6242 C CA . THR B 1 86 ? -17.375 29.578 17.375 1 83.19 86 THR B CA 1
ATOM 6243 C C . THR B 1 86 ? -17.969 29.078 16.062 1 83.19 86 THR B C 1
ATOM 6245 O O . THR B 1 86 ? -18.781 28.156 16.062 1 83.19 86 THR B O 1
ATOM 6248 N N . GLY B 1 87 ? -17.547 29.656 14.898 1 76.25 87 GLY B N 1
ATOM 6249 C CA . GLY B 1 87 ? -17.859 29.094 13.594 1 76.25 87 GLY B CA 1
ATOM 6250 C C . GLY B 1 87 ? -17.047 27.844 13.273 1 76.25 87 GLY B C 1
ATOM 6251 O O . GLY B 1 87 ? -16.516 27.188 14.18 1 76.25 87 GLY B O 1
ATOM 6252 N N . PHE B 1 88 ? -17.172 27.516 11.977 1 76.94 88 PHE B N 1
ATOM 6253 C CA . PHE B 1 88 ? -16.531 26.281 11.523 1 76.94 88 PHE B CA 1
ATOM 6254 C C . PHE B 1 88 ? -15.469 26.578 10.477 1 76.94 88 PHE B C 1
ATOM 6256 O O . PHE B 1 88 ? -15.578 27.562 9.727 1 76.94 88 PHE B O 1
ATOM 6263 N N . GLY B 1 89 ? -14.367 25.734 10.516 1 73 89 GLY B N 1
ATOM 6264 C CA . GLY B 1 89 ? -13.391 25.766 9.445 1 73 89 GLY B CA 1
ATOM 6265 C C . GLY B 1 89 ? -12.781 27.141 9.234 1 73 89 GLY B C 1
ATOM 6266 O O . GLY B 1 89 ? -12.289 27.766 10.172 1 73 89 GLY B O 1
ATOM 6267 N N . GLY B 1 90 ? -12.938 27.609 8.039 1 68.81 90 GLY B N 1
ATOM 6268 C CA . GLY B 1 90 ? -12.391 28.906 7.672 1 68.81 90 GLY B CA 1
ATOM 6269 C C . GLY B 1 90 ? -13.078 30.062 8.359 1 68.81 90 GLY B C 1
ATOM 6270 O O . GLY B 1 90 ? -12.562 31.188 8.383 1 68.81 90 GLY B O 1
ATOM 6271 N N . SER B 1 91 ? -14.195 29.781 9.008 1 69.88 91 SER B N 1
ATOM 6272 C CA . SER B 1 91 ? -14.938 30.812 9.719 1 69.88 91 SER B CA 1
ATOM 6273 C C . SER B 1 91 ? -14.859 30.594 11.234 1 69.88 91 SER B C 1
ATOM 6275 O O . SER B 1 91 ? -15.719 31.078 11.977 1 69.88 91 SER B O 1
ATOM 6277 N N . ALA B 1 92 ? -13.875 29.922 11.602 1 72.94 92 ALA B N 1
ATOM 6278 C CA . ALA B 1 92 ? -13.75 29.516 13 1 72.94 92 ALA B CA 1
ATOM 6279 C C . ALA B 1 92 ? -13.445 30.719 13.883 1 72.94 92 ALA B C 1
ATOM 6281 O O . ALA B 1 92 ? -13.555 30.641 15.109 1 72.94 92 ALA B O 1
ATOM 6282 N N . ASP B 1 93 ? -13.219 31.797 13.336 1 73.5 93 ASP B N 1
ATOM 6283 C CA . ASP B 1 93 ? -12.891 33 14.102 1 73.5 93 ASP B CA 1
ATOM 6284 C C . ASP B 1 93 ? -14.156 33.719 14.555 1 73.5 93 ASP B C 1
ATOM 6286 O O . ASP B 1 93 ? -14.102 34.594 15.43 1 73.5 93 ASP B O 1
ATOM 6290 N N . SER B 1 94 ? -15.305 33.312 14.141 1 71.81 94 SER B N 1
ATOM 6291 C CA . SER B 1 94 ? -16.562 33.938 14.531 1 71.81 94 SER B CA 1
ATOM 6292 C C . SER B 1 94 ? -17.031 33.438 15.891 1 71.81 94 SER B C 1
ATOM 6294 O O . SER B 1 94 ? -16.609 32.375 16.344 1 71.81 94 SER B O 1
ATOM 6296 N N . ARG B 1 95 ? -17.797 34.312 16.594 1 81.06 95 ARG B N 1
ATOM 6297 C CA . ARG B 1 95 ? -18.359 33.969 17.875 1 81.06 95 ARG B CA 1
ATOM 6298 C C . ARG B 1 95 ? -19.891 34.062 17.844 1 81.06 95 ARG B C 1
ATOM 6300 O O . ARG B 1 95 ? -20.453 34.844 17.094 1 81.06 95 ARG B O 1
ATOM 6307 N N . THR B 1 96 ? -20.484 33.125 18.609 1 80.88 96 THR B N 1
ATOM 6308 C CA . THR B 1 96 ? -21.953 33.156 18.672 1 80.88 96 THR B CA 1
ATOM 6309 C C . THR B 1 96 ? -22.453 32.656 20.016 1 80.88 96 THR B C 1
ATOM 6311 O O . THR B 1 96 ? -21.75 31.891 20.703 1 80.88 96 THR B O 1
ATOM 6314 N N . ASN B 1 97 ? -23.625 33.156 20.359 1 83.31 97 ASN B N 1
ATOM 6315 C CA . ASN B 1 97 ? -24.328 32.656 21.547 1 83.31 97 ASN B CA 1
ATOM 6316 C C . ASN B 1 97 ? -25.516 31.766 21.156 1 83.31 97 ASN B C 1
ATOM 6318 O O . ASN B 1 97 ? -26.172 31.188 22.031 1 83.31 97 ASN B O 1
ATOM 6322 N N . GLY B 1 98 ? -25.734 31.656 19.906 1 85.19 98 GLY B N 1
ATOM 6323 C CA . GLY B 1 98 ? -26.766 30.766 19.422 1 85.19 98 GLY B CA 1
ATOM 6324 C C . GLY B 1 98 ? -26.297 29.328 19.25 1 85.19 98 GLY B C 1
ATOM 6325 O O . GLY B 1 98 ? -26.25 28.828 18.125 1 85.19 98 GLY B O 1
ATOM 6326 N N . LEU B 1 99 ? -26.203 28.734 20.312 1 86.69 99 LEU B N 1
ATOM 6327 C CA . LEU B 1 99 ? -25.516 27.438 20.312 1 86.69 99 LEU B CA 1
ATOM 6328 C C . LEU B 1 99 ? -26.297 26.406 19.531 1 86.69 99 LEU B C 1
ATOM 6330 O O . LEU B 1 99 ? -25.719 25.641 18.75 1 86.69 99 LEU B O 1
ATOM 6334 N N . VAL B 1 100 ? -27.578 26.359 19.703 1 87.94 100 VAL B N 1
ATOM 6335 C CA . VAL B 1 100 ? -28.391 25.359 19.047 1 87.94 100 VAL B CA 1
ATOM 6336 C C . VAL B 1 100 ? -28.562 25.719 17.562 1 87.94 100 VAL B C 1
ATOM 6338 O O . VAL B 1 100 ? -28.5 24.844 16.703 1 87.94 100 VAL B O 1
ATOM 6341 N N . ASP B 1 101 ? -28.734 26.969 17.281 1 86.5 101 ASP B N 1
ATOM 6342 C CA . ASP B 1 101 ? -28.859 27.438 15.898 1 86.5 101 ASP B CA 1
ATOM 6343 C C . ASP B 1 101 ? -27.578 27.141 15.102 1 86.5 101 ASP B C 1
ATOM 6345 O O . ASP B 1 101 ? -27.641 26.844 13.914 1 86.5 101 ASP B O 1
ATOM 6349 N N . LEU B 1 102 ? -26.547 27.297 15.742 1 85.88 102 LEU B N 1
ATOM 6350 C CA . LEU B 1 102 ? -25.266 27.016 15.094 1 85.88 102 LEU B CA 1
ATOM 6351 C C . LEU B 1 102 ? -25.219 25.562 14.617 1 85.88 102 LEU B C 1
ATOM 6353 O O . LEU B 1 102 ? -24.672 25.281 13.547 1 85.88 102 LEU B O 1
ATOM 6357 N N . GLN B 1 103 ? -25.75 24.688 15.422 1 89.88 103 GLN B N 1
ATOM 6358 C CA . GLN B 1 103 ? -25.766 23.281 15.047 1 89.88 103 GLN B CA 1
ATOM 6359 C C . GLN B 1 103 ? -26.656 23.047 13.828 1 89.88 103 GLN B C 1
ATOM 6361 O O . GLN B 1 103 ? -26.359 22.188 12.984 1 89.88 103 GLN B O 1
ATOM 6366 N N . ILE B 1 104 ? -27.688 23.781 13.703 1 86.31 104 ILE B N 1
ATOM 6367 C CA . ILE B 1 104 ? -28.562 23.703 12.539 1 86.31 104 ILE B CA 1
ATOM 6368 C C . ILE B 1 104 ? -27.828 24.219 11.297 1 86.31 104 ILE B C 1
ATOM 6370 O O . ILE B 1 104 ? -27.922 23.625 10.227 1 86.31 104 ILE B O 1
ATOM 6374 N N . HIS B 1 105 ? -27.078 25.281 11.453 1 84.19 105 HIS B N 1
ATOM 6375 C CA . HIS B 1 105 ? -26.281 25.828 10.367 1 84.19 105 HIS B CA 1
ATOM 6376 C C . HIS B 1 105 ? -25.25 24.797 9.883 1 84.19 105 HIS B C 1
ATOM 6378 O O . HIS B 1 105 ? -24.984 24.703 8.68 1 84.19 105 HIS B O 1
ATOM 6384 N N . LEU B 1 106 ? -24.703 24.125 10.812 1 89.31 106 LEU B N 1
ATOM 6385 C CA . LEU B 1 106 ? -23.719 23.109 10.492 1 89.31 106 LEU B CA 1
ATOM 6386 C C . LEU B 1 106 ? -24.328 22.031 9.602 1 89.31 106 LEU B C 1
ATOM 6388 O O . LEU B 1 106 ? -23.734 21.641 8.594 1 89.31 106 LEU B O 1
ATOM 6392 N N . LEU B 1 107 ? -25.469 21.547 9.922 1 90.81 107 LEU B N 1
ATOM 6393 C CA . LEU B 1 107 ? -26.141 20.531 9.125 1 90.81 107 LEU B CA 1
ATOM 6394 C C . LEU B 1 107 ? -26.562 21.094 7.77 1 90.81 107 LEU B C 1
ATOM 6396 O O . LEU B 1 107 ? -26.438 20.422 6.746 1 90.81 107 LEU B O 1
ATOM 6400 N N . GLN B 1 108 ? -27 22.344 7.793 1 84.88 108 GLN B N 1
ATOM 6401 C CA . GLN B 1 108 ? -27.469 22.969 6.566 1 84.88 108 GLN B CA 1
ATOM 6402 C C . GLN B 1 108 ? -26.375 23.016 5.512 1 84.88 108 GLN B C 1
ATOM 6404 O O . GLN B 1 108 ? -26.578 22.609 4.363 1 84.88 108 GLN B O 1
ATOM 6409 N N . HIS B 1 109 ? -25.219 23.438 5.91 1 84.12 109 HIS B N 1
ATOM 6410 C CA . HIS B 1 109 ? -24.219 23.609 4.863 1 84.12 109 HIS B CA 1
ATOM 6411 C C . HIS B 1 109 ? -23.578 22.266 4.484 1 84.12 109 HIS B C 1
ATOM 6413 O O . HIS B 1 109 ? -23.094 22.109 3.363 1 84.12 109 HIS B O 1
ATOM 6419 N N . THR B 1 110 ? -23.609 21.281 5.379 1 90.69 110 THR B N 1
ATOM 6420 C CA . THR B 1 110 ? -23.031 19.984 5.055 1 90.69 110 THR B CA 1
ATOM 6421 C C . THR B 1 110 ? -24.047 19.125 4.281 1 90.69 110 THR B C 1
ATOM 6423 O O . THR B 1 110 ? -23.672 18.125 3.666 1 90.69 110 THR B O 1
ATOM 6426 N N . GLN B 1 111 ? -25.312 19.484 4.309 1 89.88 111 GLN B N 1
ATOM 6427 C CA . GLN B 1 111 ? -26.328 18.844 3.494 1 89.88 111 GLN B CA 1
ATOM 6428 C C . GLN B 1 111 ? -26.469 19.531 2.137 1 89.88 111 GLN B C 1
ATOM 6430 O O . GLN B 1 111 ? -27.516 20.078 1.811 1 89.88 111 GLN B O 1
ATOM 6435 N N . SER B 1 112 ? -25.438 19.453 1.347 1 88.62 112 SER B N 1
ATOM 6436 C CA . SER B 1 112 ? -25.328 20.234 0.119 1 88.62 112 SER B CA 1
ATOM 6437 C C . SER B 1 112 ? -25.062 19.344 -1.084 1 88.62 112 SER B C 1
ATOM 6439 O O . SER B 1 112 ? -24.781 19.828 -2.182 1 88.62 112 SER B O 1
ATOM 6441 N N . ALA B 1 113 ? -25.141 17.984 -0.91 1 90.88 113 ALA B N 1
ATOM 6442 C CA . ALA B 1 113 ? -24.828 17.047 -1.994 1 90.88 113 ALA B CA 1
ATOM 6443 C C . ALA B 1 113 ? -26.094 16.688 -2.789 1 90.88 113 ALA B C 1
ATOM 6445 O O . ALA B 1 113 ? -27.188 17.125 -2.449 1 90.88 113 ALA B O 1
ATOM 6446 N N . ILE B 1 114 ? -25.969 15.906 -3.93 1 88.19 114 ILE B N 1
ATOM 6447 C CA . ILE B 1 114 ? -27.016 15.695 -4.918 1 88.19 114 ILE B CA 1
ATOM 6448 C C . ILE B 1 114 ? -27.734 14.375 -4.641 1 88.19 114 ILE B C 1
ATOM 6450 O O . ILE B 1 114 ? -27.094 13.328 -4.52 1 88.19 114 ILE B O 1
ATOM 6454 N N . ILE B 1 115 ? -28.953 14.391 -4.43 1 91 115 ILE B N 1
ATOM 6455 C CA . ILE B 1 115 ? -29.891 13.266 -4.43 1 91 115 ILE B CA 1
ATOM 6456 C C . ILE B 1 115 ? -30.984 13.516 -5.461 1 91 115 ILE B C 1
ATOM 6458 O O . ILE B 1 115 ? -31.672 14.539 -5.414 1 91 115 ILE B O 1
ATOM 6462 N N . THR B 1 116 ? -31.156 12.641 -6.406 1 87.75 116 THR B N 1
ATOM 6463 C CA . THR B 1 116 ? -32.031 12.898 -7.539 1 87.75 116 THR B CA 1
ATOM 6464 C C . THR B 1 116 ? -33.438 12.391 -7.25 1 87.75 116 THR B C 1
ATOM 6466 O O . THR B 1 116 ? -33.656 11.703 -6.254 1 87.75 116 THR B O 1
ATOM 6469 N N . SER B 1 117 ? -34.312 12.766 -8.148 1 90.44 117 SER B N 1
ATOM 6470 C CA . SER B 1 117 ? -35.688 12.305 -8.039 1 90.44 117 SER B CA 1
ATOM 6471 C C . SER B 1 117 ? -35.781 10.789 -8.195 1 90.44 117 SER B C 1
ATOM 6473 O O . SER B 1 117 ? -36.625 10.148 -7.578 1 90.44 117 SER B O 1
ATOM 6475 N N . ALA B 1 118 ? -34.906 10.258 -8.984 1 87.44 118 ALA B N 1
ATOM 6476 C CA . ALA B 1 118 ? -34.875 8.805 -9.18 1 87.44 118 ALA B CA 1
ATOM 6477 C C . ALA B 1 118 ? -34.469 8.086 -7.887 1 87.44 118 ALA B C 1
ATOM 6479 O O . ALA B 1 118 ? -34.969 6.984 -7.617 1 87.44 118 ALA B O 1
ATOM 6480 N N . ASP B 1 119 ? -33.625 8.68 -7.098 1 92.06 119 ASP B N 1
ATOM 6481 C CA . ASP B 1 119 ? -33.25 8.109 -5.809 1 92.06 119 ASP B CA 1
ATOM 6482 C C . ASP B 1 119 ? -34.438 8.148 -4.824 1 92.06 119 ASP B C 1
ATOM 6484 O O . ASP B 1 119 ? -34.594 7.234 -4.008 1 92.06 119 ASP B O 1
ATOM 6488 N N . LYS B 1 120 ? -35.281 9.164 -4.863 1 91.19 120 LYS B N 1
ATOM 6489 C CA . LYS B 1 120 ? -36.375 9.398 -3.922 1 91.19 120 LYS B CA 1
ATOM 6490 C C . LYS B 1 120 ? -37.594 8.562 -4.289 1 91.19 120 LYS B C 1
ATOM 6492 O O . LYS B 1 120 ? -38.5 8.391 -3.471 1 91.19 120 LYS B O 1
ATOM 6497 N N . ASP B 1 121 ? -37.562 8.047 -5.508 1 88.56 121 ASP B N 1
ATOM 6498 C CA . ASP B 1 121 ? -38.625 7.176 -5.98 1 88.56 121 ASP B CA 1
ATOM 6499 C C . ASP B 1 121 ? -38.062 6.035 -6.828 1 88.56 121 ASP B C 1
ATOM 6501 O O . ASP B 1 121 ? -38.312 5.98 -8.039 1 88.56 121 ASP B O 1
ATOM 6505 N N . PRO B 1 122 ? -37.531 5.098 -6.09 1 84.19 122 PRO B N 1
ATOM 6506 C CA . PRO B 1 122 ? -36.844 4.031 -6.828 1 84.19 122 PRO B CA 1
ATOM 6507 C C . PRO B 1 122 ? -37.781 3.168 -7.641 1 84.19 122 PRO B C 1
ATOM 6509 O O . PRO B 1 122 ? -37.406 2.615 -8.672 1 84.19 122 PRO B O 1
ATOM 6512 N N . ALA B 1 123 ? -38.969 3.059 -7.242 1 83.62 123 ALA B N 1
ATOM 6513 C CA . ALA B 1 123 ? -39.938 2.225 -7.934 1 83.62 123 ALA B CA 1
ATOM 6514 C C . ALA B 1 123 ? -40.25 2.768 -9.328 1 83.62 123 ALA B C 1
ATOM 6516 O O . ALA B 1 123 ? -40.594 2.01 -10.234 1 83.62 123 ALA B O 1
ATOM 6517 N N . SER B 1 124 ? -40 4.035 -9.438 1 80.56 124 SER B N 1
ATOM 6518 C CA . SER B 1 124 ? -40.344 4.676 -10.711 1 80.56 124 SER B CA 1
ATOM 6519 C C . SER B 1 124 ? -39.125 4.742 -11.617 1 80.56 124 SER B C 1
ATOM 6521 O O . SER B 1 124 ? -39.188 5.312 -12.711 1 80.56 124 SER B O 1
ATOM 6523 N N . ASN B 1 125 ? -38.094 4.227 -11.172 1 80.81 125 ASN B N 1
ATOM 6524 C CA . ASN B 1 125 ? -36.844 4.328 -11.953 1 80.81 125 ASN B CA 1
ATOM 6525 C C . ASN B 1 125 ? -36.781 3.264 -13.047 1 80.81 125 ASN B C 1
ATOM 6527 O O . ASN B 1 125 ? -35.906 2.396 -13.023 1 80.81 125 ASN B O 1
ATOM 6531 N N . SER B 1 126 ? -37.625 3.344 -14.094 1 80.25 126 SER B N 1
ATOM 6532 C CA . SER B 1 126 ? -37.719 2.393 -15.195 1 80.25 126 SER B CA 1
ATOM 6533 C C . SER B 1 126 ? -36.5 2.502 -16.125 1 80.25 126 SER B C 1
ATOM 6535 O O . SER B 1 126 ? -36.188 1.556 -16.844 1 80.25 126 SER B O 1
ATOM 6537 N N . ASP B 1 127 ? -35.875 3.523 -16.047 1 80.31 127 ASP B N 1
ATOM 6538 C CA . ASP B 1 127 ? -34.75 3.758 -16.922 1 80.31 127 ASP B CA 1
ATOM 6539 C C . ASP B 1 127 ? -33.469 3.213 -16.297 1 80.31 127 ASP B C 1
ATOM 6541 O O . ASP B 1 127 ? -32.375 3.283 -16.906 1 80.31 127 ASP B O 1
ATOM 6545 N N . ARG B 1 128 ? -33.531 2.766 -15.211 1 84.62 128 ARG B N 1
ATOM 6546 C CA . ARG B 1 128 ? -32.438 2.129 -14.516 1 84.62 128 ARG B CA 1
ATOM 6547 C C . ARG B 1 128 ? -31.266 3.1 -14.344 1 84.62 128 ARG B C 1
ATOM 6549 O O . ARG B 1 128 ? -30.125 2.77 -14.664 1 84.62 128 ARG B O 1
ATOM 6556 N N . GLN B 1 129 ? -31.594 4.25 -14 1 76.44 129 GLN B N 1
ATOM 6557 C CA . GLN B 1 129 ? -30.562 5.25 -13.703 1 76.44 129 GLN B CA 1
ATOM 6558 C C . GLN B 1 129 ? -29.719 4.832 -12.516 1 76.44 129 GLN B C 1
ATOM 6560 O O . GLN B 1 129 ? -30.219 4.242 -11.555 1 76.44 129 GLN B O 1
ATOM 6565 N N . ALA B 1 130 ? -28.438 5.078 -12.664 1 83.69 130 ALA B N 1
ATOM 6566 C CA . ALA B 1 130 ? -27.547 4.762 -11.555 1 83.69 130 ALA B CA 1
ATOM 6567 C C . ALA B 1 130 ? -27.906 5.562 -10.312 1 83.69 130 ALA B C 1
ATOM 6569 O O . ALA B 1 130 ? -28.266 6.742 -10.398 1 83.69 130 ALA B O 1
ATOM 6570 N N . PRO B 1 131 ? -27.797 4.977 -9.219 1 88.75 131 PRO B N 1
ATOM 6571 C CA . PRO B 1 131 ? -28.094 5.711 -7.98 1 88.75 131 PRO B CA 1
ATOM 6572 C C . PRO B 1 131 ? -27.016 6.75 -7.652 1 88.75 131 PRO B C 1
ATOM 6574 O O . PRO B 1 131 ? -25.844 6.551 -7.957 1 88.75 131 PRO B O 1
ATOM 6577 N N . HIS B 1 132 ? -27.453 7.82 -7.035 1 89.31 132 HIS B N 1
ATOM 6578 C CA . HIS B 1 132 ? -26.547 8.852 -6.543 1 89.31 132 HIS B CA 1
ATOM 6579 C C . HIS B 1 132 ? -26.406 8.789 -5.027 1 89.31 132 HIS B C 1
ATOM 6581 O O . HIS B 1 132 ? -25.797 9.664 -4.418 1 89.31 132 HIS B O 1
ATOM 6587 N N . VAL B 1 133 ? -27.047 7.762 -4.457 1 94.19 133 VAL B N 1
ATOM 6588 C CA . VAL B 1 133 ? -27 7.602 -3.008 1 94.19 133 VAL B CA 1
ATOM 6589 C C . VAL B 1 133 ? -26.266 6.305 -2.658 1 94.19 133 VAL B C 1
ATOM 6591 O O . VAL B 1 133 ? -26.156 5.402 -3.492 1 94.19 133 VAL B O 1
ATOM 6594 N N . MET B 1 134 ? -25.812 6.242 -1.42 1 96.25 134 MET B N 1
ATOM 6595 C CA . MET B 1 134 ? -25.109 5.066 -0.919 1 96.25 134 MET B CA 1
ATOM 6596 C C . MET B 1 134 ? -26.047 3.865 -0.827 1 96.25 134 MET B C 1
ATOM 6598 O O . MET B 1 134 ? -27.234 4.02 -0.579 1 96.25 134 MET B O 1
ATOM 6602 N N . PRO B 1 135 ? -25.453 2.645 -1.069 1 94.19 135 PRO B N 1
ATOM 6603 C CA . PRO B 1 135 ? -26.25 1.471 -0.689 1 94.19 135 PRO B CA 1
ATOM 6604 C C . PRO B 1 135 ? -26.641 1.476 0.787 1 94.19 135 PRO B C 1
ATOM 6606 O O . PRO B 1 135 ? -25.844 1.896 1.637 1 94.19 135 PRO B O 1
ATOM 6609 N N . PRO B 1 136 ? -27.844 0.95 1.102 1 95.69 136 PRO B N 1
ATOM 6610 C CA . PRO B 1 136 ? -28.312 0.965 2.49 1 95.69 136 PRO B CA 1
ATOM 6611 C C . PRO B 1 136 ? -27.328 0.309 3.451 1 95.69 136 PRO B C 1
ATOM 6613 O O . PRO B 1 136 ? -27.188 0.748 4.594 1 95.69 136 PRO B O 1
ATOM 6616 N N . GLU B 1 137 ? -26.609 -0.726 3.051 1 96.44 137 GLU B N 1
ATOM 6617 C CA . GLU B 1 137 ? -25.703 -1.434 3.951 1 96.44 137 GLU B CA 1
ATOM 6618 C C . GLU B 1 137 ? -24.578 -0.521 4.434 1 96.44 137 GLU B C 1
ATOM 6620 O O . GLU B 1 137 ? -24.125 -0.634 5.574 1 96.44 137 GLU B O 1
ATOM 6625 N N . TRP B 1 138 ? -24.109 0.4 3.537 1 97.94 138 TRP B N 1
ATOM 6626 C CA . TRP B 1 138 ? -23.078 1.34 3.953 1 97.94 138 TRP B CA 1
ATOM 6627 C C . TRP B 1 138 ? -23.594 2.264 5.055 1 97.94 138 TRP B C 1
ATOM 6629 O O . TRP B 1 138 ? -22.891 2.527 6.031 1 97.94 138 TRP B O 1
ATOM 6639 N N . VAL B 1 139 ? -24.859 2.744 4.867 1 97.94 139 VAL B N 1
ATOM 6640 C CA . VAL B 1 139 ? -25.469 3.695 5.789 1 97.94 139 VAL B CA 1
ATOM 6641 C C . VAL B 1 139 ? -25.719 3.02 7.133 1 97.94 139 VAL B C 1
ATOM 6643 O O . VAL B 1 139 ? -25.438 3.592 8.188 1 97.94 139 VAL B O 1
ATOM 6646 N N . ARG B 1 140 ? -26.234 1.826 7.094 1 98.19 140 ARG B N 1
ATOM 6647 C CA . ARG B 1 140 ? -26.469 1.079 8.328 1 98.19 140 ARG B CA 1
ATOM 6648 C C . ARG B 1 140 ? -25.156 0.835 9.07 1 98.19 140 ARG B C 1
ATOM 6650 O O . ARG B 1 140 ? -25.094 0.957 10.297 1 98.19 140 ARG B O 1
ATOM 6657 N N . GLY B 1 141 ? -24.062 0.491 8.305 1 98.56 141 GLY B N 1
ATOM 6658 C CA . GLY B 1 141 ? -22.75 0.356 8.914 1 98.56 141 GLY B CA 1
ATOM 6659 C C . GLY B 1 141 ? -22.25 1.644 9.539 1 98.56 141 GLY B C 1
ATOM 6660 O O . GLY B 1 141 ? -21.672 1.627 10.625 1 98.56 141 GLY B O 1
ATOM 6661 N N . ALA B 1 142 ? -22.469 2.74 8.875 1 98.5 142 ALA B N 1
ATOM 6662 C CA . ALA B 1 142 ? -22.031 4.043 9.375 1 98.5 142 ALA B CA 1
ATOM 6663 C C . ALA B 1 142 ? -22.75 4.395 10.68 1 98.5 142 ALA B C 1
ATOM 6665 O O . ALA B 1 142 ? -22.141 4.949 11.594 1 98.5 142 ALA B O 1
ATOM 6666 N N . ILE B 1 143 ? -24.047 4.082 10.766 1 98.44 143 ILE B N 1
ATOM 6667 C CA . ILE B 1 143 ? -24.844 4.395 11.945 1 98.44 143 ILE B CA 1
ATOM 6668 C C . ILE B 1 143 ? -24.281 3.648 13.156 1 98.44 143 ILE B C 1
ATOM 6670 O O . ILE B 1 143 ? -24.062 4.246 14.211 1 98.44 143 ILE B O 1
ATOM 6674 N N . VAL B 1 144 ? -24 2.365 13 1 98.31 144 VAL B N 1
ATOM 6675 C CA . VAL B 1 144 ? -23.531 1.572 14.133 1 98.31 144 VAL B CA 1
ATOM 6676 C C . VAL B 1 144 ? -22.109 1.99 14.5 1 98.31 144 VAL B C 1
ATOM 6678 O O . VAL B 1 144 ? -21.75 2.035 15.68 1 98.31 144 VAL B O 1
ATOM 6681 N N . ALA B 1 145 ? -21.25 2.273 13.539 1 98.31 145 ALA B N 1
ATOM 6682 C CA . ALA B 1 145 ? -19.891 2.73 13.797 1 98.31 145 ALA B CA 1
ATOM 6683 C C . ALA B 1 145 ? -19.891 4.047 14.57 1 98.31 145 ALA B C 1
ATOM 6685 O O . ALA B 1 145 ? -19.141 4.207 15.539 1 98.31 145 ALA B O 1
ATOM 6686 N N . ARG B 1 146 ? -20.703 4.992 14.133 1 98.44 146 ARG B N 1
ATOM 6687 C CA . ARG B 1 146 ? -20.734 6.301 14.781 1 98.44 146 ARG B CA 1
ATOM 6688 C C . ARG B 1 146 ? -21.266 6.195 16.203 1 98.44 146 ARG B C 1
ATOM 6690 O O . ARG B 1 146 ? -20.719 6.832 17.125 1 98.44 146 ARG B O 1
ATOM 6697 N N . ALA B 1 147 ? -22.359 5.41 16.344 1 98.25 147 ALA B N 1
ATOM 6698 C CA . ALA B 1 147 ? -22.891 5.215 17.688 1 98.25 147 ALA B CA 1
ATOM 6699 C C . ALA B 1 147 ? -21.812 4.691 18.625 1 98.25 147 ALA B C 1
ATOM 6701 O O . ALA B 1 147 ? -21.641 5.211 19.734 1 98.25 147 ALA B O 1
ATOM 6702 N N . ASN B 1 148 ? -21.062 3.732 18.188 1 98.44 148 ASN B N 1
ATOM 6703 C CA . ASN B 1 148 ? -20.031 3.148 19.031 1 98.44 148 ASN B CA 1
ATOM 6704 C C . ASN B 1 148 ? -18.922 4.148 19.328 1 98.44 148 ASN B C 1
ATOM 6706 O O . ASN B 1 148 ? -18.438 4.238 20.469 1 98.44 148 ASN B O 1
ATOM 6710 N N . GLN B 1 149 ? -18.516 4.883 18.406 1 97.62 149 GLN B N 1
ATOM 6711 C CA . GLN B 1 149 ? -17.438 5.863 18.562 1 97.62 149 GLN B CA 1
ATOM 6712 C C . GLN B 1 149 ? -17.828 6.938 19.578 1 97.62 149 GLN B C 1
ATOM 6714 O O . GLN B 1 149 ? -17 7.391 20.359 1 97.62 149 GLN B O 1
ATOM 6719 N N . ASN B 1 150 ? -19.078 7.348 19.531 1 97.75 150 ASN B N 1
ATOM 6720 C CA . ASN B 1 150 ? -19.562 8.398 20.422 1 97.75 150 ASN B CA 1
ATOM 6721 C C . ASN B 1 150 ? -19.828 7.863 21.828 1 97.75 150 ASN B C 1
ATOM 6723 O O . ASN B 1 150 ? -19.812 8.617 22.797 1 97.75 150 ASN B O 1
ATOM 6727 N N . LEU B 1 151 ? -20.094 6.578 21.969 1 97.69 151 LEU B N 1
ATOM 6728 C CA . LEU B 1 151 ? -20.391 5.973 23.266 1 97.69 151 LEU B CA 1
ATOM 6729 C C . LEU B 1 151 ? -19.156 5.984 24.172 1 97.69 151 LEU B C 1
ATOM 6731 O O . LEU B 1 151 ? -19.25 5.734 25.359 1 97.69 151 LEU B O 1
ATOM 6735 N N . ARG B 1 152 ? -18.062 6.348 23.641 1 96.06 152 ARG B N 1
ATOM 6736 C CA . ARG B 1 152 ? -16.828 6.371 24.406 1 96.06 152 ARG B CA 1
ATOM 6737 C C . ARG B 1 152 ? -16.797 7.555 25.375 1 96.06 152 ARG B C 1
ATOM 6739 O O . ARG B 1 152 ? -15.984 7.602 26.297 1 96.06 152 ARG B O 1
ATOM 6746 N N . GLY B 1 153 ? -17.625 8.562 25.188 1 94.06 153 GLY B N 1
ATOM 6747 C CA . GLY B 1 153 ? -17.891 9.586 26.188 1 94.06 153 GLY B CA 1
ATOM 6748 C C . GLY B 1 153 ? -16.938 10.773 26.094 1 94.06 153 GLY B C 1
ATOM 6749 O O . GLY B 1 153 ? -16.734 11.484 27.078 1 94.06 153 GLY B O 1
ATOM 6750 N N . HIS B 1 154 ? -16.375 10.992 24.906 1 96 154 HIS B N 1
ATOM 6751 C CA . HIS B 1 154 ? -15.453 12.117 24.734 1 96 154 HIS B CA 1
ATOM 6752 C C . HIS B 1 154 ? -16.062 13.211 23.875 1 96 154 HIS B C 1
ATOM 6754 O O . HIS B 1 154 ? -15.438 14.242 23.625 1 96 154 HIS B O 1
ATOM 6760 N N . SER B 1 155 ? -17.312 13.039 23.391 1 96.06 155 SER B N 1
ATOM 6761 C CA . SER B 1 155 ? -17.844 13.906 22.344 1 96.06 155 SER B CA 1
ATOM 6762 C C . SER B 1 155 ? -18.969 14.781 22.891 1 96.06 155 SER B C 1
ATOM 6764 O O . SER B 1 155 ? -19.516 15.633 22.172 1 96.06 155 SER B O 1
ATOM 6766 N N . ALA B 1 156 ? -19.375 14.609 24.125 1 95.56 156 ALA B N 1
ATOM 6767 C CA . ALA B 1 156 ? -20.453 15.367 24.75 1 95.56 156 ALA B CA 1
ATOM 6768 C C . ALA B 1 156 ? -21.75 15.242 23.953 1 95.56 156 ALA B C 1
ATOM 6770 O O . ALA B 1 156 ? -22.422 16.234 23.688 1 95.56 156 ALA B O 1
ATOM 6771 N N . VAL B 1 157 ? -22.062 14.07 23.516 1 96.75 157 VAL B N 1
ATOM 6772 C CA . VAL B 1 157 ? -23.344 13.742 22.891 1 96.75 157 VAL B CA 1
ATOM 6773 C C . VAL B 1 157 ? -24.188 12.945 23.875 1 96.75 157 VAL B C 1
ATOM 6775 O O . VAL B 1 157 ? -23.766 11.914 24.391 1 96.75 157 VAL B O 1
ATOM 6778 N N . ARG B 1 158 ? -25.391 13.461 24.078 1 96.69 158 ARG B N 1
ATOM 6779 C CA . ARG B 1 158 ? -26.266 12.82 25.062 1 96.69 158 ARG B CA 1
ATOM 6780 C C . ARG B 1 158 ? -26.609 11.398 24.625 1 96.69 158 ARG B C 1
ATOM 6782 O O . ARG B 1 158 ? -26.734 11.117 23.438 1 96.69 158 ARG B O 1
ATOM 6789 N N . LEU B 1 159 ? -26.766 10.539 25.625 1 97.06 159 LEU B N 1
ATOM 6790 C CA . LEU B 1 159 ? -27.109 9.148 25.375 1 97.06 159 LEU B CA 1
ATOM 6791 C C . LEU B 1 159 ? -28.422 9.047 24.609 1 97.06 159 LEU B C 1
ATOM 6793 O O . LEU B 1 159 ? -28.609 8.148 23.781 1 97.06 159 LEU B O 1
ATOM 6797 N N . SER B 1 160 ? -29.391 9.93 24.859 1 96.44 160 SER B N 1
ATOM 6798 C CA . SER B 1 160 ? -30.688 9.906 24.188 1 96.44 160 SER B CA 1
ATOM 6799 C C . SER B 1 160 ? -30.547 10.117 22.688 1 96.44 160 SER B C 1
ATOM 6801 O O . SER B 1 160 ? -31.281 9.516 21.891 1 96.44 160 SER B O 1
ATOM 6803 N N . VAL B 1 161 ? -29.609 10.938 22.281 1 96.75 161 VAL B N 1
ATOM 6804 C CA . VAL B 1 161 ? -29.344 11.172 20.875 1 96.75 161 VAL B CA 1
ATOM 6805 C C . VAL B 1 161 ? -28.766 9.914 20.234 1 96.75 161 VAL B C 1
ATOM 6807 O O . VAL B 1 161 ? -29.141 9.547 19.125 1 96.75 161 VAL B O 1
ATOM 6810 N N . LEU B 1 162 ? -27.859 9.234 20.938 1 97.69 162 LEU B N 1
ATOM 6811 C CA . LEU B 1 162 ? -27.266 8.008 20.438 1 97.69 162 LEU B CA 1
ATOM 6812 C C . LEU B 1 162 ? -28.297 6.898 20.328 1 97.69 162 LEU B C 1
ATOM 6814 O O . LEU B 1 162 ? -28.234 6.086 19.391 1 97.69 162 LEU B O 1
ATOM 6818 N N . ARG B 1 163 ? -29.203 6.879 21.25 1 97.19 163 ARG B N 1
ATOM 6819 C CA . ARG B 1 163 ? -30.312 5.93 21.156 1 97.19 163 ARG B CA 1
ATOM 6820 C C . ARG B 1 163 ? -31.156 6.188 19.922 1 97.19 163 ARG B C 1
ATOM 6822 O O . ARG B 1 163 ? -31.625 5.25 19.266 1 97.19 163 ARG B O 1
ATOM 6829 N N . SER B 1 164 ? -31.406 7.434 19.641 1 96.81 164 SER B N 1
ATOM 6830 C CA . SER B 1 164 ? -32.156 7.781 18.453 1 96.81 164 SER B CA 1
ATOM 6831 C C . SER B 1 164 ? -31.484 7.277 17.188 1 96.81 164 SER B C 1
ATOM 6833 O O . SER B 1 164 ? -32.156 6.895 16.234 1 96.81 164 SER B O 1
ATOM 6835 N N . LEU B 1 165 ? -30.156 7.332 17.141 1 96.81 165 LEU B N 1
ATOM 6836 C CA . LEU B 1 165 ? -29.406 6.777 16.031 1 96.81 165 LEU B CA 1
ATOM 6837 C C . LEU B 1 165 ? -29.672 5.281 15.875 1 96.81 165 LEU B C 1
ATOM 6839 O O . LEU B 1 165 ? -29.938 4.801 14.773 1 96.81 165 LEU B O 1
ATOM 6843 N N . ILE B 1 166 ? -29.594 4.582 16.969 1 97.5 166 ILE B N 1
ATOM 6844 C CA . ILE B 1 166 ? -29.766 3.135 16.969 1 97.5 166 ILE B CA 1
ATOM 6845 C C . ILE B 1 166 ? -31.219 2.785 16.641 1 97.5 166 ILE B C 1
ATOM 6847 O O . ILE B 1 166 ? -31.484 1.775 15.984 1 97.5 166 ILE B O 1
ATOM 6851 N N . ASP B 1 167 ? -32.156 3.656 17.031 1 97.38 167 ASP B N 1
ATOM 6852 C CA . ASP B 1 167 ? -33.562 3.455 16.734 1 97.38 167 ASP B CA 1
ATOM 6853 C C . ASP B 1 167 ? -33.812 3.4 15.227 1 97.38 167 ASP B C 1
ATOM 6855 O O . ASP B 1 167 ? -34.688 2.68 14.758 1 97.38 167 ASP B O 1
ATOM 6859 N N . LEU B 1 168 ? -33.031 4.203 14.477 1 97.56 168 LEU B N 1
ATOM 6860 C CA . LEU B 1 168 ? -33.156 4.113 13.023 1 97.56 168 LEU B CA 1
ATOM 6861 C C . LEU B 1 168 ? -33 2.674 12.547 1 97.56 168 LEU B C 1
ATOM 6863 O O . LEU B 1 168 ? -33.75 2.191 11.719 1 97.56 168 LEU B O 1
ATOM 6867 N N . LEU B 1 169 ? -31.953 1.96 13.086 1 97.38 169 LEU B N 1
ATOM 6868 C CA . LEU B 1 169 ? -31.656 0.585 12.695 1 97.38 169 LEU B CA 1
ATOM 6869 C C . LEU B 1 169 ? -32.781 -0.356 13.148 1 97.38 169 LEU B C 1
ATOM 6871 O O . LEU B 1 169 ? -33.188 -1.249 12.406 1 97.38 169 LEU B O 1
ATOM 6875 N N . HIS B 1 170 ? -33.25 -0.097 14.328 1 97.06 170 HIS B N 1
ATOM 6876 C CA . HIS B 1 170 ? -34.281 -0.973 14.898 1 97.06 170 HIS B CA 1
ATOM 6877 C C . HIS B 1 170 ? -35.594 -0.866 14.125 1 97.06 170 HIS B C 1
ATOM 6879 O O . HIS B 1 170 ? -36.375 -1.826 14.07 1 97.06 170 HIS B O 1
ATOM 6885 N N . HIS B 1 171 ? -35.875 0.197 13.523 1 96.62 171 HIS B N 1
ATOM 6886 C CA . HIS B 1 171 ? -37.125 0.429 12.836 1 96.62 171 HIS B CA 1
ATOM 6887 C C . HIS B 1 171 ? -36.969 0.39 11.32 1 96.62 171 HIS B C 1
ATOM 6889 O O . HIS B 1 171 ? -37.844 0.839 10.578 1 96.62 171 HIS B O 1
ATOM 6895 N N . ASP B 1 172 ? -35.812 -0.026 10.812 1 96.19 172 ASP B N 1
ATOM 6896 C CA . ASP B 1 172 ? -35.5 -0.166 9.398 1 96.19 172 ASP B CA 1
ATOM 6897 C C . ASP B 1 172 ? -35.656 1.163 8.664 1 96.19 172 ASP B C 1
ATOM 6899 O O . ASP B 1 172 ? -36.281 1.227 7.617 1 96.19 172 ASP B O 1
ATOM 6903 N N . LEU B 1 173 ? -35.188 2.182 9.297 1 97.5 173 LEU B N 1
ATOM 6904 C CA . LEU B 1 173 ? -35.094 3.504 8.688 1 97.5 173 LEU B CA 1
ATOM 6905 C C . LEU B 1 173 ? -33.688 3.781 8.195 1 97.5 173 LEU B C 1
ATOM 6907 O O . LEU B 1 173 ? -32.75 3.932 9 1 97.5 173 LEU B O 1
ATOM 6911 N N . THR B 1 174 ? -33.469 3.818 6.898 1 97.75 174 THR B N 1
ATOM 6912 C CA . THR B 1 174 ? -32.125 4.066 6.344 1 97.75 174 THR B CA 1
ATOM 6913 C C . THR B 1 174 ? -32.125 5.367 5.543 1 97.75 174 THR B C 1
ATOM 6915 O O . THR B 1 174 ? -32.656 5.43 4.438 1 97.75 174 THR B O 1
ATOM 6918 N N . PRO B 1 175 ? -31.484 6.383 6.035 1 97.75 175 PRO B N 1
ATOM 6919 C CA . PRO B 1 175 ? -31.422 7.66 5.32 1 97.75 175 PRO B CA 1
ATOM 6920 C C . PRO B 1 175 ? -30.797 7.527 3.93 1 97.75 175 PRO B C 1
ATOM 6922 O O . PRO B 1 175 ? -29.891 6.723 3.732 1 97.75 175 PRO B O 1
ATOM 6925 N N . LEU B 1 176 ? -31.344 8.281 2.889 1 96.62 176 LEU B N 1
ATOM 6926 C CA . LEU B 1 176 ? -30.641 8.445 1.618 1 96.62 176 LEU B CA 1
ATOM 6927 C C . LEU B 1 176 ? -29.406 9.328 1.778 1 96.62 176 LEU B C 1
ATOM 6929 O O . LEU B 1 176 ? -29.531 10.516 2.094 1 96.62 176 LEU B O 1
ATOM 6933 N N . VAL B 1 177 ? -28.234 8.758 1.698 1 97.38 177 VAL B N 1
ATOM 6934 C CA . VAL B 1 177 ? -26.969 9.477 1.847 1 97.38 177 VAL B CA 1
ATOM 6935 C C . VAL B 1 177 ? -26.281 9.578 0.493 1 97.38 177 VAL B C 1
ATOM 6937 O O . VAL B 1 177 ? -26.109 8.57 -0.199 1 97.38 177 VAL B O 1
ATOM 6940 N N . PRO B 1 178 ? -25.953 10.789 0.033 1 93.75 178 PRO B N 1
ATOM 6941 C CA . PRO B 1 178 ? -25.281 10.93 -1.262 1 93.75 178 PRO B CA 1
ATOM 6942 C C . PRO B 1 178 ? -24 10.102 -1.36 1 93.75 178 PRO B C 1
ATOM 6944 O O . PRO B 1 178 ? -23.234 10.016 -0.393 1 93.75 178 PRO B O 1
ATOM 6947 N N . LEU B 1 179 ? -23.75 9.586 -2.508 1 93.19 179 LEU B N 1
ATOM 6948 C CA . LEU B 1 179 ? -22.562 8.773 -2.791 1 93.19 179 LEU B CA 1
ATOM 6949 C C . LEU B 1 179 ? -21.312 9.641 -2.889 1 93.19 179 LEU B C 1
ATOM 6951 O O . LEU B 1 179 ? -20.219 9.211 -2.525 1 93.19 179 LEU B O 1
ATOM 6955 N N . ARG B 1 180 ? -21.453 10.898 -3.412 1 90 180 ARG B N 1
ATOM 6956 C CA . ARG B 1 180 ? -20.344 11.812 -3.682 1 90 180 ARG B CA 1
ATOM 6957 C C . ARG B 1 180 ? -20.484 13.086 -2.861 1 90 180 ARG B C 1
ATOM 6959 O O . ARG B 1 180 ? -21.578 13.461 -2.449 1 90 180 ARG B O 1
ATOM 6966 N N . GLY B 1 181 ? -19.344 13.711 -2.582 1 86.94 181 GLY B N 1
ATOM 6967 C CA . GLY B 1 181 ? -19.391 15.031 -1.962 1 86.94 181 GLY B CA 1
ATOM 6968 C C . GLY B 1 181 ? -18.5 15.148 -0.746 1 86.94 181 GLY B C 1
ATOM 6969 O O . GLY B 1 181 ? -18.312 16.25 -0.213 1 86.94 181 GLY B O 1
ATOM 6970 N N . THR B 1 182 ? -17.953 13.977 -0.278 1 91.44 182 THR B N 1
ATOM 6971 C CA . THR B 1 182 ? -17.047 14.047 0.864 1 91.44 182 THR B CA 1
ATOM 6972 C C . THR B 1 182 ? -15.602 13.852 0.419 1 91.44 182 THR B C 1
ATOM 6974 O O . THR B 1 182 ? -15.328 13.055 -0.482 1 91.44 182 THR B O 1
ATOM 6977 N N . ILE B 1 183 ? -14.68 14.602 1.021 1 90.81 183 ILE B N 1
ATOM 6978 C CA . ILE B 1 183 ? -13.25 14.422 0.81 1 90.81 183 ILE B CA 1
ATOM 6979 C C . ILE B 1 183 ? -12.609 13.883 2.082 1 90.81 183 ILE B C 1
ATOM 6981 O O . ILE B 1 183 ? -11.383 13.758 2.162 1 90.81 183 ILE B O 1
ATOM 6985 N N . SER B 1 184 ? -13.445 13.609 3.111 1 94.25 184 SER B N 1
ATOM 6986 C CA . SER B 1 184 ? -13.023 13.016 4.375 1 94.25 184 SER B CA 1
ATOM 6987 C C . SER B 1 184 ? -11.945 13.859 5.051 1 94.25 184 SER B C 1
ATOM 6989 O O . SER B 1 184 ? -10.953 13.32 5.543 1 94.25 184 SER B O 1
ATOM 6991 N N . ALA B 1 185 ? -12.062 15.117 5.031 1 89.75 185 ALA B N 1
ATOM 6992 C CA . ALA B 1 185 ? -11.102 16.031 5.645 1 89.75 185 ALA B CA 1
ATOM 6993 C C . ALA B 1 185 ? -11.258 16.062 7.16 1 89.75 185 ALA B C 1
ATOM 6995 O O . ALA B 1 185 ? -10.266 16.031 7.895 1 89.75 185 ALA B O 1
ATOM 6996 N N . SER B 1 186 ? -12.398 16.25 7.691 1 90.62 186 SER B N 1
ATOM 6997 C CA . SER B 1 186 ? -12.773 16.141 9.094 1 90.62 186 SER B CA 1
ATOM 6998 C C . SER B 1 186 ? -13.625 14.906 9.352 1 90.62 186 SER B C 1
ATOM 7000 O O . SER B 1 186 ? -14.648 14.977 10.039 1 90.62 186 SER B O 1
ATOM 7002 N N . GLY B 1 187 ? -13.141 13.875 8.719 1 91 187 GLY B N 1
ATOM 7003 C CA . GLY B 1 187 ? -14.008 12.727 8.555 1 91 187 GLY B CA 1
ATOM 7004 C C . GLY B 1 187 ? -15.055 12.914 7.477 1 91 187 GLY B C 1
ATOM 7005 O O . GLY B 1 187 ? -14.797 13.555 6.457 1 91 187 GLY B O 1
ATOM 7006 N N . ASP B 1 188 ? -16.203 12.203 7.621 1 94.56 188 ASP B N 1
ATOM 7007 C CA . ASP B 1 188 ? -17.219 12.227 6.578 1 94.56 188 ASP B CA 1
ATOM 7008 C C . ASP B 1 188 ? -18.422 13.07 7 1 94.56 188 ASP B C 1
ATOM 7010 O O . ASP B 1 188 ? -19.5 12.531 7.262 1 94.56 188 ASP B O 1
ATOM 7014 N N . LEU B 1 189 ? -18.156 14.414 6.949 1 93.44 189 LEU B N 1
ATOM 7015 C CA . LEU B 1 189 ? -19.156 15.367 7.434 1 93.44 189 LEU B CA 1
ATOM 7016 C C . LEU B 1 189 ? -20.453 15.258 6.633 1 93.44 189 LEU B C 1
ATOM 7018 O O . LEU B 1 189 ? -21.531 15.094 7.203 1 93.44 189 LEU B O 1
ATOM 7022 N N . MET B 1 190 ? -20.328 15.234 5.316 1 90.56 190 MET B N 1
ATOM 7023 C CA . MET B 1 190 ? -21.5 15.32 4.445 1 90.56 190 MET B CA 1
ATOM 7024 C C . MET B 1 190 ? -22.359 14.07 4.566 1 90.56 190 MET B C 1
ATOM 7026 O O . MET B 1 190 ? -23.547 14.164 4.875 1 90.56 190 MET B O 1
ATOM 7030 N N . PRO B 1 191 ? -21.766 12.898 4.492 1 95.31 191 PRO B N 1
ATOM 7031 C CA . PRO B 1 191 ? -22.609 11.703 4.668 1 95.31 191 PRO B CA 1
ATOM 7032 C C . PRO B 1 191 ? -23.281 11.648 6.039 1 95.31 191 PRO B C 1
ATOM 7034 O O . PRO B 1 191 ? -24.469 11.344 6.133 1 95.31 191 PRO B O 1
ATOM 7037 N N . MET B 1 192 ? -22.578 11.969 7.059 1 95.94 192 MET B N 1
ATOM 7038 C CA . MET B 1 192 ? -23.125 11.867 8.414 1 95.94 192 MET B CA 1
ATOM 7039 C C . MET B 1 192 ? -24.188 12.93 8.648 1 95.94 192 MET B C 1
ATOM 7041 O O . MET B 1 192 ? -25.109 12.719 9.438 1 95.94 192 MET B O 1
ATOM 7045 N N . SER B 1 193 ? -24.078 14.062 7.957 1 95.62 193 SER B N 1
ATOM 7046 C CA . SER B 1 193 ? -25.078 15.117 8.133 1 95.62 193 SER B CA 1
ATOM 7047 C C . SER B 1 193 ? -26.453 14.672 7.656 1 95.62 193 SER B C 1
ATOM 7049 O O . SER B 1 193 ? -27.469 15.094 8.203 1 95.62 193 SER B O 1
ATOM 7051 N N . TYR B 1 194 ? -26.5 13.859 6.629 1 95.31 194 TYR B N 1
ATOM 7052 C CA . TYR B 1 194 ? -27.766 13.344 6.152 1 95.31 194 TYR B CA 1
ATOM 7053 C C . TYR B 1 194 ? -28.359 12.344 7.141 1 95.31 194 TYR B C 1
ATOM 7055 O O . TYR B 1 194 ? -29.578 12.273 7.309 1 95.31 194 TYR B O 1
ATOM 7063 N N . ILE B 1 195 ? -27.516 11.594 7.809 1 97.44 195 ILE B N 1
ATOM 7064 C CA . ILE B 1 195 ? -27.984 10.695 8.859 1 97.44 195 ILE B CA 1
ATOM 7065 C C . ILE B 1 195 ? -28.484 11.5 10.055 1 97.44 195 ILE B C 1
ATOM 7067 O O . ILE B 1 195 ? -29.547 11.211 10.602 1 97.44 195 ILE B O 1
ATOM 7071 N N . ALA B 1 196 ? -27.688 12.539 10.43 1 96.62 196 ALA B N 1
ATOM 7072 C CA . ALA B 1 196 ? -28.109 13.43 11.516 1 96.62 196 ALA B CA 1
ATOM 7073 C C . ALA B 1 196 ? -29.438 14.117 11.172 1 96.62 196 ALA B C 1
ATOM 7075 O O . ALA B 1 196 ? -30.281 14.32 12.047 1 96.62 196 ALA B O 1
ATOM 7076 N N . GLY B 1 197 ? -29.578 14.516 9.914 1 95.12 197 GLY B N 1
ATOM 7077 C CA . GLY B 1 197 ? -30.828 15.117 9.469 1 95.12 197 GLY B CA 1
ATOM 7078 C C . GLY B 1 197 ? -32.031 14.188 9.625 1 95.12 197 GLY B C 1
ATOM 7079 O O . GLY B 1 197 ? -33.125 14.641 9.938 1 95.12 197 GLY B O 1
ATOM 7080 N N . ALA B 1 198 ? -31.828 12.938 9.391 1 96.62 198 ALA B N 1
ATOM 7081 C CA . ALA B 1 198 ? -32.875 11.953 9.57 1 96.62 198 ALA B CA 1
ATOM 7082 C C . ALA B 1 198 ? -33.281 11.82 11.039 1 96.62 198 ALA B C 1
ATOM 7084 O O . ALA B 1 198 ? -34.469 11.773 11.367 1 96.62 198 ALA B O 1
ATOM 7085 N N . VAL B 1 199 ? -32.281 11.812 11.875 1 95.94 199 VAL B N 1
ATOM 7086 C CA . VAL B 1 199 ? -32.5 11.656 13.312 1 95.94 199 VAL B CA 1
ATOM 7087 C C . VAL B 1 199 ? -33.281 12.859 13.852 1 95.94 199 VAL B C 1
ATOM 7089 O O . VAL B 1 199 ? -34.094 12.719 14.766 1 95.94 199 VAL B O 1
ATOM 7092 N N . THR B 1 200 ? -33.031 14.023 13.234 1 94.75 200 THR B N 1
ATOM 7093 C CA . THR B 1 200 ? -33.656 15.258 13.719 1 94.75 200 THR B CA 1
ATOM 7094 C C . THR B 1 200 ? -35 15.484 13.047 1 94.75 200 THR B C 1
ATOM 7096 O O . THR B 1 200 ? -35.719 16.422 13.391 1 94.75 200 THR B O 1
ATOM 7099 N N . GLY B 1 201 ? -35.375 14.664 12.148 1 95.38 201 GLY B N 1
ATOM 7100 C CA . GLY B 1 201 ? -36.688 14.742 11.492 1 95.38 201 GLY B CA 1
ATOM 7101 C C . GLY B 1 201 ? -36.781 15.891 10.5 1 95.38 201 GLY B C 1
ATOM 7102 O O . GLY B 1 201 ? -37.844 16.516 10.375 1 95.38 201 GLY B O 1
ATOM 7103 N N . ASN B 1 202 ? -35.625 16.281 9.844 1 94.19 202 ASN B N 1
ATOM 7104 C CA . ASN B 1 202 ? -35.656 17.297 8.805 1 94.19 202 ASN B CA 1
ATOM 7105 C C . ASN B 1 202 ? -36.594 16.906 7.668 1 94.19 202 ASN B C 1
ATOM 7107 O O . ASN B 1 202 ? -36.406 15.852 7.051 1 94.19 202 ASN B O 1
ATOM 7111 N N . PRO B 1 203 ? -37.531 17.703 7.383 1 94.25 203 PRO B N 1
ATOM 7112 C CA . PRO B 1 203 ? -38.594 17.297 6.426 1 94.25 203 PRO B CA 1
ATOM 7113 C C . PRO B 1 203 ? -38.031 17.141 5.004 1 94.25 203 PRO B C 1
ATOM 7115 O O . PRO B 1 203 ? -38.719 16.609 4.133 1 94.25 203 PRO B O 1
ATOM 7118 N N . ASP B 1 204 ? -36.875 17.625 4.723 1 93.44 204 ASP B N 1
ATOM 7119 C CA . ASP B 1 204 ? -36.312 17.516 3.373 1 93.44 204 ASP B CA 1
ATOM 7120 C C . ASP B 1 204 ? -35.188 16.484 3.316 1 93.44 204 ASP B C 1
ATOM 7122 O O . ASP B 1 204 ? -34.438 16.438 2.336 1 93.44 204 ASP B O 1
ATOM 7126 N N . ILE B 1 205 ? -35 15.805 4.355 1 95.69 205 ILE B N 1
ATOM 7127 C CA . ILE B 1 205 ? -34.156 14.625 4.359 1 95.69 205 ILE B CA 1
ATOM 7128 C C . ILE B 1 205 ? -35 13.375 4.152 1 95.69 205 ILE B C 1
ATOM 7130 O O . ILE B 1 205 ? -36 13.18 4.836 1 95.69 205 ILE B O 1
ATOM 7134 N N . PHE B 1 206 ? -34.562 12.531 3.186 1 95.94 206 PHE B N 1
ATOM 7135 C CA . PHE B 1 206 ? -35.375 11.375 2.828 1 95.94 206 PHE B CA 1
ATOM 7136 C C . PHE B 1 206 ? -34.781 10.094 3.396 1 95.94 206 PHE B C 1
ATOM 7138 O O . PHE B 1 206 ? -33.562 9.992 3.578 1 95.94 206 PHE B O 1
ATOM 7145 N N . VAL B 1 207 ? -35.719 9.164 3.707 1 97.31 207 VAL B N 1
ATOM 7146 C CA . VAL B 1 207 ? -35.375 7.914 4.379 1 97.31 207 VAL B CA 1
ATOM 7147 C C . VAL B 1 207 ? -36.094 6.742 3.695 1 97.31 207 VAL B C 1
ATOM 7149 O O . VAL B 1 207 ? -37.25 6.855 3.299 1 97.31 207 VAL B O 1
ATOM 7152 N N . GLN B 1 208 ? -35.25 5.734 3.447 1 96 208 GLN B N 1
ATOM 7153 C CA . GLN B 1 208 ? -35.875 4.473 3.047 1 96 208 GLN B CA 1
ATOM 7154 C C . GLN B 1 208 ? -36.438 3.723 4.254 1 96 208 GLN B C 1
ATOM 7156 O O . GLN B 1 208 ? -35.719 3.463 5.219 1 96 208 GLN B O 1
ATOM 7161 N N . VAL B 1 209 ? -37.75 3.412 4.184 1 95.81 209 VAL B N 1
ATOM 7162 C CA . VAL B 1 209 ? -38.406 2.66 5.242 1 95.81 209 VAL B CA 1
ATOM 7163 C C . VAL B 1 209 ? -38.625 1.22 4.789 1 95.81 209 VAL B C 1
ATOM 7165 O O . VAL B 1 209 ? -39.188 0.979 3.713 1 95.81 209 VAL B O 1
ATOM 7168 N N . GLY B 1 210 ? -38.156 0.337 5.605 1 91.81 210 GLY B N 1
ATOM 7169 C CA . GLY B 1 210 ? -38.312 -1.069 5.27 1 91.81 210 GLY B CA 1
ATOM 7170 C C . GLY B 1 210 ? -37.188 -1.593 4.391 1 91.81 210 GLY B C 1
ATOM 7171 O O . GLY B 1 210 ? -36.188 -0.921 4.207 1 91.81 210 GLY B O 1
ATOM 7172 N N . ARG B 1 211 ? -37.438 -2.916 3.939 1 86.75 211 ARG B N 1
ATOM 7173 C CA . ARG B 1 211 ? -36.406 -3.6 3.141 1 86.75 211 ARG B CA 1
ATOM 7174 C C . ARG B 1 211 ? -37.031 -4.266 1.92 1 86.75 211 ARG B C 1
ATOM 7176 O O . ARG B 1 211 ? -38.25 -4.461 1.866 1 86.75 211 ARG B O 1
ATOM 7183 N N . GLY B 1 212 ? -36.156 -4.508 0.967 1 79.25 212 GLY B N 1
ATOM 7184 C CA . GLY B 1 212 ? -36.562 -5.277 -0.19 1 79.25 212 GLY B CA 1
ATOM 7185 C C . GLY B 1 212 ? -37.594 -4.551 -1.05 1 79.25 212 GLY B C 1
ATOM 7186 O O . GLY B 1 212 ? -37.531 -3.332 -1.207 1 79.25 212 GLY B O 1
ATOM 7187 N N . SER B 1 213 ? -38.562 -5.363 -1.588 1 81.56 213 SER B N 1
ATOM 7188 C CA . SER B 1 213 ? -39.5 -4.832 -2.557 1 81.56 213 SER B CA 1
ATOM 7189 C C . SER B 1 213 ? -40.531 -3.939 -1.88 1 81.56 213 SER B C 1
ATOM 7191 O O . SER B 1 213 ? -41.188 -3.117 -2.537 1 81.56 213 SER B O 1
ATOM 7193 N N . GLU B 1 214 ? -40.656 -4.023 -0.639 1 85.88 214 GLU B N 1
ATOM 7194 C CA . GLU B 1 214 ? -41.656 -3.258 0.08 1 85.88 214 GLU B CA 1
ATOM 7195 C C . GLU B 1 214 ? -41.094 -1.952 0.621 1 85.88 214 GLU B C 1
ATOM 7197 O O . GLU B 1 214 ? -41.812 -1.145 1.208 1 85.88 214 GLU B O 1
ATOM 7202 N N . ALA B 1 215 ? -39.875 -1.779 0.347 1 90.06 215 ALA B N 1
ATOM 7203 C CA . ALA B 1 215 ? -39.219 -0.573 0.856 1 90.06 215 ALA B CA 1
ATOM 7204 C C . ALA B 1 215 ? -39.812 0.678 0.202 1 90.06 215 ALA B C 1
ATOM 7206 O O . ALA B 1 215 ? -40.125 0.672 -0.99 1 90.06 215 ALA B O 1
ATOM 7207 N N . ARG B 1 216 ? -40.031 1.711 0.968 1 93.5 216 ARG B N 1
ATOM 7208 C CA . ARG B 1 216 ? -40.531 2.992 0.495 1 93.5 216 ARG B CA 1
ATOM 7209 C C . ARG B 1 216 ? -39.656 4.145 0.968 1 93.5 216 ARG B C 1
ATOM 7211 O O . ARG B 1 216 ? -39.031 4.062 2.031 1 93.5 216 ARG B O 1
ATOM 7218 N N . VAL B 1 217 ? -39.562 5.176 0.156 1 96.12 217 VAL B N 1
ATOM 7219 C CA . VAL B 1 217 ? -38.781 6.363 0.517 1 96.12 217 VAL B CA 1
ATOM 7220 C C . VAL B 1 217 ? -39.75 7.5 0.885 1 96.12 217 VAL B C 1
ATOM 7222 O O . VAL B 1 217 ? -40.75 7.707 0.221 1 96.12 217 VAL B O 1
ATOM 7225 N N . MET B 1 218 ? -39.469 8.18 1.973 1 96.06 218 MET B N 1
ATOM 7226 C CA . MET B 1 218 ? -40.312 9.297 2.418 1 96.06 218 MET B CA 1
ATOM 7227 C C . MET B 1 218 ? -39.469 10.289 3.225 1 96.06 218 MET B C 1
ATOM 7229 O O . MET B 1 218 ? -38.344 10.016 3.584 1 96.06 218 MET B O 1
ATOM 7233 N N . PRO B 1 219 ? -40.031 11.516 3.475 1 94.94 219 PRO B N 1
ATOM 7234 C CA . PRO B 1 219 ? -39.312 12.477 4.324 1 94.94 219 PRO B CA 1
ATOM 7235 C C . PRO B 1 219 ? -39.062 11.945 5.734 1 94.94 219 PRO B C 1
ATOM 7237 O O . PRO B 1 219 ? -39.906 11.242 6.293 1 94.94 219 PRO B O 1
ATOM 7240 N N . SER B 1 220 ? -37.969 12.32 6.293 1 97 220 SER B N 1
ATOM 7241 C CA . SER B 1 220 ? -37.562 11.805 7.598 1 97 220 SER B CA 1
ATOM 7242 C C . SER B 1 220 ? -38.594 12.133 8.672 1 97 220 SER B C 1
ATOM 7244 O O . SER B 1 220 ? -38.844 11.328 9.57 1 97 220 SER B O 1
ATOM 7246 N N . SER B 1 221 ? -39.156 13.344 8.617 1 96.19 221 SER B N 1
ATOM 7247 C CA . SER B 1 221 ? -40.188 13.719 9.586 1 96.19 221 SER B CA 1
ATOM 7248 C C . SER B 1 221 ? -41.375 12.758 9.555 1 96.19 221 SER B C 1
ATOM 7250 O O . SER B 1 221 ? -41.875 12.352 10.602 1 96.19 221 SER B O 1
ATOM 7252 N N . GLU B 1 222 ? -41.781 12.383 8.406 1 96.44 222 GLU B N 1
ATOM 7253 C CA . GLU B 1 222 ? -42.875 11.438 8.242 1 96.44 222 GLU B CA 1
ATOM 7254 C C . GLU B 1 222 ? -42.469 10.031 8.672 1 96.44 222 GLU B C 1
ATOM 7256 O O . GLU B 1 222 ? -43.25 9.297 9.266 1 96.44 222 GLU B O 1
ATOM 7261 N N . ALA B 1 223 ? -41.312 9.641 8.289 1 97.12 223 ALA B N 1
ATOM 7262 C CA . ALA B 1 223 ? -40.781 8.32 8.633 1 97.12 223 ALA B CA 1
ATOM 7263 C C . ALA B 1 223 ? -40.75 8.125 10.148 1 97.12 223 ALA B C 1
ATOM 7265 O O . ALA B 1 223 ? -41.094 7.062 10.656 1 97.12 223 ALA B O 1
ATOM 7266 N N . LEU B 1 224 ? -40.188 9.148 10.859 1 97.19 224 LEU B N 1
ATOM 7267 C CA . LEU B 1 224 ? -40.156 9.086 12.32 1 97.19 224 LEU B CA 1
ATOM 7268 C C . LEU B 1 224 ? -41.562 8.969 12.898 1 97.19 224 LEU B C 1
ATOM 7270 O O . LEU B 1 224 ? -41.812 8.117 13.758 1 97.19 224 LEU B O 1
ATOM 7274 N N . ARG B 1 225 ? -42.406 9.719 12.391 1 95.75 225 ARG B N 1
ATOM 7275 C CA . ARG B 1 225 ? -43.781 9.734 12.883 1 95.75 225 ARG B CA 1
ATOM 7276 C C . ARG B 1 225 ? -44.438 8.367 12.695 1 95.75 225 ARG B C 1
ATOM 7278 O O . ARG B 1 225 ? -45.031 7.816 13.633 1 95.75 225 ARG B O 1
ATOM 7285 N N . VAL B 1 226 ? -44.375 7.812 11.523 1 95.38 226 VAL B N 1
ATOM 7286 C CA . VAL B 1 226 ? -45.062 6.559 11.203 1 95.38 226 VAL B CA 1
ATOM 7287 C C . VAL B 1 226 ? -44.438 5.414 12 1 95.38 226 VAL B C 1
ATOM 7289 O O . VAL B 1 226 ? -45.094 4.402 12.258 1 95.38 226 VAL B O 1
ATOM 7292 N N . SER B 1 227 ? -43.25 5.57 12.438 1 95.44 227 SER B N 1
ATOM 7293 C CA . SER B 1 227 ? -42.562 4.527 13.188 1 95.44 227 SER B CA 1
ATOM 7294 C C . SER B 1 227 ? -42.719 4.73 14.688 1 95.44 227 SER B C 1
ATOM 7296 O O . SER B 1 227 ? -42.125 3.992 15.484 1 95.44 227 SER B O 1
ATOM 7298 N N . GLY B 1 228 ? -43.375 5.766 15.062 1 95.5 228 GLY B N 1
ATOM 7299 C CA . GLY B 1 228 ? -43.594 6.035 16.469 1 95.5 228 GLY B CA 1
ATOM 7300 C C . GLY B 1 228 ? -42.406 6.68 17.156 1 95.5 228 GLY B C 1
ATOM 7301 O O . GLY B 1 228 ? -42.281 6.586 18.391 1 95.5 228 GLY B O 1
ATOM 7302 N N . LEU B 1 229 ? -41.531 7.258 16.391 1 96.44 229 LEU B N 1
ATOM 7303 C CA . LEU B 1 229 ? -40.375 7.926 16.938 1 96.44 229 LEU B CA 1
ATOM 7304 C C . LEU B 1 229 ? -40.531 9.438 16.906 1 96.44 229 LEU B C 1
ATOM 7306 O O . LEU B 1 229 ? -41.375 9.961 16.156 1 96.44 229 LEU B O 1
ATOM 7310 N N . ALA B 1 230 ? -39.812 10.094 17.734 1 94.25 230 ALA B N 1
ATOM 7311 C CA . ALA B 1 230 ? -39.781 11.555 17.75 1 94.25 230 ALA B CA 1
ATOM 7312 C C . ALA B 1 230 ? -38.438 12.078 17.266 1 94.25 230 ALA B C 1
ATOM 7314 O O . ALA B 1 230 ? -37.406 11.438 17.484 1 94.25 230 ALA B O 1
ATOM 7315 N N . PRO B 1 231 ? -38.531 13.258 16.516 1 93.31 231 PRO B N 1
ATOM 7316 C CA . PRO B 1 231 ? -37.219 13.875 16.188 1 93.31 231 PRO B CA 1
ATOM 7317 C C . PRO B 1 231 ? -36.375 14.125 17.422 1 93.31 231 PRO B C 1
ATOM 7319 O O . PRO B 1 231 ? -36.875 14.516 18.469 1 93.31 231 PRO B O 1
ATOM 7322 N N . SER B 1 232 ? -35.156 13.867 17.109 1 88.69 232 SER B N 1
ATOM 7323 C CA . SER B 1 232 ? -34.219 14.133 18.219 1 88.69 232 SER B CA 1
ATOM 7324 C C . SER B 1 232 ? -33.875 15.617 18.297 1 88.69 232 SER B C 1
ATOM 7326 O O . SER B 1 232 ? -33.656 16.266 17.281 1 88.69 232 SER B O 1
ATOM 7328 N N . GLY B 1 233 ? -34 16.266 19.344 1 87.25 233 GLY B N 1
ATOM 7329 C CA . GLY B 1 233 ? -33.375 17.562 19.578 1 87.25 233 GLY B CA 1
ATOM 7330 C C . GLY B 1 233 ? -31.875 17.453 19.797 1 87.25 233 GLY B C 1
ATOM 7331 O O . GLY B 1 233 ? -31.375 16.422 20.25 1 87.25 233 GLY B O 1
ATOM 7332 N N . LEU B 1 234 ? -31.188 18.469 19.219 1 92.5 234 LEU B N 1
ATOM 7333 C CA . LEU B 1 234 ? -29.734 18.438 19.422 1 92.5 234 LEU B CA 1
ATOM 7334 C C . LEU B 1 234 ? -29.297 19.594 20.312 1 92.5 234 LEU B C 1
ATOM 7336 O O . LEU B 1 234 ? -29.766 20.719 20.172 1 92.5 234 LEU B O 1
ATOM 7340 N N . GLY B 1 235 ? -28.531 19.25 21.359 1 91.06 235 GLY B N 1
ATOM 7341 C CA . GLY B 1 235 ? -27.922 20.25 22.203 1 91.06 235 GLY B CA 1
ATOM 7342 C C . GLY B 1 235 ? -26.672 20.875 21.578 1 91.06 235 GLY B C 1
ATOM 7343 O O . GLY B 1 235 ? -26.391 20.641 20.406 1 91.06 235 GLY B O 1
ATOM 7344 N N . PRO B 1 236 ? -26.062 21.656 22.609 1 90.12 236 PRO B N 1
ATOM 7345 C CA . PRO B 1 236 ? -24.812 22.234 22.125 1 90.12 236 PRO B CA 1
ATOM 7346 C C . PRO B 1 236 ? -23.781 21.188 21.703 1 90.12 236 PRO B C 1
ATOM 7348 O O . PRO B 1 236 ? -23.625 20.172 22.391 1 90.12 236 PRO B O 1
ATOM 7351 N N . LYS B 1 237 ? -23.172 21.219 20.531 1 94.44 237 LYS B N 1
ATOM 7352 C CA . LYS B 1 237 ? -22.094 20.438 19.953 1 94.44 237 LYS B CA 1
ATOM 7353 C C . LYS B 1 237 ? -22.609 19.125 19.359 1 94.44 237 LYS B C 1
ATOM 7355 O O . LYS B 1 237 ? -21.859 18.391 18.703 1 94.44 237 LYS B O 1
ATOM 7360 N N . GLU B 1 238 ? -23.891 18.734 19.625 1 95.5 238 GLU B N 1
ATOM 7361 C CA . GLU B 1 238 ? -24.344 17.375 19.359 1 95.5 238 GLU B CA 1
ATOM 7362 C C . GLU B 1 238 ? -24.406 17.109 17.844 1 95.5 238 GLU B C 1
ATOM 7364 O O . GLU B 1 238 ? -24.109 16 17.391 1 95.5 238 GLU B O 1
ATOM 7369 N N . ALA B 1 239 ? -24.797 18.125 17.031 1 93.88 239 ALA B N 1
ATOM 7370 C CA . ALA B 1 239 ? -24.719 17.938 15.578 1 93.88 239 ALA B CA 1
ATOM 7371 C C . ALA B 1 239 ? -23.266 17.703 15.148 1 93.88 239 ALA B C 1
ATOM 7373 O O . ALA B 1 239 ? -23 16.797 14.352 1 93.88 239 ALA B O 1
ATOM 7374 N N . LEU B 1 240 ? -22.375 18.547 15.68 1 94.38 240 LEU B N 1
ATOM 7375 C CA . LEU B 1 240 ? -20.953 18.391 15.375 1 94.38 240 LEU B CA 1
ATOM 7376 C C . LEU B 1 240 ? -20.453 17.031 15.836 1 94.38 240 LEU B C 1
ATOM 7378 O O . LEU B 1 240 ? -19.719 16.359 15.102 1 94.38 240 LEU B O 1
ATOM 7382 N N . GLY B 1 241 ? -20.844 16.625 17 1 96.06 241 GLY B N 1
ATOM 7383 C CA . GLY B 1 241 ? -20.438 15.336 17.547 1 96.06 241 GLY B CA 1
ATOM 7384 C C . GLY B 1 241 ? -20.922 14.164 16.703 1 96.06 241 GLY B C 1
ATOM 7385 O O . GLY B 1 241 ? -20.25 13.133 16.609 1 96.06 241 GLY B O 1
ATOM 7386 N N . LEU B 1 242 ? -22.062 14.305 16.062 1 96.19 242 LEU B N 1
ATOM 7387 C CA . LEU B 1 242 ? -22.625 13.242 15.234 1 96.19 242 LEU B CA 1
ATOM 7388 C C . LEU B 1 242 ? -21.906 13.156 13.891 1 96.19 242 LEU B C 1
ATOM 7390 O O . LEU B 1 242 ? -21.703 12.062 13.359 1 96.19 242 LEU B O 1
ATOM 7394 N N . ILE B 1 243 ? -21.484 14.297 13.336 1 95.44 243 ILE B N 1
ATOM 7395 C CA . ILE B 1 243 ? -21.156 14.234 11.914 1 95.44 243 ILE B CA 1
ATOM 7396 C C . ILE B 1 243 ? -19.641 14.297 11.734 1 95.44 243 ILE B C 1
ATOM 7398 O O . ILE B 1 243 ? -19.125 13.945 10.672 1 95.44 243 ILE B O 1
ATOM 7402 N N . ASN B 1 244 ? -18.906 14.836 12.75 1 95.12 244 ASN B N 1
ATOM 7403 C CA . ASN B 1 244 ? -17.469 14.984 12.68 1 95.12 244 ASN B CA 1
ATOM 7404 C C . ASN B 1 244 ? -16.75 13.68 13.008 1 95.12 244 ASN B C 1
ATOM 7406 O O . ASN B 1 244 ? -16.453 13.406 14.172 1 95.12 244 ASN B O 1
ATOM 7410 N N . GLY B 1 245 ? -16.422 12.875 11.984 1 95.31 245 GLY B N 1
ATOM 7411 C CA . GLY B 1 245 ? -15.734 11.625 12.258 1 95.31 245 GLY B CA 1
ATOM 7412 C C . GLY B 1 245 ? -15.68 10.695 11.062 1 95.31 245 GLY B C 1
ATOM 7413 O O . GLY B 1 245 ? -16.172 11.039 9.984 1 95.31 245 GLY B O 1
ATOM 7414 N N . THR B 1 246 ? -15.117 9.5 11.211 1 97 246 THR B N 1
ATOM 7415 C CA . THR B 1 246 ? -14.727 8.609 10.125 1 97 246 THR B CA 1
ATOM 7416 C C . THR B 1 246 ? -15.758 7.5 9.93 1 97 246 THR B C 1
ATOM 7418 O O . THR B 1 246 ? -15.508 6.531 9.211 1 97 246 THR B O 1
ATOM 7421 N N . ALA B 1 247 ? -16.922 7.59 10.5 1 98.06 247 ALA B N 1
ATOM 7422 C CA . ALA B 1 247 ? -17.859 6.477 10.617 1 98.06 247 ALA B CA 1
ATOM 7423 C C . ALA B 1 247 ? -18.219 5.922 9.242 1 98.06 247 ALA B C 1
ATOM 7425 O O . ALA B 1 247 ? -18.141 4.711 9.016 1 98.06 247 ALA B O 1
ATOM 7426 N N . PRO B 1 248 ? -18.641 6.75 8.227 1 97.69 248 PRO B N 1
ATOM 7427 C CA . PRO B 1 248 ? -18.953 6.176 6.922 1 97.69 248 PRO B CA 1
ATOM 7428 C C . PRO B 1 248 ? -17.766 5.465 6.285 1 97.69 248 PRO B C 1
ATOM 7430 O O . PRO B 1 248 ? -17.906 4.355 5.77 1 97.69 248 PRO B O 1
ATOM 7433 N N . SER B 1 249 ? -16.578 6.098 6.352 1 97.88 249 SER B N 1
ATOM 7434 C CA . SER B 1 249 ? -15.398 5.52 5.719 1 97.88 249 SER B CA 1
ATOM 7435 C C . SER B 1 249 ? -15 4.211 6.391 1 97.88 249 SER B C 1
ATOM 7437 O O . SER B 1 249 ? -14.695 3.229 5.715 1 97.88 249 SER B O 1
ATOM 7439 N N . VAL B 1 250 ? -14.953 4.18 7.746 1 98.25 250 VAL B N 1
ATOM 7440 C CA . VAL B 1 250 ? -14.492 2.98 8.438 1 98.25 250 VAL B CA 1
ATOM 7441 C C . VAL B 1 250 ? -15.523 1.865 8.273 1 98.25 250 VAL B C 1
ATOM 7443 O O . VAL B 1 250 ? -15.164 0.689 8.18 1 98.25 250 VAL B O 1
ATOM 7446 N N . ALA B 1 251 ? -16.797 2.201 8.219 1 98.44 251 ALA B N 1
ATOM 7447 C CA . ALA B 1 251 ? -17.844 1.207 7.992 1 98.44 251 ALA B CA 1
ATOM 7448 C C . ALA B 1 251 ? -17.688 0.543 6.629 1 98.44 251 ALA B C 1
ATOM 7450 O O . ALA B 1 251 ? -17.656 -0.686 6.527 1 98.44 251 ALA B O 1
ATOM 7451 N N . VAL B 1 252 ? -17.609 1.369 5.59 1 98.19 252 VAL B N 1
ATOM 7452 C CA . VAL B 1 252 ? -17.453 0.848 4.234 1 98.19 252 VAL B CA 1
ATOM 7453 C C . VAL B 1 252 ? -16.156 0.048 4.125 1 98.19 252 VAL B C 1
ATOM 7455 O O . VAL B 1 252 ? -16.141 -1.038 3.541 1 98.19 252 VAL B O 1
ATOM 7458 N N . ALA B 1 253 ? -15.078 0.618 4.707 1 98.62 253 ALA B N 1
ATOM 7459 C CA . ALA B 1 253 ? -13.789 -0.067 4.684 1 98.62 253 ALA B CA 1
ATOM 7460 C C . ALA B 1 253 ? -13.883 -1.431 5.359 1 98.62 253 ALA B C 1
ATOM 7462 O O . ALA B 1 253 ? -13.266 -2.398 4.91 1 98.62 253 ALA B O 1
ATOM 7463 N N . SER B 1 254 ? -14.625 -1.522 6.441 1 98.62 254 SER B N 1
ATOM 7464 C CA . SER B 1 254 ? -14.797 -2.779 7.164 1 98.62 254 SER B CA 1
ATOM 7465 C C . SER B 1 254 ? -15.531 -3.811 6.312 1 98.62 254 SER B C 1
ATOM 7467 O O . SER B 1 254 ? -15.148 -4.98 6.281 1 98.62 254 SER B O 1
ATOM 7469 N N . LEU B 1 255 ? -16.562 -3.408 5.656 1 98.25 255 LEU B N 1
ATOM 7470 C CA . LEU B 1 255 ? -17.297 -4.301 4.77 1 98.25 255 LEU B CA 1
ATOM 7471 C C . LEU B 1 255 ? -16.406 -4.816 3.648 1 98.25 255 LEU B C 1
ATOM 7473 O O . LEU B 1 255 ? -16.406 -6.012 3.348 1 98.25 255 LEU B O 1
ATOM 7477 N N . VAL B 1 256 ? -15.664 -3.891 3.084 1 98.06 256 VAL B N 1
ATOM 7478 C CA . VAL B 1 256 ? -14.82 -4.211 1.94 1 98.06 256 VAL B CA 1
ATOM 7479 C C . VAL B 1 256 ? -13.695 -5.148 2.377 1 98.06 256 VAL B C 1
ATOM 7481 O O . VAL B 1 256 ? -13.336 -6.078 1.647 1 98.06 256 VAL B O 1
ATOM 7484 N N . LEU B 1 257 ? -13.102 -4.848 3.541 1 98.38 257 LEU B N 1
ATOM 7485 C CA . LEU B 1 257 ? -12.039 -5.707 4.039 1 98.38 257 LEU B CA 1
ATOM 7486 C C . LEU B 1 257 ? -12.547 -7.129 4.266 1 98.38 257 LEU B C 1
ATOM 7488 O O . LEU B 1 257 ? -11.836 -8.094 3.977 1 98.38 257 LEU B O 1
ATOM 7492 N N . HIS B 1 258 ? -13.727 -7.266 4.812 1 98.06 258 HIS B N 1
ATOM 7493 C CA . HIS B 1 258 ? -14.344 -8.57 4.992 1 98.06 258 HIS B CA 1
ATOM 7494 C C . HIS B 1 258 ? -14.406 -9.336 3.676 1 98.06 258 HIS B C 1
ATOM 7496 O O . HIS B 1 258 ? -14.023 -10.508 3.613 1 98.06 258 HIS B O 1
ATOM 7502 N N . ASP B 1 259 ? -14.891 -8.695 2.668 1 97.69 259 ASP B N 1
ATOM 7503 C CA . ASP B 1 259 ? -14.992 -9.312 1.35 1 97.69 259 ASP B CA 1
ATOM 7504 C C . ASP B 1 259 ? -13.609 -9.664 0.799 1 97.69 259 ASP B C 1
ATOM 7506 O O . ASP B 1 259 ? -13.414 -10.742 0.228 1 97.69 259 ASP B O 1
ATOM 7510 N N . ALA B 1 260 ? -12.656 -8.711 0.937 1 98.31 260 ALA B N 1
ATOM 7511 C CA . ALA B 1 260 ? -11.312 -8.898 0.408 1 98.31 260 ALA B CA 1
ATOM 7512 C C . ALA B 1 260 ? -10.633 -10.102 1.053 1 98.31 260 ALA B C 1
ATOM 7514 O O . ALA B 1 260 ? -9.914 -10.852 0.383 1 98.31 260 ALA B O 1
ATOM 7515 N N . GLN B 1 261 ? -10.805 -10.281 2.342 1 97.94 261 GLN B N 1
ATOM 7516 C CA . GLN B 1 261 ? -10.203 -11.406 3.045 1 97.94 261 GLN B CA 1
ATOM 7517 C C . GLN B 1 261 ? -10.766 -12.734 2.545 1 97.94 261 GLN B C 1
ATOM 7519 O O . GLN B 1 261 ? -10.031 -13.711 2.418 1 97.94 261 GLN B O 1
ATOM 7524 N N . HIS B 1 262 ? -12.047 -12.781 2.287 1 97.56 262 HIS B N 1
ATOM 7525 C CA . HIS B 1 262 ? -12.664 -13.969 1.702 1 97.56 262 HIS B CA 1
ATOM 7526 C C . HIS B 1 262 ? -12.086 -14.273 0.326 1 97.56 262 HIS B C 1
ATOM 7528 O O . HIS B 1 262 ? -11.773 -15.422 0.018 1 97.56 262 HIS B O 1
ATOM 7534 N N . LEU B 1 263 ? -11.969 -13.242 -0.444 1 98.31 263 LEU B N 1
ATOM 7535 C CA . LEU B 1 263 ? -11.461 -13.414 -1.799 1 98.31 263 LEU B CA 1
ATOM 7536 C C . LEU B 1 263 ? -10.008 -13.883 -1.774 1 98.31 263 LEU B C 1
ATOM 7538 O O . LEU B 1 263 ? -9.586 -14.656 -2.639 1 98.31 263 LEU B O 1
ATOM 7542 N N . ALA B 1 264 ? -9.219 -13.414 -0.776 1 98.38 264 ALA B N 1
ATOM 7543 C CA . ALA B 1 264 ? -7.84 -13.867 -0.622 1 98.38 264 ALA B CA 1
ATOM 7544 C C . ALA B 1 264 ? -7.781 -15.359 -0.319 1 98.38 264 ALA B C 1
ATOM 7546 O O . ALA B 1 264 ? -6.941 -16.078 -0.864 1 98.38 264 ALA B O 1
ATOM 7547 N N . VAL B 1 265 ? -8.656 -15.859 0.516 1 97.69 265 VAL B N 1
ATOM 7548 C CA . VAL B 1 265 ? -8.734 -17.281 0.831 1 97.69 265 VAL B CA 1
ATOM 7549 C C . VAL B 1 265 ? -9.156 -18.062 -0.41 1 97.69 265 VAL B C 1
ATOM 7551 O O . VAL B 1 265 ? -8.562 -19.094 -0.741 1 97.69 265 VAL B O 1
ATOM 7554 N N . LEU B 1 266 ? -10.172 -17.547 -1.05 1 98.19 266 LEU B N 1
ATOM 7555 C CA . LEU B 1 266 ? -10.695 -18.203 -2.236 1 98.19 266 LEU B CA 1
ATOM 7556 C C . LEU B 1 266 ? -9.625 -18.328 -3.314 1 98.19 266 LEU B C 1
ATOM 7558 O O . LEU B 1 266 ? -9.562 -19.344 -4.02 1 98.19 266 LEU B O 1
ATOM 7562 N N . SER B 1 267 ? -8.773 -17.297 -3.469 1 98.5 267 SER B N 1
ATOM 7563 C CA . SER B 1 267 ? -7.719 -17.328 -4.473 1 98.5 267 SER B CA 1
ATOM 7564 C C . SER B 1 267 ? -6.75 -18.484 -4.23 1 98.5 267 SER B C 1
ATOM 7566 O O . SER B 1 267 ? -6.23 -19.062 -5.18 1 98.5 267 SER B O 1
ATOM 7568 N N . GLN B 1 268 ? -6.516 -18.828 -2.988 1 98.44 268 GLN B N 1
ATOM 7569 C CA . GLN B 1 268 ? -5.656 -19.969 -2.645 1 98.44 268 GLN B CA 1
ATOM 7570 C C . GLN B 1 268 ? -6.309 -21.281 -3.025 1 98.44 268 GLN B C 1
ATOM 7572 O O . GLN B 1 268 ? -5.645 -22.188 -3.557 1 98.44 268 GLN B O 1
ATOM 7577 N N . MET B 1 269 ? -7.617 -21.469 -2.799 1 98.19 269 MET B N 1
ATOM 7578 C CA . MET B 1 269 ? -8.359 -22.656 -3.215 1 98.19 269 MET B CA 1
ATOM 7579 C C . MET B 1 269 ? -8.344 -22.797 -4.734 1 98.19 269 MET B C 1
ATOM 7581 O O . MET B 1 269 ? -8.18 -23.906 -5.258 1 98.19 269 MET B O 1
ATOM 7585 N N . LEU B 1 270 ? -8.516 -21.672 -5.355 1 98.69 270 LEU B N 1
ATOM 7586 C CA . LEU B 1 270 ? -8.555 -21.672 -6.812 1 98.69 270 LEU B CA 1
ATOM 7587 C C . LEU B 1 270 ? -7.191 -22.016 -7.398 1 98.69 270 LEU B C 1
ATOM 7589 O O . LEU B 1 270 ? -7.102 -22.656 -8.453 1 98.69 270 LEU B O 1
ATOM 7593 N N . THR B 1 271 ? -6.121 -21.609 -6.715 1 98.62 271 THR B N 1
ATOM 7594 C CA . THR B 1 271 ? -4.781 -22 -7.129 1 98.62 271 THR B CA 1
ATOM 7595 C C . THR B 1 271 ? -4.617 -23.516 -7.07 1 98.62 271 THR B C 1
ATOM 7597 O O . THR B 1 271 ? -4.043 -24.125 -7.977 1 98.62 271 THR B O 1
ATOM 7600 N N . ALA B 1 272 ? -5.129 -24.156 -6.027 1 98.56 272 ALA B N 1
ATOM 7601 C CA . ALA B 1 272 ? -5.105 -25.609 -5.926 1 98.56 272 ALA B CA 1
ATOM 7602 C C . ALA B 1 272 ? -5.887 -26.25 -7.07 1 98.56 272 ALA B C 1
ATOM 7604 O O . ALA B 1 272 ? -5.414 -27.203 -7.699 1 98.56 272 ALA B O 1
ATOM 7605 N N . LEU B 1 273 ? -7.07 -25.75 -7.305 1 98.56 273 LEU B N 1
ATOM 7606 C CA . LEU B 1 273 ? -7.926 -26.266 -8.367 1 98.56 273 LEU B CA 1
ATOM 7607 C C . LEU B 1 273 ? -7.254 -26.109 -9.727 1 98.56 273 LEU B C 1
ATOM 7609 O O . LEU B 1 273 ? -7.371 -27 -10.586 1 98.56 273 LEU B O 1
ATOM 7613 N N . THR B 1 274 ? -6.531 -25 -9.938 1 98.5 274 THR B N 1
ATOM 7614 C CA . THR B 1 274 ? -5.773 -24.781 -11.164 1 98.5 274 THR B CA 1
ATOM 7615 C C . THR B 1 274 ? -4.68 -25.828 -11.328 1 98.5 274 THR B C 1
ATOM 7617 O O . THR B 1 274 ? -4.492 -26.375 -12.414 1 98.5 274 THR B O 1
ATOM 7620 N N . ALA B 1 275 ? -3.988 -26.094 -10.289 1 98.19 275 ALA B N 1
ATOM 7621 C CA . ALA B 1 275 ? -2.928 -27.094 -10.344 1 98.19 275 ALA B CA 1
ATOM 7622 C C . ALA B 1 275 ? -3.484 -28.453 -10.742 1 98.19 275 ALA B C 1
ATOM 7624 O O . ALA B 1 275 ? -2.865 -29.172 -11.523 1 98.19 275 ALA B O 1
ATOM 7625 N N . GLU B 1 276 ? -4.617 -28.844 -10.203 1 98.25 276 GLU B N 1
ATOM 7626 C CA . GLU B 1 276 ? -5.254 -30.109 -10.539 1 98.25 276 GLU B CA 1
ATOM 7627 C C . GLU B 1 276 ? -5.711 -30.125 -12 1 98.25 276 GLU B C 1
ATOM 7629 O O . GLU B 1 276 ? -5.531 -31.125 -12.703 1 98.25 276 GLU B O 1
ATOM 7634 N N . ALA B 1 277 ? -6.266 -29.016 -12.422 1 97.94 277 ALA B N 1
ATOM 7635 C CA . ALA B 1 277 ? -6.723 -28.891 -13.805 1 97.94 277 ALA B CA 1
ATOM 7636 C C . ALA B 1 277 ? -5.562 -29.062 -14.781 1 97.94 277 ALA B C 1
ATOM 7638 O O . ALA B 1 277 ? -5.734 -29.625 -15.859 1 97.94 277 ALA B O 1
ATOM 7639 N N . LEU B 1 278 ? -4.418 -28.641 -14.383 1 96.88 278 LEU B N 1
ATOM 7640 C CA . LEU B 1 278 ? -3.266 -28.625 -15.281 1 96.88 278 LEU B CA 1
ATOM 7641 C C . LEU B 1 278 ? -2.41 -29.875 -15.086 1 96.88 278 LEU B C 1
ATOM 7643 O O . LEU B 1 278 ? -1.422 -30.078 -15.797 1 96.88 278 LEU B O 1
ATOM 7647 N N . GLY B 1 279 ? -2.83 -30.797 -14.164 1 95.5 279 GLY B N 1
ATOM 7648 C CA . GLY B 1 279 ? -1.984 -31.938 -13.859 1 95.5 279 GLY B CA 1
ATOM 7649 C C . GLY B 1 279 ? -0.614 -31.547 -13.336 1 95.5 279 GLY B C 1
ATOM 7650 O O . GLY B 1 279 ? 0.405 -32.062 -13.812 1 95.5 279 GLY B O 1
ATOM 7651 N N . GLY B 1 280 ? -0.643 -30.734 -12.391 1 94.62 280 GLY B N 1
ATOM 7652 C CA . GLY B 1 280 ? 0.577 -30.062 -11.984 1 94.62 280 GLY B CA 1
ATOM 7653 C C . GLY B 1 280 ? 1.496 -30.938 -11.156 1 94.62 280 GLY B C 1
ATOM 7654 O O . GLY B 1 280 ? 1.063 -31.953 -10.602 1 94.62 280 GLY B O 1
ATOM 7655 N N . ASN B 1 281 ? 2.852 -30.641 -11.164 1 94.5 281 ASN B N 1
ATOM 7656 C CA . ASN B 1 281 ? 3.844 -31.109 -10.203 1 94.5 281 ASN B CA 1
ATOM 7657 C C . ASN B 1 281 ? 3.971 -30.141 -9.023 1 94.5 281 ASN B C 1
ATOM 7659 O O . ASN B 1 281 ? 4.844 -29.266 -9.016 1 94.5 281 ASN B O 1
ATOM 7663 N N . VAL B 1 282 ? 3.24 -30.453 -7.934 1 96.69 282 VAL B N 1
ATOM 7664 C CA . VAL B 1 282 ? 2.99 -29.422 -6.918 1 96.69 282 VAL B CA 1
ATOM 7665 C C . VAL B 1 282 ? 4.027 -29.547 -5.801 1 96.69 282 VAL B C 1
ATOM 7667 O O . VAL B 1 282 ? 3.742 -29.219 -4.645 1 96.69 282 VAL B O 1
ATOM 7670 N N . GLU B 1 283 ? 5.188 -30.016 -6.066 1 94.69 283 GLU B N 1
ATOM 7671 C CA . GLU B 1 283 ? 6.238 -30.062 -5.055 1 94.69 283 GLU B CA 1
ATOM 7672 C C . GLU B 1 283 ? 6.527 -28.688 -4.488 1 94.69 283 GLU B C 1
ATOM 7674 O O . GLU B 1 283 ? 7.152 -28.547 -3.434 1 94.69 283 GLU B O 1
ATOM 7679 N N . TRP B 1 284 ? 6.004 -27.625 -5.156 1 95.12 284 TRP B N 1
ATOM 7680 C CA . TRP B 1 284 ? 6.238 -26.234 -4.742 1 95.12 284 TRP B CA 1
ATOM 7681 C C . TRP B 1 284 ? 5.453 -25.906 -3.479 1 95.12 284 TRP B C 1
ATOM 7683 O O . TRP B 1 284 ? 5.621 -24.828 -2.898 1 95.12 284 TRP B O 1
ATOM 7693 N N . VAL B 1 285 ? 4.637 -26.812 -2.963 1 95.81 285 VAL B N 1
ATOM 7694 C CA . VAL B 1 285 ? 3.928 -26.562 -1.714 1 95.81 285 VAL B CA 1
ATOM 7695 C C . VAL B 1 285 ? 4.656 -27.234 -0.556 1 95.81 285 VAL B C 1
ATOM 7697 O O . VAL B 1 285 ? 4.195 -27.188 0.586 1 95.81 285 VAL B O 1
ATOM 7700 N N . GLN B 1 286 ? 5.773 -27.922 -0.866 1 94 286 GLN B N 1
ATOM 7701 C CA . GLN B 1 286 ? 6.508 -28.625 0.182 1 94 286 GLN B CA 1
ATOM 7702 C C . GLN B 1 286 ? 7 -27.672 1.253 1 94 286 GLN B C 1
ATOM 7704 O O . GLN B 1 286 ? 7.547 -26.609 0.937 1 94 286 GLN B O 1
ATOM 7709 N N . PRO B 1 287 ? 6.883 -28.016 2.555 1 92.56 287 PRO B N 1
ATOM 7710 C CA . PRO B 1 287 ? 7.207 -27.125 3.676 1 92.56 287 PRO B CA 1
ATOM 7711 C C . PRO B 1 287 ? 8.656 -26.656 3.65 1 92.56 287 PRO B C 1
ATOM 7713 O O . PRO B 1 287 ? 8.945 -25.516 4.059 1 92.56 287 PRO B O 1
ATOM 7716 N N . PHE B 1 288 ? 9.586 -27.484 3.199 1 92.44 288 PHE B N 1
ATOM 7717 C CA . PHE B 1 288 ? 11 -27.141 3.17 1 92.44 288 PHE B CA 1
ATOM 7718 C C . PHE B 1 288 ? 11.219 -25.828 2.406 1 92.44 288 PHE B C 1
ATOM 7720 O O . PHE B 1 288 ? 11.977 -24.969 2.846 1 92.44 288 PHE B O 1
ATOM 7727 N N . ILE B 1 289 ? 10.523 -25.656 1.263 1 94.56 289 ILE B N 1
ATOM 7728 C CA . ILE B 1 289 ? 10.68 -24.516 0.379 1 94.56 289 ILE B CA 1
ATOM 7729 C C . ILE B 1 289 ? 10.359 -23.234 1.136 1 94.56 289 ILE B C 1
ATOM 7731 O O . ILE B 1 289 ? 11.094 -22.25 1.042 1 94.56 289 ILE B O 1
ATOM 7735 N N . HIS B 1 290 ? 9.391 -23.266 1.87 1 95.12 290 HIS B N 1
ATOM 7736 C CA . HIS B 1 290 ? 8.867 -22.062 2.512 1 95.12 290 HIS B CA 1
ATOM 7737 C C . HIS B 1 290 ? 9.531 -21.828 3.865 1 95.12 290 HIS B C 1
ATOM 7739 O O . HIS B 1 290 ? 9.539 -20.703 4.371 1 95.12 290 HIS B O 1
ATOM 7745 N N . ALA B 1 291 ? 10.102 -22.844 4.438 1 93.31 291 ALA B N 1
ATOM 7746 C CA . ALA B 1 291 ? 10.961 -22.672 5.609 1 93.31 291 ALA B CA 1
ATOM 7747 C C . ALA B 1 291 ? 12.266 -21.984 5.238 1 93.31 291 ALA B C 1
ATOM 7749 O O . ALA B 1 291 ? 12.844 -21.25 6.043 1 93.31 291 ALA B O 1
ATOM 7750 N N . ALA B 1 292 ? 12.734 -22.188 4.004 1 94.38 292 ALA B N 1
ATOM 7751 C CA . ALA B 1 292 ? 13.984 -21.594 3.527 1 94.38 292 ALA B CA 1
ATOM 7752 C C . ALA B 1 292 ? 13.812 -20.109 3.244 1 94.38 292 ALA B C 1
ATOM 7754 O O . ALA B 1 292 ? 14.797 -19.375 3.113 1 94.38 292 ALA B O 1
ATOM 7755 N N . ARG B 1 293 ? 12.672 -19.656 3.121 1 96.06 293 ARG B N 1
ATOM 7756 C CA . ARG B 1 293 ? 12.289 -18.25 2.943 1 96.06 293 ARG B CA 1
ATOM 7757 C C . ARG B 1 293 ? 11.117 -17.891 3.85 1 96.06 293 ARG B C 1
ATOM 7759 O O . ARG B 1 293 ? 9.992 -17.703 3.375 1 96.06 293 ARG B O 1
ATOM 7766 N N . PRO B 1 294 ? 11.398 -17.656 5.152 1 94.44 294 PRO B N 1
ATOM 7767 C CA . PRO B 1 294 ? 10.359 -17.797 6.172 1 94.44 294 PRO B CA 1
ATOM 7768 C C . PRO B 1 294 ? 9.539 -16.516 6.367 1 94.44 294 PRO B C 1
ATOM 7770 O O . PRO B 1 294 ? 9.367 -16.062 7.496 1 94.44 294 PRO B O 1
ATOM 7773 N N . HIS B 1 295 ? 8.93 -16 5.289 1 95.5 295 HIS B N 1
ATOM 7774 C CA . HIS B 1 295 ? 7.867 -15.008 5.422 1 95.5 295 HIS B CA 1
ATOM 7775 C C . HIS B 1 295 ? 6.59 -15.648 5.953 1 95.5 295 HIS B C 1
ATOM 7777 O O . HIS B 1 295 ? 6.145 -16.672 5.441 1 95.5 295 HIS B O 1
ATOM 7783 N N . ALA B 1 296 ? 5.941 -15.047 6.926 1 95.25 296 ALA B N 1
ATOM 7784 C CA . ALA B 1 296 ? 4.766 -15.617 7.574 1 95.25 296 ALA B CA 1
ATOM 7785 C C . ALA B 1 296 ? 3.643 -15.852 6.566 1 95.25 296 ALA B C 1
ATOM 7787 O O . ALA B 1 296 ? 3.012 -16.906 6.562 1 95.25 296 ALA B O 1
ATOM 7788 N N . GLY B 1 297 ? 3.348 -14.859 5.723 1 96.62 297 GLY B N 1
ATOM 7789 C CA . GLY B 1 297 ? 2.291 -14.984 4.73 1 96.62 297 GLY B CA 1
ATOM 7790 C C . GLY B 1 297 ? 2.562 -16.062 3.701 1 96.62 297 GLY B C 1
ATOM 7791 O O . GLY B 1 297 ? 1.645 -16.766 3.277 1 96.62 297 GLY B O 1
ATOM 7792 N N . GLN B 1 298 ? 3.83 -16.219 3.262 1 96.94 298 GLN B N 1
ATOM 7793 C CA . GLN B 1 298 ? 4.215 -17.234 2.301 1 96.94 298 GLN B CA 1
ATOM 7794 C C . GLN B 1 298 ? 4.02 -18.641 2.885 1 96.94 298 GLN B C 1
ATOM 7796 O O . GLN B 1 298 ? 3.471 -19.516 2.223 1 96.94 298 GLN B O 1
ATOM 7801 N N . ILE B 1 299 ? 4.469 -18.844 4.109 1 97.12 299 ILE B N 1
ATOM 7802 C CA . ILE B 1 299 ? 4.32 -20.125 4.797 1 97.12 299 ILE B CA 1
ATOM 7803 C C . ILE B 1 299 ? 2.84 -20.469 4.914 1 97.12 299 ILE B C 1
ATOM 7805 O O . ILE B 1 299 ? 2.445 -21.609 4.648 1 97.12 299 ILE B O 1
ATOM 7809 N N . GLU B 1 300 ? 2.059 -19.5 5.23 1 97.19 300 GLU B N 1
ATOM 7810 C CA . GLU B 1 300 ? 0.624 -19.719 5.398 1 97.19 300 GLU B CA 1
ATOM 7811 C C . GLU B 1 300 ? -0.036 -20.078 4.07 1 97.19 300 GLU B C 1
ATOM 7813 O O . GLU B 1 300 ? -0.818 -21.031 3.996 1 97.19 300 GLU B O 1
ATOM 7818 N N . ALA B 1 301 ? 0.214 -19.312 3.047 1 97.75 301 ALA B N 1
ATOM 7819 C CA . ALA B 1 301 ? -0.383 -19.562 1.736 1 97.75 301 ALA B CA 1
ATOM 7820 C C . ALA B 1 301 ? -0.024 -20.953 1.22 1 97.75 301 ALA B C 1
ATOM 7822 O O . ALA B 1 301 ? -0.888 -21.672 0.727 1 97.75 301 ALA B O 1
ATOM 7823 N N . ALA B 1 302 ? 1.252 -21.297 1.335 1 97.69 302 ALA B N 1
ATOM 7824 C CA . ALA B 1 302 ? 1.699 -22.625 0.901 1 97.69 302 ALA B CA 1
ATOM 7825 C C . ALA B 1 302 ? 1.007 -23.719 1.697 1 97.69 302 ALA B C 1
ATOM 7827 O O . ALA B 1 302 ? 0.593 -24.734 1.132 1 97.69 302 ALA B O 1
ATOM 7828 N N . GLY B 1 303 ? 0.937 -23.516 2.99 1 96.88 303 GLY B N 1
ATOM 7829 C CA . GLY B 1 303 ? 0.271 -24.484 3.846 1 96.88 303 GLY B CA 1
ATOM 7830 C C . GLY B 1 303 ? -1.191 -24.688 3.498 1 96.88 303 GLY B C 1
ATOM 7831 O O . GLY B 1 303 ? -1.682 -25.812 3.475 1 96.88 303 GLY B O 1
ATOM 7832 N N . ASN B 1 304 ? -1.902 -23.609 3.279 1 97.38 304 ASN B N 1
ATOM 7833 C CA . ASN B 1 304 ? -3.307 -23.688 2.887 1 97.38 304 ASN B CA 1
ATOM 7834 C C . ASN B 1 304 ? -3.477 -24.438 1.568 1 97.38 304 ASN B C 1
ATOM 7836 O O . ASN B 1 304 ? -4.316 -25.328 1.462 1 97.38 304 ASN B O 1
ATOM 7840 N N . ILE B 1 305 ? -2.695 -24.062 0.589 1 98.19 305 ILE B N 1
ATOM 7841 C CA . ILE B 1 305 ? -2.826 -24.672 -0.727 1 98.19 305 ILE B CA 1
ATOM 7842 C C . ILE B 1 305 ? -2.52 -26.172 -0.629 1 98.19 305 ILE B C 1
ATOM 7844 O O . ILE B 1 305 ? -3.207 -26.984 -1.238 1 98.19 305 ILE B O 1
ATOM 7848 N N . ARG B 1 306 ? -1.496 -26.531 0.128 1 97.25 306 ARG B N 1
ATOM 7849 C CA . ARG B 1 306 ? -1.168 -27.938 0.337 1 97.25 306 ARG B CA 1
ATOM 7850 C C . ARG B 1 306 ? -2.342 -28.688 0.958 1 97.25 306 ARG B C 1
ATOM 7852 O O . ARG B 1 306 ? -2.654 -29.797 0.552 1 97.25 306 ARG B O 1
ATOM 7859 N N . ARG B 1 307 ? -2.967 -28.094 1.931 1 96.38 307 ARG B N 1
ATOM 7860 C CA . ARG B 1 307 ? -4.129 -28.688 2.574 1 96.38 307 ARG B CA 1
ATOM 7861 C C . ARG B 1 307 ? -5.277 -28.859 1.585 1 96.38 307 ARG B C 1
ATOM 7863 O O . ARG B 1 307 ? -5.98 -29.875 1.613 1 96.38 307 ARG B O 1
ATOM 7870 N N . PHE B 1 308 ? -5.496 -27.922 0.775 1 97.75 308 PHE B N 1
ATOM 7871 C CA . PHE B 1 308 ? -6.57 -27.984 -0.207 1 97.75 308 PHE B CA 1
ATOM 7872 C C . PHE B 1 308 ? -6.305 -29.078 -1.234 1 97.75 308 PHE B C 1
ATOM 7874 O O . PHE B 1 308 ? -7.242 -29.688 -1.755 1 97.75 308 PHE B O 1
ATOM 7881 N N . LEU B 1 309 ? -5.027 -29.359 -1.505 1 97.81 309 LEU B N 1
ATOM 7882 C CA . LEU B 1 309 ? -4.637 -30.344 -2.51 1 97.81 309 LEU B CA 1
ATOM 7883 C C . LEU B 1 309 ? -4.602 -31.734 -1.914 1 97.81 309 LEU B C 1
ATOM 7885 O O . LEU B 1 309 ? -4.523 -32.719 -2.646 1 97.81 309 LEU B O 1
ATOM 7889 N N . LYS B 1 310 ? -4.668 -31.875 -0.621 1 96.81 310 LYS B N 1
ATOM 7890 C CA . LYS B 1 310 ? -4.531 -33.156 0.034 1 96.81 310 LYS B CA 1
ATOM 7891 C C . LYS B 1 310 ? -5.547 -34.156 -0.511 1 96.81 310 LYS B C 1
ATOM 7893 O O . LYS B 1 310 ? -6.734 -33.844 -0.62 1 96.81 310 LYS B O 1
ATOM 7898 N N . GLY B 1 311 ? -5.051 -35.344 -0.882 1 95.69 311 GLY B N 1
ATOM 7899 C CA . GLY B 1 311 ? -5.898 -36.438 -1.372 1 95.69 311 GLY B CA 1
ATOM 7900 C C . GLY B 1 311 ? -6.105 -36.406 -2.875 1 95.69 311 GLY B C 1
ATOM 7901 O O . GLY B 1 311 ? -6.711 -37.312 -3.449 1 95.69 311 GLY B O 1
ATOM 7902 N N . SER B 1 312 ? -5.59 -35.406 -3.555 1 97.06 312 SER B N 1
ATOM 7903 C CA . SER B 1 312 ? -5.789 -35.25 -4.992 1 97.06 312 SER B CA 1
ATOM 7904 C C . SER B 1 312 ? -5.121 -36.375 -5.766 1 97.06 312 SER B C 1
ATOM 7906 O O . SER B 1 312 ? -4.004 -36.781 -5.445 1 97.06 312 SER B O 1
ATOM 7908 N N . LYS B 1 313 ? -5.777 -36.844 -6.742 1 95.5 313 LYS B N 1
ATOM 7909 C CA . LYS B 1 313 ? -5.234 -37.844 -7.664 1 95.5 313 LYS B CA 1
ATOM 7910 C C . LYS B 1 313 ? -4.898 -37.219 -9.016 1 95.5 313 LYS B C 1
ATOM 7912 O O . LYS B 1 313 ? -4.641 -37.938 -9.984 1 95.5 313 LYS B O 1
ATOM 7917 N N . MET B 1 314 ? -4.938 -35.875 -8.992 1 95.75 314 MET B N 1
ATOM 7918 C CA . MET B 1 314 ? -4.777 -35.188 -10.266 1 95.75 314 MET B CA 1
ATOM 7919 C C . MET B 1 314 ? -3.414 -34.5 -10.336 1 95.75 314 MET B C 1
ATOM 7921 O O . MET B 1 314 ? -3.057 -33.938 -11.367 1 95.75 314 MET B O 1
ATOM 7925 N N . VAL B 1 315 ? -2.73 -34.531 -9.25 1 95.69 315 VAL B N 1
ATOM 7926 C CA . VAL B 1 315 ? -1.43 -33.875 -9.203 1 95.69 315 VAL B CA 1
ATOM 7927 C C . VAL B 1 315 ? -0.369 -34.844 -8.703 1 95.69 315 VAL B C 1
ATOM 7929 O O . VAL B 1 315 ? -0.697 -35.906 -8.188 1 95.69 315 VAL B O 1
ATOM 7932 N N . VAL B 1 316 ? 0.906 -34.531 -8.922 1 93.19 316 VAL B N 1
ATOM 7933 C CA . VAL B 1 316 ? 2.043 -35.25 -8.336 1 93.19 316 VAL B CA 1
ATOM 7934 C C . VAL B 1 316 ? 2.838 -34.281 -7.445 1 93.19 316 VAL B C 1
ATOM 7936 O O . VAL B 1 316 ? 2.559 -33.094 -7.406 1 93.19 316 VAL B O 1
ATOM 7939 N N . GLY B 1 317 ? 3.715 -34.875 -6.621 1 91.88 317 GLY B N 1
ATOM 7940 C CA . GLY B 1 317 ? 4.637 -34.031 -5.875 1 91.88 317 GLY B CA 1
ATOM 7941 C C . GLY B 1 317 ? 4.191 -33.781 -4.449 1 91.88 317 GLY B C 1
ATOM 7942 O O . GLY B 1 317 ? 4.895 -33.125 -3.684 1 91.88 317 GLY B O 1
ATOM 7943 N N . LEU B 1 318 ? 2.963 -34.312 -4.055 1 91.94 318 LEU B N 1
ATOM 7944 C CA . LEU B 1 318 ? 2.551 -34.188 -2.66 1 91.94 318 LEU B CA 1
ATOM 7945 C C . LEU B 1 318 ? 3.258 -35.219 -1.789 1 91.94 318 LEU B C 1
ATOM 7947 O O . LEU B 1 318 ? 4.184 -34.875 -1.047 1 91.94 318 LEU B O 1
ATOM 7951 N N . GLU B 1 319 ? 2.857 -36.375 -2.072 1 85.81 319 GLU B N 1
ATOM 7952 C CA . GLU B 1 319 ? 3.477 -37.469 -1.344 1 85.81 319 GLU B CA 1
ATOM 7953 C C . GLU B 1 319 ? 4.426 -38.281 -2.24 1 85.81 319 GLU B C 1
ATOM 7955 O O . GLU B 1 319 ? 5.18 -39.125 -1.762 1 85.81 319 GLU B O 1
ATOM 7960 N N . SER B 1 320 ? 4.406 -37.969 -3.465 1 84.25 320 SER B N 1
ATOM 7961 C CA . SER B 1 320 ? 5.285 -38.594 -4.438 1 84.25 320 SER B CA 1
ATOM 7962 C C . SER B 1 320 ? 6.324 -37.625 -4.973 1 84.25 320 SER B C 1
ATOM 7964 O O . SER B 1 320 ? 6.246 -36.406 -4.707 1 84.25 320 SER B O 1
ATOM 7966 N N . ARG B 1 321 ? 7.344 -38.281 -5.625 1 86.62 321 ARG B N 1
ATOM 7967 C CA . ARG B 1 321 ? 8.391 -37.469 -6.238 1 86.62 321 ARG B CA 1
ATOM 7968 C C . ARG B 1 321 ? 8.586 -37.875 -7.703 1 86.62 321 ARG B C 1
ATOM 7970 O O . ARG B 1 321 ? 8.641 -39.062 -8.039 1 86.62 321 ARG B O 1
ATOM 7977 N N . LYS B 1 322 ? 8.547 -36.812 -8.453 1 83.75 322 LYS B N 1
ATOM 7978 C CA . LYS B 1 322 ? 8.914 -36.969 -9.859 1 83.75 322 LYS B CA 1
ATOM 7979 C C . LYS B 1 322 ? 10.406 -36.75 -10.07 1 83.75 322 LYS B C 1
ATOM 7981 O O . LYS B 1 322 ? 10.953 -35.719 -9.711 1 83.75 322 LYS B O 1
ATOM 7986 N N . ARG B 1 323 ? 11.102 -37.719 -10.594 1 84.69 323 ARG B N 1
ATOM 7987 C CA . ARG B 1 323 ? 12.555 -37.625 -10.727 1 84.69 323 ARG B CA 1
ATOM 7988 C C . ARG B 1 323 ? 12.984 -37.75 -12.188 1 84.69 323 ARG B C 1
ATOM 7990 O O . ARG B 1 323 ? 14.055 -37.281 -12.57 1 84.69 323 ARG B O 1
ATOM 7997 N N . LYS B 1 324 ? 12.195 -38.438 -12.93 1 82.94 324 LYS B N 1
ATOM 7998 C CA . LYS B 1 324 ? 12.508 -38.625 -14.336 1 82.94 324 LYS B CA 1
ATOM 7999 C C . LYS B 1 324 ? 11.289 -38.344 -15.219 1 82.94 324 LYS B C 1
ATOM 8001 O O . LYS B 1 324 ? 10.156 -38.312 -14.727 1 82.94 324 LYS B O 1
ATOM 8006 N N . GLY B 1 325 ? 11.578 -38.188 -16.469 1 76.88 325 GLY B N 1
ATOM 8007 C CA . GLY B 1 325 ? 10.477 -37.969 -17.406 1 76.88 325 GLY B CA 1
ATOM 8008 C C . GLY B 1 325 ? 10.688 -36.781 -18.328 1 76.88 325 GLY B C 1
ATOM 8009 O O . GLY B 1 325 ? 11.734 -36.156 -18.297 1 76.88 325 GLY B O 1
ATOM 8010 N N . HIS B 1 326 ? 9.68 -36.594 -19.172 1 71.5 326 HIS B N 1
ATOM 8011 C CA . HIS B 1 326 ? 9.742 -35.531 -20.188 1 71.5 326 HIS B CA 1
ATOM 8012 C C . HIS B 1 326 ? 8.633 -34.5 -19.984 1 71.5 326 HIS B C 1
ATOM 8014 O O . HIS B 1 326 ? 7.758 -34.688 -19.141 1 71.5 326 HIS B O 1
ATOM 8020 N N . GLY B 1 327 ? 8.812 -33.375 -20.641 1 74.19 327 GLY B N 1
ATOM 8021 C CA . GLY B 1 327 ? 7.777 -32.344 -20.594 1 74.19 327 GLY B CA 1
ATOM 8022 C C . GLY B 1 327 ? 8.078 -31.25 -19.594 1 74.19 327 GLY B C 1
ATOM 8023 O O . GLY B 1 327 ? 9.227 -31.094 -19.172 1 74.19 327 GLY B O 1
ATOM 8024 N N . LEU B 1 328 ? 6.973 -30.547 -19.328 1 77.94 328 LEU B N 1
ATOM 8025 C CA . LEU B 1 328 ? 7.133 -29.438 -18.391 1 77.94 328 LEU B CA 1
ATOM 8026 C C . LEU B 1 328 ? 7.48 -29.953 -17 1 77.94 328 LEU B C 1
ATOM 8028 O O . LEU B 1 328 ? 6.68 -30.641 -16.359 1 77.94 328 LEU B O 1
ATOM 8032 N N . TRP B 1 329 ? 8.641 -29.703 -16.578 1 81.19 329 TRP B N 1
ATOM 8033 C CA . TRP B 1 329 ? 9.141 -30.25 -15.312 1 81.19 329 TRP B CA 1
ATOM 8034 C C . TRP B 1 329 ? 8.625 -29.438 -14.133 1 81.19 329 TRP B C 1
ATOM 8036 O O . TRP B 1 329 ? 8.266 -30 -13.094 1 81.19 329 TRP B O 1
ATOM 8046 N N . GLN B 1 330 ? 8.664 -28.109 -14.25 1 90.44 330 GLN B N 1
ATOM 8047 C CA . GLN B 1 330 ? 8.164 -27.203 -13.219 1 90.44 330 GLN B CA 1
ATOM 8048 C C . GLN B 1 330 ? 6.867 -26.531 -13.664 1 90.44 330 GLN B C 1
ATOM 8050 O O . GLN B 1 330 ? 6.746 -26.109 -14.812 1 90.44 330 GLN B O 1
ATOM 8055 N N . ASP B 1 331 ? 5.949 -26.469 -12.688 1 92.44 331 ASP B N 1
ATOM 8056 C CA . ASP B 1 331 ? 4.727 -25.719 -12.992 1 92.44 331 ASP B CA 1
ATOM 8057 C C . ASP B 1 331 ? 5.035 -24.281 -13.359 1 92.44 331 ASP B C 1
ATOM 8059 O O . ASP B 1 331 ? 6.086 -23.75 -12.984 1 92.44 331 ASP B O 1
ATOM 8063 N N . ARG B 1 332 ? 4.172 -23.656 -14.125 1 92.5 332 ARG B N 1
ATOM 8064 C CA . ARG B 1 332 ? 4.344 -22.266 -14.516 1 92.5 332 ARG B CA 1
ATOM 8065 C C . ARG B 1 332 ? 4.211 -21.328 -13.312 1 92.5 332 ARG B C 1
ATOM 8067 O O . ARG B 1 332 ? 3.75 -21.75 -12.25 1 92.5 332 ARG B O 1
ATOM 8074 N N . TYR B 1 333 ? 4.586 -20.062 -13.461 1 94.44 333 TYR B N 1
ATOM 8075 C CA . TYR B 1 333 ? 4.738 -19.125 -12.352 1 94.44 333 TYR B CA 1
ATOM 8076 C C . TYR B 1 333 ? 3.398 -18.859 -11.672 1 94.44 333 TYR B C 1
ATOM 8078 O O . TYR B 1 333 ? 3.342 -18.625 -10.461 1 94.44 333 TYR B O 1
ATOM 8086 N N . SER B 1 334 ? 2.283 -18.953 -12.406 1 94.88 334 SER B N 1
ATOM 8087 C CA . SER B 1 334 ? 0.974 -18.594 -11.867 1 94.88 334 SER B CA 1
ATOM 8088 C C . SER B 1 334 ? 0.552 -19.547 -10.758 1 94.88 334 SER B C 1
ATOM 8090 O O . SER B 1 334 ? -0.259 -19.203 -9.898 1 94.88 334 SER B O 1
ATOM 8092 N N . THR B 1 335 ? 1.104 -20.781 -10.727 1 96.25 335 THR B N 1
ATOM 8093 C CA . THR B 1 335 ? 0.807 -21.734 -9.648 1 96.25 335 THR B CA 1
ATOM 8094 C C . THR B 1 335 ? 2.025 -21.938 -8.758 1 96.25 335 THR B C 1
ATOM 8096 O O . THR B 1 335 ? 1.96 -21.719 -7.547 1 96.25 335 THR B O 1
ATOM 8099 N N . ARG B 1 336 ? 3.186 -22.156 -9.352 1 96 336 ARG B N 1
ATOM 8100 C CA . ARG B 1 336 ? 4.391 -22.531 -8.609 1 96 336 ARG B CA 1
ATOM 8101 C C . ARG B 1 336 ? 4.812 -21.406 -7.664 1 96 336 ARG B C 1
ATOM 8103 O O . ARG B 1 336 ? 5.328 -21.672 -6.574 1 96 336 ARG B O 1
ATOM 8110 N N . THR B 1 337 ? 4.59 -20.109 -8.008 1 96.69 337 THR B N 1
ATOM 8111 C CA . THR B 1 337 ? 5.043 -19 -7.176 1 96.69 337 THR B CA 1
ATOM 8112 C C . THR B 1 337 ? 3.869 -18.375 -6.43 1 96.69 337 THR B C 1
ATOM 8114 O O . THR B 1 337 ? 3.996 -17.281 -5.867 1 96.69 337 THR B O 1
ATOM 8117 N N . ALA B 1 338 ? 2.689 -19.047 -6.441 1 97.81 338 ALA B N 1
ATOM 8118 C CA . ALA B 1 338 ? 1.479 -18.484 -5.848 1 97.81 338 ALA B CA 1
ATOM 8119 C C . ALA B 1 338 ? 1.682 -18.188 -4.363 1 97.81 338 ALA B C 1
ATOM 8121 O O . ALA B 1 338 ? 1.239 -17.156 -3.867 1 97.81 338 ALA B O 1
ATOM 8122 N N . PRO B 1 339 ? 2.416 -19.078 -3.576 1 97.44 339 PRO B N 1
ATOM 8123 C CA . PRO B 1 339 ? 2.615 -18.75 -2.162 1 97.44 339 PRO B CA 1
ATOM 8124 C C . PRO B 1 339 ? 3.408 -17.453 -1.96 1 97.44 339 PRO B C 1
ATOM 8126 O O . PRO B 1 339 ? 3.039 -16.625 -1.124 1 97.44 339 PRO B O 1
ATOM 8129 N N . GLN B 1 340 ? 4.477 -17.25 -2.748 1 97.56 340 GLN B N 1
ATOM 8130 C CA . GLN B 1 340 ? 5.312 -16.062 -2.656 1 97.56 340 GLN B CA 1
ATOM 8131 C C . GLN B 1 340 ? 4.559 -14.82 -3.141 1 97.56 340 GLN B C 1
ATOM 8133 O O . GLN B 1 340 ? 4.82 -13.703 -2.682 1 97.56 340 GLN B O 1
ATOM 8138 N N . TRP B 1 341 ? 3.586 -15.07 -4.082 1 97.56 341 TRP B N 1
ATOM 8139 C CA . TRP B 1 341 ? 2.814 -13.984 -4.68 1 97.56 341 TRP B CA 1
ATOM 8140 C C . TRP B 1 341 ? 1.738 -13.492 -3.717 1 97.56 341 TRP B C 1
ATOM 8142 O O . TRP B 1 341 ? 1.565 -12.281 -3.535 1 97.56 341 TRP B O 1
ATOM 8152 N N . ILE B 1 342 ? 0.995 -14.422 -3.092 1 98 342 ILE B N 1
ATOM 8153 C CA . ILE B 1 342 ? -0.144 -14.125 -2.23 1 98 342 ILE B CA 1
ATOM 8154 C C . ILE B 1 342 ? 0.35 -13.711 -0.846 1 98 342 ILE B C 1
ATOM 8156 O O . ILE B 1 342 ? -0.243 -12.844 -0.2 1 98 342 ILE B O 1
ATOM 8160 N N . GLY B 1 343 ? 1.451 -14.258 -0.382 1 97.69 343 GLY B N 1
ATOM 8161 C CA . GLY B 1 343 ? 1.945 -14.195 0.984 1 97.69 343 GLY B CA 1
ATOM 8162 C C . GLY B 1 343 ? 2.051 -12.773 1.511 1 97.69 343 GLY B C 1
ATOM 8163 O O . GLY B 1 343 ? 1.478 -12.445 2.553 1 97.69 343 GLY B O 1
ATOM 8164 N N . PRO B 1 344 ? 2.787 -11.914 0.783 1 96.75 344 PRO B N 1
ATOM 8165 C CA . PRO B 1 344 ? 2.961 -10.547 1.283 1 96.75 344 PRO B CA 1
ATOM 8166 C C . PRO B 1 344 ? 1.633 -9.828 1.488 1 96.75 344 PRO B C 1
ATOM 8168 O O . PRO B 1 344 ? 1.515 -8.992 2.389 1 96.75 344 PRO B O 1
ATOM 8171 N N . TYR B 1 345 ? 0.643 -10.109 0.743 1 97.12 345 TYR B N 1
ATOM 8172 C CA . TYR B 1 345 ? -0.623 -9.383 0.791 1 97.12 345 TYR B CA 1
ATOM 8173 C C . TYR B 1 345 ? -1.521 -9.93 1.894 1 97.12 345 TYR B C 1
ATOM 8175 O O . TYR B 1 345 ? -2.408 -9.227 2.385 1 97.12 345 TYR B O 1
ATOM 8183 N N . LEU B 1 346 ? -1.271 -11.242 2.332 1 97.94 346 LEU B N 1
ATOM 8184 C CA . LEU B 1 346 ? -1.911 -11.688 3.566 1 97.94 346 LEU B CA 1
ATOM 8185 C C . LEU B 1 346 ? -1.445 -10.844 4.75 1 97.94 346 LEU B C 1
ATOM 8187 O O . LEU B 1 346 ? -2.244 -10.5 5.625 1 97.94 346 LEU B O 1
ATOM 8191 N N . GLU B 1 347 ? -0.165 -10.5 4.75 1 96.31 347 GLU B N 1
ATOM 8192 C CA . GLU B 1 347 ? 0.397 -9.656 5.801 1 96.31 347 GLU B CA 1
ATOM 8193 C C . GLU B 1 347 ? -0.177 -8.242 5.738 1 96.31 347 GLU B C 1
ATOM 8195 O O . GLU B 1 347 ? -0.479 -7.645 6.773 1 96.31 347 GLU B O 1
ATOM 8200 N N . ASP B 1 348 ? -0.315 -7.707 4.547 1 96.81 348 ASP B N 1
ATOM 8201 C CA . ASP B 1 348 ? -0.889 -6.379 4.363 1 96.81 348 ASP B CA 1
ATOM 8202 C C . ASP B 1 348 ? -2.33 -6.328 4.863 1 96.81 348 ASP B C 1
ATOM 8204 O O . ASP B 1 348 ? -2.732 -5.363 5.52 1 96.81 348 ASP B O 1
ATOM 8208 N N . LEU B 1 349 ? -3.121 -7.375 4.52 1 98 349 LEU B N 1
ATOM 8209 C CA . LEU B 1 349 ? -4.527 -7.422 4.902 1 98 349 LEU B CA 1
ATOM 8210 C C . LEU B 1 349 ? -4.676 -7.523 6.414 1 98 349 LEU B C 1
ATOM 8212 O O . LEU B 1 349 ? -5.617 -6.969 6.988 1 98 349 LEU B O 1
ATOM 8216 N N . LEU B 1 350 ? -3.736 -8.203 7.074 1 97.12 350 LEU B N 1
ATOM 8217 C CA . LEU B 1 350 ? -3.768 -8.305 8.531 1 97.12 350 LEU B CA 1
ATOM 8218 C C . LEU B 1 350 ? -3.518 -6.941 9.172 1 97.12 350 LEU B C 1
ATOM 8220 O O . LEU B 1 350 ? -4.156 -6.594 10.172 1 97.12 350 LEU B O 1
ATOM 8224 N N . LEU B 1 351 ? -2.574 -6.223 8.609 1 96 351 LEU B N 1
ATOM 8225 C CA . LEU B 1 351 ? -2.328 -4.883 9.125 1 96 351 LEU B CA 1
ATOM 8226 C C . LEU B 1 351 ? -3.547 -3.988 8.914 1 96 351 LEU B C 1
ATOM 8228 O O . LEU B 1 351 ? -3.914 -3.219 9.805 1 96 351 LEU B O 1
ATOM 8232 N N . ALA B 1 352 ? -4.16 -4.043 7.75 1 97.81 352 ALA B N 1
ATOM 8233 C CA . ALA B 1 352 ? -5.367 -3.27 7.469 1 97.81 352 ALA B CA 1
ATOM 8234 C C . ALA B 1 352 ? -6.477 -3.602 8.469 1 97.81 352 ALA B C 1
ATOM 8236 O O . ALA B 1 352 ? -7.176 -2.707 8.945 1 97.81 352 ALA B O 1
ATOM 8237 N N . GLN B 1 353 ? -6.652 -4.883 8.766 1 97.5 353 GLN B N 1
ATOM 8238 C CA . GLN B 1 353 ? -7.672 -5.309 9.727 1 97.5 353 GLN B CA 1
ATOM 8239 C C . GLN B 1 353 ? -7.43 -4.691 11.102 1 97.5 353 GLN B C 1
ATOM 8241 O O . GLN B 1 353 ? -8.359 -4.172 11.727 1 97.5 353 GLN B O 1
ATOM 8246 N N . ARG B 1 354 ? -6.195 -4.727 11.547 1 96.69 354 ARG B N 1
ATOM 8247 C CA . ARG B 1 354 ? -5.855 -4.156 12.852 1 96.69 354 ARG B CA 1
ATOM 8248 C C . ARG B 1 354 ? -6.148 -2.662 12.891 1 96.69 354 ARG B C 1
ATOM 8250 O O . ARG B 1 354 ? -6.695 -2.154 13.875 1 96.69 354 ARG B O 1
ATOM 8257 N N . GLN B 1 355 ? -5.777 -1.989 11.891 1 97.31 355 GLN B N 1
ATOM 8258 C CA . GLN B 1 355 ? -5.996 -0.548 11.82 1 97.31 355 GLN B CA 1
ATOM 8259 C C . GLN B 1 355 ? -7.484 -0.215 11.875 1 97.31 355 GLN B C 1
ATOM 8261 O O . GLN B 1 355 ? -7.891 0.711 12.578 1 97.31 355 GLN B O 1
ATOM 8266 N N . LEU B 1 356 ? -8.312 -0.998 11.148 1 98.25 356 LEU B N 1
ATOM 8267 C CA . LEU B 1 356 ? -9.75 -0.727 11.109 1 98.25 356 LEU B CA 1
ATOM 8268 C C . LEU B 1 356 ? -10.406 -1.091 12.438 1 98.25 356 LEU B C 1
ATOM 8270 O O . LEU B 1 356 ? -11.32 -0.396 12.891 1 98.25 356 LEU B O 1
ATOM 8274 N N . GLU B 1 357 ? -9.953 -2.156 13.055 1 97.81 357 GLU B N 1
ATOM 8275 C CA . GLU B 1 357 ? -10.523 -2.566 14.336 1 97.81 357 GLU B CA 1
ATOM 8276 C C . GLU B 1 357 ? -10.219 -1.548 15.43 1 97.81 357 GLU B C 1
ATOM 8278 O O . GLU B 1 357 ? -11.07 -1.259 16.266 1 97.81 357 GLU B O 1
ATOM 8283 N N . VAL B 1 358 ? -9.008 -0.984 15.406 1 98 358 VAL B N 1
ATOM 8284 C CA . VAL B 1 358 ? -8.68 0.094 16.344 1 98 358 VAL B CA 1
ATOM 8285 C C . VAL B 1 358 ? -9.57 1.305 16.047 1 98 358 VAL B C 1
ATOM 8287 O O . VAL B 1 358 ? -10.094 1.929 16.969 1 98 358 VAL B O 1
ATOM 8290 N N . GLU B 1 359 ? -9.766 1.59 14.789 1 97.75 359 GLU B N 1
ATOM 8291 C CA . GLU B 1 359 ? -10.531 2.77 14.391 1 97.75 359 GLU B CA 1
ATOM 8292 C C . GLU B 1 359 ? -11.984 2.656 14.836 1 97.75 359 GLU B C 1
ATOM 8294 O O . GLU B 1 359 ? -12.594 3.646 15.258 1 97.75 359 GLU B O 1
ATOM 8299 N N . LEU B 1 360 ? -12.562 1.424 14.734 1 98 360 LEU B N 1
ATOM 8300 C CA . LEU B 1 360 ? -13.945 1.19 15.133 1 98 360 LEU B CA 1
ATOM 8301 C C . LEU B 1 360 ? -14.133 1.479 16.625 1 98 360 LEU B C 1
ATOM 8303 O O . LEU B 1 360 ? -15.242 1.781 17.062 1 98 360 LEU B O 1
ATOM 8307 N N . ASN B 1 361 ? -13.094 1.45 17.375 1 97.81 361 ASN B N 1
ATOM 8308 C CA . ASN B 1 361 ? -13.141 1.647 18.812 1 97.81 361 ASN B CA 1
ATOM 8309 C C . ASN B 1 361 ? -12.312 2.857 19.25 1 97.81 361 ASN B C 1
ATOM 8311 O O . ASN B 1 361 ? -11.594 2.803 20.25 1 97.81 361 ASN B O 1
ATOM 8315 N N . SER B 1 362 ? -12.352 3.875 18.438 1 97.31 362 SER B N 1
ATOM 8316 C CA . SER B 1 362 ? -11.648 5.137 18.656 1 97.31 362 SER B CA 1
ATOM 8317 C C . SER B 1 362 ? -12.625 6.312 18.672 1 97.31 362 SER B C 1
ATOM 8319 O O . SER B 1 362 ? -13.672 6.266 18.031 1 97.31 362 SER B O 1
ATOM 8321 N N . THR B 1 363 ? -12.305 7.352 19.438 1 97.25 363 THR B N 1
ATOM 8322 C CA . THR B 1 363 ? -13.062 8.594 19.359 1 97.25 363 THR B CA 1
ATOM 8323 C C . THR B 1 363 ? -12.594 9.445 18.188 1 97.25 363 THR B C 1
ATOM 8325 O O . THR B 1 363 ? -11.617 10.188 18.297 1 97.25 363 THR B O 1
ATOM 8328 N N . SER B 1 364 ? -13.289 9.273 17.109 1 95.88 364 SER B N 1
ATOM 8329 C CA . SER B 1 364 ? -13.094 10.164 15.977 1 95.88 364 SER B CA 1
ATOM 8330 C C . SER B 1 364 ? -14 11.391 16.062 1 95.88 364 SER B C 1
ATOM 8332 O O . SER B 1 364 ? -15.188 11.305 15.766 1 95.88 364 SER B O 1
ATOM 8334 N N . ASP B 1 365 ? -13.445 12.453 16.5 1 95.06 365 ASP B N 1
ATOM 8335 C CA . ASP B 1 365 ? -14.195 13.68 16.781 1 95.06 365 ASP B CA 1
ATOM 8336 C C . ASP B 1 365 ? -13.258 14.836 17.094 1 95.06 365 ASP B C 1
ATOM 8338 O O . ASP B 1 365 ? -12.047 14.641 17.25 1 95.06 365 ASP B O 1
ATOM 8342 N N . ASN B 1 366 ? -13.773 16.031 16.984 1 95.19 366 ASN B N 1
ATOM 8343 C CA . ASN B 1 366 ? -13.086 17.25 17.375 1 95.19 366 ASN B CA 1
ATOM 8344 C C . ASN B 1 366 ? -14.078 18.391 17.625 1 95.19 366 ASN B C 1
ATOM 8346 O O . ASN B 1 366 ? -14.984 18.609 16.828 1 95.19 366 ASN B O 1
ATOM 8350 N N . PRO B 1 367 ? -13.938 19.094 18.781 1 94.19 367 PRO B N 1
ATOM 8351 C CA . PRO B 1 367 ? -12.977 18.828 19.859 1 94.19 367 PRO B CA 1
ATOM 8352 C C . PRO B 1 367 ? -13.391 17.656 20.734 1 94.19 367 PRO B C 1
ATOM 8354 O O . PRO B 1 367 ? -14.508 17.141 20.609 1 94.19 367 PRO B O 1
ATOM 8357 N N . LEU B 1 368 ? -12.453 17.203 21.562 1 95.75 368 LEU B N 1
ATOM 8358 C CA . LEU B 1 368 ? -12.711 16.125 22.5 1 95.75 368 LEU B CA 1
ATOM 8359 C C . LEU B 1 368 ? -12.875 16.656 23.922 1 95.75 368 LEU B C 1
ATOM 8361 O O . LEU B 1 368 ? -12.211 17.609 24.312 1 95.75 368 LEU B O 1
ATOM 8365 N N . VAL B 1 369 ? -13.742 16.047 24.656 1 94.31 369 VAL B N 1
ATOM 8366 C CA . VAL B 1 369 ? -13.984 16.406 26.047 1 94.31 369 VAL B CA 1
ATOM 8367 C C . VAL B 1 369 ? -13.344 15.383 26.984 1 94.31 369 VAL B C 1
ATOM 8369 O O . VAL B 1 369 ? -13.648 14.188 26.906 1 94.31 369 VAL B O 1
ATOM 8372 N N . ASP B 1 370 ? -12.406 15.773 27.781 1 92.19 370 ASP B N 1
ATOM 8373 C CA . ASP B 1 370 ? -11.812 14.953 28.844 1 92.19 370 ASP B CA 1
ATOM 8374 C C . ASP B 1 370 ? -12.547 15.141 30.156 1 92.19 370 ASP B C 1
ATOM 8376 O O . ASP B 1 370 ? -12.289 16.094 30.891 1 92.19 370 ASP B O 1
ATOM 8380 N N . ALA B 1 371 ? -13.438 14.242 30.484 1 87.88 371 ALA B N 1
ATOM 8381 C CA . ALA B 1 371 ? -14.266 14.398 31.672 1 87.88 371 ALA B CA 1
ATOM 8382 C C . ALA B 1 371 ? -13.969 13.297 32.688 1 87.88 371 ALA B C 1
ATOM 8384 O O . ALA B 1 371 ? -14.789 13.016 33.562 1 87.88 371 ALA B O 1
ATOM 8385 N N . SER B 1 372 ? -12.852 12.703 32.531 1 78.44 372 SER B N 1
ATOM 8386 C CA . SER B 1 372 ? -12.539 11.609 33.438 1 78.44 372 SER B CA 1
ATOM 8387 C C . SER B 1 372 ? -12.477 12.086 34.906 1 78.44 372 SER B C 1
ATOM 8389 O O . SER B 1 372 ? -11.828 13.094 35.188 1 78.44 372 SER B O 1
ATOM 8391 N N . PRO B 1 373 ? -13.211 11.438 35.688 1 71.12 373 PRO B N 1
ATOM 8392 C CA . PRO B 1 373 ? -13.219 11.836 37.125 1 71.12 373 PRO B CA 1
ATOM 8393 C C . PRO B 1 373 ? -12.008 11.312 37.875 1 71.12 373 PRO B C 1
ATOM 8395 O O . PRO B 1 373 ? -11.82 11.648 39.062 1 71.12 373 PRO B O 1
ATOM 8398 N N . ASP B 1 374 ? -11.188 10.625 37.125 1 65.19 374 ASP B N 1
ATOM 8399 C CA . ASP B 1 374 ? -10.031 10.039 37.781 1 65.19 374 ASP B CA 1
ATOM 8400 C C . ASP B 1 374 ? -9.117 11.117 38.344 1 65.19 374 ASP B C 1
ATOM 8402 O O . ASP B 1 374 ? -8.633 11.984 37.625 1 65.19 374 ASP B O 1
ATOM 8406 N N . PRO B 1 375 ? -9.039 10.93 39.625 1 59.5 375 PRO B N 1
ATOM 8407 C CA . PRO B 1 375 ? -8.258 11.961 40.312 1 59.5 375 PRO B CA 1
ATOM 8408 C C . PRO B 1 375 ? -6.852 12.117 39.719 1 59.5 375 PRO B C 1
ATOM 8410 O O . PRO B 1 375 ? -6.332 13.234 39.625 1 59.5 375 PRO B O 1
ATOM 8413 N N . MET B 1 376 ? -6.32 10.977 39.344 1 56.72 376 MET B N 1
ATOM 8414 C CA . MET B 1 376 ? -4.98 11.055 38.781 1 56.72 376 MET B CA 1
ATOM 8415 C C . MET B 1 376 ? -4.992 11.844 37.469 1 56.72 376 MET B C 1
ATOM 8417 O O . MET B 1 376 ? -4.082 12.633 37.219 1 56.72 376 MET B O 1
ATOM 8421 N N . GLN B 1 377 ? -6.055 11.609 36.781 1 61.12 377 GLN B N 1
ATOM 8422 C CA . GLN B 1 377 ? -6.18 12.336 35.5 1 61.12 377 GLN B CA 1
ATOM 8423 C C . GLN B 1 377 ? -6.516 13.805 35.75 1 61.12 377 GLN B C 1
ATOM 8425 O O . GLN B 1 377 ? -6.047 14.68 35.031 1 61.12 377 GLN B O 1
ATOM 8430 N N . GLN B 1 378 ? -7.242 13.977 36.781 1 59.66 378 GLN B N 1
ATOM 8431 C CA . GLN B 1 378 ? -7.586 15.352 37.125 1 59.66 378 GLN B CA 1
ATOM 8432 C C . GLN B 1 378 ? -6.34 16.141 37.531 1 59.66 378 GLN B C 1
ATOM 8434 O O . GLN B 1 378 ? -6.207 17.312 37.188 1 59.66 378 GLN B O 1
ATOM 8439 N N . LEU B 1 379 ? -5.453 15.492 38.188 1 55.25 379 LEU B N 1
ATOM 8440 C CA . LEU B 1 379 ? -4.203 16.109 38.625 1 55.25 379 LEU B CA 1
ATOM 8441 C C . LEU B 1 379 ? -3.338 16.469 37.438 1 55.25 379 LEU B C 1
ATOM 8443 O O . LEU B 1 379 ? -2.656 17.5 37.438 1 55.25 379 LEU B O 1
ATOM 8447 N N . LEU B 1 380 ? -3.389 15.656 36.5 1 56.06 380 LEU B N 1
ATOM 8448 C CA . LEU B 1 380 ? -2.57 15.906 35.312 1 56.06 380 LEU B CA 1
ATOM 8449 C C . LEU B 1 380 ? -3.09 17.109 34.531 1 56.06 380 LEU B C 1
ATOM 8451 O O . LEU B 1 380 ? -2.334 17.766 33.812 1 56.06 380 LEU B O 1
ATOM 8455 N N . ARG B 1 381 ? -4.418 17.359 34.75 1 58.47 381 ARG B N 1
ATOM 8456 C CA . ARG B 1 381 ? -5.02 18.516 34.062 1 58.47 381 ARG B CA 1
ATOM 8457 C C . ARG B 1 381 ? -4.684 19.812 34.781 1 58.47 381 ARG B C 1
ATOM 8459 O O . ARG B 1 381 ? -4.895 20.891 34.219 1 58.47 381 ARG B O 1
ATOM 8466 N N . ASN B 1 382 ? -3.672 19.953 35.656 1 46.5 382 ASN B N 1
ATOM 8467 C CA . ASN B 1 382 ? -3.246 21.078 36.5 1 46.5 382 ASN B CA 1
ATOM 8468 C C . ASN B 1 382 ? -4.418 21.984 36.844 1 46.5 382 ASN B C 1
ATOM 8470 O O . ASN B 1 382 ? -4.262 23.203 36.969 1 46.5 382 ASN B O 1
ATOM 8474 N N . GLU B 1 383 ? -5.641 21.844 36.406 1 51.41 383 GLU B N 1
ATOM 8475 C CA . GLU B 1 383 ? -6.656 22.844 36.719 1 51.41 383 GLU B CA 1
ATOM 8476 C C . GLU B 1 383 ? -7.582 22.344 37.844 1 51.41 383 GLU B C 1
ATOM 8478 O O . GLU B 1 383 ? -7.535 21.172 38.219 1 51.41 383 GLU B O 1
ATOM 8483 N N . ALA B 1 384 ? -8.586 23.438 38.312 1 47.75 384 ALA B N 1
ATOM 8484 C CA . ALA B 1 384 ? -9.547 23.328 39.406 1 47.75 384 ALA B CA 1
ATOM 8485 C C . ALA B 1 384 ? -10.32 22.016 39.344 1 47.75 384 ALA B C 1
ATOM 8487 O O . ALA B 1 384 ? -10.688 21.562 38.25 1 47.75 384 ALA B O 1
ATOM 8488 N N . PRO B 1 385 ? -10.461 21.312 40.344 1 49.44 385 PRO B N 1
ATOM 8489 C CA . PRO B 1 385 ? -11.195 20.062 40.562 1 49.44 385 PRO B CA 1
ATOM 8490 C C . PRO B 1 385 ? -12.609 20.109 39.969 1 49.44 385 PRO B C 1
ATOM 8492 O O . PRO B 1 385 ? -13.297 21.125 40.094 1 49.44 385 PRO B O 1
ATOM 8495 N N . GLY B 1 386 ? -13.102 19.172 39.156 1 55.66 386 GLY B N 1
ATOM 8496 C CA . GLY B 1 386 ? -14.492 18.875 38.812 1 55.66 386 GLY B CA 1
ATOM 8497 C C . GLY B 1 386 ? -14.867 19.281 37.406 1 55.66 386 GLY B C 1
ATOM 8498 O O . GLY B 1 386 ? -15.93 18.891 36.906 1 55.66 386 GLY B O 1
ATOM 8499 N N . THR B 1 387 ? -14.031 20.219 36.781 1 70.19 387 THR B N 1
ATOM 8500 C CA . THR B 1 387 ? -14.523 20.672 35.5 1 70.19 387 THR B CA 1
ATOM 8501 C C . THR B 1 387 ? -13.727 20.031 34.344 1 70.19 387 THR B C 1
ATOM 8503 O O . THR B 1 387 ? -12.539 19.75 34.5 1 70.19 387 THR B O 1
ATOM 8506 N N . GLY B 1 388 ? -14.242 19.172 33.5 1 84.31 388 GLY B N 1
ATOM 8507 C CA . GLY B 1 388 ? -13.664 18.562 32.312 1 84.31 388 GLY B CA 1
ATOM 8508 C C . GLY B 1 388 ? -12.914 19.547 31.453 1 84.31 388 GLY B C 1
ATOM 8509 O O . GLY B 1 388 ? -12.906 20.75 31.719 1 84.31 388 GLY B O 1
ATOM 8510 N N . GLU B 1 389 ? -11.969 19.141 30.609 1 89.31 389 GLU B N 1
ATOM 8511 C CA . GLU B 1 389 ? -11.227 19.938 29.641 1 89.31 389 GLU B CA 1
ATOM 8512 C C . GLU B 1 389 ? -11.633 19.594 28.219 1 89.31 389 GLU B C 1
ATOM 8514 O O . GLU B 1 389 ? -12.008 18.453 27.922 1 89.31 389 GLU B O 1
ATOM 8519 N N . VAL B 1 390 ? -11.641 20.594 27.391 1 91.25 390 VAL B N 1
ATOM 8520 C CA . VAL B 1 390 ? -11.953 20.406 25.969 1 91.25 390 VAL B CA 1
ATOM 8521 C C . VAL B 1 390 ? -10.688 20.609 25.141 1 91.25 390 VAL B C 1
ATOM 8523 O O . VAL B 1 390 ? -10.008 21.625 25.281 1 91.25 390 VAL B O 1
ATOM 8526 N N . TYR B 1 391 ? -10.289 19.625 24.312 1 91.25 391 TYR B N 1
ATOM 8527 C CA . TYR B 1 391 ? -9.078 19.672 23.5 1 91.25 391 TYR B CA 1
ATOM 8528 C C . TYR B 1 391 ? -9.414 19.625 22.016 1 91.25 391 TYR B C 1
ATOM 8530 O O . TYR B 1 391 ? -10.297 18.875 21.594 1 91.25 391 TYR B O 1
ATOM 8538 N N . SER B 1 392 ? -8.75 20.453 21.25 1 90.5 392 SER B N 1
ATOM 8539 C CA . SER B 1 392 ? -8.805 20.391 19.797 1 90.5 392 SER B CA 1
ATOM 8540 C C . SER B 1 392 ? -7.598 19.656 19.234 1 90.5 392 SER B C 1
ATOM 8542 O O . SER B 1 392 ? -6.461 20.109 19.359 1 90.5 392 SER B O 1
ATOM 8544 N N . GLY B 1 393 ? -7.82 18.453 18.641 1 91.31 393 GLY B N 1
ATOM 8545 C CA . GLY B 1 393 ? -6.664 17.672 18.266 1 91.31 393 GLY B CA 1
ATOM 8546 C C . GLY B 1 393 ? -6.816 17.016 16.891 1 91.31 393 GLY B C 1
ATOM 8547 O O . GLY B 1 393 ? -5.918 16.297 16.438 1 91.31 393 GLY B O 1
ATOM 8548 N N . GLY B 1 394 ? -7.93 17.141 16.188 1 93.12 394 GLY B N 1
ATOM 8549 C CA . GLY B 1 394 ? -8.102 16.688 14.812 1 93.12 394 GLY B CA 1
ATOM 8550 C C . GLY B 1 394 ? -8.305 15.188 14.695 1 93.12 394 GLY B C 1
ATOM 8551 O O . GLY B 1 394 ? -7.902 14.57 13.703 1 93.12 394 GLY B O 1
ATOM 8552 N N . ASN B 1 395 ? -8.867 14.516 15.656 1 94.56 395 ASN B N 1
ATOM 8553 C CA . ASN B 1 395 ? -9.078 13.07 15.68 1 94.56 395 ASN B CA 1
ATOM 8554 C C . ASN B 1 395 ? -10.125 12.641 14.648 1 94.56 395 ASN B C 1
ATOM 8556 O O . ASN B 1 395 ? -10.484 11.461 14.578 1 94.56 395 ASN B O 1
ATOM 8560 N N . PHE B 1 396 ? -10.516 13.539 13.797 1 94.5 396 PHE B N 1
ATOM 8561 C CA . PHE B 1 396 ? -11.445 13.227 12.719 1 94.5 396 PHE B CA 1
ATOM 8562 C C . PHE B 1 396 ? -10.688 12.797 11.461 1 94.5 396 PHE B C 1
ATOM 8564 O O . PHE B 1 396 ? -11.281 12.273 10.523 1 94.5 396 PHE B O 1
ATOM 8571 N N . GLN B 1 397 ? -9.289 13.039 11.43 1 95.19 397 GLN B N 1
ATOM 8572 C CA . GLN B 1 397 ? -8.477 12.758 10.25 1 95.19 397 GLN B CA 1
ATOM 8573 C C . GLN B 1 397 ? -8.523 11.273 9.898 1 95.19 397 GLN B C 1
ATOM 8575 O O . GLN B 1 397 ? -8.086 10.43 10.68 1 95.19 397 GLN B O 1
ATOM 8580 N N . ALA B 1 398 ? -8.969 10.938 8.688 1 95.94 398 ALA B N 1
ATOM 8581 C CA . ALA B 1 398 ? -9.352 9.562 8.367 1 95.94 398 ALA B CA 1
ATOM 8582 C C . ALA B 1 398 ? -8.234 8.852 7.609 1 95.94 398 ALA B C 1
ATOM 8584 O O . ALA B 1 398 ? -8.461 7.797 7.008 1 95.94 398 ALA B O 1
ATOM 8585 N N . THR B 1 399 ? -6.973 9.305 7.629 1 96 399 THR B N 1
ATOM 8586 C CA . THR B 1 399 ? -5.871 8.797 6.816 1 96 399 THR B CA 1
ATOM 8587 C C . THR B 1 399 ? -5.617 7.324 7.109 1 96 399 THR B C 1
ATOM 8589 O O . THR B 1 399 ? -5.199 6.57 6.227 1 96 399 THR B O 1
ATOM 8592 N N . VAL B 1 400 ? -5.918 6.887 8.344 1 97.12 400 VAL B N 1
ATOM 8593 C CA . VAL B 1 400 ? -5.707 5.484 8.688 1 97.12 400 VAL B CA 1
ATOM 8594 C C . VAL B 1 400 ? -6.59 4.598 7.809 1 97.12 400 VAL B C 1
ATOM 8596 O O . VAL B 1 400 ? -6.172 3.514 7.395 1 97.12 400 VAL B O 1
ATOM 8599 N N . VAL B 1 401 ? -7.82 5.039 7.527 1 97.94 401 VAL B N 1
ATOM 8600 C CA . VAL B 1 401 ? -8.719 4.281 6.664 1 97.94 401 VAL B CA 1
ATOM 8601 C C . VAL B 1 401 ? -8.195 4.293 5.23 1 97.94 401 VAL B C 1
ATOM 8603 O O . VAL B 1 401 ? -8.242 3.271 4.535 1 97.94 401 VAL B O 1
ATOM 8606 N N . THR B 1 402 ? -7.617 5.445 4.781 1 97.06 402 THR B N 1
ATOM 8607 C CA . THR B 1 402 ? -7.012 5.559 3.459 1 97.06 402 THR B CA 1
ATOM 8608 C C . THR B 1 402 ? -5.863 4.57 3.303 1 97.06 402 THR B C 1
ATOM 8610 O O . THR B 1 402 ? -5.789 3.844 2.307 1 97.06 402 THR B O 1
ATOM 8613 N N . SER B 1 403 ? -5 4.559 4.27 1 96.12 403 SER B N 1
ATOM 8614 C CA . SER B 1 403 ? -3.855 3.652 4.258 1 96.12 403 SER B CA 1
ATOM 8615 C C . SER B 1 403 ? -4.301 2.195 4.195 1 96.12 403 SER B C 1
ATOM 8617 O O . SER B 1 403 ? -3.75 1.402 3.432 1 96.12 403 SER B O 1
ATOM 8619 N N . ALA B 1 404 ? -5.289 1.826 5.004 1 97.56 404 ALA B N 1
ATOM 8620 C CA . ALA B 1 404 ? -5.816 0.465 5.039 1 97.56 404 ALA B CA 1
ATOM 8621 C C . ALA B 1 404 ? -6.41 0.069 3.689 1 97.56 404 ALA B C 1
ATOM 8623 O O . ALA B 1 404 ? -6.176 -1.041 3.205 1 97.56 404 ALA B O 1
ATOM 8624 N N . MET B 1 405 ? -7.113 1 3.062 1 97.38 405 MET B N 1
ATOM 8625 C CA . MET B 1 405 ? -7.809 0.691 1.817 1 97.38 405 MET B CA 1
ATOM 8626 C C . MET B 1 405 ? -6.836 0.673 0.642 1 97.38 405 MET B C 1
ATOM 8628 O O . MET B 1 405 ? -6.996 -0.12 -0.288 1 97.38 405 MET B O 1
ATOM 8632 N N . ASP B 1 406 ? -5.82 1.531 0.68 1 95.44 406 ASP B N 1
ATOM 8633 C CA . ASP B 1 406 ? -4.816 1.498 -0.378 1 95.44 406 ASP B CA 1
ATOM 8634 C C . ASP B 1 406 ? -4.09 0.156 -0.402 1 95.44 406 ASP B C 1
ATOM 8636 O O . ASP B 1 406 ? -3.902 -0.436 -1.467 1 95.44 406 ASP B O 1
ATOM 8640 N N . LYS B 1 407 ? -3.709 -0.305 0.732 1 95.25 407 LYS B N 1
ATOM 8641 C CA . LYS B 1 407 ? -3.037 -1.599 0.8 1 95.25 407 LYS B CA 1
ATOM 8642 C C . LYS B 1 407 ? -3.977 -2.73 0.396 1 95.25 407 LYS B C 1
ATOM 8644 O O . LYS B 1 407 ? -3.539 -3.742 -0.155 1 95.25 407 LYS B O 1
ATOM 8649 N N . THR B 1 408 ? -5.266 -2.645 0.813 1 97.81 408 THR B N 1
ATOM 8650 C CA . THR B 1 408 ? -6.25 -3.656 0.448 1 97.81 408 THR B CA 1
ATOM 8651 C C . THR B 1 408 ? -6.457 -3.688 -1.063 1 97.81 408 THR B C 1
ATOM 8653 O O . THR B 1 408 ? -6.527 -4.762 -1.664 1 97.81 408 THR B O 1
ATOM 8656 N N . ARG B 1 409 ? -6.551 -2.518 -1.661 1 96.81 409 ARG B N 1
ATOM 8657 C CA . ARG B 1 409 ? -6.773 -2.42 -3.1 1 96.81 409 ARG B CA 1
ATOM 8658 C C . ARG B 1 409 ? -5.59 -2.984 -3.877 1 96.81 409 ARG B C 1
ATOM 8660 O O . ARG B 1 409 ? -5.77 -3.668 -4.887 1 96.81 409 ARG B O 1
ATOM 8667 N N . LEU B 1 410 ? -4.391 -2.76 -3.422 1 95.94 410 LEU B N 1
ATOM 8668 C CA . LEU B 1 410 ? -3.203 -3.322 -4.055 1 95.94 410 LEU B CA 1
ATOM 8669 C C . LEU B 1 410 ? -3.193 -4.844 -3.939 1 95.94 410 LEU B C 1
ATOM 8671 O O . LEU B 1 410 ? -2.811 -5.539 -4.883 1 95.94 410 LEU B O 1
ATOM 8675 N N . ALA B 1 411 ? -3.594 -5.348 -2.773 1 97.75 411 ALA B N 1
ATOM 8676 C CA . ALA B 1 411 ? -3.711 -6.793 -2.602 1 97.75 411 ALA B CA 1
ATOM 8677 C C . ALA B 1 411 ? -4.684 -7.387 -3.615 1 97.75 411 ALA B C 1
ATOM 8679 O O . ALA B 1 411 ? -4.379 -8.398 -4.254 1 97.75 411 ALA B O 1
ATOM 8680 N N . LEU B 1 412 ? -5.852 -6.691 -3.764 1 98 412 LEU B N 1
ATOM 8681 C CA . LEU B 1 412 ? -6.871 -7.176 -4.688 1 98 412 LEU B CA 1
ATOM 8682 C C . LEU B 1 412 ? -6.355 -7.168 -6.121 1 98 412 LEU B C 1
ATOM 8684 O O . LEU B 1 412 ? -6.598 -8.109 -6.879 1 98 412 LEU B O 1
ATOM 8688 N N . GLN B 1 413 ? -5.656 -6.133 -6.453 1 97.06 413 GLN B N 1
ATOM 8689 C CA . GLN B 1 413 ? -5.102 -6.031 -7.797 1 97.06 413 GLN B CA 1
ATOM 8690 C C . GLN B 1 413 ? -4.117 -7.164 -8.07 1 97.06 413 GLN B C 1
ATOM 8692 O O . GLN B 1 413 ? -4.156 -7.785 -9.141 1 97.06 413 GLN B O 1
ATOM 8697 N N . MET B 1 414 ? -3.273 -7.484 -7.172 1 97.19 414 MET B N 1
ATOM 8698 C CA . MET B 1 414 ? -2.262 -8.516 -7.363 1 97.19 414 MET B CA 1
ATOM 8699 C C . MET B 1 414 ? -2.893 -9.906 -7.367 1 97.19 414 MET B C 1
ATOM 8701 O O . MET B 1 414 ? -2.482 -10.781 -8.133 1 97.19 414 MET B O 1
ATOM 8705 N N . ILE B 1 415 ? -3.869 -10.117 -6.527 1 97.69 415 ILE B N 1
ATOM 8706 C CA . ILE B 1 415 ? -4.598 -11.383 -6.52 1 97.69 415 ILE B CA 1
ATOM 8707 C C . ILE B 1 415 ? -5.336 -11.562 -7.844 1 97.69 415 ILE B C 1
ATOM 8709 O O . ILE B 1 415 ? -5.32 -12.648 -8.43 1 97.69 415 ILE B O 1
ATOM 8713 N N . GLY B 1 416 ? -5.98 -10.438 -8.305 1 97.69 416 GLY B N 1
ATOM 8714 C CA . GLY B 1 416 ? -6.625 -10.484 -9.609 1 97.69 416 GLY B CA 1
ATOM 8715 C C . GLY B 1 416 ? -5.676 -10.852 -10.734 1 97.69 416 GLY B C 1
ATOM 8716 O O . GLY B 1 416 ? -6.035 -11.625 -11.625 1 97.69 416 GLY B O 1
ATOM 8717 N N . ARG B 1 417 ? -4.469 -10.336 -10.703 1 96.44 417 ARG B N 1
ATOM 8718 C CA . ARG B 1 417 ? -3.449 -10.648 -11.703 1 96.44 417 ARG B CA 1
ATOM 8719 C C . ARG B 1 417 ? -3.133 -12.141 -11.711 1 96.44 417 ARG B C 1
ATOM 8721 O O . ARG B 1 417 ? -2.992 -12.75 -12.773 1 96.44 417 ARG B O 1
ATOM 8728 N N . LEU B 1 418 ? -3.012 -12.727 -10.57 1 97.5 418 LEU B N 1
ATOM 8729 C CA . LEU B 1 418 ? -2.766 -14.156 -10.438 1 97.5 418 LEU B CA 1
ATOM 8730 C C . LEU B 1 418 ? -3.908 -14.961 -11.047 1 97.5 418 LEU B C 1
ATOM 8732 O O . LEU B 1 418 ? -3.674 -15.891 -11.82 1 97.5 418 LEU B O 1
ATOM 8736 N N . LEU B 1 419 ? -5.156 -14.594 -10.688 1 98 419 LEU B N 1
ATOM 8737 C CA . LEU B 1 419 ? -6.34 -15.297 -11.172 1 98 419 LEU B CA 1
ATOM 8738 C C . LEU B 1 419 ? -6.434 -15.219 -12.695 1 98 419 LEU B C 1
ATOM 8740 O O . LEU B 1 419 ? -6.75 -16.219 -13.352 1 98 419 LEU B O 1
ATOM 8744 N N . TYR B 1 420 ? -6.164 -14.055 -13.234 1 96.88 420 TYR B N 1
ATOM 8745 C CA . TYR B 1 420 ? -6.188 -13.844 -14.672 1 96.88 420 TYR B CA 1
ATOM 8746 C C . TYR B 1 420 ? -5.211 -14.773 -15.375 1 96.88 420 TYR B C 1
ATOM 8748 O O . TYR B 1 420 ? -5.566 -15.438 -16.359 1 96.88 420 TYR B O 1
ATOM 8756 N N . SER B 1 421 ? -4.02 -14.836 -14.859 1 96.75 421 SER B N 1
ATOM 8757 C CA . SER B 1 421 ? -2.992 -15.68 -15.461 1 96.75 421 SER B CA 1
ATOM 8758 C C . SER B 1 421 ? -3.385 -17.156 -15.398 1 96.75 421 SER B C 1
ATOM 8760 O O . SER B 1 421 ? -3.207 -17.891 -16.375 1 96.75 421 SER B O 1
ATOM 8762 N N . GLN B 1 422 ? -3.887 -17.609 -14.344 1 97.81 422 GLN B N 1
ATOM 8763 C CA . GLN B 1 422 ? -4.281 -19 -14.164 1 97.81 422 GLN B CA 1
ATOM 8764 C C . GLN B 1 422 ? -5.398 -19.391 -15.125 1 97.81 422 GLN B C 1
ATOM 8766 O O . GLN B 1 422 ? -5.34 -20.438 -15.758 1 97.81 422 GLN B O 1
ATOM 8771 N N . VAL B 1 423 ? -6.367 -18.531 -15.289 1 96.94 423 VAL B N 1
ATOM 8772 C CA . VAL B 1 423 ? -7.5 -18.828 -16.156 1 96.94 423 VAL B CA 1
ATOM 8773 C C . VAL B 1 423 ? -7.031 -18.891 -17.609 1 96.94 423 VAL B C 1
ATOM 8775 O O . VAL B 1 423 ? -7.383 -19.828 -18.344 1 96.94 423 VAL B O 1
ATOM 8778 N N . THR B 1 424 ? -6.219 -17.969 -18 1 94 424 THR B N 1
ATOM 8779 C CA . THR B 1 424 ? -5.73 -17.922 -19.375 1 94 424 THR B CA 1
ATOM 8780 C C . THR B 1 424 ? -4.895 -19.172 -19.688 1 94 424 THR B C 1
ATOM 8782 O O . THR B 1 424 ? -4.98 -19.719 -20.797 1 94 424 THR B O 1
ATOM 8785 N N . GLU B 1 425 ? -4.156 -19.641 -18.75 1 95.56 425 GLU B N 1
ATOM 8786 C CA . GLU B 1 425 ? -3.314 -20.812 -18.938 1 95.56 425 GLU B CA 1
ATOM 8787 C C . GLU B 1 425 ? -4.156 -22.078 -19.078 1 95.56 425 GLU B C 1
ATOM 8789 O O . GLU B 1 425 ? -3.793 -22.984 -19.828 1 95.56 425 GLU B O 1
ATOM 8794 N N . MET B 1 426 ? -5.277 -22.141 -18.422 1 96.25 426 MET B N 1
ATOM 8795 C CA . MET B 1 426 ? -6.148 -23.312 -18.516 1 96.25 426 MET B CA 1
ATOM 8796 C C . MET B 1 426 ? -6.879 -23.344 -19.844 1 96.25 426 MET B C 1
ATOM 8798 O O . MET B 1 426 ? -7.125 -24.422 -20.406 1 96.25 426 MET B O 1
ATOM 8802 N N . ILE B 1 427 ? -7.195 -22.188 -20.375 1 93.62 427 ILE B N 1
ATOM 8803 C CA . ILE B 1 427 ? -8.008 -22.094 -21.594 1 93.62 427 ILE B CA 1
ATOM 8804 C C . ILE B 1 427 ? -7.125 -22.312 -22.812 1 93.62 427 ILE B C 1
ATOM 8806 O O . ILE B 1 427 ? -7.566 -22.891 -23.812 1 93.62 427 ILE B O 1
ATOM 8810 N N . ASN B 1 428 ? -5.852 -21.984 -22.734 1 91.12 428 ASN B N 1
ATOM 8811 C CA . ASN B 1 428 ? -4.91 -22.016 -23.844 1 91.12 428 ASN B CA 1
ATOM 8812 C C . ASN B 1 428 ? -4.34 -23.406 -24.062 1 91.12 428 ASN B C 1
ATOM 8814 O O . ASN B 1 428 ? -3.633 -23.938 -23.203 1 91.12 428 ASN B O 1
ATOM 8818 N N . PRO B 1 429 ? -4.582 -24.031 -25.25 1 91.19 429 PRO B N 1
ATOM 8819 C CA . PRO B 1 429 ? -4.086 -25.375 -25.484 1 91.19 429 PRO B CA 1
ATOM 8820 C C . PRO B 1 429 ? -2.564 -25.469 -25.453 1 91.19 429 PRO B C 1
ATOM 8822 O O . PRO B 1 429 ? -2.014 -26.547 -25.156 1 91.19 429 PRO B O 1
ATOM 8825 N N . SER B 1 430 ? -1.879 -24.406 -25.609 1 89.75 430 SER B N 1
ATOM 8826 C CA . SER B 1 430 ? -0.42 -24.422 -25.578 1 89.75 430 SER B CA 1
ATOM 8827 C C . SER B 1 430 ? 0.106 -24.484 -24.156 1 89.75 430 SER B C 1
ATOM 8829 O O . SER B 1 430 ? 1.279 -24.797 -23.938 1 89.75 430 SER B O 1
ATOM 8831 N N . THR B 1 431 ? -0.814 -24.25 -23.203 1 92.06 431 THR B N 1
ATOM 8832 C CA . THR B 1 431 ? -0.299 -24.156 -21.844 1 92.06 431 THR B CA 1
ATOM 8833 C C . THR B 1 431 ? -1.105 -25.047 -20.906 1 92.06 431 THR B C 1
ATOM 8835 O O . THR B 1 431 ? -0.739 -25.234 -19.734 1 92.06 431 THR B O 1
ATOM 8838 N N . ASN B 1 432 ? -2.176 -25.688 -21.359 1 94.5 432 ASN B N 1
ATOM 8839 C CA . ASN B 1 432 ? -3.092 -26.344 -20.422 1 94.5 432 ASN B CA 1
ATOM 8840 C C . ASN B 1 432 ? -2.781 -27.828 -20.297 1 94.5 432 ASN B C 1
ATOM 8842 O O . ASN B 1 432 ? -3.605 -28.594 -19.797 1 94.5 432 ASN B O 1
ATOM 8846 N N . ASN B 1 433 ? -1.651 -28.234 -20.859 1 93.38 433 ASN B N 1
ATOM 8847 C CA . ASN B 1 433 ? -1.146 -29.594 -20.688 1 93.38 433 ASN B CA 1
ATOM 8848 C C . ASN B 1 433 ? -2.082 -30.625 -21.312 1 93.38 433 ASN B C 1
ATOM 8850 O O . ASN B 1 433 ? -2.502 -31.578 -20.656 1 93.38 433 ASN B O 1
ATOM 8854 N N . GLY B 1 434 ? -2.494 -30.406 -22.578 1 93.56 434 GLY B N 1
ATOM 8855 C CA . GLY B 1 434 ? -3.119 -31.422 -23.406 1 93.56 434 GLY B CA 1
ATOM 8856 C C . GLY B 1 434 ? -4.633 -31.312 -23.453 1 93.56 434 GLY B C 1
ATOM 8857 O O . GLY B 1 434 ? -5.289 -32.031 -24.203 1 93.56 434 GLY B O 1
ATOM 8858 N N . LEU B 1 435 ? -5.238 -30.422 -22.656 1 93.44 435 LEU B N 1
ATOM 8859 C CA . LEU B 1 435 ? -6.684 -30.234 -22.75 1 93.44 435 LEU B CA 1
ATOM 8860 C C . LEU B 1 435 ? -7.055 -29.562 -24.078 1 93.44 435 LEU B C 1
ATOM 8862 O O . LEU B 1 435 ? -6.25 -28.828 -24.656 1 93.44 435 LEU B O 1
ATOM 8866 N N . GLU B 1 436 ? -8.18 -29.859 -24.547 1 91.31 436 GLU B N 1
ATOM 8867 C CA . GLU B 1 436 ? -8.625 -29.281 -25.812 1 91.31 436 GLU B CA 1
ATOM 8868 C C . GLU B 1 436 ? -8.742 -27.766 -25.734 1 91.31 436 GLU B C 1
ATOM 8870 O O . GLU B 1 436 ? -9.086 -27.219 -24.672 1 91.31 436 GLU B O 1
ATOM 8875 N N . ALA B 1 437 ? -8.492 -27.141 -26.828 1 87.69 437 ALA B N 1
ATOM 8876 C CA . ALA B 1 437 ? -8.602 -25.688 -26.906 1 87.69 437 ALA B CA 1
ATOM 8877 C C . ALA B 1 437 ? -9.961 -25.203 -26.406 1 87.69 437 ALA B C 1
ATOM 8879 O O . ALA B 1 437 ? -10.984 -25.828 -26.688 1 87.69 437 ALA B O 1
ATOM 8880 N N . ASN B 1 438 ? -9.961 -24.141 -25.656 1 88.38 438 ASN B N 1
ATOM 8881 C CA . ASN B 1 438 ? -11.18 -23.531 -25.125 1 88.38 438 ASN B CA 1
ATOM 8882 C C . ASN B 1 438 ? -11.914 -24.453 -24.172 1 88.38 438 ASN B C 1
ATOM 8884 O O . ASN B 1 438 ? -13.062 -24.188 -23.797 1 88.38 438 ASN B O 1
ATOM 8888 N N . LEU B 1 439 ? -11.219 -25.531 -23.781 1 92.81 439 LEU B N 1
ATOM 8889 C CA . LEU B 1 439 ? -11.781 -26.531 -22.891 1 92.81 439 LEU B CA 1
ATOM 8890 C C . LEU B 1 439 ? -13.062 -27.125 -23.453 1 92.81 439 LEU B C 1
ATOM 8892 O O . LEU B 1 439 ? -14.086 -27.203 -22.766 1 92.81 439 LEU B O 1
ATOM 8896 N N . ASN B 1 440 ? -12.984 -27.453 -24.656 1 87.31 440 ASN B N 1
ATOM 8897 C CA . ASN B 1 440 ? -14.094 -28.031 -25.391 1 87.31 440 ASN B CA 1
ATOM 8898 C C . ASN B 1 440 ? -14.312 -29.5 -25.016 1 87.31 440 ASN B C 1
ATOM 8900 O O . ASN B 1 440 ? -13.359 -30.281 -24.969 1 87.31 440 ASN B O 1
ATOM 8904 N N . VAL B 1 441 ? -15.539 -29.969 -24.703 1 85.06 441 VAL B N 1
ATOM 8905 C CA . VAL B 1 441 ? -15.82 -31.344 -24.297 1 85.06 441 VAL B CA 1
ATOM 8906 C C . VAL B 1 441 ? -16.672 -32.031 -25.375 1 85.06 441 VAL B C 1
ATOM 8908 O O . VAL B 1 441 ? -16.938 -33.219 -25.297 1 85.06 441 VAL B O 1
ATOM 8911 N N . SER B 1 442 ? -16.984 -31.406 -26.406 1 76.94 442 SER B N 1
ATOM 8912 C CA . SER B 1 442 ? -17.891 -31.953 -27.406 1 76.94 442 SER B CA 1
ATOM 8913 C C . SER B 1 442 ? -17.125 -32.469 -28.625 1 76.94 442 SER B C 1
ATOM 8915 O O . SER B 1 442 ? -15.906 -32.281 -28.719 1 76.94 442 SER B O 1
ATOM 8917 N N . VAL B 1 443 ? -17.938 -33.094 -29.438 1 76.5 443 VAL B N 1
ATOM 8918 C CA . VAL B 1 443 ? -17.359 -33.625 -30.672 1 76.5 443 VAL B CA 1
ATOM 8919 C C . VAL B 1 443 ? -17.219 -32.5 -31.703 1 76.5 443 VAL B C 1
ATOM 8921 O O . VAL B 1 443 ? -16.484 -32.656 -32.688 1 76.5 443 VAL B O 1
ATOM 8924 N N . HIS B 1 444 ? -17.812 -31.391 -31.438 1 75.75 444 HIS B N 1
ATOM 8925 C CA . HIS B 1 444 ? -17.75 -30.234 -32.312 1 75.75 444 HIS B CA 1
ATOM 8926 C C . HIS B 1 444 ? -16.719 -29.234 -31.812 1 75.75 444 HIS B C 1
ATOM 8928 O O . HIS B 1 444 ? -16.375 -29.219 -30.625 1 75.75 444 HIS B O 1
ATOM 8934 N N . GLU B 1 445 ? -16.234 -28.5 -32.812 1 77.38 445 GLU B N 1
ATOM 8935 C CA . GLU B 1 445 ? -15.422 -27.359 -32.375 1 77.38 445 GLU B CA 1
ATOM 8936 C C . GLU B 1 445 ? -16.266 -26.328 -31.641 1 77.38 445 GLU B C 1
ATOM 8938 O O . GLU B 1 445 ? -17.359 -25.969 -32.094 1 77.38 445 GLU B O 1
ATOM 8943 N N . ASN B 1 446 ? -15.883 -26.047 -30.406 1 78.5 446 ASN B N 1
ATOM 8944 C CA . ASN B 1 446 ? -16.594 -25.047 -29.594 1 78.5 446 ASN B CA 1
ATOM 8945 C C . ASN B 1 446 ? -15.656 -23.953 -29.094 1 78.5 446 ASN B C 1
ATOM 8947 O O . ASN B 1 446 ? -14.445 -24.156 -29.016 1 78.5 446 ASN B O 1
ATOM 8951 N N . PHE B 1 447 ? -16.234 -22.797 -28.891 1 79.75 447 PHE B N 1
ATOM 8952 C CA . PHE B 1 447 ? -15.492 -21.625 -28.438 1 79.75 447 PHE B CA 1
ATOM 8953 C C . PHE B 1 447 ? -16 -21.141 -27.094 1 79.75 447 PHE B C 1
ATOM 8955 O O . PHE B 1 447 ? -16.031 -19.938 -26.812 1 79.75 447 PHE B O 1
ATOM 8962 N N . THR B 1 448 ? -16.406 -22.094 -26.281 1 79.75 448 THR B N 1
ATOM 8963 C CA . THR B 1 448 ? -17.156 -21.859 -25.047 1 79.75 448 THR B CA 1
ATOM 8964 C C . THR B 1 448 ? -16.391 -20.938 -24.109 1 79.75 448 THR B C 1
ATOM 8966 O O . THR B 1 448 ? -16.938 -19.953 -23.609 1 79.75 448 THR B O 1
ATOM 8969 N N . MET B 1 449 ? -15.078 -21.156 -23.859 1 91.88 449 MET B N 1
ATOM 8970 C CA . MET B 1 449 ? -14.352 -20.422 -22.828 1 91.88 449 MET B CA 1
ATOM 8971 C C . MET B 1 449 ? -13.633 -19.219 -23.422 1 91.88 449 MET B C 1
ATOM 8973 O O . MET B 1 449 ? -13.031 -18.422 -22.703 1 91.88 449 MET B O 1
ATOM 8977 N N . LYS B 1 450 ? -13.711 -19 -24.75 1 85 450 LYS B N 1
ATOM 8978 C CA . LYS B 1 450 ? -13.062 -17.875 -25.391 1 85 450 LYS B CA 1
ATOM 8979 C C . LYS B 1 450 ? -13.586 -16.547 -24.844 1 85 450 LYS B C 1
ATOM 8981 O O . LYS B 1 450 ? -12.82 -15.594 -24.688 1 85 450 LYS B O 1
ATOM 8986 N N . GLY B 1 451 ? -14.93 -16.484 -24.734 1 85.06 451 GLY B N 1
ATOM 8987 C CA . GLY B 1 451 ? -15.523 -15.281 -24.172 1 85.06 451 GLY B CA 1
ATOM 8988 C C . GLY B 1 451 ? -15.07 -14.992 -22.75 1 85.06 451 GLY B C 1
ATOM 8989 O O . GLY B 1 451 ? -14.852 -13.836 -22.391 1 85.06 451 GLY B O 1
ATOM 8990 N N . ILE B 1 452 ? -14.906 -16 -21.891 1 91.81 452 ILE B N 1
ATOM 8991 C CA . ILE B 1 452 ? -14.453 -15.844 -20.516 1 91.81 452 ILE B CA 1
ATOM 8992 C C . ILE B 1 452 ? -13.031 -15.289 -20.516 1 91.81 452 ILE B C 1
ATOM 8994 O O . ILE B 1 452 ? -12.695 -14.422 -19.688 1 91.81 452 ILE B O 1
ATOM 8998 N N . ASP B 1 453 ? -12.188 -15.758 -21.422 1 91.44 453 ASP B N 1
ATOM 8999 C CA . ASP B 1 453 ? -10.82 -15.258 -21.531 1 91.44 453 ASP B CA 1
ATOM 9000 C C . ASP B 1 453 ? -10.805 -13.758 -21.812 1 91.44 453 ASP B C 1
ATOM 9002 O O . ASP B 1 453 ? -10.047 -13.016 -21.203 1 91.44 453 ASP B O 1
ATOM 9006 N N . VAL B 1 454 ? -11.664 -13.32 -22.766 1 84.94 454 VAL B N 1
ATOM 9007 C CA . VAL B 1 454 ? -11.766 -11.906 -23.109 1 84.94 454 VAL B CA 1
ATOM 9008 C C . VAL B 1 454 ? -12.297 -11.109 -21.922 1 84.94 454 VAL B C 1
ATOM 9010 O O . VAL B 1 454 ? -11.781 -10.031 -21.625 1 84.94 454 VAL B O 1
ATOM 9013 N N . ASN B 1 455 ? -13.367 -11.664 -21.234 1 88.25 455 ASN B N 1
ATOM 9014 C CA . ASN B 1 455 ? -13.906 -11.016 -20.047 1 88.25 455 ASN B CA 1
ATOM 9015 C C . ASN B 1 455 ? -12.836 -10.828 -18.969 1 88.25 455 ASN B C 1
ATOM 9017 O O . ASN B 1 455 ? -12.734 -9.758 -18.375 1 88.25 455 ASN B O 1
ATOM 9021 N N . MET B 1 456 ? -12.031 -11.836 -18.766 1 93.62 456 MET B N 1
ATOM 9022 C CA . MET B 1 456 ? -10.969 -11.797 -17.766 1 93.62 456 MET B CA 1
ATOM 9023 C C . MET B 1 456 ? -9.961 -10.695 -18.094 1 93.62 456 MET B C 1
ATOM 9025 O O . MET B 1 456 ? -9.477 -10.008 -17.188 1 93.62 456 MET B O 1
ATOM 9029 N N . SER B 1 457 ? -9.617 -10.562 -19.375 1 87.5 457 SER B N 1
ATOM 9030 C CA . SER B 1 457 ? -8.703 -9.508 -19.797 1 87.5 457 SER B CA 1
ATOM 9031 C C . SER B 1 457 ? -9.289 -8.125 -19.531 1 87.5 457 SER B C 1
ATOM 9033 O O . SER B 1 457 ? -8.586 -7.219 -19.094 1 87.5 457 SER B O 1
ATOM 9035 N N . ALA B 1 458 ? -10.555 -8.023 -19.812 1 88.12 458 ALA B N 1
ATOM 9036 C CA . ALA B 1 458 ? -11.242 -6.754 -19.562 1 88.12 458 ALA B CA 1
ATOM 9037 C C . ALA B 1 458 ? -11.266 -6.43 -18.078 1 88.12 458 ALA B C 1
ATOM 9039 O O . ALA B 1 458 ? -10.969 -5.301 -17.672 1 88.12 458 ALA B O 1
ATOM 9040 N N . TYR B 1 459 ? -11.672 -7.395 -17.219 1 92.75 459 TYR B N 1
ATOM 9041 C CA . TYR B 1 459 ? -11.695 -7.219 -15.773 1 92.75 459 TYR B CA 1
ATOM 9042 C C . TYR B 1 459 ? -10.312 -6.832 -15.25 1 92.75 459 TYR B C 1
ATOM 9044 O O . TYR B 1 459 ? -10.188 -5.93 -14.414 1 92.75 459 TYR B O 1
ATOM 9052 N N . MET B 1 460 ? -9.227 -7.484 -15.719 1 94.19 460 MET B N 1
ATOM 9053 C CA . MET B 1 460 ? -7.871 -7.219 -15.25 1 94.19 460 MET B CA 1
ATOM 9054 C C . MET B 1 460 ? -7.438 -5.801 -15.609 1 94.19 460 MET B C 1
ATOM 9056 O O . MET B 1 460 ? -6.785 -5.129 -14.812 1 94.19 460 MET B O 1
ATOM 9060 N N . SER B 1 461 ? -7.762 -5.395 -16.859 1 87.38 461 SER B N 1
ATOM 9061 C CA . SER B 1 461 ? -7.426 -4.035 -17.266 1 87.38 461 SER B CA 1
ATOM 9062 C C . SER B 1 461 ? -8.109 -3 -16.391 1 87.38 461 SER B C 1
ATOM 9064 O O . SER B 1 461 ? -7.492 -2.01 -15.984 1 87.38 461 SER B O 1
ATOM 9066 N N . GLU B 1 462 ? -9.398 -3.234 -16.141 1 87.44 462 GLU B N 1
ATOM 9067 C CA . GLU B 1 462 ? -10.141 -2.346 -15.258 1 87.44 462 GLU B CA 1
ATOM 9068 C C . GLU B 1 462 ? -9.547 -2.342 -13.852 1 87.44 462 GLU B C 1
ATOM 9070 O O . GLU B 1 462 ? -9.367 -1.279 -13.25 1 87.44 462 GLU B O 1
ATOM 9075 N N . LEU B 1 463 ? -9.258 -3.465 -13.312 1 93.75 463 LEU B N 1
ATOM 9076 C CA . LEU B 1 463 ? -8.68 -3.615 -11.977 1 93.75 463 LEU B CA 1
ATOM 9077 C C . LEU B 1 463 ? -7.332 -2.916 -11.891 1 93.75 463 LEU B C 1
ATOM 9079 O O . LEU B 1 463 ? -7.027 -2.266 -10.883 1 93.75 463 LEU B O 1
ATOM 9083 N N . ALA B 1 464 ? -6.465 -3.061 -12.906 1 92.25 464 ALA B N 1
ATOM 9084 C CA . ALA B 1 464 ? -5.156 -2.414 -12.945 1 92.25 464 ALA B CA 1
ATOM 9085 C C . ALA B 1 464 ? -5.293 -0.896 -12.898 1 92.25 464 ALA B C 1
ATOM 9087 O O . ALA B 1 464 ? -4.504 -0.217 -12.234 1 92.25 464 ALA B O 1
ATOM 9088 N N . ALA B 1 465 ? -6.23 -0.431 -13.578 1 85.44 465 ALA B N 1
ATOM 9089 C CA . ALA B 1 465 ? -6.469 1.009 -13.578 1 85.44 465 ALA B CA 1
ATOM 9090 C C . ALA B 1 465 ? -6.918 1.485 -12.195 1 85.44 465 ALA B C 1
ATOM 9092 O O . ALA B 1 465 ? -6.527 2.566 -11.75 1 85.44 465 ALA B O 1
ATOM 9093 N N . LEU B 1 466 ? -7.703 0.71 -11.508 1 90.88 466 LEU B N 1
ATOM 9094 C CA . LEU B 1 466 ? -8.242 1.054 -10.195 1 90.88 466 LEU B CA 1
ATOM 9095 C C . LEU B 1 466 ? -7.137 1.083 -9.141 1 90.88 466 LEU B C 1
ATOM 9097 O O . LEU B 1 466 ? -7.316 1.647 -8.062 1 90.88 466 LEU B O 1
ATOM 9101 N N . ALA B 1 467 ? -5.977 0.534 -9.508 1 91.81 467 ALA B N 1
ATOM 9102 C CA . ALA B 1 467 ? -4.891 0.416 -8.539 1 91.81 467 ALA B CA 1
ATOM 9103 C C . ALA B 1 467 ? -4.285 1.781 -8.227 1 91.81 467 ALA B C 1
ATOM 9105 O O . ALA B 1 467 ? -3.604 1.945 -7.211 1 91.81 467 ALA B O 1
ATOM 9106 N N . HIS B 1 468 ? -4.516 2.762 -9.016 1 88.06 468 HIS B N 1
ATOM 9107 C CA . HIS B 1 468 ? -4.012 4.109 -8.773 1 88.06 468 HIS B CA 1
ATOM 9108 C C . HIS B 1 468 ? -4.578 4.688 -7.48 1 88.06 468 HIS B C 1
ATOM 9110 O O . HIS B 1 468 ? -5.797 4.727 -7.297 1 88.06 468 HIS B O 1
ATOM 9116 N N . PRO B 1 469 ? -3.658 5.129 -6.617 1 91.5 469 PRO B N 1
ATOM 9117 C CA . PRO B 1 469 ? -4.18 5.664 -5.355 1 91.5 469 PRO B CA 1
ATOM 9118 C C . PRO B 1 469 ? -4.855 7.023 -5.531 1 91.5 469 PRO B C 1
ATOM 9120 O O . PRO B 1 469 ? -4.238 7.965 -6.031 1 91.5 469 PRO B O 1
ATOM 9123 N N . VAL B 1 470 ? -6.09 7.152 -5.02 1 90.31 470 VAL B N 1
ATOM 9124 C CA . VAL B 1 470 ? -6.801 8.422 -5.098 1 90.31 470 VAL B CA 1
ATOM 9125 C C . VAL B 1 470 ? -6.215 9.406 -4.09 1 90.31 470 VAL B C 1
ATOM 9127 O O . VAL B 1 470 ? -6.379 10.625 -4.23 1 90.31 470 VAL B O 1
ATOM 9130 N N . SER B 1 471 ? -5.496 8.875 -3.107 1 89.19 471 SER B N 1
ATOM 9131 C CA . SER B 1 471 ? -4.891 9.695 -2.061 1 89.19 471 SER B CA 1
ATOM 9132 C C . SER B 1 471 ? -3.887 10.688 -2.643 1 89.19 471 SER B C 1
ATOM 9134 O O . SER B 1 471 ? -3.498 11.648 -1.976 1 89.19 471 SER B O 1
ATOM 9136 N N . SER B 1 472 ? -3.457 10.516 -3.893 1 88.81 472 SER B N 1
ATOM 9137 C CA . SER B 1 472 ? -2.51 11.422 -4.531 1 88.81 472 SER B CA 1
ATOM 9138 C C . SER B 1 472 ? -3.219 12.641 -5.117 1 88.81 472 SER B C 1
ATOM 9140 O O . SER B 1 472 ? -2.572 13.562 -5.617 1 88.81 472 SER B O 1
ATOM 9142 N N . HIS B 1 473 ? -4.551 12.797 -4.957 1 84.94 473 HIS B N 1
ATOM 9143 C CA . HIS B 1 473 ? -5.332 13.859 -5.582 1 84.94 473 HIS B CA 1
ATOM 9144 C C . HIS B 1 473 ? -5.965 14.766 -4.531 1 84.94 473 HIS B C 1
ATOM 9146 O O . HIS B 1 473 ? -7.082 15.258 -4.719 1 84.94 473 HIS B O 1
ATOM 9152 N N . VAL B 1 474 ? -5.309 14.977 -3.508 1 85.19 474 VAL B N 1
ATOM 9153 C CA . VAL B 1 474 ? -5.797 15.805 -2.406 1 85.19 474 VAL B CA 1
ATOM 9154 C C . VAL B 1 474 ? -5.941 17.25 -2.869 1 85.19 474 VAL B C 1
ATOM 9156 O O . VAL B 1 474 ? -5.035 17.797 -3.498 1 85.19 474 VAL B O 1
ATOM 9159 N N . MET B 1 475 ? -7.148 17.812 -2.594 1 75.75 475 MET B N 1
ATOM 9160 C CA . MET B 1 475 ? -7.422 19.219 -2.867 1 75.75 475 MET B CA 1
ATOM 9161 C C . MET B 1 475 ? -7.625 20 -1.571 1 75.75 475 MET B C 1
ATOM 9163 O O . MET B 1 475 ? -8.156 19.469 -0.598 1 75.75 475 MET B O 1
ATOM 9167 N N . SER B 1 476 ? -7.094 21.25 -1.566 1 86.44 476 SER B N 1
ATOM 9168 C CA . SER B 1 476 ? -7.359 22.141 -0.442 1 86.44 476 SER B CA 1
ATOM 9169 C C . SER B 1 476 ? -8.805 22.625 -0.448 1 86.44 476 SER B C 1
ATOM 9171 O O . SER B 1 476 ? -9.367 22.891 -1.51 1 86.44 476 SER B O 1
ATOM 9173 N N . ALA B 1 477 ? -9.398 22.641 0.825 1 80.44 477 ALA B N 1
ATOM 9174 C CA . ALA B 1 477 ? -10.805 23.031 0.926 1 80.44 477 ALA B CA 1
ATOM 9175 C C . ALA B 1 477 ? -11.023 23.984 2.104 1 80.44 477 ALA B C 1
ATOM 9177 O O . ALA B 1 477 ? -10.109 24.219 2.898 1 80.44 477 ALA B O 1
ATOM 9178 N N . GLU B 1 478 ? -12.289 24.625 2.145 1 84.06 478 GLU B N 1
ATOM 9179 C CA . GLU B 1 478 ? -12.766 25.438 3.256 1 84.06 478 GLU B CA 1
ATOM 9180 C C . GLU B 1 478 ? -11.836 26.625 3.508 1 84.06 478 GLU B C 1
ATOM 9182 O O . GLU B 1 478 ? -11.336 26.797 4.621 1 84.06 478 GLU B O 1
ATOM 9187 N N . MET B 1 479 ? -11.492 27.406 2.492 1 75.44 479 MET B N 1
ATOM 9188 C CA . MET B 1 479 ? -10.641 28.594 2.523 1 75.44 479 MET B CA 1
ATOM 9189 C C . MET B 1 479 ? -9.242 28.234 3.014 1 75.44 479 MET B C 1
ATOM 9191 O O . MET B 1 479 ? -8.641 28.984 3.793 1 75.44 479 MET B O 1
ATOM 9195 N N . HIS B 1 480 ? -8.797 26.938 2.793 1 79.69 480 HIS B N 1
ATOM 9196 C CA . HIS B 1 480 ? -7.453 26.406 2.973 1 79.69 480 HIS B CA 1
ATOM 9197 C C . HIS B 1 480 ? -7.199 26.031 4.426 1 79.69 480 HIS B C 1
ATOM 9199 O O . HIS B 1 480 ? -6.062 25.719 4.805 1 79.69 480 HIS B O 1
ATOM 9205 N N . ASN B 1 481 ? -8.281 26.031 5.25 1 85.5 481 ASN B N 1
ATOM 9206 C CA . ASN B 1 481 ? -8.125 25.422 6.566 1 85.5 481 ASN B CA 1
ATOM 9207 C C . ASN B 1 481 ? -7.848 23.922 6.465 1 85.5 481 ASN B C 1
ATOM 9209 O O . ASN B 1 481 ? -7.133 23.359 7.297 1 85.5 481 ASN B O 1
ATOM 9213 N N . GLN B 1 482 ? -8.492 23.391 5.48 1 89.38 482 GLN B N 1
ATOM 9214 C CA . GLN B 1 482 ? -8.281 21.969 5.168 1 89.38 482 GLN B CA 1
ATOM 9215 C C . GLN B 1 482 ? -7.262 21.797 4.043 1 89.38 482 GLN B C 1
ATOM 9217 O O . GLN B 1 482 ? -7.598 21.312 2.967 1 89.38 482 GLN B O 1
ATOM 9222 N N . GLY B 1 483 ? -6.004 22.125 4.395 1 88.88 483 GLY B N 1
ATOM 9223 C CA . GLY B 1 483 ? -4.926 22.031 3.418 1 88.88 483 GLY B CA 1
ATOM 9224 C C . GLY B 1 483 ? -4.578 20.594 3.053 1 88.88 483 GLY B C 1
ATOM 9225 O O . GLY B 1 483 ? -3.967 20.344 2.012 1 88.88 483 GLY B O 1
ATOM 9226 N N . ILE B 1 484 ? -4.969 19.703 3.92 1 91.38 484 ILE B N 1
ATOM 9227 C CA . ILE B 1 484 ? -4.82 18.281 3.629 1 91.38 484 ILE B CA 1
ATOM 9228 C C . ILE B 1 484 ? -6.109 17.531 3.979 1 91.38 484 ILE B C 1
ATOM 9230 O O . ILE B 1 484 ? -6.84 17.953 4.883 1 91.38 484 ILE B O 1
ATOM 9234 N N . ASN B 1 485 ? -6.391 16.484 3.258 1 93 485 ASN B N 1
ATOM 9235 C CA . ASN B 1 485 ? -7.539 15.617 3.494 1 93 485 ASN B CA 1
ATOM 9236 C C . ASN B 1 485 ? -7.273 14.195 3.01 1 93 485 ASN B C 1
ATOM 9238 O O . ASN B 1 485 ? -6.457 13.984 2.109 1 93 485 ASN B O 1
ATOM 9242 N N . SER B 1 486 ? -8.008 13.234 3.547 1 94.31 486 SER B N 1
ATOM 9243 C CA . SER B 1 486 ? -7.598 11.836 3.443 1 94.31 486 SER B CA 1
ATOM 9244 C C . SER B 1 486 ? -8.242 11.164 2.238 1 94.31 486 SER B C 1
ATOM 9246 O O . SER B 1 486 ? -7.77 10.117 1.783 1 94.31 486 SER B O 1
ATOM 9248 N N . LEU B 1 487 ? -9.383 11.664 1.758 1 95.31 487 LEU B N 1
ATOM 9249 C CA . LEU B 1 487 ? -10.172 11.008 0.725 1 95.31 487 LEU B CA 1
ATOM 9250 C C . LEU B 1 487 ? -10.477 9.562 1.11 1 95.31 487 LEU B C 1
ATOM 9252 O O . LEU B 1 487 ? -10.523 8.68 0.248 1 95.31 487 LEU B O 1
ATOM 9256 N N . ALA B 1 488 ? -10.719 9.352 2.359 1 96.62 488 ALA B N 1
ATOM 9257 C CA . ALA B 1 488 ? -10.852 8 2.9 1 96.62 488 ALA B CA 1
ATOM 9258 C C . ALA B 1 488 ? -12.062 7.285 2.305 1 96.62 488 ALA B C 1
ATOM 9260 O O . ALA B 1 488 ? -11.961 6.137 1.872 1 96.62 488 ALA B O 1
ATOM 9261 N N . LEU B 1 489 ? -13.25 7.898 2.27 1 96.19 489 LEU B N 1
ATOM 9262 C CA . LEU B 1 489 ? -14.445 7.242 1.747 1 96.19 489 LEU B CA 1
ATOM 9263 C C . LEU B 1 489 ? -14.289 6.938 0.26 1 96.19 489 LEU B C 1
ATOM 9265 O O . LEU B 1 489 ? -14.734 5.891 -0.212 1 96.19 489 LEU B O 1
ATOM 9269 N N . LEU B 1 490 ? -13.711 7.891 -0.463 1 94.62 490 LEU B N 1
ATOM 9270 C CA . LEU B 1 490 ? -13.461 7.645 -1.879 1 94.62 490 LEU B CA 1
ATOM 9271 C C . LEU B 1 490 ? -12.531 6.453 -2.068 1 94.62 490 LEU B C 1
ATOM 9273 O O . LEU B 1 490 ? -12.734 5.637 -2.971 1 94.62 490 LEU B O 1
ATOM 9277 N N . SER B 1 491 ? -11.469 6.414 -1.266 1 96 491 SER B N 1
ATOM 9278 C CA . SER B 1 491 ? -10.57 5.262 -1.333 1 96 491 SER B CA 1
ATOM 9279 C C . SER B 1 491 ? -11.312 3.963 -1.046 1 96 491 SER B C 1
ATOM 9281 O O . SER B 1 491 ? -11.094 2.953 -1.718 1 96 491 SER B O 1
ATOM 9283 N N . ALA B 1 492 ? -12.18 3.953 -0.045 1 97.12 492 ALA B N 1
ATOM 9284 C CA . ALA B 1 492 ? -12.977 2.773 0.285 1 97.12 492 ALA B CA 1
ATOM 9285 C C . ALA B 1 492 ? -13.906 2.396 -0.867 1 97.12 492 ALA B C 1
ATOM 9287 O O . ALA B 1 492 ? -14.055 1.215 -1.188 1 97.12 492 ALA B O 1
ATOM 9288 N N . ARG B 1 493 ? -14.523 3.383 -1.516 1 95.44 493 ARG B N 1
ATOM 9289 C CA . ARG B 1 493 ? -15.414 3.145 -2.646 1 95.44 493 ARG B CA 1
ATOM 9290 C C . ARG B 1 493 ? -14.672 2.49 -3.803 1 95.44 493 ARG B C 1
ATOM 9292 O O . ARG B 1 493 ? -15.164 1.54 -4.41 1 95.44 493 ARG B O 1
ATOM 9299 N N . ARG B 1 494 ? -13.477 3.027 -4.066 1 95.62 494 ARG B N 1
ATOM 9300 C CA . ARG B 1 494 ? -12.672 2.469 -5.152 1 95.62 494 ARG B CA 1
ATOM 9301 C C . ARG B 1 494 ? -12.234 1.043 -4.836 1 95.62 494 ARG B C 1
ATOM 9303 O O . ARG B 1 494 ? -12.164 0.197 -5.727 1 95.62 494 ARG B O 1
ATOM 9310 N N . THR B 1 495 ? -11.898 0.819 -3.611 1 97.62 495 THR B N 1
ATOM 9311 C CA . THR B 1 495 ? -11.508 -0.525 -3.203 1 97.62 495 THR B CA 1
ATOM 9312 C C . THR B 1 495 ? -12.688 -1.485 -3.289 1 97.62 495 THR B C 1
ATOM 9314 O O . THR B 1 495 ? -12.516 -2.66 -3.621 1 97.62 495 THR B O 1
ATOM 9317 N N . HIS B 1 496 ? -13.906 -1.011 -2.936 1 97.06 496 HIS B N 1
ATOM 9318 C CA . HIS B 1 496 ? -15.117 -1.81 -3.09 1 97.06 496 HIS B CA 1
ATOM 9319 C C . HIS B 1 496 ? -15.312 -2.242 -4.539 1 97.06 496 HIS B C 1
ATOM 9321 O O . HIS B 1 496 ? -15.664 -3.393 -4.805 1 97.06 496 HIS B O 1
ATOM 9327 N N . GLU B 1 497 ? -15.102 -1.311 -5.441 1 94.38 497 GLU B N 1
ATOM 9328 C CA . GLU B 1 497 ? -15.18 -1.629 -6.863 1 94.38 497 GLU B CA 1
ATOM 9329 C C . GLU B 1 497 ? -14.164 -2.701 -7.246 1 94.38 497 GLU B C 1
ATOM 9331 O O . GLU B 1 497 ? -14.477 -3.617 -8.008 1 94.38 497 GLU B O 1
ATOM 9336 N N . ALA B 1 498 ? -12.953 -2.549 -6.73 1 97.31 498 ALA B N 1
ATOM 9337 C CA . ALA B 1 498 ? -11.914 -3.537 -6.996 1 97.31 498 ALA B CA 1
ATOM 9338 C C . ALA B 1 498 ? -12.328 -4.918 -6.496 1 97.31 498 ALA B C 1
ATOM 9340 O O . ALA B 1 498 ? -12.109 -5.922 -7.176 1 97.31 498 ALA B O 1
ATOM 9341 N N . ALA B 1 499 ? -12.906 -4.984 -5.312 1 97.44 499 ALA B N 1
ATOM 9342 C CA . ALA B 1 499 ? -13.352 -6.254 -4.746 1 97.44 499 ALA B CA 1
ATOM 9343 C C . ALA B 1 499 ? -14.43 -6.895 -5.617 1 97.44 499 ALA B C 1
ATOM 9345 O O . ALA B 1 499 ? -14.438 -8.117 -5.805 1 97.44 499 ALA B O 1
ATOM 9346 N N . ASP B 1 500 ? -15.305 -6.082 -6.105 1 95.81 500 ASP B N 1
ATOM 9347 C CA . ASP B 1 500 ? -16.359 -6.59 -6.98 1 95.81 500 ASP B CA 1
ATOM 9348 C C . ASP B 1 500 ? -15.773 -7.195 -8.25 1 95.81 500 ASP B C 1
ATOM 9350 O O . ASP B 1 500 ? -16.219 -8.242 -8.711 1 95.81 500 ASP B O 1
ATOM 9354 N N . ILE B 1 501 ? -14.805 -6.547 -8.797 1 95.75 501 ILE B N 1
ATOM 9355 C CA . ILE B 1 501 ? -14.156 -7.035 -10.008 1 95.75 501 ILE B CA 1
ATOM 9356 C C . ILE B 1 501 ? -13.469 -8.367 -9.727 1 95.75 501 ILE B C 1
ATOM 9358 O O . ILE B 1 501 ? -13.57 -9.305 -10.516 1 95.75 501 ILE B O 1
ATOM 9362 N N . VAL B 1 502 ? -12.781 -8.445 -8.602 1 98.25 502 VAL B N 1
ATOM 9363 C CA . VAL B 1 502 ? -12.102 -9.688 -8.266 1 98.25 502 VAL B CA 1
ATOM 9364 C C . VAL B 1 502 ? -13.133 -10.797 -8.039 1 98.25 502 VAL B C 1
ATOM 9366 O O . VAL B 1 502 ? -12.891 -11.953 -8.367 1 98.25 502 VAL B O 1
ATOM 9369 N N . ALA B 1 503 ? -14.297 -10.445 -7.496 1 97.56 503 ALA B N 1
ATOM 9370 C CA . ALA B 1 503 ? -15.375 -11.43 -7.359 1 97.56 503 ALA B CA 1
ATOM 9371 C C . ALA B 1 503 ? -15.828 -11.945 -8.719 1 97.56 503 ALA B C 1
ATOM 9373 O O . ALA B 1 503 ? -16.078 -13.133 -8.883 1 97.56 503 ALA B O 1
ATOM 9374 N N . HIS B 1 504 ? -15.945 -11.023 -9.734 1 95.94 504 HIS B N 1
ATOM 9375 C CA . HIS B 1 504 ? -16.219 -11.438 -11.109 1 95.94 504 HIS B CA 1
ATOM 9376 C C . HIS B 1 504 ? -15.172 -12.414 -11.609 1 95.94 504 HIS B C 1
ATOM 9378 O O . HIS B 1 504 ? -15.508 -13.438 -12.219 1 95.94 504 HIS B O 1
ATOM 9384 N N . MET B 1 505 ? -13.984 -12.102 -11.32 1 98.06 505 MET B N 1
ATOM 9385 C CA . MET B 1 505 ? -12.875 -12.922 -11.781 1 98.06 505 MET B CA 1
ATOM 9386 C C . MET B 1 505 ? -12.898 -14.297 -11.117 1 98.06 505 MET B C 1
ATOM 9388 O O . MET B 1 505 ? -12.625 -15.312 -11.766 1 98.06 505 MET B O 1
ATOM 9392 N N . CYS B 1 506 ? -13.219 -14.32 -9.852 1 98.31 506 CYS B N 1
ATOM 9393 C CA . CYS B 1 506 ? -13.32 -15.586 -9.141 1 98.31 506 CYS B CA 1
ATOM 9394 C C . CYS B 1 506 ? -14.438 -16.453 -9.719 1 98.31 506 CYS B C 1
ATOM 9396 O O . CYS B 1 506 ? -14.297 -17.656 -9.844 1 98.31 506 CYS B O 1
ATOM 9398 N N . ALA B 1 507 ? -15.555 -15.844 -10.031 1 97.38 507 ALA B N 1
ATOM 9399 C CA . ALA B 1 507 ? -16.672 -16.578 -10.625 1 97.38 507 ALA B CA 1
ATOM 9400 C C . ALA B 1 507 ? -16.266 -17.219 -11.945 1 97.38 507 ALA B C 1
ATOM 9402 O O . ALA B 1 507 ? -16.547 -18.406 -12.18 1 97.38 507 ALA B O 1
ATOM 9403 N N . CYS B 1 508 ? -15.617 -16.438 -12.766 1 96.19 508 CYS B N 1
ATOM 9404 C CA . CYS B 1 508 ? -15.109 -16.953 -14.039 1 96.19 508 CYS B CA 1
ATOM 9405 C C . CYS B 1 508 ? -14.117 -18.078 -13.805 1 96.19 508 CYS B C 1
ATOM 9407 O O . CYS B 1 508 ? -14.164 -19.109 -14.492 1 96.19 508 CYS B O 1
ATOM 9409 N N . HIS B 1 509 ? -13.25 -17.875 -12.836 1 98.56 509 HIS B N 1
ATOM 9410 C CA . HIS B 1 509 ? -12.227 -18.859 -12.523 1 98.56 509 HIS B CA 1
ATOM 9411 C C . HIS B 1 509 ? -12.844 -20.188 -12.102 1 98.56 509 HIS B C 1
ATOM 9413 O O . HIS B 1 509 ? -12.453 -21.25 -12.602 1 98.56 509 HIS B O 1
ATOM 9419 N N . ILE B 1 510 ? -13.812 -20.156 -11.219 1 98.25 510 ILE B N 1
ATOM 9420 C CA . ILE B 1 510 ? -14.484 -21.359 -10.734 1 98.25 510 ILE B CA 1
ATOM 9421 C C . ILE B 1 510 ? -15.133 -22.094 -11.906 1 98.25 510 ILE B C 1
ATOM 9423 O O . ILE B 1 510 ? -15.008 -23.312 -12.023 1 98.25 510 ILE B O 1
ATOM 9427 N N . TYR B 1 511 ? -15.758 -21.375 -12.789 1 96.75 511 TYR B N 1
ATOM 9428 C CA . TYR B 1 511 ? -16.438 -21.953 -13.953 1 96.75 511 TYR B CA 1
ATOM 9429 C C . TYR B 1 511 ? -15.445 -22.672 -14.859 1 96.75 511 TYR B C 1
ATOM 9431 O O . TYR B 1 511 ? -15.68 -23.812 -15.258 1 96.75 511 TYR B O 1
ATOM 9439 N N . VAL B 1 512 ? -14.375 -22.031 -15.102 1 97.31 512 VAL B N 1
ATOM 9440 C CA . VAL B 1 512 ? -13.359 -22.547 -16.016 1 97.31 512 VAL B CA 1
ATOM 9441 C C . VAL B 1 512 ? -12.641 -23.734 -15.375 1 97.31 512 VAL B C 1
ATOM 9443 O O . VAL B 1 512 ? -12.445 -24.766 -16.016 1 97.31 512 VAL B O 1
ATOM 9446 N N . SER B 1 513 ? -12.258 -23.609 -14.141 1 98.06 513 SER B N 1
ATOM 9447 C CA . SER B 1 513 ? -11.461 -24.641 -13.477 1 98.06 513 SER B CA 1
ATOM 9448 C C . SER B 1 513 ? -12.258 -25.922 -13.297 1 98.06 513 SER B C 1
ATOM 9450 O O . SER B 1 513 ? -11.711 -27.031 -13.414 1 98.06 513 SER B O 1
ATOM 9452 N N . CYS B 1 514 ? -13.539 -25.828 -13.039 1 97.44 514 CYS B N 1
ATOM 9453 C CA . CYS B 1 514 ? -14.359 -27.031 -12.883 1 97.44 514 CYS B CA 1
ATOM 9454 C C . CYS B 1 514 ? -14.523 -27.766 -14.203 1 97.44 514 CYS B C 1
ATOM 9456 O O . CYS B 1 514 ? -14.516 -28.984 -14.25 1 97.44 514 CYS B O 1
ATOM 9458 N N . GLN B 1 515 ? -14.695 -27 -15.312 1 95.06 515 GLN B N 1
ATOM 9459 C CA . GLN B 1 515 ? -14.695 -27.609 -16.641 1 95.06 515 GLN B CA 1
ATOM 9460 C C . GLN B 1 515 ? -13.375 -28.312 -16.922 1 95.06 515 GLN B C 1
ATOM 9462 O O . GLN B 1 515 ? -13.367 -29.438 -17.438 1 95.06 515 GLN B O 1
ATOM 9467 N N . ALA B 1 516 ? -12.32 -27.688 -16.547 1 97.25 516 ALA B N 1
ATOM 9468 C CA . ALA B 1 516 ? -10.984 -28.188 -16.844 1 97.25 516 ALA B CA 1
ATOM 9469 C C . ALA B 1 516 ? -10.695 -29.469 -16.062 1 97.25 516 ALA B C 1
ATOM 9471 O O . ALA B 1 516 ? -10.094 -30.406 -16.609 1 97.25 516 ALA B O 1
ATOM 9472 N N . VAL B 1 517 ? -11.094 -29.578 -14.812 1 97.31 517 VAL B N 1
ATOM 9473 C CA . VAL B 1 517 ? -10.773 -30.75 -14.016 1 97.31 517 VAL B CA 1
ATOM 9474 C C . VAL B 1 517 ? -11.602 -31.938 -14.5 1 97.31 517 VAL B C 1
ATOM 9476 O O . VAL B 1 517 ? -11.172 -33.094 -14.391 1 97.31 517 VAL B O 1
ATOM 9479 N N . GLU B 1 518 ? -12.781 -31.75 -15.008 1 95.94 518 GLU B N 1
ATOM 9480 C CA . GLU B 1 518 ? -13.57 -32.812 -15.594 1 95.94 518 GLU B CA 1
ATOM 9481 C C . GLU B 1 518 ? -12.898 -33.406 -16.844 1 95.94 518 GLU B C 1
ATOM 9483 O O . GLU B 1 518 ? -12.812 -34.625 -17.016 1 95.94 518 GLU B O 1
ATOM 9488 N N . MET B 1 519 ? -12.461 -32.469 -17.609 1 94.06 519 MET B N 1
ATOM 9489 C CA . MET B 1 519 ? -11.75 -32.906 -18.812 1 94.06 519 MET B CA 1
ATOM 9490 C C . MET B 1 519 ? -10.469 -33.656 -18.469 1 94.06 519 MET B C 1
ATOM 9492 O O . MET B 1 519 ? -10.133 -34.656 -19.094 1 94.06 519 MET B O 1
ATOM 9496 N N . ARG B 1 520 ? -9.773 -33.156 -17.484 1 95.38 520 ARG B N 1
ATOM 9497 C CA . ARG B 1 520 ? -8.547 -33.781 -17.031 1 95.38 520 ARG B CA 1
ATOM 9498 C C . ARG B 1 520 ? -8.828 -35.188 -16.5 1 95.38 520 ARG B C 1
ATOM 9500 O O . ARG B 1 520 ? -8.086 -36.125 -16.797 1 95.38 520 ARG B O 1
ATOM 9507 N N . ALA B 1 521 ? -9.867 -35.344 -15.75 1 95.06 521 ALA B N 1
ATOM 9508 C CA . ALA B 1 521 ? -10.242 -36.656 -15.219 1 95.06 521 ALA B CA 1
ATOM 9509 C C . ALA B 1 521 ? -10.578 -37.625 -16.344 1 95.06 521 ALA B C 1
ATOM 9511 O O . ALA B 1 521 ? -10.195 -38.812 -16.281 1 95.06 521 ALA B O 1
ATOM 9512 N N . ASN B 1 522 ? -11.258 -37.219 -17.328 1 93 522 ASN B N 1
ATOM 9513 C CA . ASN B 1 522 ? -11.602 -38.062 -18.469 1 93 522 ASN B CA 1
ATOM 9514 C C . ASN B 1 522 ? -10.367 -38.438 -19.281 1 93 522 ASN B C 1
ATOM 9516 O O . ASN B 1 522 ? -10.273 -39.562 -19.797 1 93 522 ASN B O 1
ATOM 9520 N N . HIS B 1 523 ? -9.539 -37.469 -19.422 1 92.5 523 HIS B N 1
ATOM 9521 C CA . HIS B 1 523 ? -8.281 -37.75 -20.109 1 92.5 523 HIS B CA 1
ATOM 9522 C C . HIS B 1 523 ? -7.5 -38.844 -19.406 1 92.5 523 HIS B C 1
ATOM 9524 O O . HIS B 1 523 ? -6.969 -39.75 -20.062 1 92.5 523 HIS B O 1
ATOM 9530 N N . HIS B 1 524 ? -7.457 -38.812 -18.109 1 92.56 524 HIS B N 1
ATOM 9531 C CA . HIS B 1 524 ? -6.793 -39.875 -17.328 1 92.56 524 HIS B CA 1
ATOM 9532 C C . HIS B 1 524 ? -7.461 -41.219 -17.562 1 92.56 524 HIS B C 1
ATOM 9534 O O . HIS B 1 524 ? -6.777 -42.219 -17.766 1 92.56 524 HIS B O 1
ATOM 9540 N N . ARG B 1 525 ? -8.711 -41.25 -17.547 1 92.44 525 ARG B N 1
ATOM 9541 C CA . ARG B 1 525 ? -9.445 -42.5 -17.766 1 92.44 525 ARG B CA 1
ATOM 9542 C C . ARG B 1 525 ? -9.156 -43.094 -19.141 1 92.44 525 ARG B C 1
ATOM 9544 O O . ARG B 1 525 ? -8.953 -44.281 -19.281 1 92.44 525 ARG B O 1
ATOM 9551 N N . PHE B 1 526 ? -9.18 -42.281 -20.141 1 93.69 526 PHE B N 1
ATOM 9552 C CA . PHE B 1 526 ? -8.906 -42.688 -21.516 1 93.69 526 PHE B CA 1
ATOM 9553 C C . PHE B 1 526 ? -7.523 -43.344 -21.625 1 93.69 526 PHE B C 1
ATOM 9555 O O . PHE B 1 526 ? -7.375 -44.438 -22.156 1 93.69 526 PHE B O 1
ATOM 9562 N N . LEU B 1 527 ? -6.562 -42.594 -21.047 1 93.44 527 LEU B N 1
ATOM 9563 C CA . LEU B 1 527 ? -5.184 -43.062 -21.141 1 93.44 527 LEU B CA 1
ATOM 9564 C C . LEU B 1 527 ? -5.004 -44.375 -20.344 1 93.44 527 LEU B C 1
ATOM 9566 O O . LEU B 1 527 ? -4.277 -45.281 -20.766 1 93.44 527 LEU B O 1
ATOM 9570 N N . ASP B 1 528 ? -5.707 -44.469 -19.266 1 92.75 528 ASP B N 1
ATOM 9571 C CA . ASP B 1 528 ? -5.68 -45.688 -18.484 1 92.75 528 ASP B CA 1
ATOM 9572 C C . ASP B 1 528 ? -6.301 -46.844 -19.266 1 92.75 528 ASP B C 1
ATOM 9574 O O . ASP B 1 528 ? -5.789 -47.969 -19.25 1 92.75 528 ASP B O 1
ATOM 9578 N N . THR B 1 529 ? -7.371 -46.562 -19.906 1 92.62 529 THR B N 1
ATOM 9579 C CA . THR B 1 529 ? -8.047 -47.562 -20.719 1 92.62 529 THR B CA 1
ATOM 9580 C C . THR B 1 529 ? -7.145 -48.062 -21.844 1 92.62 529 THR B C 1
ATOM 9582 O O . THR B 1 529 ? -7.059 -49.25 -22.109 1 92.62 529 THR B O 1
ATOM 9585 N N . LEU B 1 530 ? -6.484 -47.156 -22.438 1 94.12 530 LEU B N 1
ATOM 9586 C CA . LEU B 1 530 ? -5.566 -47.531 -23.516 1 94.12 530 LEU B CA 1
ATOM 9587 C C . LEU B 1 530 ? -4.406 -48.344 -22.969 1 94.12 530 LEU B C 1
ATOM 9589 O O . LEU B 1 530 ? -4.082 -49.406 -23.531 1 94.12 530 LEU B O 1
ATOM 9593 N N . ARG B 1 531 ? -3.842 -47.938 -21.953 1 93.75 531 ARG B N 1
ATOM 9594 C CA . ARG B 1 531 ? -2.643 -48.562 -21.391 1 93.75 531 ARG B CA 1
ATOM 9595 C C . ARG B 1 531 ? -2.947 -49.938 -20.828 1 93.75 531 ARG B C 1
ATOM 9597 O O . ARG B 1 531 ? -2.191 -50.875 -21.062 1 93.75 531 ARG B O 1
ATOM 9604 N N . ASP B 1 532 ? -4.07 -50.094 -20.172 1 93.25 532 ASP B N 1
ATOM 9605 C CA . ASP B 1 532 ? -4.293 -51.281 -19.359 1 93.25 532 ASP B CA 1
ATOM 9606 C C . ASP B 1 532 ? -5.18 -52.281 -20.109 1 93.25 532 ASP B C 1
ATOM 9608 O O . ASP B 1 532 ? -5.203 -53.469 -19.766 1 93.25 532 ASP B O 1
ATOM 9612 N N . ARG B 1 533 ? -5.852 -51.812 -21.172 1 92.75 533 ARG B N 1
ATOM 9613 C CA . ARG B 1 533 ? -6.801 -52.719 -21.797 1 92.75 533 ARG B CA 1
ATOM 9614 C C . ARG B 1 533 ? -6.543 -52.812 -23.297 1 92.75 533 ARG B C 1
ATOM 9616 O O . ARG B 1 533 ? -6.062 -53.844 -23.781 1 92.75 533 ARG B O 1
ATOM 9623 N N . GLU B 1 534 ? -6.641 -51.781 -23.984 1 94.12 534 GLU B N 1
ATOM 9624 C CA . GLU B 1 534 ? -6.668 -51.812 -25.453 1 94.12 534 GLU B CA 1
ATOM 9625 C C . GLU B 1 534 ? -5.32 -52.25 -26.016 1 94.12 534 GLU B C 1
ATOM 9627 O O . GLU B 1 534 ? -5.27 -53 -27 1 94.12 534 GLU B O 1
ATOM 9632 N N . LEU B 1 535 ? -4.266 -51.812 -25.438 1 94.44 535 LEU B N 1
ATOM 9633 C CA . LEU B 1 535 ? -2.938 -52.125 -25.969 1 94.44 535 LEU B CA 1
ATOM 9634 C C . LEU B 1 535 ? -2.479 -53.5 -25.547 1 94.44 535 LEU B C 1
ATOM 9636 O O . LEU B 1 535 ? -1.641 -54.125 -26.219 1 94.44 535 LEU B O 1
ATOM 9640 N N . ARG B 1 536 ? -3.037 -54 -24.5 1 92.5 536 ARG B N 1
ATOM 9641 C CA . ARG B 1 536 ? -2.537 -55.25 -23.922 1 92.5 536 ARG B CA 1
ATOM 9642 C C . ARG B 1 536 ? -3.457 -56.406 -24.281 1 92.5 536 ARG B C 1
ATOM 9644 O O . ARG B 1 536 ? -3.123 -57.562 -24.016 1 92.5 536 ARG B O 1
ATOM 9651 N N . ASP B 1 537 ? -4.574 -56.125 -24.906 1 91.5 537 ASP B N 1
ATOM 9652 C CA . ASP B 1 537 ? -5.504 -57.188 -25.312 1 91.5 537 ASP B CA 1
ATOM 9653 C C . ASP B 1 537 ? -4.934 -58 -26.484 1 91.5 537 ASP B C 1
ATOM 9655 O O . ASP B 1 537 ? -4.785 -57.469 -27.594 1 91.5 537 ASP B O 1
ATOM 9659 N N . PRO B 1 538 ? -4.633 -59.219 -26.281 1 88.19 538 PRO B N 1
ATOM 9660 C CA . PRO B 1 538 ? -4.008 -60.031 -27.328 1 88.19 538 PRO B CA 1
ATOM 9661 C C . PRO B 1 538 ? -5.02 -60.562 -28.344 1 88.19 538 PRO B C 1
ATOM 9663 O O . PRO B 1 538 ? -4.629 -61.156 -29.344 1 88.19 538 PRO B O 1
ATOM 9666 N N . THR B 1 539 ? -6.293 -60.406 -28.125 1 89.81 539 THR B N 1
ATOM 9667 C CA . THR B 1 539 ? -7.336 -60.938 -29 1 89.81 539 THR B CA 1
ATOM 9668 C C . THR B 1 539 ? -7.52 -60.031 -30.234 1 89.81 539 THR B C 1
ATOM 9670 O O . THR B 1 539 ? -6.836 -59.031 -30.375 1 89.81 539 THR B O 1
ATOM 9673 N N . HIS B 1 540 ? -8.398 -60.469 -31.078 1 89.44 540 HIS B N 1
ATOM 9674 C CA . HIS B 1 540 ? -8.664 -59.719 -32.312 1 89.44 540 HIS B CA 1
ATOM 9675 C C . HIS B 1 540 ? -9.328 -58.375 -31.984 1 89.44 540 HIS B C 1
ATOM 9677 O O . HIS B 1 540 ? -9.414 -57.5 -32.844 1 89.44 540 HIS B O 1
ATOM 9683 N N . PHE B 1 541 ? -9.609 -58.156 -30.719 1 89.19 541 PHE B N 1
ATOM 9684 C CA . PHE B 1 541 ? -10.219 -56.906 -30.297 1 89.19 541 PHE B CA 1
ATOM 9685 C C . PHE B 1 541 ? -9.164 -55.938 -29.781 1 89.19 541 PHE B C 1
ATOM 9687 O O . PHE B 1 541 ? -9.453 -54.75 -29.547 1 89.19 541 PHE B O 1
ATOM 9694 N N . GLY B 1 542 ? -8.008 -56.438 -29.656 1 92.44 542 GLY B N 1
ATOM 9695 C CA . GLY B 1 542 ? -6.938 -55.625 -29.141 1 92.44 542 GLY B CA 1
ATOM 9696 C C . GLY B 1 542 ? -6.34 -54.688 -30.188 1 92.44 542 GLY B C 1
ATOM 9697 O O . GLY B 1 542 ? -6.355 -55 -31.391 1 92.44 542 GLY B O 1
ATOM 9698 N N . ALA B 1 543 ? -5.766 -53.562 -29.734 1 94 543 ALA B N 1
ATOM 9699 C CA . ALA B 1 543 ? -5.285 -52.5 -30.625 1 94 543 ALA B CA 1
ATOM 9700 C C . ALA B 1 543 ? -4.09 -52.969 -31.453 1 94 543 ALA B C 1
ATOM 9702 O O . ALA B 1 543 ? -3.84 -52.469 -32.531 1 94 543 ALA B O 1
ATOM 9703 N N . LEU B 1 544 ? -3.367 -53.969 -30.953 1 94.19 544 LEU B N 1
ATOM 9704 C CA . LEU B 1 544 ? -2.127 -54.344 -31.609 1 94.19 544 LEU B CA 1
ATOM 9705 C C . LEU B 1 544 ? -2.32 -55.625 -32.406 1 94.19 544 LEU B C 1
ATOM 9707 O O . LEU B 1 544 ? -1.347 -56.25 -32.844 1 94.19 544 LEU B O 1
ATOM 9711 N N . HIS B 1 545 ? -3.529 -56.031 -32.594 1 91.31 545 HIS B N 1
ATOM 9712 C CA . HIS B 1 545 ? -3.832 -57.219 -33.375 1 91.31 545 HIS B CA 1
ATOM 9713 C C . HIS B 1 545 ? -3.463 -57 -34.844 1 91.31 545 HIS B C 1
ATOM 9715 O O . HIS B 1 545 ? -3.555 -55.906 -35.375 1 91.31 545 HIS B O 1
ATOM 9721 N N . GLY B 1 546 ? -3.094 -58.094 -35.469 1 87.56 546 GLY B N 1
ATOM 9722 C CA . GLY B 1 546 ? -2.838 -58.031 -36.906 1 87.56 546 GLY B CA 1
ATOM 9723 C C . GLY B 1 546 ? -1.361 -58.094 -37.25 1 87.56 546 GLY B C 1
ATOM 9724 O O . GLY B 1 546 ? -0.994 -58.281 -38.406 1 87.56 546 GLY B O 1
ATOM 9725 N N . LEU B 1 547 ? -0.559 -57.969 -36.25 1 89.69 547 LEU B N 1
ATOM 9726 C CA . LEU B 1 547 ? 0.881 -57.969 -36.5 1 89.69 547 LEU B CA 1
ATOM 9727 C C . LEU B 1 547 ? 1.444 -59.375 -36.375 1 89.69 547 LEU B C 1
ATOM 9729 O O . LEU B 1 547 ? 2.607 -59.625 -36.719 1 89.69 547 LEU B O 1
ATOM 9733 N N . GLY B 1 548 ? 0.597 -60.281 -35.938 1 85.69 548 GLY B N 1
ATOM 9734 C CA . GLY B 1 548 ? 1.021 -61.656 -35.812 1 85.69 548 GLY B CA 1
ATOM 9735 C C . GLY B 1 548 ? 1.973 -61.906 -34.656 1 85.69 548 GLY B C 1
ATOM 9736 O O . GLY B 1 548 ? 2.822 -62.781 -34.688 1 85.69 548 GLY B O 1
ATOM 9737 N N . LEU B 1 549 ? 1.827 -61.156 -33.625 1 89.38 549 LEU B N 1
ATOM 9738 C CA . LEU B 1 549 ? 2.752 -61.219 -32.5 1 89.38 549 LEU B CA 1
ATOM 9739 C C . LEU B 1 549 ? 2.242 -62.188 -31.453 1 89.38 549 LEU B C 1
ATOM 9741 O O . LEU B 1 549 ? 1.033 -62.375 -31.312 1 89.38 549 LEU B O 1
ATOM 9745 N N . LYS B 1 550 ? 3.217 -62.781 -30.75 1 89.81 550 LYS B N 1
ATOM 9746 C CA . LYS B 1 550 ? 2.887 -63.562 -29.562 1 89.81 550 LYS B CA 1
ATOM 9747 C C . LYS B 1 550 ? 2.49 -62.656 -28.406 1 89.81 550 LYS B C 1
ATOM 9749 O O . LYS B 1 550 ? 2.773 -61.438 -28.422 1 89.81 550 LYS B O 1
ATOM 9754 N N . CYS B 1 551 ? 1.852 -63.219 -27.406 1 89.69 551 CYS B N 1
ATOM 9755 C CA . CYS B 1 551 ? 1.313 -62.469 -26.281 1 89.69 551 CYS B CA 1
ATOM 9756 C C . CYS B 1 551 ? 2.414 -61.688 -25.578 1 89.69 551 CYS B C 1
ATOM 9758 O O . CYS B 1 551 ? 2.221 -60.531 -25.203 1 89.69 551 CYS B O 1
ATOM 9760 N N . THR B 1 552 ? 3.562 -62.312 -25.453 1 91.56 552 THR B N 1
ATOM 9761 C CA . THR B 1 552 ? 4.672 -61.688 -24.75 1 91.56 552 THR B CA 1
ATOM 9762 C C . THR B 1 552 ? 5.18 -60.469 -25.547 1 91.56 552 THR B C 1
ATOM 9764 O O . THR B 1 552 ? 5.559 -59.469 -24.953 1 91.56 552 THR B O 1
ATOM 9767 N N . ASP B 1 553 ? 5.141 -60.594 -26.812 1 91.94 553 ASP B N 1
ATOM 9768 C CA . ASP B 1 553 ? 5.613 -59.531 -27.672 1 91.94 553 ASP B CA 1
ATOM 9769 C C . ASP B 1 553 ? 4.609 -58.375 -27.719 1 91.94 553 ASP B C 1
ATOM 9771 O O . ASP B 1 553 ? 4.996 -57.188 -27.844 1 91.94 553 ASP B O 1
ATOM 9775 N N . VAL B 1 554 ? 3.383 -58.688 -27.578 1 92.81 554 VAL B N 1
ATOM 9776 C CA . VAL B 1 554 ? 2.344 -57.656 -27.531 1 92.81 554 VAL B CA 1
ATOM 9777 C C . VAL B 1 554 ? 2.533 -56.781 -26.297 1 92.81 554 VAL B C 1
ATOM 9779 O O . VAL B 1 554 ? 2.418 -55.562 -26.375 1 92.81 554 VAL B O 1
ATOM 9782 N N . GLU B 1 555 ? 2.797 -57.406 -25.219 1 94.06 555 GLU B N 1
ATOM 9783 C CA . GLU B 1 555 ? 3.006 -56.688 -23.969 1 94.06 555 GLU B CA 1
ATOM 9784 C C . GLU B 1 555 ? 4.215 -55.75 -24.062 1 94.06 555 GLU B C 1
ATOM 9786 O O . GLU B 1 555 ? 4.164 -54.594 -23.609 1 94.06 555 GLU B O 1
ATOM 9791 N N . ARG B 1 556 ? 5.27 -56.219 -24.625 1 94.81 556 ARG B N 1
ATOM 9792 C CA . ARG B 1 556 ? 6.484 -55.438 -24.766 1 94.81 556 ARG B CA 1
ATOM 9793 C C . ARG B 1 556 ? 6.258 -54.25 -25.703 1 94.81 556 ARG B C 1
ATOM 9795 O O . ARG B 1 556 ? 6.715 -53.125 -25.438 1 94.81 556 ARG B O 1
ATOM 9802 N N . LEU B 1 557 ? 5.609 -54.531 -26.781 1 94.88 557 LEU B N 1
ATOM 9803 C CA . LEU B 1 557 ? 5.316 -53.469 -27.75 1 94.88 557 LEU B CA 1
ATOM 9804 C C . LEU B 1 557 ? 4.402 -52.438 -27.141 1 94.88 557 LEU B C 1
ATOM 9806 O O . LEU B 1 557 ? 4.574 -51.219 -27.391 1 94.88 557 LEU B O 1
ATOM 9810 N N . ALA B 1 558 ? 3.451 -52.875 -26.359 1 95.56 558 ALA B N 1
ATOM 9811 C CA . ALA B 1 558 ? 2.545 -51.938 -25.688 1 95.56 558 ALA B CA 1
ATOM 9812 C C . ALA B 1 558 ? 3.312 -50.969 -24.766 1 95.56 558 ALA B C 1
ATOM 9814 O O . ALA B 1 558 ? 3.018 -49.781 -24.734 1 95.56 558 ALA B O 1
ATOM 9815 N N . GLU B 1 559 ? 4.207 -51.438 -24.062 1 94.62 559 GLU B N 1
ATOM 9816 C CA . GLU B 1 559 ? 5.02 -50.625 -23.156 1 94.62 559 GLU B CA 1
ATOM 9817 C C . GLU B 1 559 ? 5.844 -49.594 -23.922 1 94.62 559 GLU B C 1
ATOM 9819 O O . GLU B 1 559 ? 6.043 -48.5 -23.453 1 94.62 559 GLU B O 1
ATOM 9824 N N . GLU B 1 560 ? 6.266 -49.969 -25.031 1 94.31 560 GLU B N 1
ATOM 9825 C CA . GLU B 1 560 ? 7.086 -49.094 -25.859 1 94.31 560 GLU B CA 1
ATOM 9826 C C . GLU B 1 560 ? 6.234 -48.031 -26.531 1 94.31 560 GLU B C 1
ATOM 9828 O O . GLU B 1 560 ? 6.699 -46.906 -26.75 1 94.31 560 GLU B O 1
ATOM 9833 N N . LEU B 1 561 ? 5.043 -48.406 -26.891 1 95.5 561 LEU B N 1
ATOM 9834 C CA . LEU B 1 561 ? 4.215 -47.5 -27.688 1 95.5 561 LEU B CA 1
ATOM 9835 C C . LEU B 1 561 ? 3.484 -46.5 -26.812 1 95.5 561 LEU B C 1
ATOM 9837 O O . LEU B 1 561 ? 3.164 -45.406 -27.25 1 95.5 561 LEU B O 1
ATOM 9841 N N . PHE B 1 562 ? 3.238 -46.781 -25.594 1 95.12 562 PHE B N 1
ATOM 9842 C CA . PHE B 1 562 ? 2.352 -46 -24.766 1 95.12 562 PHE B CA 1
ATOM 9843 C C . PHE B 1 562 ? 2.908 -44.594 -24.594 1 95.12 562 PHE B C 1
ATOM 9845 O O . PHE B 1 562 ? 2.182 -43.594 -24.75 1 95.12 562 PHE B O 1
ATOM 9852 N N . PRO B 1 563 ? 4.199 -44.406 -24.281 1 92.81 563 PRO B N 1
ATOM 9853 C CA . PRO B 1 563 ? 4.715 -43.062 -24.141 1 92.81 563 PRO B CA 1
ATOM 9854 C C . PRO B 1 563 ? 4.551 -42.219 -25.422 1 92.81 563 PRO B C 1
ATOM 9856 O O . PRO B 1 563 ? 4.332 -41.031 -25.359 1 92.81 563 PRO B O 1
ATOM 9859 N N . VAL B 1 564 ? 4.684 -42.875 -26.531 1 94.25 564 VAL B N 1
ATOM 9860 C CA . VAL B 1 564 ? 4.52 -42.188 -27.812 1 94.25 564 VAL B CA 1
ATOM 9861 C C . VAL B 1 564 ? 3.061 -41.781 -27.984 1 94.25 564 VAL B C 1
ATOM 9863 O O . VAL B 1 564 ? 2.779 -40.656 -28.453 1 94.25 564 VAL B O 1
ATOM 9866 N N . ILE B 1 565 ? 2.186 -42.688 -27.656 1 95.06 565 ILE B N 1
ATOM 9867 C CA . ILE B 1 565 ? 0.756 -42.438 -27.75 1 95.06 565 ILE B CA 1
ATOM 9868 C C . ILE B 1 565 ? 0.385 -41.25 -26.844 1 95.06 565 ILE B C 1
ATOM 9870 O O . ILE B 1 565 ? -0.278 -40.312 -27.281 1 95.06 565 ILE B O 1
ATOM 9874 N N . GLU B 1 566 ? 0.812 -41.312 -25.672 1 93.44 566 GLU B N 1
ATOM 9875 C CA . GLU B 1 566 ? 0.487 -40.312 -24.672 1 93.44 566 GLU B CA 1
ATOM 9876 C C . GLU B 1 566 ? 1.024 -38.938 -25.094 1 93.44 566 GLU B C 1
ATOM 9878 O O . GLU B 1 566 ? 0.294 -37.938 -25.078 1 93.44 566 GLU B O 1
ATOM 9883 N N . SER B 1 567 ? 2.262 -38.844 -25.469 1 92.25 567 SER B N 1
ATOM 9884 C CA . SER B 1 567 ? 2.889 -37.594 -25.859 1 92.25 567 SER B CA 1
ATOM 9885 C C . SER B 1 567 ? 2.221 -37 -27.094 1 92.25 567 SER B C 1
ATOM 9887 O O . SER B 1 567 ? 2.02 -35.781 -27.172 1 92.25 567 SER B O 1
ATOM 9889 N N . THR B 1 568 ? 1.944 -37.844 -28.062 1 93.75 568 THR B N 1
ATOM 9890 C CA . THR B 1 568 ? 1.3 -37.375 -29.281 1 93.75 568 THR B CA 1
ATOM 9891 C C . THR B 1 568 ? -0.119 -36.875 -29 1 93.75 568 THR B C 1
ATOM 9893 O O . THR B 1 568 ? -0.558 -35.875 -29.547 1 93.75 568 THR B O 1
ATOM 9896 N N . TRP B 1 569 ? -0.796 -37.625 -28.141 1 93.75 569 TRP B N 1
ATOM 9897 C CA . TRP B 1 569 ? -2.162 -37.25 -27.781 1 93.75 569 TRP B CA 1
ATOM 9898 C C . TRP B 1 569 ? -2.193 -35.906 -27.094 1 93.75 569 TRP B C 1
ATOM 9900 O O . TRP B 1 569 ? -3.064 -35.062 -27.375 1 93.75 569 TRP B O 1
ATOM 9910 N N . TYR B 1 570 ? -1.273 -35.625 -26.219 1 91.88 570 TYR B N 1
ATOM 9911 C CA . TYR B 1 570 ? -1.216 -34.375 -25.484 1 91.88 570 TYR B CA 1
ATOM 9912 C C . TYR B 1 570 ? -0.78 -33.219 -26.391 1 91.88 570 TYR B C 1
ATOM 9914 O O . TYR B 1 570 ? -1.187 -32.062 -26.188 1 91.88 570 TYR B O 1
ATOM 9922 N N . HIS B 1 571 ? -0.049 -33.5 -27.375 1 90.62 571 HIS B N 1
ATOM 9923 C CA . HIS B 1 571 ? 0.509 -32.469 -28.25 1 90.62 571 HIS B CA 1
ATOM 9924 C C . HIS B 1 571 ? -0.548 -31.938 -29.203 1 90.62 571 HIS B C 1
ATOM 9926 O O . HIS B 1 571 ? -0.608 -30.719 -29.438 1 90.62 571 HIS B O 1
ATOM 9932 N N . TRP B 1 572 ? -1.322 -32.812 -29.75 1 92.31 572 TRP B N 1
ATOM 9933 C CA . TRP B 1 572 ? -2.27 -32.375 -30.781 1 92.31 572 TRP B CA 1
ATOM 9934 C C . TRP B 1 572 ? -3.641 -32.094 -30.188 1 92.31 572 TRP B C 1
ATOM 9936 O O . TRP B 1 572 ? -4.648 -32.656 -30.625 1 92.31 572 TRP B O 1
ATOM 9946 N N . ASN B 1 573 ? -3.627 -31.094 -29.25 1 91.19 573 ASN B N 1
ATOM 9947 C CA . ASN B 1 573 ? -4.84 -30.828 -28.484 1 91.19 573 ASN B CA 1
ATOM 9948 C C . ASN B 1 573 ? -5.562 -29.578 -29 1 91.19 573 ASN B C 1
ATOM 9950 O O . ASN B 1 573 ? -6.512 -29.109 -28.375 1 91.19 573 ASN B O 1
ATOM 9954 N N . ALA B 1 574 ? -5.125 -29 -30.172 1 85.25 574 ALA B N 1
ATOM 9955 C CA . ALA B 1 574 ? -5.727 -27.766 -30.672 1 85.25 574 ALA B CA 1
ATOM 9956 C C . ALA B 1 574 ? -7.129 -28.031 -31.219 1 85.25 574 ALA B C 1
ATOM 9958 O O . ALA B 1 574 ? -7.949 -27.125 -31.312 1 85.25 574 ALA B O 1
ATOM 9959 N N . HIS B 1 575 ? -7.336 -29.281 -31.578 1 82.12 575 HIS B N 1
ATOM 9960 C CA . HIS B 1 575 ? -8.625 -29.688 -32.156 1 82.12 575 HIS B CA 1
ATOM 9961 C C . HIS B 1 575 ? -9.273 -30.766 -31.297 1 82.12 575 HIS B C 1
ATOM 9963 O O . HIS B 1 575 ? -8.805 -31.062 -30.188 1 82.12 575 HIS B O 1
ATOM 9969 N N . THR B 1 576 ? -10.359 -31.406 -31.797 1 85.88 576 THR B N 1
ATOM 9970 C CA . THR B 1 576 ? -11.109 -32.375 -31.016 1 85.88 576 THR B CA 1
ATOM 9971 C C . THR B 1 576 ? -10.367 -33.719 -30.969 1 85.88 576 THR B C 1
ATOM 9973 O O . THR B 1 576 ? -9.445 -33.938 -31.75 1 85.88 576 THR B O 1
ATOM 9976 N N . TRP B 1 577 ? -10.797 -34.562 -30.078 1 87.94 577 TRP B N 1
ATOM 9977 C CA . TRP B 1 577 ? -10.172 -35.875 -29.891 1 87.94 577 TRP B CA 1
ATOM 9978 C C . TRP B 1 577 ? -10.203 -36.656 -31.203 1 87.94 577 TRP B C 1
ATOM 9980 O O . TRP B 1 577 ? -9.312 -37.469 -31.453 1 87.94 577 TRP B O 1
ATOM 9990 N N . LYS B 1 578 ? -11.141 -36.406 -32.094 1 88.12 578 LYS B N 1
ATOM 9991 C CA . LYS B 1 578 ? -11.25 -37.094 -33.375 1 88.12 578 LYS B CA 1
ATOM 9992 C C . LYS B 1 578 ? -10.031 -36.844 -34.25 1 88.12 578 LYS B C 1
ATOM 9994 O O . LYS B 1 578 ? -9.547 -37.781 -34.938 1 88.12 578 LYS B O 1
ATOM 9999 N N . HIS B 1 579 ? -9.633 -35.688 -34.188 1 89.06 579 HIS B N 1
ATOM 10000 C CA . HIS B 1 579 ? -8.484 -35.312 -35 1 89.06 579 HIS B CA 1
ATOM 10001 C C . HIS B 1 579 ? -7.191 -35.875 -34.438 1 89.06 579 HIS B C 1
ATOM 10003 O O . HIS B 1 579 ? -6.266 -36.188 -35.219 1 89.06 579 HIS B O 1
ATOM 10009 N N . ARG B 1 580 ? -7.176 -36.156 -33.188 1 93.06 580 ARG B N 1
ATOM 10010 C CA . ARG B 1 580 ? -5.969 -36.625 -32.5 1 93.06 580 ARG B CA 1
ATOM 10011 C C . ARG B 1 580 ? -5.688 -38.094 -32.875 1 93.06 580 ARG B C 1
ATOM 10013 O O . ARG B 1 580 ? -4.527 -38.531 -32.906 1 93.06 580 ARG B O 1
ATOM 10020 N N . VAL B 1 581 ? -6.727 -38.781 -33.188 1 94.31 581 VAL B N 1
ATOM 10021 C CA . VAL B 1 581 ? -6.641 -40.219 -33.438 1 94.31 581 VAL B CA 1
ATOM 10022 C C . VAL B 1 581 ? -5.703 -40.5 -34.625 1 94.31 581 VAL B C 1
ATOM 10024 O O . VAL B 1 581 ? -4.812 -41.344 -34.531 1 94.31 581 VAL B O 1
ATOM 10027 N N . ALA B 1 582 ? -5.918 -39.719 -35.625 1 93.94 582 ALA B N 1
ATOM 10028 C CA . ALA B 1 582 ? -5.105 -39.906 -36.844 1 93.94 582 ALA B CA 1
ATOM 10029 C C . ALA B 1 582 ? -3.635 -39.625 -36.562 1 93.94 582 ALA B C 1
ATOM 10031 O O . ALA B 1 582 ? -2.748 -40.281 -37.094 1 93.94 582 ALA B O 1
ATOM 10032 N N . HIS B 1 583 ? -3.367 -38.656 -35.812 1 95.19 583 HIS B N 1
ATOM 10033 C CA . HIS B 1 583 ? -1.994 -38.281 -35.469 1 95.19 583 HIS B CA 1
ATOM 10034 C C . HIS B 1 583 ? -1.317 -39.375 -34.625 1 95.19 583 HIS B C 1
ATOM 10036 O O . HIS B 1 583 ? -0.143 -39.688 -34.844 1 95.19 583 HIS B O 1
ATOM 10042 N N . VAL B 1 584 ? -2.027 -39.906 -33.75 1 96.5 584 VAL B N 1
ATOM 10043 C CA . VAL B 1 584 ? -1.48 -40.969 -32.906 1 96.5 584 VAL B CA 1
ATOM 10044 C C . VAL B 1 584 ? -1.211 -42.219 -33.719 1 96.5 584 VAL B C 1
ATOM 10046 O O . VAL B 1 584 ? -0.159 -42.844 -33.594 1 96.5 584 VAL B O 1
ATOM 10049 N N . ALA B 1 585 ? -2.174 -42.562 -34.562 1 96.06 585 ALA B N 1
ATOM 10050 C CA . ALA B 1 585 ? -2.01 -43.719 -35.438 1 96.06 585 ALA B CA 1
ATOM 10051 C C . ALA B 1 585 ? -0.78 -43.562 -36.344 1 96.06 585 ALA B C 1
ATOM 10053 O O . ALA B 1 585 ? -0.086 -44.531 -36.625 1 96.06 585 ALA B O 1
ATOM 10054 N N . GLY B 1 586 ? -0.609 -42.406 -36.781 1 94.81 586 GLY B N 1
ATOM 10055 C CA . GLY B 1 586 ? 0.567 -42.125 -37.594 1 94.81 586 GLY B CA 1
ATOM 10056 C C . GLY B 1 586 ? 1.863 -42.219 -36.812 1 94.81 586 GLY B C 1
ATOM 10057 O O . GLY B 1 586 ? 2.869 -42.719 -37.281 1 94.81 586 GLY B O 1
ATOM 10058 N N . ALA B 1 587 ? 1.874 -41.781 -35.594 1 96.06 587 ALA B N 1
ATOM 10059 C CA . ALA B 1 587 ? 3.076 -41.625 -34.781 1 96.06 587 ALA B CA 1
ATOM 10060 C C . ALA B 1 587 ? 3.609 -42.969 -34.344 1 96.06 587 ALA B C 1
ATOM 10062 O O . ALA B 1 587 ? 4.816 -43.156 -34.125 1 96.06 587 ALA B O 1
ATOM 10063 N N . ILE B 1 588 ? 2.756 -44 -34.25 1 96.12 588 ILE B N 1
ATOM 10064 C CA . ILE B 1 588 ? 3.197 -45.25 -33.656 1 96.12 588 ILE B CA 1
ATOM 10065 C C . ILE B 1 588 ? 3.789 -46.156 -34.75 1 96.12 588 ILE B C 1
ATOM 10067 O O . ILE B 1 588 ? 4.426 -47.156 -34.469 1 96.12 588 ILE B O 1
ATOM 10071 N N . MET B 1 589 ? 3.617 -45.875 -36.031 1 95.69 589 MET B N 1
ATOM 10072 C CA . MET B 1 589 ? 4.004 -46.75 -37.125 1 95.69 589 MET B CA 1
ATOM 10073 C C . MET B 1 589 ? 5.516 -46.938 -37.125 1 95.69 589 MET B C 1
ATOM 10075 O O . MET B 1 589 ? 5.992 -48.062 -37.375 1 95.69 589 MET B O 1
ATOM 10079 N N . SER B 1 590 ? 6.203 -45.906 -36.906 1 94.25 590 SER B N 1
ATOM 10080 C CA . SER B 1 590 ? 7.66 -46.031 -36.906 1 94.25 590 SER B CA 1
ATOM 10081 C C . SER B 1 590 ? 8.141 -46.906 -35.781 1 94.25 590 SER B C 1
ATOM 10083 O O . SER B 1 590 ? 8.875 -47.875 -36 1 94.25 590 SER B O 1
ATOM 10085 N N . PRO B 1 591 ? 7.699 -46.594 -34.594 1 95.94 591 PRO B N 1
ATOM 10086 C CA . PRO B 1 591 ? 8.102 -47.5 -33.5 1 95.94 591 PRO B CA 1
ATOM 10087 C C . PRO B 1 591 ? 7.668 -48.938 -33.719 1 95.94 591 PRO B C 1
ATOM 10089 O O . PRO B 1 591 ? 8.367 -49.875 -33.312 1 95.94 591 PRO B O 1
ATOM 10092 N N . VAL B 1 592 ? 6.516 -49.219 -34.312 1 95.75 592 VAL B N 1
ATOM 10093 C CA . VAL B 1 592 ? 6.039 -50.562 -34.594 1 95.75 592 VAL B CA 1
ATOM 10094 C C . VAL B 1 592 ? 6.973 -51.25 -35.594 1 95.75 592 VAL B C 1
ATOM 10096 O O . VAL B 1 592 ? 7.383 -52.406 -35.375 1 95.75 592 VAL B O 1
ATOM 10099 N N . ALA B 1 593 ? 7.324 -50.562 -36.625 1 94.25 593 ALA B N 1
ATOM 10100 C CA . ALA B 1 593 ? 8.234 -51.094 -37.625 1 94.25 593 ALA B CA 1
ATOM 10101 C C . ALA B 1 593 ? 9.594 -51.438 -37 1 94.25 593 ALA B C 1
ATOM 10103 O O . ALA B 1 593 ? 10.18 -52.469 -37.312 1 94.25 593 ALA B O 1
ATOM 10104 N N . ASP B 1 594 ? 10.047 -50.562 -36.25 1 95.06 594 ASP B N 1
ATOM 10105 C CA . ASP B 1 594 ? 11.328 -50.781 -35.594 1 95.06 594 ASP B CA 1
ATOM 10106 C C . ASP B 1 594 ? 11.273 -52.031 -34.719 1 95.06 594 ASP B C 1
ATOM 10108 O O . ASP B 1 594 ? 12.227 -52.812 -34.688 1 95.06 594 ASP B O 1
ATOM 10112 N N . PHE B 1 595 ? 10.188 -52.125 -33.969 1 95.06 595 PHE B N 1
ATOM 10113 C CA . PHE B 1 595 ? 10.023 -53.25 -33.094 1 95.06 595 PHE B CA 1
ATOM 10114 C C . PHE B 1 595 ? 10.008 -54.562 -33.875 1 95.06 595 PHE B C 1
ATOM 10116 O O . PHE B 1 595 ? 10.656 -55.531 -33.469 1 95.06 595 PHE B O 1
ATOM 10123 N N . LEU B 1 596 ? 9.305 -54.688 -35 1 93.94 596 LEU B N 1
ATOM 10124 C CA . LEU B 1 596 ? 9.195 -55.875 -35.844 1 93.94 596 LEU B CA 1
ATOM 10125 C C . LEU B 1 596 ? 10.547 -56.25 -36.438 1 93.94 596 LEU B C 1
ATOM 10127 O O . LEU B 1 596 ? 10.883 -57.438 -36.5 1 93.94 596 LEU B O 1
ATOM 10131 N N . THR B 1 597 ? 11.242 -55.25 -36.719 1 93.62 597 THR B N 1
ATOM 10132 C CA . THR B 1 597 ? 12.57 -55.469 -37.281 1 93.62 597 THR B CA 1
ATOM 10133 C C . THR B 1 597 ? 13.5 -56.094 -36.219 1 93.62 597 THR B C 1
ATOM 10135 O O . THR B 1 597 ? 14.211 -57.062 -36.5 1 93.62 597 THR B O 1
ATOM 10138 N N . VAL B 1 598 ? 13.492 -55.531 -35.125 1 94.38 598 VAL B N 1
ATOM 10139 C CA . VAL B 1 598 ? 14.383 -55.969 -34.062 1 94.38 598 VAL B CA 1
ATOM 10140 C C . VAL B 1 598 ? 14.023 -57.406 -33.625 1 94.38 598 VAL B C 1
ATOM 10142 O O . VAL B 1 598 ? 14.898 -58.188 -33.312 1 94.38 598 VAL B O 1
ATOM 10145 N N . GLU B 1 599 ? 12.75 -57.719 -33.688 1 91.5 599 GLU B N 1
ATOM 10146 C CA . GLU B 1 599 ? 12.289 -59.031 -33.25 1 91.5 599 GLU B CA 1
ATOM 10147 C C . GLU B 1 599 ? 12.344 -60.031 -34.375 1 91.5 599 GLU B C 1
ATOM 10149 O O . GLU B 1 599 ? 12.062 -61.219 -34.188 1 91.5 599 GLU B O 1
ATOM 10154 N N . GLY B 1 600 ? 12.664 -59.625 -35.562 1 89.88 600 GLY B N 1
ATOM 10155 C CA . GLY B 1 600 ? 12.789 -60.5 -36.719 1 89.88 600 GLY B CA 1
ATOM 10156 C C . GLY B 1 600 ? 11.453 -61 -37.25 1 89.88 600 GLY B C 1
ATOM 10157 O O . GLY B 1 600 ? 11.359 -62.094 -37.781 1 89.88 600 GLY B O 1
ATOM 10158 N N . HIS B 1 601 ? 10.516 -60.25 -37 1 90.88 601 HIS B N 1
ATOM 10159 C CA . HIS B 1 601 ? 9.18 -60.594 -37.469 1 90.88 601 HIS B CA 1
ATOM 10160 C C . HIS B 1 601 ? 8.883 -60 -38.812 1 90.88 601 HIS B C 1
ATOM 10162 O O . HIS B 1 601 ? 8.93 -58.75 -38.969 1 90.88 601 HIS B O 1
ATOM 10168 N N . GLU B 1 602 ? 8.625 -60.781 -39.781 1 87.94 602 GLU B N 1
ATOM 10169 C CA . GLU B 1 602 ? 8.336 -60.281 -41.125 1 87.94 602 GLU B CA 1
ATOM 10170 C C . GLU B 1 602 ? 6.855 -59.938 -41.281 1 87.94 602 GLU B C 1
ATOM 10172 O O . GLU B 1 602 ? 5.988 -60.688 -40.844 1 87.94 602 GLU B O 1
ATOM 10177 N N . CYS B 1 603 ? 6.578 -58.781 -41.656 1 88.62 603 CYS B N 1
ATOM 10178 C CA . CYS B 1 603 ? 5.23 -58.25 -41.875 1 88.62 603 CYS B CA 1
ATOM 10179 C C . CYS B 1 603 ? 5.148 -57.531 -43.219 1 88.62 603 CYS B C 1
ATOM 10181 O O . CYS B 1 603 ? 6.016 -56.719 -43.531 1 88.62 603 CYS B O 1
ATOM 10183 N N . SER B 1 604 ? 4.129 -57.781 -44.062 1 90.88 604 SER B N 1
ATOM 10184 C CA . SER B 1 604 ? 3.982 -57.125 -45.344 1 90.88 604 SER B CA 1
ATOM 10185 C C . SER B 1 604 ? 3.457 -55.688 -45.188 1 90.88 604 SER B C 1
ATOM 10187 O O . SER B 1 604 ? 2.887 -55.375 -44.125 1 90.88 604 SER B O 1
ATOM 10189 N N . VAL B 1 605 ? 3.676 -54.938 -46.188 1 91.12 605 VAL B N 1
ATOM 10190 C CA . VAL B 1 605 ? 3.184 -53.562 -46.188 1 91.12 605 VAL B CA 1
ATOM 10191 C C . VAL B 1 605 ? 1.661 -53.562 -46.094 1 91.12 605 VAL B C 1
ATOM 10193 O O . VAL B 1 605 ? 1.084 -52.688 -45.438 1 91.12 605 VAL B O 1
ATOM 10196 N N . SER B 1 606 ? 1.086 -54.531 -46.656 1 91.81 606 SER B N 1
ATOM 10197 C CA . SER B 1 606 ? -0.367 -54.656 -46.594 1 91.81 606 SER B CA 1
ATOM 10198 C C . SER B 1 606 ? -0.827 -55 -45.188 1 91.81 606 SER B C 1
ATOM 10200 O O . SER B 1 606 ? -1.862 -54.5 -44.719 1 91.81 606 SER B O 1
ATOM 10202 N N . GLN B 1 607 ? -0.094 -55.781 -44.594 1 92.19 607 GLN B N 1
ATOM 10203 C CA . GLN B 1 607 ? -0.402 -56.156 -43.188 1 92.19 607 GLN B CA 1
ATOM 10204 C C . GLN B 1 607 ? -0.234 -54.938 -42.25 1 92.19 607 GLN B C 1
ATOM 10206 O O . GLN B 1 607 ? -1.042 -54.75 -41.344 1 92.19 607 GLN B O 1
ATOM 10211 N N . LEU B 1 608 ? 0.821 -54.219 -42.5 1 93.94 608 LEU B N 1
ATOM 10212 C CA . LEU B 1 608 ? 1.058 -53.031 -41.688 1 93.94 608 LEU B CA 1
ATOM 10213 C C . LEU B 1 608 ? -0.049 -52 -41.938 1 93.94 608 LEU B C 1
ATOM 10215 O O . LEU B 1 608 ? -0.466 -51.312 -40.969 1 93.94 608 LEU B O 1
ATOM 10219 N N . ALA B 1 609 ? -0.462 -51.875 -43.125 1 94.56 609 ALA B N 1
ATOM 10220 C CA . ALA B 1 609 ? -1.555 -50.969 -43.438 1 94.56 609 ALA B CA 1
ATOM 10221 C C . ALA B 1 609 ? -2.852 -51.406 -42.781 1 94.56 609 ALA B C 1
ATOM 10223 O O . ALA B 1 609 ? -3.615 -50.562 -42.281 1 94.56 609 ALA B O 1
ATOM 10224 N N . ALA B 1 610 ? -3.082 -52.656 -42.781 1 94.12 610 ALA B N 1
ATOM 10225 C CA . ALA B 1 610 ? -4.27 -53.188 -42.125 1 94.12 610 ALA B CA 1
ATOM 10226 C C . ALA B 1 610 ? -4.195 -53 -40.625 1 94.12 610 ALA B C 1
ATOM 10228 O O . ALA B 1 610 ? -5.207 -52.719 -39.969 1 94.12 610 ALA B O 1
ATOM 10229 N N . PHE B 1 611 ? -3.016 -53.156 -40.094 1 94.69 611 PHE B N 1
ATOM 10230 C CA . PHE B 1 611 ? -2.801 -52.938 -38.656 1 94.69 611 PHE B CA 1
ATOM 10231 C C . PHE B 1 611 ? -3.107 -51.469 -38.312 1 94.69 611 PHE B C 1
ATOM 10233 O O . PHE B 1 611 ? -3.811 -51.219 -37.312 1 94.69 611 PHE B O 1
ATOM 10240 N N . LYS B 1 612 ? -2.549 -50.562 -39.062 1 96.31 612 LYS B N 1
ATOM 10241 C CA . LYS B 1 612 ? -2.77 -49.156 -38.781 1 96.31 612 LYS B CA 1
ATOM 10242 C C . LYS B 1 612 ? -4.258 -48.812 -38.75 1 96.31 612 LYS B C 1
ATOM 10244 O O . LYS B 1 612 ? -4.727 -48.094 -37.875 1 96.31 612 LYS B O 1
ATOM 10249 N N . THR B 1 613 ? -4.961 -49.312 -39.781 1 96 613 THR B N 1
ATOM 10250 C CA . THR B 1 613 ? -6.398 -49.094 -39.875 1 96 613 THR B CA 1
ATOM 10251 C C . THR B 1 613 ? -7.117 -49.688 -38.656 1 96 613 THR B C 1
ATOM 10253 O O . THR B 1 613 ? -8.023 -49.062 -38.094 1 96 613 THR B O 1
ATOM 10256 N N . HIS B 1 614 ? -6.723 -50.812 -38.312 1 95.81 614 HIS B N 1
ATOM 10257 C CA . HIS B 1 614 ? -7.293 -51.469 -37.156 1 95.81 614 HIS B CA 1
ATOM 10258 C C . HIS B 1 614 ? -7.004 -50.688 -35.875 1 95.81 614 HIS B C 1
ATOM 10260 O O . HIS B 1 614 ? -7.91 -50.438 -35.062 1 95.81 614 HIS B O 1
ATOM 10266 N N . PHE B 1 615 ? -5.758 -50.344 -35.719 1 96.75 615 PHE B N 1
ATOM 10267 C CA . PHE B 1 615 ? -5.359 -49.562 -34.562 1 96.75 615 PHE B CA 1
ATOM 10268 C C . PHE B 1 615 ? -6.168 -48.281 -34.469 1 96.75 615 PHE B C 1
ATOM 10270 O O . PHE B 1 615 ? -6.656 -47.906 -33.375 1 96.75 615 PHE B O 1
ATOM 10277 N N . GLU B 1 616 ? -6.262 -47.562 -35.5 1 96.75 616 GLU B N 1
ATOM 10278 C CA . GLU B 1 616 ? -7.027 -46.344 -35.594 1 96.75 616 GLU B CA 1
ATOM 10279 C C . GLU B 1 616 ? -8.477 -46.562 -35.156 1 96.75 616 GLU B C 1
ATOM 10281 O O . GLU B 1 616 ? -9.062 -45.719 -34.469 1 96.75 616 GLU B O 1
ATOM 10286 N N . SER B 1 617 ? -9 -47.594 -35.625 1 95.81 617 SER B N 1
ATOM 10287 C CA . SER B 1 617 ? -10.391 -47.906 -35.312 1 95.81 617 SER B CA 1
ATOM 10288 C C . SER B 1 617 ? -10.57 -48.156 -33.812 1 95.81 617 SER B C 1
ATOM 10290 O O . SER B 1 617 ? -11.531 -47.688 -33.188 1 95.81 617 SER B O 1
ATOM 10292 N N . ILE B 1 618 ? -9.68 -48.906 -33.25 1 95.5 618 ILE B N 1
ATOM 10293 C CA . ILE B 1 618 ? -9.766 -49.219 -31.844 1 95.5 618 ILE B CA 1
ATOM 10294 C C . ILE B 1 618 ? -9.562 -47.969 -31.016 1 95.5 618 ILE B C 1
ATOM 10296 O O . ILE B 1 618 ? -10.266 -47.75 -30.016 1 95.5 618 ILE B O 1
ATOM 10300 N N . LEU B 1 619 ? -8.578 -47.156 -31.406 1 95.56 619 LEU B N 1
ATOM 10301 C CA . LEU B 1 619 ? -8.32 -45.906 -30.703 1 95.56 619 LEU B CA 1
ATOM 10302 C C . LEU B 1 619 ? -9.539 -45 -30.781 1 95.56 619 LEU B C 1
ATOM 10304 O O . LEU B 1 619 ? -9.891 -44.344 -29.797 1 95.56 619 LEU B O 1
ATOM 10308 N N . SER B 1 620 ? -10.086 -44.906 -31.906 1 94.38 620 SER B N 1
ATOM 10309 C CA . SER B 1 620 ? -11.273 -44.062 -32.094 1 94.38 620 SER B CA 1
ATOM 10310 C C . SER B 1 620 ? -12.422 -44.531 -31.219 1 94.38 620 SER B C 1
ATOM 10312 O O . SER B 1 620 ? -13.133 -43.719 -30.641 1 94.38 620 SER B O 1
ATOM 10314 N N . LYS B 1 621 ? -12.617 -45.781 -31.156 1 93.12 621 LYS B N 1
ATOM 10315 C CA . LYS B 1 621 ? -13.672 -46.344 -30.312 1 93.12 621 LYS B CA 1
ATOM 10316 C C . LYS B 1 621 ? -13.406 -46.062 -28.844 1 93.12 621 LYS B C 1
ATOM 10318 O O . LYS B 1 621 ? -14.328 -45.719 -28.094 1 93.12 621 LYS B O 1
ATOM 10323 N N . ALA B 1 622 ? -12.18 -46.281 -28.5 1 92.62 622 ALA B N 1
ATOM 10324 C CA . ALA B 1 622 ? -11.805 -46 -27.125 1 92.62 622 ALA B CA 1
ATOM 10325 C C . ALA B 1 622 ? -12.008 -44.531 -26.781 1 92.62 622 ALA B C 1
ATOM 10327 O O . ALA B 1 622 ? -12.5 -44.219 -25.703 1 92.62 622 ALA B O 1
ATOM 10328 N N . ALA B 1 623 ? -11.578 -43.656 -27.641 1 92.12 623 ALA B N 1
ATOM 10329 C CA . ALA B 1 623 ? -11.75 -42.219 -27.438 1 92.12 623 ALA B CA 1
ATOM 10330 C C . ALA B 1 623 ? -13.234 -41.875 -27.359 1 92.12 623 ALA B C 1
ATOM 10332 O O . ALA B 1 623 ? -13.641 -41.062 -26.516 1 92.12 623 ALA B O 1
ATOM 10333 N N . ALA B 1 624 ? -13.984 -42.406 -28.203 1 89.06 624 ALA B N 1
ATOM 10334 C CA . ALA B 1 624 ? -15.414 -42.125 -28.25 1 89.06 624 ALA B CA 1
ATOM 10335 C C . ALA B 1 624 ? -16.078 -42.562 -26.938 1 89.06 624 ALA B C 1
ATOM 10337 O O . ALA B 1 624 ? -17.031 -41.938 -26.484 1 89.06 624 ALA B O 1
ATOM 10338 N N . SER B 1 625 ? -15.609 -43.594 -26.438 1 87.44 625 SER B N 1
ATOM 10339 C CA . SER B 1 625 ? -16.188 -44.125 -25.203 1 87.44 625 SER B CA 1
ATOM 10340 C C . SER B 1 625 ? -15.75 -43.312 -23.984 1 87.44 625 SER B C 1
ATOM 10342 O O . SER B 1 625 ? -16.328 -43.438 -22.906 1 87.44 625 SER B O 1
ATOM 10344 N N . ASN B 1 626 ? -14.836 -42.562 -24.188 1 85.81 626 ASN B N 1
ATOM 10345 C CA . ASN B 1 626 ? -14.336 -41.781 -23.047 1 85.81 626 ASN B CA 1
ATOM 10346 C C . ASN B 1 626 ? -14.648 -40.312 -23.203 1 85.81 626 ASN B C 1
ATOM 10348 O O . ASN B 1 626 ? -14.773 -39.594 -22.203 1 85.81 626 ASN B O 1
ATOM 10352 N N . PHE B 1 627 ? -14.68 -39.812 -24.344 1 83.75 627 PHE B N 1
ATOM 10353 C CA . PHE B 1 627 ? -14.891 -38.375 -24.562 1 83.75 627 PHE B CA 1
ATOM 10354 C C . PHE B 1 627 ? -16.266 -38.125 -25.188 1 83.75 627 PHE B C 1
ATOM 10356 O O . PHE B 1 627 ? -16.703 -36.969 -25.281 1 83.75 627 PHE B O 1
ATOM 10363 N N . GLY B 1 628 ? -16.922 -39.188 -25.578 1 74.19 628 GLY B N 1
ATOM 10364 C CA . GLY B 1 628 ? -18.266 -39.031 -26.109 1 74.19 628 GLY B CA 1
ATOM 10365 C C . GLY B 1 628 ? -19.281 -38.625 -25.062 1 74.19 628 GLY B C 1
ATOM 10366 O O . GLY B 1 628 ? -19.094 -38.875 -23.875 1 74.19 628 GLY B O 1
ATOM 10367 N N . HIS B 1 629 ? -20.266 -37.969 -25.406 1 68.12 629 HIS B N 1
ATOM 10368 C CA . HIS B 1 629 ? -21.266 -37.281 -24.578 1 68.12 629 HIS B CA 1
ATOM 10369 C C . HIS B 1 629 ? -21.781 -38.219 -23.5 1 68.12 629 HIS B C 1
ATOM 10371 O O . HIS B 1 629 ? -21.984 -37.812 -22.344 1 68.12 629 HIS B O 1
ATOM 10377 N N . CYS B 1 630 ? -21.922 -39.344 -23.859 1 61.97 630 CYS B N 1
ATOM 10378 C CA . CYS B 1 630 ? -22.594 -40.281 -22.953 1 61.97 630 CYS B CA 1
ATOM 10379 C C . CYS B 1 630 ? -21.578 -41 -22.062 1 61.97 630 CYS B C 1
ATOM 10381 O O . CYS B 1 630 ? -21.969 -41.75 -21.172 1 61.97 630 CYS B O 1
ATOM 10383 N N . PHE B 1 631 ? -20.375 -40.5 -22.156 1 73.31 631 PHE B N 1
ATOM 10384 C CA . PHE B 1 631 ? -19.406 -41.344 -21.469 1 73.31 631 PHE B CA 1
ATOM 10385 C C . PHE B 1 631 ? -18.469 -40.531 -20.609 1 73.31 631 PHE B C 1
ATOM 10387 O O . PHE B 1 631 ? -17.422 -41 -20.172 1 73.31 631 PHE B O 1
ATOM 10394 N N . LEU B 1 632 ? -18.906 -39.406 -20.297 1 85.19 632 LEU B N 1
ATOM 10395 C CA . LEU B 1 632 ? -18.094 -38.594 -19.391 1 85.19 632 LEU B CA 1
ATOM 10396 C C . LEU B 1 632 ? -18.266 -39.062 -17.953 1 85.19 632 LEU B C 1
ATOM 10398 O O . LEU B 1 632 ? -19.328 -39.562 -17.578 1 85.19 632 LEU B O 1
ATOM 10402 N N . LEU B 1 633 ? -17.172 -38.969 -17.203 1 90.75 633 LEU B N 1
ATOM 10403 C CA . LEU B 1 633 ? -17.203 -39.344 -15.789 1 90.75 633 LEU B CA 1
ATOM 10404 C C . LEU B 1 633 ? -18.281 -38.562 -15.055 1 90.75 633 LEU B C 1
ATOM 10406 O O . LEU B 1 633 ? -18.453 -37.344 -15.289 1 90.75 633 LEU B O 1
ATOM 10410 N N . PRO B 1 634 ? -19.047 -39.25 -14.234 1 92.81 634 PRO B N 1
ATOM 10411 C CA . PRO B 1 634 ? -20.016 -38.531 -13.422 1 92.81 634 PRO B CA 1
ATOM 10412 C C . PRO B 1 634 ? -19.359 -37.625 -12.391 1 92.81 634 PRO B C 1
ATOM 10414 O O . PRO B 1 634 ? -18.188 -37.781 -12.078 1 92.81 634 PRO B O 1
ATOM 10417 N N . THR B 1 635 ? -20.141 -36.719 -11.875 1 95 635 THR B N 1
ATOM 10418 C CA . THR B 1 635 ? -19.641 -35.688 -10.969 1 95 635 THR B CA 1
ATOM 10419 C C . THR B 1 635 ? -19.016 -36.312 -9.727 1 95 635 THR B C 1
ATOM 10421 O O . THR B 1 635 ? -18.031 -35.812 -9.195 1 95 635 THR B O 1
ATOM 10424 N N . ASP B 1 636 ? -19.609 -37.375 -9.234 1 95.88 636 ASP B N 1
ATOM 10425 C CA . ASP B 1 636 ? -19.094 -38.031 -8.031 1 95.88 636 ASP B CA 1
ATOM 10426 C C . ASP B 1 636 ? -17.703 -38.594 -8.281 1 95.88 636 ASP B C 1
ATOM 10428 O O . ASP B 1 636 ? -16.828 -38.531 -7.414 1 95.88 636 ASP B O 1
ATOM 10432 N N . ALA B 1 637 ? -17.469 -39.156 -9.469 1 95.5 637 ALA B N 1
ATOM 10433 C CA . ALA B 1 637 ? -16.172 -39.75 -9.812 1 95.5 637 ALA B CA 1
ATOM 10434 C C . ALA B 1 637 ? -15.109 -38.688 -9.953 1 95.5 637 ALA B C 1
ATOM 10436 O O . ALA B 1 637 ? -13.945 -38.875 -9.594 1 95.5 637 ALA B O 1
ATOM 10437 N N . VAL B 1 638 ? -15.516 -37.594 -10.539 1 96.81 638 VAL B N 1
ATOM 10438 C CA . VAL B 1 638 ? -14.578 -36.469 -10.664 1 96.81 638 VAL B CA 1
ATOM 10439 C C . VAL B 1 638 ? -14.234 -35.938 -9.273 1 96.81 638 VAL B C 1
ATOM 10441 O O . VAL B 1 638 ? -13.055 -35.75 -8.953 1 96.81 638 VAL B O 1
ATOM 10444 N N . ALA B 1 639 ? -15.219 -35.719 -8.43 1 97.44 639 ALA B N 1
ATOM 10445 C CA . ALA B 1 639 ? -15.023 -35.188 -7.082 1 97.44 639 ALA B CA 1
ATOM 10446 C C . ALA B 1 639 ? -14.086 -36.094 -6.281 1 97.44 639 ALA B C 1
ATOM 10448 O O . ALA B 1 639 ? -13.273 -35.594 -5.488 1 97.44 639 ALA B O 1
ATOM 10449 N N . ALA B 1 640 ? -14.18 -37.344 -6.52 1 96.44 640 ALA B N 1
ATOM 10450 C CA . ALA B 1 640 ? -13.398 -38.312 -5.766 1 96.44 640 ALA B CA 1
ATOM 10451 C C . ALA B 1 640 ? -11.922 -38.219 -6.109 1 96.44 640 ALA B C 1
ATOM 10453 O O . ALA B 1 640 ? -11.07 -38.75 -5.383 1 96.44 640 ALA B O 1
ATOM 10454 N N . ARG B 1 641 ? -11.602 -37.594 -7.184 1 96.81 641 ARG B N 1
ATOM 10455 C CA . ARG B 1 641 ? -10.219 -37.469 -7.625 1 96.81 641 ARG B CA 1
ATOM 10456 C C . ARG B 1 641 ? -9.609 -36.156 -7.188 1 96.81 641 ARG B C 1
ATOM 10458 O O . ARG B 1 641 ? -8.391 -35.938 -7.293 1 96.81 641 ARG B O 1
ATOM 10465 N N . LEU B 1 642 ? -10.422 -35.25 -6.688 1 97.81 642 LEU B N 1
ATOM 10466 C CA . LEU B 1 642 ? -9.977 -33.906 -6.363 1 97.81 642 LEU B CA 1
ATOM 10467 C C . LEU B 1 642 ? -9.5 -33.812 -4.914 1 97.81 642 LEU B C 1
ATOM 10469 O O . LEU B 1 642 ? -9.805 -34.688 -4.109 1 97.81 642 LEU B O 1
ATOM 10473 N N . GLY B 1 643 ? -8.711 -32.812 -4.637 1 97.62 643 GLY B N 1
ATOM 10474 C CA . GLY B 1 643 ? -8.273 -32.562 -3.275 1 97.62 643 GLY B CA 1
ATOM 10475 C C . GLY B 1 643 ? -9.383 -32.062 -2.369 1 97.62 643 GLY B C 1
ATOM 10476 O O . GLY B 1 643 ? -10.484 -31.766 -2.838 1 97.62 643 GLY B O 1
ATOM 10477 N N . ASN B 1 644 ? -9.062 -31.922 -1.119 1 96.19 644 ASN B N 1
ATOM 10478 C CA . ASN B 1 644 ? -10.039 -31.594 -0.085 1 96.19 644 ASN B CA 1
ATOM 10479 C C . ASN B 1 644 ? -10.734 -30.266 -0.377 1 96.19 644 ASN B C 1
ATOM 10481 O O . ASN B 1 644 ? -11.953 -30.141 -0.202 1 96.19 644 ASN B O 1
ATOM 10485 N N . GLY B 1 645 ? -9.938 -29.312 -0.728 1 95.19 645 GLY B N 1
ATOM 10486 C CA . GLY B 1 645 ? -10.516 -28 -0.986 1 95.19 645 GLY B CA 1
ATOM 10487 C C . GLY B 1 645 ? -11.234 -27.922 -2.318 1 95.19 645 GLY B C 1
ATOM 10488 O O . GLY B 1 645 ? -12.328 -27.359 -2.406 1 95.19 645 GLY B O 1
ATOM 10489 N N . SER B 1 646 ? -10.68 -28.5 -3.332 1 96.81 646 SER B N 1
ATOM 10490 C CA . SER B 1 646 ? -11.203 -28.438 -4.691 1 96.81 646 SER B CA 1
ATOM 10491 C C . SER B 1 646 ? -12.508 -29.219 -4.812 1 96.81 646 SER B C 1
ATOM 10493 O O . SER B 1 646 ? -13.438 -28.781 -5.492 1 96.81 646 SER B O 1
ATOM 10495 N N . ALA B 1 647 ? -12.562 -30.359 -4.145 1 97.56 647 ALA B N 1
ATOM 10496 C CA . ALA B 1 647 ? -13.758 -31.203 -4.223 1 97.56 647 ALA B CA 1
ATOM 10497 C C . ALA B 1 647 ? -14.984 -30.469 -3.703 1 97.56 647 ALA B C 1
ATOM 10499 O O . ALA B 1 647 ? -16.078 -30.625 -4.234 1 97.56 647 ALA B O 1
ATOM 10500 N N . ARG B 1 648 ? -14.797 -29.719 -2.734 1 95.81 648 ARG B N 1
ATOM 10501 C CA . ARG B 1 648 ? -15.906 -28.969 -2.156 1 95.81 648 ARG B CA 1
ATOM 10502 C C . ARG B 1 648 ? -16.391 -27.891 -3.117 1 95.81 648 ARG B C 1
ATOM 10504 O O . ARG B 1 648 ? -17.609 -27.734 -3.311 1 95.81 648 ARG B O 1
ATOM 10511 N N . LEU B 1 649 ? -15.477 -27.172 -3.676 1 96.69 649 LEU B N 1
ATOM 10512 C CA . LEU B 1 649 ? -15.836 -26.125 -4.629 1 96.69 649 LEU B CA 1
ATOM 10513 C C . LEU B 1 649 ? -16.531 -26.734 -5.852 1 96.69 649 LEU B C 1
ATOM 10515 O O . LEU B 1 649 ? -17.516 -26.188 -6.344 1 96.69 649 LEU B O 1
ATOM 10519 N N . TYR B 1 650 ? -15.945 -27.812 -6.32 1 97.94 650 TYR B N 1
ATOM 10520 C CA . TYR B 1 650 ? -16.5 -28.516 -7.469 1 97.94 650 TYR B CA 1
ATOM 10521 C C . TYR B 1 650 ? -17.922 -28.984 -7.176 1 97.94 650 TYR B C 1
ATOM 10523 O O . TYR B 1 650 ? -18.828 -28.797 -7.992 1 97.94 650 TYR B O 1
ATOM 10531 N N . THR B 1 651 ? -18.078 -29.609 -6.02 1 97.31 651 THR B N 1
ATOM 10532 C CA . THR B 1 651 ? -19.391 -30.125 -5.629 1 97.31 651 THR B CA 1
ATOM 10533 C C . THR B 1 651 ? -20.391 -28.969 -5.445 1 97.31 651 THR B C 1
ATOM 10535 O O . THR B 1 651 ? -21.562 -29.094 -5.801 1 97.31 651 THR B O 1
ATOM 10538 N N . TRP B 1 652 ? -19.906 -27.891 -4.844 1 97.25 652 TRP B N 1
ATOM 10539 C CA . TRP B 1 652 ? -20.75 -26.719 -4.707 1 97.25 652 TRP B CA 1
ATOM 10540 C C . TRP B 1 652 ? -21.297 -26.266 -6.062 1 97.25 652 TRP B C 1
ATOM 10542 O O . TRP B 1 652 ? -22.5 -26 -6.199 1 97.25 652 TRP B O 1
ATOM 10552 N N . LEU B 1 653 ? -20.438 -26.172 -7.051 1 97.44 653 LEU B N 1
ATOM 10553 C CA . LEU B 1 653 ? -20.828 -25.703 -8.375 1 97.44 653 LEU B CA 1
ATOM 10554 C C . LEU B 1 653 ? -21.812 -26.672 -9.031 1 97.44 653 LEU B C 1
ATOM 10556 O O . LEU B 1 653 ? -22.844 -26.25 -9.539 1 97.44 653 LEU B O 1
ATOM 10560 N N . ARG B 1 654 ? -21.547 -28 -9.031 1 97.31 654 ARG B N 1
ATOM 10561 C CA . ARG B 1 654 ? -22.25 -28.984 -9.844 1 97.31 654 ARG B CA 1
ATOM 10562 C C . ARG B 1 654 ? -23.516 -29.453 -9.148 1 97.31 654 ARG B C 1
ATOM 10564 O O . ARG B 1 654 ? -24.5 -29.828 -9.805 1 97.31 654 ARG B O 1
ATOM 10571 N N . SER B 1 655 ? -23.5 -29.453 -7.867 1 95.44 655 SER B N 1
ATOM 10572 C CA . SER B 1 655 ? -24.656 -29.969 -7.148 1 95.44 655 SER B CA 1
ATOM 10573 C C . SER B 1 655 ? -25.5 -28.828 -6.566 1 95.44 655 SER B C 1
ATOM 10575 O O . SER B 1 655 ? -26.625 -28.578 -7.016 1 95.44 655 SER B O 1
ATOM 10577 N N . LYS B 1 656 ? -24.906 -28.078 -5.691 1 95.75 656 LYS B N 1
ATOM 10578 C CA . LYS B 1 656 ? -25.656 -27.031 -5.012 1 95.75 656 LYS B CA 1
ATOM 10579 C C . LYS B 1 656 ? -26.156 -25.984 -6 1 95.75 656 LYS B C 1
ATOM 10581 O O . LYS B 1 656 ? -27.344 -25.625 -5.977 1 95.75 656 LYS B O 1
ATOM 10586 N N . LEU B 1 657 ? -25.297 -25.469 -6.867 1 96 657 LEU B N 1
ATOM 10587 C CA . LEU B 1 657 ? -25.672 -24.422 -7.801 1 96 657 LEU B CA 1
ATOM 10588 C C . LEU B 1 657 ? -26.297 -25 -9.062 1 96 657 LEU B C 1
ATOM 10590 O O . LEU B 1 657 ? -26.969 -24.297 -9.82 1 96 657 LEU B O 1
ATOM 10594 N N . GLY B 1 658 ? -25.984 -26.312 -9.328 1 95.38 658 GLY B N 1
ATOM 10595 C CA . GLY B 1 658 ? -26.547 -27 -10.477 1 95.38 658 GLY B CA 1
ATOM 10596 C C . GLY B 1 658 ? -25.984 -26.516 -11.797 1 95.38 658 GLY B C 1
ATOM 1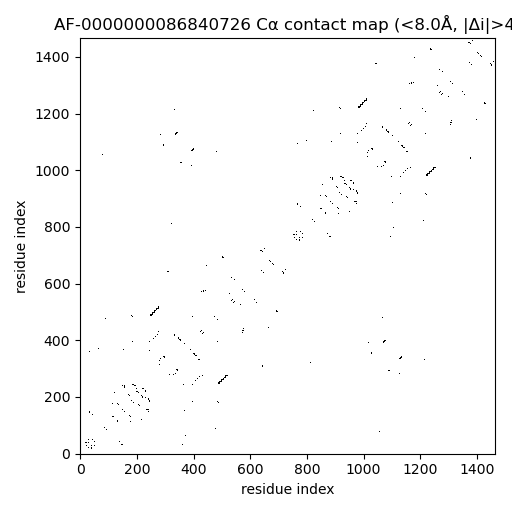0597 O O . GLY B 1 658 ? -26.641 -26.625 -12.836 1 95.38 658 GLY B O 1
ATOM 10598 N N . VAL B 1 659 ? -24.812 -25.906 -11.805 1 95.25 659 VAL B N 1
ATOM 10599 C CA . VAL B 1 659 ? -24.172 -25.484 -13.047 1 95.25 659 VAL B CA 1
ATOM 10600 C C . VAL B 1 659 ? -23.547 -26.688 -13.75 1 95.25 659 VAL B C 1
ATOM 10602 O O . VAL B 1 659 ? -22.641 -27.328 -13.211 1 95.25 659 VAL B O 1
ATOM 10605 N N . PRO B 1 660 ? -23.953 -27 -14.891 1 93.56 660 PRO B N 1
ATOM 10606 C CA . PRO B 1 660 ? -23.5 -28.234 -15.539 1 93.56 660 PRO B CA 1
ATOM 10607 C C . PRO B 1 660 ? -22.203 -28.047 -16.328 1 93.56 660 PRO B C 1
ATOM 10609 O O . PRO B 1 660 ? -21.766 -26.906 -16.531 1 93.56 660 PRO B O 1
ATOM 10612 N N . LEU B 1 661 ? -21.594 -29.188 -16.656 1 93.44 661 LEU B N 1
ATOM 10613 C CA . LEU B 1 661 ? -20.562 -29.172 -17.688 1 93.44 661 LEU B CA 1
ATOM 10614 C C . LEU B 1 661 ? -21.078 -28.578 -18.984 1 93.44 661 LEU B C 1
ATOM 10616 O O . LEU B 1 661 ? -22.203 -28.891 -19.406 1 93.44 661 LEU B O 1
ATOM 10620 N N . HIS B 1 662 ? -20.391 -27.672 -19.578 1 90.88 662 HIS B N 1
ATOM 10621 C CA . HIS B 1 662 ? -20.844 -26.984 -20.781 1 90.88 662 HIS B CA 1
ATOM 10622 C C . HIS B 1 662 ? -20.344 -27.688 -22.047 1 90.88 662 HIS B C 1
ATOM 10624 O O . HIS B 1 662 ? -19.141 -27.922 -22.188 1 90.88 662 HIS B O 1
ATOM 10630 N N . ARG B 1 663 ? -21.219 -27.969 -22.953 1 88.75 663 ARG B N 1
ATOM 10631 C CA . ARG B 1 663 ? -20.891 -28.781 -24.125 1 88.75 663 ARG B CA 1
ATOM 10632 C C . ARG B 1 663 ? -20.969 -27.938 -25.406 1 88.75 663 ARG B C 1
ATOM 10634 O O . ARG B 1 663 ? -21.391 -28.438 -26.453 1 88.75 663 ARG B O 1
ATOM 10641 N N . GLY B 1 664 ? -20.625 -26.641 -25.219 1 85.38 664 GLY B N 1
ATOM 10642 C CA . GLY B 1 664 ? -20.547 -25.766 -26.375 1 85.38 664 GLY B CA 1
ATOM 10643 C C . GLY B 1 664 ? -21.906 -25.484 -27.016 1 85.38 664 GLY B C 1
ATOM 10644 O O . GLY B 1 664 ? -22.859 -25.125 -26.312 1 85.38 664 GLY B O 1
ATOM 10645 N N . ILE B 1 665 ? -21.984 -25.703 -28.312 1 82.69 665 ILE B N 1
ATOM 10646 C CA . ILE B 1 665 ? -23.172 -25.328 -29.094 1 82.69 665 ILE B CA 1
ATOM 10647 C C . ILE B 1 665 ? -24.344 -26.203 -28.688 1 82.69 665 ILE B C 1
ATOM 10649 O O . ILE B 1 665 ? -25.5 -25.781 -28.75 1 82.69 665 ILE B O 1
ATOM 10653 N N . ASP B 1 666 ? -24.047 -27.344 -28.188 1 84.94 666 ASP B N 1
ATOM 10654 C CA . ASP B 1 666 ? -25.094 -28.266 -27.781 1 84.94 666 ASP B CA 1
ATOM 10655 C C . ASP B 1 666 ? -25.844 -27.75 -26.547 1 84.94 666 ASP B C 1
ATOM 10657 O O . ASP B 1 666 ? -26.938 -28.219 -26.234 1 84.94 666 ASP B O 1
ATOM 10661 N N . ASP B 1 667 ? -25.281 -26.812 -25.875 1 88.25 667 ASP B N 1
ATOM 10662 C CA . ASP B 1 667 ? -25.891 -26.266 -24.672 1 88.25 667 ASP B CA 1
ATOM 10663 C C . ASP B 1 667 ? -26.391 -24.844 -24.891 1 88.25 667 ASP B C 1
ATOM 10665 O O . ASP B 1 667 ? -26.797 -24.156 -23.953 1 88.25 667 ASP B O 1
ATOM 10669 N N . ASP B 1 668 ? -26.344 -24.422 -26.156 1 86.06 668 ASP B N 1
ATOM 10670 C CA . ASP B 1 668 ? -26.875 -23.094 -26.453 1 86.06 668 ASP B CA 1
ATOM 10671 C C . ASP B 1 668 ? -28.391 -23.109 -26.531 1 86.06 668 ASP B C 1
ATOM 10673 O O . ASP B 1 668 ? -28.969 -23.906 -27.297 1 86.06 668 ASP B O 1
ATOM 10677 N N . PRO B 1 669 ? -29.016 -22.281 -25.828 1 87.88 669 PRO B N 1
ATOM 10678 C CA . PRO B 1 669 ? -30.484 -22.328 -25.797 1 87.88 669 PRO B CA 1
ATOM 10679 C C . PRO B 1 669 ? -31.109 -22 -27.156 1 87.88 669 PRO B C 1
ATOM 10681 O O . PRO B 1 669 ? -32.094 -22.625 -27.562 1 87.88 669 PRO B O 1
ATOM 10684 N N . LEU B 1 670 ? -30.594 -21.047 -27.906 1 84.62 670 LEU B N 1
ATOM 10685 C CA . LEU B 1 670 ? -31.156 -20.656 -29.203 1 84.62 670 LEU B CA 1
ATOM 10686 C C . LEU B 1 670 ? -30.938 -21.75 -30.234 1 84.62 670 LEU B C 1
ATOM 10688 O O . LEU B 1 670 ? -31.828 -22.031 -31.047 1 84.62 670 LEU B O 1
ATOM 10692 N N . TYR B 1 671 ? -29.703 -22.297 -30.281 1 85.69 671 TYR B N 1
ATOM 10693 C CA . TYR B 1 671 ? -29.406 -23.391 -31.188 1 85.69 671 TYR B CA 1
ATOM 10694 C C . TYR B 1 671 ? -30.359 -24.547 -30.969 1 85.69 671 TYR B C 1
ATOM 10696 O O . TYR B 1 671 ? -30.938 -25.078 -31.922 1 85.69 671 TYR B O 1
ATOM 10704 N N . ASN B 1 672 ? -30.516 -24.969 -29.719 1 89.31 672 ASN B N 1
ATOM 10705 C CA . ASN B 1 672 ? -31.406 -26.062 -29.406 1 89.31 672 ASN B CA 1
ATOM 10706 C C . ASN B 1 672 ? -32.844 -25.75 -29.812 1 89.31 672 ASN B C 1
ATOM 10708 O O . ASN B 1 672 ? -33.531 -26.609 -30.375 1 89.31 672 ASN B O 1
ATOM 10712 N N . ALA B 1 673 ? -33.25 -24.547 -29.547 1 88.25 673 ALA B N 1
ATOM 10713 C CA . ALA B 1 673 ? -34.594 -24.141 -29.938 1 88.25 673 ALA B CA 1
ATOM 10714 C C . ALA B 1 673 ? -34.781 -24.234 -31.453 1 88.25 673 ALA B C 1
ATOM 10716 O O . ALA B 1 673 ? -35.812 -24.719 -31.922 1 88.25 673 ALA B O 1
ATOM 10717 N N . ARG B 1 674 ? -33.812 -23.797 -32.125 1 89.75 674 ARG B N 1
ATOM 10718 C CA . ARG B 1 674 ? -33.875 -23.797 -33.594 1 89.75 674 ARG B CA 1
ATOM 10719 C C . ARG B 1 674 ? -33.875 -25.203 -34.156 1 89.75 674 ARG B C 1
ATOM 10721 O O . ARG B 1 674 ? -34.438 -25.469 -35.188 1 89.75 674 ARG B O 1
ATOM 10728 N N . LYS B 1 675 ? -33.219 -26.109 -33.438 1 92.88 675 LYS B N 1
ATOM 10729 C CA . LYS B 1 675 ? -33.094 -27.484 -33.906 1 92.88 675 LYS B CA 1
ATOM 10730 C C . LYS B 1 675 ? -34.188 -28.391 -33.344 1 92.88 675 LYS B C 1
ATOM 10732 O O . LYS B 1 675 ? -34.188 -29.594 -33.562 1 92.88 675 LYS B O 1
ATOM 10737 N N . GLY B 1 676 ? -35 -27.844 -32.562 1 91.5 676 GLY B N 1
ATOM 10738 C CA . GLY B 1 676 ? -36.062 -28.609 -31.953 1 91.5 676 GLY B CA 1
ATOM 10739 C C . GLY B 1 676 ? -35.594 -29.5 -30.828 1 91.5 676 GLY B C 1
ATOM 10740 O O . GLY B 1 676 ? -36.188 -30.531 -30.547 1 91.5 676 GLY B O 1
ATOM 10741 N N . LEU B 1 677 ? -34.469 -29.188 -30.344 1 90.75 677 LEU B N 1
ATOM 10742 C CA . LEU B 1 677 ? -33.906 -29.906 -29.203 1 90.75 677 LEU B CA 1
ATOM 10743 C C . LEU B 1 677 ? -34.375 -29.312 -27.891 1 90.75 677 LEU B C 1
ATOM 10745 O O . LEU B 1 677 ? -34.844 -28.172 -27.859 1 90.75 677 LEU B O 1
ATOM 10749 N N . PRO B 1 678 ? -34.344 -30.062 -26.766 1 90.81 678 PRO B N 1
ATOM 10750 C CA . PRO B 1 678 ? -34.75 -29.547 -25.453 1 90.81 678 PRO B CA 1
ATOM 10751 C C . PRO B 1 678 ? -33.969 -28.297 -25.047 1 90.81 678 PRO B C 1
ATOM 10753 O O . PRO B 1 678 ? -32.75 -28.234 -25.25 1 90.81 678 PRO B O 1
ATOM 10756 N N . THR B 1 679 ? -34.688 -27.391 -24.625 1 90.31 679 THR B N 1
ATOM 10757 C CA . THR B 1 679 ? -34.094 -26.141 -24.203 1 90.31 679 THR B CA 1
ATOM 10758 C C . THR B 1 679 ? -34.094 -26.016 -22.688 1 90.31 679 THR B C 1
ATOM 10760 O O . THR B 1 679 ? -33.562 -25.062 -22.125 1 90.31 679 THR B O 1
ATOM 10763 N N . ASP B 1 680 ? -34.594 -27.047 -22.047 1 89.12 680 ASP B N 1
ATOM 10764 C CA . ASP B 1 680 ? -34.719 -27.031 -20.594 1 89.12 680 ASP B CA 1
ATOM 10765 C C . ASP B 1 680 ? -33.312 -26.953 -19.953 1 89.12 680 ASP B C 1
ATOM 10767 O O . ASP B 1 680 ? -32.406 -27.703 -20.312 1 89.12 680 ASP B O 1
ATOM 10771 N N . ASN B 1 681 ? -33.188 -26.094 -19.047 1 87.94 681 ASN B N 1
ATOM 10772 C CA . ASN B 1 681 ? -31.969 -25.875 -18.266 1 87.94 681 ASN B CA 1
ATOM 10773 C C . ASN B 1 681 ? -30.781 -25.5 -19.141 1 87.94 681 ASN B C 1
ATOM 10775 O O . ASN B 1 681 ? -29.641 -25.859 -18.844 1 87.94 681 ASN B O 1
ATOM 10779 N N . LYS B 1 682 ? -31.016 -25.016 -20.297 1 91.31 682 LYS B N 1
ATOM 10780 C CA . LYS B 1 682 ? -29.969 -24.438 -21.141 1 91.31 682 LYS B CA 1
ATOM 10781 C C . LYS B 1 682 ? -29.859 -22.922 -20.922 1 91.31 682 LYS B C 1
ATOM 10783 O O . LYS B 1 682 ? -30.875 -22.234 -20.844 1 91.31 682 LYS B O 1
ATOM 10788 N N . LYS B 1 683 ? -28.641 -22.438 -20.641 1 90.56 683 LYS B N 1
ATOM 10789 C CA . LYS B 1 683 ? -28.391 -21.031 -20.391 1 90.56 683 LYS B CA 1
ATOM 10790 C C . LYS B 1 683 ? -27.156 -20.531 -21.156 1 90.56 683 LYS B C 1
ATOM 10792 O O . LYS B 1 683 ? -26.359 -21.344 -21.625 1 90.56 683 LYS B O 1
ATOM 10797 N N . THR B 1 684 ? -27.109 -19.219 -21.359 1 87.31 684 THR B N 1
ATOM 10798 C CA . THR B 1 684 ? -25.875 -18.656 -21.891 1 87.31 684 THR B CA 1
ATOM 10799 C C . THR B 1 684 ? -24.734 -18.859 -20.906 1 87.31 684 THR B C 1
ATOM 10801 O O . THR B 1 684 ? -24.953 -19.062 -19.719 1 87.31 684 THR B O 1
ATOM 10804 N N . VAL B 1 685 ? -23.5 -18.828 -21.375 1 89.56 685 VAL B N 1
ATOM 10805 C CA . VAL B 1 685 ? -22.312 -18.922 -20.516 1 89.56 685 VAL B CA 1
ATOM 10806 C C . VAL B 1 685 ? -22.375 -17.828 -19.438 1 89.56 685 VAL B C 1
ATOM 10808 O O . VAL B 1 685 ? -22.094 -18.094 -18.266 1 89.56 685 VAL B O 1
ATOM 10811 N N . GLY B 1 686 ? -22.75 -16.609 -19.844 1 88.62 686 GLY B N 1
ATOM 10812 C CA . GLY B 1 686 ? -22.875 -15.508 -18.891 1 88.62 686 GLY B CA 1
ATOM 10813 C C . GLY B 1 686 ? -23.859 -15.789 -17.781 1 88.62 686 GLY B C 1
ATOM 10814 O O . GLY B 1 686 ? -23.641 -15.398 -16.625 1 88.62 686 GLY B O 1
ATOM 10815 N N . SER B 1 687 ? -25 -16.406 -18.141 1 90.69 687 SER B N 1
ATOM 10816 C CA . SER B 1 687 ? -26 -16.734 -17.141 1 90.69 687 SER B CA 1
ATOM 10817 C C . SER B 1 687 ? -25.469 -17.75 -16.141 1 90.69 687 SER B C 1
ATOM 10819 O O . SER B 1 687 ? -25.75 -17.641 -14.938 1 90.69 687 SER B O 1
ATOM 10821 N N . TRP B 1 688 ? -24.734 -18.719 -16.578 1 93.19 688 TRP B N 1
ATOM 10822 C CA . TRP B 1 688 ? -24.156 -19.703 -15.688 1 93.19 688 TRP B CA 1
ATOM 10823 C C . TRP B 1 688 ? -23.141 -19.062 -14.75 1 93.19 688 TRP B C 1
ATOM 10825 O O . TRP B 1 688 ? -23.141 -19.312 -13.547 1 93.19 688 TRP B O 1
ATOM 10835 N N . VAL B 1 689 ? -22.25 -18.219 -15.289 1 94.19 689 VAL B N 1
ATOM 10836 C CA . VAL B 1 689 ? -21.219 -17.547 -14.492 1 94.19 689 VAL B CA 1
ATOM 10837 C C . VAL B 1 689 ? -21.859 -16.609 -13.484 1 94.19 689 VAL B C 1
ATOM 10839 O O . VAL B 1 689 ? -21.375 -16.438 -12.367 1 94.19 689 VAL B O 1
ATOM 10842 N N . THR B 1 690 ? -22.984 -15.984 -13.906 1 93.75 690 THR B N 1
ATOM 10843 C CA . THR B 1 690 ? -23.703 -15.086 -13.016 1 93.75 690 THR B CA 1
ATOM 10844 C C . THR B 1 690 ? -24.188 -15.82 -11.766 1 93.75 690 THR B C 1
ATOM 10846 O O . THR B 1 690 ? -24.141 -15.273 -10.664 1 93.75 690 THR B O 1
ATOM 10849 N N . ILE B 1 691 ? -24.641 -17.047 -11.945 1 94.25 691 ILE B N 1
ATOM 10850 C CA . ILE B 1 691 ? -25.094 -17.859 -10.82 1 94.25 691 ILE B CA 1
ATOM 10851 C C . ILE B 1 691 ? -23.938 -18.047 -9.828 1 94.25 691 ILE B C 1
ATOM 10853 O O . ILE B 1 691 ? -24.141 -17.938 -8.617 1 94.25 691 ILE B O 1
ATOM 10857 N N . VAL B 1 692 ? -22.766 -18.312 -10.32 1 96.5 692 VAL B N 1
ATOM 10858 C CA . VAL B 1 692 ? -21.594 -18.484 -9.477 1 96.5 692 VAL B CA 1
ATOM 10859 C C . VAL B 1 692 ? -21.266 -17.172 -8.773 1 96.5 692 VAL B C 1
ATOM 10861 O O . VAL B 1 692 ? -21 -17.156 -7.57 1 96.5 692 VAL B O 1
ATOM 10864 N N . TYR B 1 693 ? -21.266 -16.094 -9.5 1 95.88 693 TYR B N 1
ATOM 10865 C CA . TYR B 1 693 ? -20.984 -14.766 -8.969 1 95.88 693 TYR B CA 1
ATOM 10866 C C . TYR B 1 693 ? -21.938 -14.422 -7.832 1 95.88 693 TYR B C 1
ATOM 10868 O O . TYR B 1 693 ? -21.5 -13.938 -6.785 1 95.88 693 TYR B O 1
ATOM 10876 N N . GLU B 1 694 ? -23.219 -14.703 -8.023 1 94.56 694 GLU B N 1
ATOM 10877 C CA . GLU B 1 694 ? -24.219 -14.414 -7.008 1 94.56 694 GLU B CA 1
ATOM 10878 C C . GLU B 1 694 ? -23.984 -15.242 -5.75 1 94.56 694 GLU B C 1
ATOM 10880 O O . GLU B 1 694 ? -24.25 -14.781 -4.637 1 94.56 694 GLU B O 1
ATOM 10885 N N . SER B 1 695 ? -23.547 -16.438 -5.969 1 95.31 695 SER B N 1
ATOM 10886 C CA . SER B 1 695 ? -23.266 -17.297 -4.82 1 95.31 695 SER B CA 1
ATOM 10887 C C . SER B 1 695 ? -22.109 -16.734 -3.982 1 95.31 695 SER B C 1
ATOM 10889 O O . SER B 1 695 ? -22.062 -16.938 -2.77 1 95.31 695 SER B O 1
ATOM 10891 N N . ILE B 1 696 ? -21.141 -16.062 -4.617 1 95 696 ILE B N 1
ATOM 10892 C CA . ILE B 1 696 ? -20.062 -15.398 -3.898 1 95 696 ILE B CA 1
ATOM 10893 C C . ILE B 1 696 ? -20.609 -14.203 -3.133 1 95 696 ILE B C 1
ATOM 10895 O O . ILE B 1 696 ? -20.297 -14 -1.959 1 95 696 ILE B O 1
ATOM 10899 N N . LEU B 1 697 ? -21.469 -13.438 -3.746 1 91.12 697 LEU B N 1
ATOM 10900 C CA . LEU B 1 697 ? -22 -12.203 -3.189 1 91.12 697 LEU B CA 1
ATOM 10901 C C . LEU B 1 697 ? -22.891 -12.477 -1.984 1 91.12 697 LEU B C 1
ATOM 10903 O O . LEU B 1 697 ? -22.891 -11.719 -1.016 1 91.12 697 LEU B O 1
ATOM 10907 N N . THR B 1 698 ? -23.703 -13.602 -2.092 1 90.12 698 THR B N 1
ATOM 10908 C CA . THR B 1 698 ? -24.672 -13.875 -1.038 1 90.12 698 THR B CA 1
ATOM 10909 C C . THR B 1 698 ? -24.016 -14.609 0.124 1 90.12 698 THR B C 1
ATOM 10911 O O . THR B 1 698 ? -24.625 -14.789 1.181 1 90.12 698 THR B O 1
ATOM 10914 N N . GLY B 1 699 ? -22.828 -15.125 -0.036 1 89 699 GLY B N 1
ATOM 10915 C CA . GLY B 1 699 ? -22.031 -15.625 1.067 1 89 699 GLY B CA 1
ATOM 10916 C C . GLY B 1 699 ? -22.094 -17.125 1.221 1 89 699 GLY B C 1
ATOM 10917 O O . GLY B 1 699 ? -21.312 -17.719 1.966 1 89 699 GLY B O 1
ATOM 10918 N N . GLY B 1 700 ? -23.047 -17.781 0.494 1 92.06 700 GLY B N 1
ATOM 10919 C CA . GLY B 1 700 ? -23.172 -19.219 0.627 1 92.06 700 GLY B CA 1
ATOM 10920 C C . GLY B 1 700 ? -21.906 -19.969 0.281 1 92.06 700 GLY B C 1
ATOM 10921 O O . GLY B 1 700 ? -21.531 -20.922 0.975 1 92.06 700 GLY B O 1
ATOM 10922 N N . LEU B 1 701 ? -21.312 -19.547 -0.769 1 95.56 701 LEU B N 1
ATOM 10923 C CA . LEU B 1 701 ? -20.094 -20.188 -1.206 1 95.56 701 LEU B CA 1
ATOM 10924 C C . LEU B 1 701 ? -19 -20.062 -0.144 1 95.56 701 LEU B C 1
ATOM 10926 O O . LEU B 1 701 ? -18.328 -21.047 0.184 1 95.56 701 LEU B O 1
ATOM 10930 N N . MET B 1 702 ? -18.844 -18.891 0.42 1 94.62 702 MET B N 1
ATOM 10931 C CA . MET B 1 702 ? -17.781 -18.688 1.392 1 94.62 702 MET B CA 1
ATOM 10932 C C . MET B 1 702 ? -18.109 -19.359 2.721 1 94.62 702 MET B C 1
ATOM 10934 O O . MET B 1 702 ? -17.219 -19.844 3.416 1 94.62 702 MET B O 1
ATOM 10938 N N . ASP B 1 703 ? -19.375 -19.375 3.066 1 94.88 703 ASP B N 1
ATOM 10939 C CA . ASP B 1 703 ? -19.766 -20.141 4.25 1 94.88 703 ASP B CA 1
ATOM 10940 C C . ASP B 1 703 ? -19.328 -21.594 4.129 1 94.88 703 ASP B C 1
ATOM 10942 O O . ASP B 1 703 ? -18.781 -22.156 5.066 1 94.88 703 ASP B O 1
ATOM 10946 N N . MET B 1 704 ? -19.641 -22.172 2.996 1 95 704 MET B N 1
ATOM 10947 C CA . MET B 1 704 ? -19.266 -23.547 2.723 1 95 704 MET B CA 1
ATOM 10948 C C . MET B 1 704 ? -17.75 -23.719 2.787 1 95 704 MET B C 1
ATOM 10950 O O . MET B 1 704 ? -17.25 -24.656 3.406 1 95 704 MET B O 1
ATOM 10954 N N . ALA B 1 705 ? -17.016 -22.812 2.176 1 95.56 705 ALA B N 1
ATOM 10955 C CA . ALA B 1 705 ? -15.555 -22.891 2.143 1 95.56 705 ALA B CA 1
ATOM 10956 C C . ALA B 1 705 ? -14.961 -22.75 3.543 1 95.56 705 ALA B C 1
ATOM 10958 O O . ALA B 1 705 ? -14.07 -23.5 3.926 1 95.56 705 ALA B O 1
ATOM 10959 N N . MET B 1 706 ? -15.438 -21.75 4.309 1 95.56 706 MET B N 1
ATOM 10960 C CA . MET B 1 706 ? -14.922 -21.5 5.648 1 95.56 706 MET B CA 1
ATOM 10961 C C . MET B 1 706 ? -15.234 -22.656 6.586 1 95.56 706 MET B C 1
ATOM 10963 O O . MET B 1 706 ? -14.414 -23.016 7.434 1 95.56 706 MET B O 1
ATOM 10967 N N . ASP B 1 707 ? -16.391 -23.266 6.418 1 94 707 ASP B N 1
ATOM 10968 C CA . ASP B 1 707 ? -16.75 -24.453 7.188 1 94 707 ASP B CA 1
ATOM 10969 C C . ASP B 1 707 ? -15.758 -25.594 6.926 1 94 707 ASP B C 1
ATOM 10971 O O . ASP B 1 707 ? -15.359 -26.297 7.852 1 94 707 ASP B O 1
ATOM 10975 N N . GLY B 1 708 ? -15.477 -25.75 5.664 1 93.75 708 GLY B N 1
ATOM 10976 C CA . GLY B 1 708 ? -14.516 -26.781 5.285 1 93.75 708 GLY B CA 1
ATOM 10977 C C . GLY B 1 708 ? -13.141 -26.547 5.887 1 93.75 708 GLY B C 1
ATOM 10978 O O . GLY B 1 708 ? -12.492 -27.5 6.316 1 93.75 708 GLY B O 1
ATOM 10979 N N . ILE B 1 709 ? -12.734 -25.359 5.902 1 94.19 709 ILE B N 1
ATOM 10980 C CA . ILE B 1 709 ? -11.43 -25.016 6.445 1 94.19 709 ILE B CA 1
ATOM 10981 C C . ILE B 1 709 ? -11.43 -25.219 7.961 1 94.19 709 ILE B C 1
ATOM 10983 O O . ILE B 1 709 ? -10.484 -25.781 8.516 1 94.19 709 ILE B O 1
ATOM 10987 N N . GLU B 1 710 ? -12.445 -24.797 8.578 1 92.88 710 GLU B N 1
ATOM 10988 C CA . GLU B 1 710 ? -12.555 -24.891 10.031 1 92.88 710 GLU B CA 1
ATOM 10989 C C . GLU B 1 710 ? -12.594 -26.344 10.492 1 92.88 710 GLU B C 1
ATOM 10991 O O . GLU B 1 710 ? -11.938 -26.703 11.469 1 92.88 710 GLU B O 1
ATOM 10996 N N . SER B 1 711 ? -13.305 -27.219 9.766 1 90.62 711 SER B N 1
ATOM 10997 C CA . SER B 1 711 ? -13.547 -28.594 10.188 1 90.62 711 SER B CA 1
ATOM 10998 C C . SER B 1 711 ? -12.539 -29.547 9.555 1 90.62 711 SER B C 1
ATOM 11000 O O . SER B 1 711 ? -12.547 -30.75 9.836 1 90.62 711 SER B O 1
ATOM 11002 N N . SER B 1 712 ? -11.727 -28.984 8.734 1 89.38 712 SER B N 1
ATOM 11003 C CA . SER B 1 712 ? -10.758 -29.812 8.023 1 89.38 712 SER B CA 1
ATOM 11004 C C . SER B 1 712 ? -11.445 -30.984 7.316 1 89.38 712 SER B C 1
ATOM 11006 O O . SER B 1 712 ? -11.039 -32.125 7.473 1 89.38 712 SER B O 1
ATOM 11008 N N . LEU B 1 713 ? -12.461 -30.672 6.672 1 86.94 713 LEU B N 1
ATOM 11009 C CA . LEU B 1 713 ? -13.25 -31.703 5.996 1 86.94 713 LEU B CA 1
ATOM 11010 C C . LEU B 1 713 ? -12.461 -32.312 4.844 1 86.94 713 LEU B C 1
ATOM 11012 O O . LEU B 1 713 ? -11.734 -31.625 4.133 1 86.94 713 LEU B O 1
ATOM 11016 N N . GLU B 1 714 ? -12.68 -33.594 4.711 1 93.12 714 GLU B N 1
ATOM 11017 C CA . GLU B 1 714 ? -12.008 -34.312 3.639 1 93.12 714 GLU B CA 1
ATOM 11018 C C . GLU B 1 714 ? -12.906 -34.438 2.412 1 93.12 714 GLU B C 1
ATOM 11020 O O . GLU B 1 714 ? -14.133 -34.438 2.527 1 93.12 714 GLU B O 1
ATOM 11025 N N . ALA B 1 715 ? -12.32 -34.562 1.302 1 93.75 715 ALA B N 1
ATOM 11026 C CA . ALA B 1 715 ? -13.039 -34.75 0.046 1 93.75 715 ALA B CA 1
ATOM 11027 C C . ALA B 1 715 ? -13.734 -36.125 0.025 1 93.75 715 ALA B C 1
ATOM 11029 O O . ALA B 1 715 ? -13.281 -37.062 0.663 1 93.75 715 ALA B O 1
ATOM 11030 N N . PRO B 1 716 ? -14.867 -36.219 -0.723 1 95.38 716 PRO B N 1
ATOM 11031 C CA . PRO B 1 716 ? -15.5 -37.531 -0.895 1 95.38 716 PRO B CA 1
ATOM 11032 C C . PRO B 1 716 ? -14.672 -38.469 -1.767 1 95.38 716 PRO B C 1
ATOM 11034 O O . PRO B 1 716 ? -14.07 -38.031 -2.752 1 95.38 716 PRO B O 1
ATOM 11037 N N . ARG B 1 717 ? -14.672 -39.75 -1.377 1 95.56 717 ARG B N 1
ATOM 11038 C CA . ARG B 1 717 ? -13.93 -40.75 -2.141 1 95.56 717 ARG B CA 1
ATOM 11039 C C . ARG B 1 717 ? -14.852 -41.844 -2.672 1 95.56 717 ARG B C 1
ATOM 11041 O O . ARG B 1 717 ? -14.469 -42.625 -3.539 1 95.56 717 ARG B O 1
ATOM 11048 N N . THR B 1 718 ? -16.094 -41.875 -2.119 1 94.69 718 THR B N 1
ATOM 11049 C CA . THR B 1 718 ? -17.109 -42.812 -2.549 1 94.69 718 THR B CA 1
ATOM 11050 C C . THR B 1 718 ? -18.391 -42.094 -2.959 1 94.69 718 THR B C 1
ATOM 11052 O O . THR B 1 718 ? -18.578 -40.938 -2.658 1 94.69 718 THR B O 1
ATOM 11055 N N . LEU B 1 719 ? -19.203 -42.906 -3.627 1 94.38 719 LEU B N 1
ATOM 11056 C CA . LEU B 1 719 ? -20.484 -42.344 -4.027 1 94.38 719 LEU B CA 1
ATOM 11057 C C . LEU B 1 719 ? -21.297 -41.938 -2.805 1 94.38 719 LEU B C 1
ATOM 11059 O O . LEU B 1 719 ? -21.938 -40.875 -2.811 1 94.38 719 LEU B O 1
ATOM 11063 N N . GLY B 1 720 ? -21.281 -42.75 -1.776 1 94.44 720 GLY B N 1
ATOM 11064 C CA . GLY B 1 720 ? -22.016 -42.438 -0.555 1 94.44 720 GLY B CA 1
ATOM 11065 C C . GLY B 1 720 ? -21.547 -41.125 0.093 1 94.44 720 GLY B C 1
ATOM 11066 O O . GLY B 1 720 ? -22.359 -40.344 0.551 1 94.44 720 GLY B O 1
ATOM 11067 N N . GLU B 1 721 ? -20.281 -41 0.145 1 95.81 721 GLU B N 1
ATOM 11068 C CA . GLU B 1 721 ? -19.719 -39.781 0.728 1 95.81 721 GLU B CA 1
ATOM 11069 C C . GLU B 1 721 ? -20.078 -38.562 -0.1 1 95.81 721 GLU B C 1
ATOM 11071 O O . GLU B 1 721 ? -20.328 -37.5 0.451 1 95.81 721 GLU B O 1
ATOM 11076 N N . PHE B 1 722 ? -20.031 -38.719 -1.355 1 96.5 722 PHE B N 1
ATOM 11077 C CA . PHE B 1 722 ? -20.391 -37.625 -2.252 1 96.5 722 PHE B CA 1
ATOM 11078 C C . PHE B 1 722 ? -21.844 -37.219 -2.061 1 96.5 722 PHE B C 1
ATOM 11080 O O . PHE B 1 722 ? -22.156 -36.031 -1.993 1 96.5 722 PHE B O 1
ATOM 11087 N N . GLU B 1 723 ? -22.688 -38.188 -2.033 1 96 723 GLU B N 1
ATOM 11088 C CA . GLU B 1 723 ? -24.109 -37.906 -1.82 1 96 723 GLU B CA 1
ATOM 11089 C C . GLU B 1 723 ? -24.344 -37.219 -0.484 1 96 723 GLU B C 1
ATOM 11091 O O . GLU B 1 723 ? -25.172 -36.312 -0.385 1 96 723 GLU B O 1
ATOM 11096 N N . SER B 1 724 ? -23.656 -37.688 0.471 1 94.69 724 SER B N 1
ATOM 11097 C CA . SER B 1 724 ? -23.734 -37.031 1.777 1 94.69 724 SER B CA 1
ATOM 11098 C C . SER B 1 724 ? -23.312 -35.562 1.702 1 94.69 724 SER B C 1
ATOM 11100 O O . SER B 1 724 ? -23.938 -34.688 2.316 1 94.69 724 SER B O 1
ATOM 11102 N N . LEU B 1 725 ? -22.25 -35.312 1.04 1 94.25 725 LEU B N 1
ATOM 11103 C CA . LEU B 1 725 ? -21.766 -33.938 0.87 1 94.25 725 LEU B CA 1
ATOM 11104 C C . LEU B 1 725 ? -22.797 -33.094 0.141 1 94.25 725 LEU B C 1
ATOM 11106 O O . LEU B 1 725 ? -23.016 -31.938 0.514 1 94.25 725 LEU B O 1
ATOM 11110 N N . CYS B 1 726 ? -23.359 -33.594 -0.883 1 96.12 726 CYS B N 1
ATOM 11111 C CA . CYS B 1 726 ? -24.391 -32.875 -1.628 1 96.12 726 CYS B CA 1
ATOM 11112 C C . CYS B 1 726 ? -25.562 -32.531 -0.723 1 96.12 726 CYS B C 1
ATOM 11114 O O . CYS B 1 726 ? -26.094 -31.406 -0.792 1 96.12 726 CYS B O 1
ATOM 11116 N N . ARG B 1 727 ? -25.984 -33.438 0.08 1 94.38 727 ARG B N 1
ATOM 11117 C CA . ARG B 1 727 ? -27.094 -33.219 0.999 1 94.38 727 ARG B CA 1
ATOM 11118 C C . ARG B 1 727 ? -26.734 -32.125 2.016 1 94.38 727 ARG B C 1
ATOM 11120 O O . ARG B 1 727 ? -27.562 -31.25 2.314 1 94.38 727 ARG B O 1
ATOM 11127 N N . GLU B 1 728 ? -25.609 -32.25 2.465 1 92.5 728 GLU B N 1
ATOM 11128 C CA . GLU B 1 728 ? -25.141 -31.25 3.41 1 92.5 728 GLU B CA 1
ATOM 11129 C C . GLU B 1 728 ? -25.172 -29.859 2.795 1 92.5 728 GLU B C 1
ATOM 11131 O O . GLU B 1 728 ? -25.625 -28.906 3.436 1 92.5 728 GLU B O 1
ATOM 11136 N N . MET B 1 729 ? -24.688 -29.703 1.597 1 94.19 729 MET B N 1
ATOM 11137 C CA . MET B 1 729 ? -24.641 -28.422 0.925 1 94.19 729 MET B CA 1
ATOM 11138 C C . MET B 1 729 ? -26.031 -27.891 0.63 1 94.19 729 MET B C 1
ATOM 11140 O O . MET B 1 729 ? -26.281 -26.688 0.688 1 94.19 729 MET B O 1
ATOM 11144 N N . ALA B 1 730 ? -26.891 -28.781 0.309 1 92.88 730 ALA B N 1
ATOM 11145 C CA . ALA B 1 730 ? -28.281 -28.406 0.023 1 92.88 730 ALA B CA 1
ATOM 11146 C C . ALA B 1 730 ? -29 -27.953 1.29 1 92.88 730 ALA B C 1
ATOM 11148 O O . ALA B 1 730 ? -29.781 -27 1.257 1 92.88 730 ALA B O 1
ATOM 11149 N N . ASP B 1 731 ? -28.719 -28.578 2.381 1 89.94 731 ASP B N 1
ATOM 11150 C CA . ASP B 1 731 ? -29.453 -28.344 3.621 1 89.94 731 ASP B CA 1
ATOM 11151 C C . ASP B 1 731 ? -28.844 -27.188 4.41 1 89.94 731 ASP B C 1
ATOM 11153 O O . ASP B 1 731 ? -29.562 -26.391 5.027 1 89.94 731 ASP B O 1
ATOM 11157 N N . MET B 1 732 ? -27.594 -27.094 4.391 1 86.12 732 MET B N 1
ATOM 11158 C CA . MET B 1 732 ? -26.906 -26.219 5.336 1 86.12 732 MET B CA 1
ATOM 11159 C C . MET B 1 732 ? -26.656 -24.844 4.719 1 86.12 732 MET B C 1
ATOM 11161 O O . MET B 1 732 ? -26.547 -23.844 5.438 1 86.12 732 MET B O 1
ATOM 11165 N N . TYR B 1 733 ? -26.578 -24.906 3.475 1 86.19 733 TYR B N 1
ATOM 11166 C CA . TYR B 1 733 ? -26.172 -23.641 2.875 1 86.19 733 TYR B CA 1
ATOM 11167 C C . TYR B 1 733 ? -27.188 -23.188 1.827 1 86.19 733 TYR B C 1
ATOM 11169 O O . TYR B 1 733 ? -27.109 -22.062 1.319 1 86.19 733 TYR B O 1
#

Solvent-accessible surface area (backbone atoms only — not comparable to full-atom values): 73215 Å² total; per-residue (Å²): 132,85,59,82,79,44,40,56,55,60,49,54,52,47,51,37,50,53,50,30,52,38,39,69,67,64,74,42,78,51,65,39,66,18,66,71,55,45,58,31,56,40,43,31,35,23,75,61,74,41,68,68,42,70,56,81,51,63,66,51,55,48,43,22,50,37,10,39,48,19,50,50,54,41,49,74,68,66,36,71,39,78,57,36,38,26,32,57,72,64,42,35,58,41,76,53,85,53,31,50,59,49,37,52,50,53,39,54,67,36,58,69,60,64,73,51,72,53,64,58,35,60,90,70,39,83,79,63,68,80,72,43,45,50,60,61,39,43,50,46,15,16,49,57,36,40,44,20,21,48,47,60,19,34,42,29,45,57,65,70,54,46,47,48,53,49,44,28,62,69,66,36,44,40,47,63,24,43,63,58,81,59,50,14,47,52,6,29,39,32,49,31,22,34,48,51,30,33,42,42,24,35,65,86,29,45,23,33,37,56,62,77,92,73,38,44,57,42,34,12,35,56,51,30,51,78,69,73,45,72,58,44,77,64,53,64,36,25,49,52,47,66,14,26,14,35,25,50,31,49,27,39,37,40,51,40,49,54,54,45,54,52,51,56,55,48,51,40,43,50,43,34,32,46,36,37,27,42,52,25,51,48,39,34,39,41,65,68,61,33,64,46,36,65,44,63,31,24,40,23,42,22,50,51,27,42,54,22,39,44,76,34,70,39,48,44,25,79,92,49,79,83,48,72,84,82,50,80,75,66,54,45,38,48,54,33,24,35,27,42,57,50,5,50,39,43,50,46,46,49,52,27,50,52,54,50,43,45,52,40,36,12,44,37,31,62,49,34,32,50,36,67,78,44,62,71,58,38,58,71,60,76,52,75,87,88,61,36,46,78,42,60,34,41,45,10,42,24,29,45,51,25,56,30,26,52,51,45,31,48,37,45,38,54,51,39,51,40,54,44,39,45,47,47,34,56,37,33,37,92,59,14,71,29,42,28,30,29,57,43,56,36,91,54,94,38,63,64,41,51,60,55,50,54,50,40,53,51,48,48,53,53,34,33,60,62,49,46,58,64,65,57,67,64,60,65,37,61,89,55,34,32,45,47,41,26,32,14,45,54,34,27,52,52,30,41,52,41,47,51,45,40,44,50,48,49,18,50,40,53,56,50,37,50,52,35,36,48,52,43,50,32,50,51,50,40,52,47,44,40,65,71,41,37,36,53,33,77,47,89,80,14,33,64,35,68,68,80,67,54,66,72,53,38,47,54,49,32,65,64,43,45,62,56,42,52,54,46,44,36,64,47,11,75,50,44,73,75,64,26,39,58,54,32,44,60,64,47,49,60,60,50,52,52,51,31,57,73,71,69,50,88,73,50,72,66,42,52,52,51,22,45,54,47,27,36,51,43,49,45,50,50,46,45,55,28,54,29,85,89,33,54,74,51,69,56,63,46,29,33,34,29,10,21,42,33,17,50,54,45,44,42,40,49,54,64,70,53,50,71,84,69,44,39,67,79,36,29,36,68,57,20,54,75,68,72,41,82,43,78,95,39,52,55,69,68,57,53,36,46,54,47,32,48,34,53,74,71,36,43,52,51,52,54,51,52,49,35,63,74,66,63,50,72,40,35,74,45,68,68,48,34,52,52,50,48,49,45,47,61,71,74,86,133,88,58,80,78,44,41,56,53,60,49,54,52,47,51,36,51,53,51,30,52,37,41,71,67,62,75,43,80,49,65,40,65,18,68,72,56,46,58,32,57,42,43,32,37,22,75,60,75,40,66,69,40,70,56,80,50,64,65,51,55,48,41,23,50,38,10,39,50,19,51,50,54,39,50,74,68,67,36,72,38,76,58,35,38,26,33,56,72,64,43,34,59,42,74,52,85,52,31,50,59,49,36,51,52,51,39,53,68,36,58,68,61,63,72,50,72,51,65,58,36,58,90,70,38,83,79,64,68,80,73,43,45,50,60,62,40,44,50,47,13,16,49,56,35,39,43,21,21,48,47,60,20,34,41,29,43,58,67,68,53,46,48,48,53,50,44,29,61,69,67,35,43,42,47,63,24,43,63,58,81,59,51,12,46,51,6,29,39,33,48,32,22,34,48,52,31,34,43,41,27,35,67,87,28,43,22,33,38,54,62,78,91,72,38,44,56,42,35,12,36,56,52,31,50,77,68,74,44,72,59,45,79,63,55,64,37,26,49,52,46,67,15,26,12,34,26,51,30,50,27,40,37,40,50,39,48,54,52,46,55,50,50,55,54,48,51,41,44,49,43,34,33,45,36,37,27,43,51,25,51,47,39,34,40,41,66,68,61,33,63,45,36,67,43,60,29,24,39,24,42,22,50,52,28,43,54,22,39,42,75,34,69,39,46,44,26,77,91,49,81,83,46,73,85,80,50,82,72,66,54,45,38,47,55,32,24,36,27,42,57,50,6,50,38,42,51,45,46,48,51,26,49,53,53,50,43,45,54,40,36,12,45,36,30,61,49,36,32,50,37,68,80,44,60,72,58,38,57,74,61,76,53,75,85,91,61,35,48,78,43,62,34,42,44,9,43,23,30,46,51,24,53,31,27,52,50,45,32,47,37,46,39,54,52,37,50,40,52,44,37,45,47,48,35,57,37,33,37,92,59,14,72,29,42,28,29,28,56,44,57,38,92,55,94,36,65,62,42,52,60,56,50,53,50,41,52,52,48,48,53,54,35,35,61,63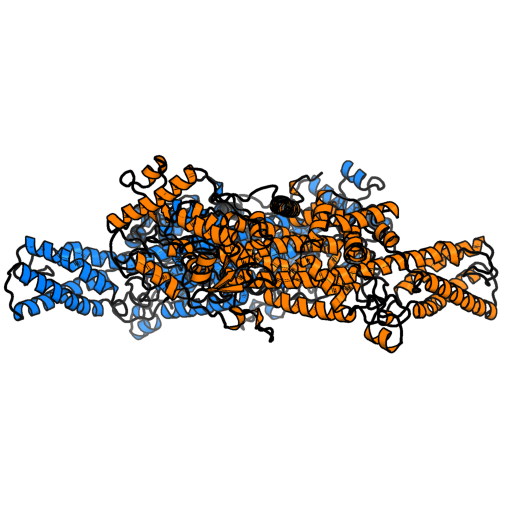,48,46,58,66,68,58,67,64,59,65,37,61,89,56,35,32,46,48,42,25,32,14,44,55,34,27,52,51,30,40,53,41,46,51,46,41,44,51,47,48,21,51,40,54,57,51,36,49,51,34,36,50,50,42,50,32,51,51,50,40,53,49,44,41,64,72,40,37,36,54,33,76,47,89,81,14,34,63,34,68,71,80,66,54,66,70,52,37,47,55,50,34,66,64,43,45,63,55,43,52,54,44,45,37,67,47,12,74,50,43,73,73,63,26,39,60,54,32,44,58,62,47,49,58,59,50,51,52,52,32,56,76,71,68,50,86,72,52,72,67,43,51,52,50,23,46,54,47,27,37,50,44,51,44,52,50,46,45,56,27,53,28,87,89,34,55,76,51,70,56,62,46,29,34,34,30,10,22,42,34,17,50,54,47,44,41,41,48,54,64,68,54,48,70,85,69,44,37,65,80,36,30,36,66,57,19,54,74,68,71,41,82,42,78,94,38,53,55,72,68,58,53,36,47,53,47,32,48,35,56,74,72,37,44,51,52,52,55,50,52,50,37,62,73,67,63,50,72,41,36,75,45,65,68,46,33,52,50,50,50,50,46,46,60,72,74,86

Nearest PDB structures (foldseek):
  2o78-assembly1_B  TM=8.375E-01  e=6.326E-27  Cereibacter sphaeroides
  3kdy-assembly1_A  TM=8.074E-01  e=4.269E-28  Streptomyces globisporus
  2o6y-assembly1_A  TM=8.370E-01  e=9.704E-27  Cereibacter sphaeroides
  2ohy-assembly1_B  TM=8.132E-01  e=4.492E-27  Streptomyces globisporus
  3kdz-assembly1_A  TM=8.077E-01  e=2.364E-27  Streptomyces globisporus

Foldseek 3Di:
DPDDLLAVLLVVLLVLVVVLVCQLVVVDAAEFQLAFDALSNLQCLLPRLGAHHYDPDVVLQVLQVLLLVLVVVCVVVVHDAFLQQAADQVRRHHGHPPRQVSLVVLLVVLQPDDFDPCNQPVVPPPVPDDGQFDDQSLQSSLLSLLLSLCSVRWQNAHPVLSVLSSVCSVQVKGWGFGLDDALLLLAQQNRQSLSLCLLQQPQPTKIWGDDDPPIHIHGSVVVCVVSVHHRDRGGGRNSQSRRRAHSSLLSLLSNLLSLLSLLLLLLLLLLLLLCLLLQFQQLLLPQVNCVVVPQSLLSNSSVSSLLQFPLFQRYHNNPHDDDDDDDDPHADCLRSVVSVQLRVLSVLSVVLSVLSSVRSSHNSHPWTKASDQPPVVVVVVVDDHRRIDTDGDSSRANQSLLSSLLSSLVSLLSSLVSLLVSLVQCQDLVRSQQAAHNLALAPDDFNQNVVVNVLSVVLSVVSVVLSDRPLVVFDQDSVRSSVGGRSSNVSSVSSSVSSLSSLLSSLSSLLRSLSSLLRSLLVVVLLCCLLPPQQLDADPNHLQPLLPDDNVLSNVLSVVLSVQLSVQSSVPRHHDSLVSLLRSLVRSLVVVVVSCVVVVHDDDPVSSVVSSVSNSVSSVVSCCCRSPPVRGDDLLQSQLNGWFSSSQSSLCLCQVLVQDNDNGLVLAQVSCVVVVHDNPPRDRSVVSSVSSSVCSVVCLSSSSNSVCVVVVDTTDNDPVSSVVSSVCSNPPD/DPDDLLAVLLVVLLVLVVVLVCQLVVVDAAEFQLAFDALSNLQCLLPRLGAHHYDPDVVLQVLQVLLLVLVVVCVVVVHDAFLQQAADQVRRHHGHPPRQVSLVVLLVVLQPDDFDPCNQPVVPPPVPDDGQFDDQSLQSSLLSLLLSLCSVNWQNAHPVLSVLSSVCSVQVKGWGFGLDDALLLLAQQNRQSLSLCLLQQPQPTKIWGDDDPPIHIHGSVVVCVVSVHHRDRGGGRNSQSRRRAHSSLLSLLSVLLSLLSLLLLLLLLLLLLLCLLLQFQQLLLPQVNCVVVPQSLLSNSSVSSLLQFPLFQRYHNNPHDDDDDDDDPHADCLRSVVSVLLRVLSVLSVLLSVLSSVRSSHNSHPWTKASDQPPVVVVVVVDDHRRIDTHGDSSRANQSLLSSLLSSLVSLLSSLVSLLVSLVQCQDLVRSQQAAHNLALAPDDFNQCVVVNVLSVVLSVVSVVLSDRPLVVFDADSVRSSVGGRSSNVSSVSSSVSSLSSLLSSLSSLLRSLSSLLRSLLLVVLLCCLLPPQQLDADPNHLQPLLPDDNVLSNVLSVVLSVQLSVQSSVPRHHDSLVSLLSSLVRSLVVVVVSCVVVVHDDDPVSSVVSSVSNSVSSVVSCCCRSPPVRGDDLLQSQLNGWFSSSQSSLCLCQVLVQDNDNGLVLAQVSCVVVVHDNPPRDRSVVSSVSSSVCSVVCLSSSSNSVCVVVVGTTDNDPVVSVVSSVCSNPPD

Organism: NCBI:txid72228

Sequence (1466 aa):
MTGPKSLAHTNATLQIWRRLRHLRAKSAAIVLDGNSLDIASVVAVARHDVKPLISSDPELAKQIDLSVEALAAYLARDWVVYGVNTGFGGSADSRTNGLVDLQIHLLQHTQSAIITSADKDPASNSDRQAPHVMPPEWVRGAIVARANQNLRGHSAVRLSVLRSLIDLLHHDLTPLVPLRGTISASGDLMPMSYIAGAVTGNPDIFVQVGRGSEARVMPSSEALRVSGLAPSGLGPKEALGLINGTAPSVAVASLVLHDAQHLAVLSQMLTALTAEALGGNVEWVQPFIHAARPHAGQIEAAGNIRRFLKGSKMVVGLESRKRKGHGLWQDRYSTRTAPQWIGPYLEDLLLAQRQLEVELNSTSDNPLVDASPDPMQQLLRNEAPGTGEVYSGGNFQATVVTSAMDKTRLALQMIGRLLYSQVTEMINPSTNNGLEANLNVSVHENFTMKGIDVNMSAYMSELAALAHPVSSHVMSAEMHNQGINSLALLSARRTHEAADIVAHMCACHIYVSCQAVEMRANHHRFLDTLRDRELRDPTHFGALHGLGLKCTDVERLAEELFPVIESTWYHWNAHTWKHRVAHVAGAIMSPVADFLTVEGHECSVSQLAAFKTHFESILSKAAASNFGHCFLLPTDAVAARLGNGSARLYTWLRSKLGVPLHRGIDDDPLYNARKGLPTDNKKTVGSWVTIVYESILTGGLMDMAMDGIESSLEAPRTLGEFESLCREMADMYMTGPKSLAHTNATLQIWRRLRHLRAKSAAIVLDGNSLDIASVVAVARHDVKPLISSDPELAKQIDLSVEALAAYLARDWVVYGVNTGFGGSADSRTNGLVDLQIHLLQHTQSAIITSADKDPASNSDRQAPHVMPPEWVRGAIVARANQNLRGHSAVRLSVLRSLIDLLHHDLTPLVPLRGTISASGDLMPMSYIAGAVTGNPDIFVQVGRGSEARVMPSSEALRVSGLAPSGLGPKEALGLINGTAPSVAVASLVLHDAQHLAVLSQMLTALTAEALGGNVEWVQPFIHAARPHAGQIEAAGNIRRFLKGSKMVVGLESRKRKGHGLWQDRYSTRTAPQWIGPYLEDLLLAQRQLEVELNSTSDNPLVDASPDPMQQLLRNEAPGTGEVYSGGNFQATVVTSAMDKTRLALQMIGRLLYSQVTEMINPSTNNGLEANLNVSVHENFTMKGIDVNMSAYMSELAALAHPVSSHVMSAEMHNQGINSLALLSARRTHEAADIVAHMCACHIYVSCQAVEMRANHHRFLDTLRDRELRDPTHFGALHGLGLKCTDVERLAEELFPVIESTWYHWNAHTWKHRVAHVAGAIMSPVADFLTVEGHECSVSQLAAFKTHFESILSKAAASNFGHCFLLPTDAVAARLGNGSARLYTWLRSKLGVPLHRGIDDDPLYNARKGLPTDNKKTVGSWVTIVYESILTGGLMDMAMDGIESSLEAPRTLGEFESLCREMADMY

Radius of gyration: 37.56 Å; Cα contacts (8 Å, |Δi|>4): 2801; chains: 2; bounding box: 90×133×87 Å